Protein 1XTC (pdb70)

Solvent-accessible surface area: 28314 Å² total; per-residue (Å²): 72,97,78,45,11,36,3,1,1,29,40,47,17,96,61,2,90,121,15,25,1,0,5,2,115,68,13,76,88,7,72,39,70,72,52,78,24,75,2,8,2,34,40,1,4,106,27,129,70,126,37,61,10,23,8,44,36,1,0,0,7,3,10,95,57,34,179,37,0,44,100,47,0,71,100,35,4,74,79,91,46,75,2,34,0,0,5,0,1,1,0,41,0,0,1,26,3,29,82,1,0,39,84,42,14,36,74,64,137,86,50,21,7,0,0,0,1,0,0,3,31,8,0,0,51,0,34,28,80,0,51,163,22,97,42,38,133,103,37,68,163,14,51,5,22,14,48,42,25,4,40,96,36,82,46,11,92,23,53,80,0,39,12,13,0,11,3,58,31,122,45,168,0,2,128,60,141,42,13,55,132,84,29,7,63,26,0,10,57,80,85,187,96,109,52,3,80,96,71,7,40,67,39,1,41,125,47,4,33,98,12,1,8,113,7,31,27,11,28,9,0,4,30,0,0,0,4,0,7,14,6,5,46,68,48,20,170,74,4,64,57,4,72,76,5,4,65,97,47,147,103,25,68,56,62,100,19,95,31,74,2,90,15,0,9,5,7,10,2,13,109,50,7,5,1,4,1,34,4,157,116,50,25,50,2,0,2,19,32,27,34,122,118,12,98,118,48,19,92,108,10,6,16,16,0,9,4,1,1,0,1,0,10,18,4,22,6,58,1,44,25,0,2,0,37,60,89,62,78,3,46,2,3,2,0,0,2,3,6,124,49,9,58,59,1,69,81,2,3,76,97,50,140,73,30,75,44,60,87,30,92,36,34,2,67,18,0,10,1,1,6,0,13,156,32,16,2,0,3,2,24,1,122,106,59,27,46,6,12,2,28,49,46,48,117,150,30,79,108,38,19,51,45,8,3,26,18,0,0,1,0,1,0,1,1,4,0,4,38,4,39,2,36,35,1,3,0,44,45,66,58,108,3,44,1,4,2,0,1,5,1,23,82,82,11,73,67,8,72,88,0,8,72,79,34,159,82,24,67,56,54,76,27,89,40,44,5,65,17,0,12,10,8,3,1,21,103,42,14,6,1,6,1,28,3,134,100,40,24,44,1,4,1,25,26,32,57,113,91,24,82,114,60,14,61,68,1,4,17,0,0,14,2,0,1,0,0,0,18,11,0,10,5,73,0,34,48,1,0,0,45,54,83,74,107,9,45,1,4,2,0,0,2,1,23,81,61,34,67,56,7,66,74,1,2,85,68,62,191,54,22,68,54,59,81,33,79,43,46,2,77,16,0,12,2,6,8,0,16,139,41,13,1,0,6,0,22,5,82,145,57,19,47,3,7,1,16,38,60,41,103,103,13,95,112,38,10,67,71,17,2,22,14,1,12,7,3,0,4,3,1,7,25,8,85,15,98,0,47,54,0,0,0,26,54,98,66,88,3,42,0,1,0,0,0,3,2,14,84,71,17,72,57,9,62,73,0,4,77,80,49,174,55,26,72,58,59,84,27,70,32,80,6,81,15,2,7,6,8,5,2,18,156,56,13,4,1,4,1,25,3,134,104,52,19,51,4,3,0,21,44,45,49,122,125,14,99,114,60,8,85,141,11,2,42,26,0,10,9,0,2,2,2,0,27,9,15,24,7,68,3,39,44,1,1,0,35,73,102,58,102,2,40,0,2,1,0,1,2,0,24,91

Structure (mmCIF, N/CA/C/O backbone):
data_1XTC
#
_entry.id   1XTC
#
_cell.length_a   73.000
_cell.length_b   92.200
_cell.length_c   60.600
_cell.angle_alpha   90.00
_cell.angle_beta   106.40
_cell.angle_gamma   90.00
#
_symmetry.space_group_name_H-M   'P 1 21 1'
#
loop_
_entity.id
_entity.type
_entity.pdbx_description
1 polymer 'CHOLERA TOXIN'
2 polymer 'CHOLERA TOXIN'
3 polymer 'CHOLERA TOXIN'
4 water water
#
loop_
_atom_site.group_PDB
_atom_site.id
_atom_site.type_symbol
_atom_site.label_atom_id
_atom_site.label_alt_id
_atom_site.label_comp_id
_atom_site.label_asym_id
_atom_site.label_entity_id
_atom_site.label_seq_id
_atom_site.pdbx_PDB_ins_code
_atom_site.Cartn_x
_atom_site.Cartn_y
_atom_site.Cartn_z
_atom_site.occupancy
_atom_site.B_iso_or_equiv
_atom_site.auth_seq_id
_atom_site.auth_comp_id
_atom_site.auth_asym_id
_atom_site.auth_atom_id
_atom_site.pdbx_PDB_model_num
ATOM 1 N N . ASN A 1 1 ? 27.891 -2.555 -6.372 1.00 23.51 1 ASN A N 1
ATOM 2 C CA . ASN A 1 1 ? 27.281 -3.739 -6.992 1.00 23.40 1 ASN A CA 1
ATOM 3 C C . ASN A 1 1 ? 27.343 -4.944 -6.055 1.00 22.61 1 ASN A C 1
ATOM 4 O O . ASN A 1 1 ? 27.861 -4.863 -4.940 1.00 22.87 1 ASN A O 1
ATOM 9 N N . ASP A 1 2 ? 26.900 -6.051 -6.639 1.00 21.51 2 ASP A N 1
ATOM 10 C CA . ASP A 1 2 ? 26.786 -7.343 -5.999 1.00 19.99 2 ASP A CA 1
ATOM 11 C C . ASP A 1 2 ? 28.048 -8.174 -6.060 1.00 19.18 2 ASP A C 1
ATOM 12 O O . ASP A 1 2 ? 28.030 -9.395 -5.779 1.00 19.23 2 ASP A O 1
ATOM 17 N N . ASP A 1 3 ? 29.188 -7.535 -6.194 1.00 18.38 3 ASP A N 1
ATOM 18 C CA . ASP A 1 3 ? 30.527 -8.138 -6.166 1.00 17.67 3 ASP A CA 1
ATOM 19 C C . ASP A 1 3 ? 30.819 -8.776 -4.788 1.00 17.34 3 ASP A C 1
ATOM 20 O O . ASP A 1 3 ? 30.580 -8.167 -3.730 1.00 17.41 3 ASP A O 1
ATOM 25 N N . LYS A 1 4 ? 31.526 -9.877 -4.808 1.00 17.08 4 LYS A N 1
ATOM 26 C CA . LYS A 1 4 ? 31.989 -10.639 -3.653 1.00 17.00 4 LYS A CA 1
ATOM 27 C C . LYS A 1 4 ? 33.512 -10.776 -3.733 1.00 16.79 4 LYS A C 1
ATOM 28 O O . LYS A 1 4 ? 34.053 -10.866 -4.833 1.00 16.81 4 LYS A O 1
ATOM 34 N N . LEU A 1 5 ? 34.172 -10.841 -2.614 1.00 16.81 5 LEU A N 1
ATOM 35 C CA . LEU A 1 5 ? 35.625 -10.976 -2.455 1.00 16.85 5 LEU A CA 1
ATOM 36 C C . LEU A 1 5 ? 35.852 -12.254 -1.633 1.00 17.07 5 LEU A C 1
ATOM 37 O O . LEU A 1 5 ? 34.858 -12.788 -1.139 1.00 17.02 5 LEU A O 1
ATOM 42 N N . TYR A 1 6 ? 37.097 -12.654 -1.510 1.00 17.78 6 TYR A N 1
ATOM 43 C CA . TYR A 1 6 ? 37.457 -13.905 -0.817 1.00 18.49 6 TYR A CA 1
ATOM 44 C C . TYR A 1 6 ? 38.574 -13.814 0.183 1.00 19.00 6 TYR A C 1
ATOM 45 O O . TYR A 1 6 ? 39.470 -12.957 0.141 1.00 19.23 6 TYR A O 1
ATOM 54 N N . ARG A 1 7 ? 38.520 -14.674 1.212 1.00 19.38 7 ARG A N 1
ATOM 55 C CA . ARG A 1 7 ? 39.599 -14.712 2.205 1.00 19.66 7 ARG A CA 1
ATOM 56 C C . ARG A 1 7 ? 39.669 -16.045 2.919 1.00 20.23 7 ARG A C 1
ATOM 57 O O . ARG A 1 7 ? 38.698 -16.446 3.599 1.00 20.67 7 ARG A O 1
ATOM 65 N N . ALA A 1 8 ? 40.751 -16.777 2.675 1.00 20.40 8 ALA A N 1
ATOM 66 C CA . ALA A 1 8 ? 40.950 -18.081 3.325 1.00 20.51 8 ALA A CA 1
ATOM 67 C C . ALA A 1 8 ? 41.516 -17.863 4.715 1.00 20.59 8 ALA A C 1
ATOM 68 O O . ALA A 1 8 ? 42.672 -17.518 4.952 1.00 19.95 8 ALA A O 1
ATOM 70 N N . ASP A 1 9 ? 40.565 -18.019 5.636 1.00 21.59 9 ASP A N 1
ATOM 71 C CA . ASP A 1 9 ? 40.791 -17.853 7.084 1.00 21.97 9 ASP A CA 1
ATOM 72 C C . ASP A 1 9 ? 40.535 -19.219 7.737 1.00 22.28 9 ASP A C 1
ATOM 73 O O . ASP A 1 9 ? 39.845 -20.025 7.109 1.00 22.12 9 ASP A O 1
ATOM 78 N N . SER A 1 10 ? 41.227 -19.412 8.836 1.00 22.86 10 SER A N 1
ATOM 79 C CA . SER A 1 10 ? 41.162 -20.643 9.640 1.00 23.46 10 SER A CA 1
ATOM 80 C C . SER A 1 10 ? 40.137 -20.406 10.767 1.00 24.15 10 SER A C 1
ATOM 81 O O . SER A 1 10 ? 39.150 -21.138 10.842 1.00 24.05 10 SER A O 1
ATOM 84 N N . ARG A 1 11 ? 40.368 -19.324 11.491 1.00 24.99 11 ARG A N 1
ATOM 85 C CA . ARG A 1 11 ? 39.482 -18.888 12.570 1.00 26.07 11 ARG A CA 1
ATOM 86 C C . ARG A 1 11 ? 38.041 -19.316 12.171 1.00 26.62 11 ARG A C 1
ATOM 87 O O . ARG A 1 11 ? 37.649 -19.032 11.035 1.00 26.40 11 ARG A O 1
ATOM 95 N N . PRO A 1 12 ? 37.379 -19.916 13.153 1.00 27.12 12 PRO A N 1
ATOM 96 C CA . PRO A 1 12 ? 36.030 -20.449 13.024 1.00 27.54 12 PRO A CA 1
ATOM 97 C C . PRO A 1 12 ? 34.976 -19.374 12.825 1.00 28.01 12 PRO A C 1
ATOM 98 O O . PRO A 1 12 ? 35.069 -18.281 13.402 1.00 28.25 12 PRO A O 1
ATOM 102 N N . PRO A 1 13 ? 33.842 -19.609 12.146 1.00 28.40 13 PRO A N 1
ATOM 103 C CA . PRO A 1 13 ? 32.732 -18.698 11.882 1.00 28.87 13 PRO A CA 1
ATOM 104 C C . PRO A 1 13 ? 32.096 -18.143 13.145 1.00 29.65 13 PRO A C 1
ATOM 105 O O . PRO A 1 13 ? 31.981 -16.911 13.295 1.00 29.68 13 PRO A O 1
ATOM 109 N N . ASP A 1 14 ? 31.673 -18.712 14.327 1.00 30.40 14 ASP A N 1
ATOM 110 C CA . ASP A 1 14 ? 31.450 -18.836 15.760 1.00 30.88 14 ASP A CA 1
ATOM 111 C C . ASP A 1 14 ? 32.370 -18.017 16.631 1.00 31.07 14 ASP A C 1
ATOM 112 O O . ASP A 1 14 ? 32.142 -16.792 16.773 1.00 30.89 14 ASP A O 1
ATOM 117 N N . GLU A 1 15 ? 33.746 -18.186 16.413 1.00 31.44 15 GLU A N 1
ATOM 118 C CA . GLU A 1 15 ? 34.700 -17.149 16.872 1.00 31.76 15 GLU A CA 1
ATOM 119 C C . GLU A 1 15 ? 34.598 -15.954 15.916 1.00 31.69 15 GLU A C 1
ATOM 120 O O . GLU A 1 15 ? 34.547 -14.785 16.318 1.00 31.74 15 GLU A O 1
ATOM 126 N N . ILE A 1 16 ? 34.394 -15.625 14.560 1.00 31.57 16 ILE A N 1
ATOM 127 C CA . ILE A 1 16 ? 34.046 -14.429 13.778 1.00 31.45 16 ILE A CA 1
ATOM 128 C C . ILE A 1 16 ? 32.825 -13.746 14.368 1.00 31.16 16 ILE A C 1
ATOM 129 O O . ILE A 1 16 ? 32.728 -12.501 14.411 1.00 31.08 16 ILE A O 1
ATOM 134 N N . LYS A 1 17 ? 31.716 -14.209 14.546 1.00 30.69 17 LYS A N 1
ATOM 135 C CA . LYS A 1 17 ? 30.419 -13.650 15.080 1.00 29.98 17 LYS A CA 1
ATOM 136 C C . LYS A 1 17 ? 30.889 -12.933 16.370 1.00 29.61 17 LYS A C 1
ATOM 137 O O . LYS A 1 17 ? 30.987 -11.715 16.491 1.00 29.55 17 LYS A O 1
ATOM 143 N N . GLN A 1 18 ? 31.674 -13.609 17.167 1.00 29.20 18 GLN A N 1
ATOM 144 C CA . GLN A 1 18 ? 32.205 -13.249 18.467 1.00 28.81 18 GLN A CA 1
ATOM 145 C C . GLN A 1 18 ? 33.150 -12.053 18.408 1.00 28.36 18 GLN A C 1
ATOM 146 O O . GLN A 1 18 ? 32.766 -10.974 18.898 1.00 28.30 18 GLN A O 1
ATOM 152 N N . SER A 1 19 ? 33.849 -12.248 17.282 1.00 27.87 19 SER A N 1
ATOM 153 C CA . SER A 1 19 ? 34.822 -11.199 16.981 1.00 27.20 19 SER A CA 1
ATOM 154 C C . SER A 1 19 ? 34.213 -9.921 16.435 1.00 27.00 19 SER A C 1
ATOM 155 O O . SER A 1 19 ? 34.845 -8.841 16.502 1.00 26.79 19 SER A O 1
ATOM 158 N N . GLY A 1 20 ? 32.955 -10.017 15.600 1.00 26.77 20 GLY A N 1
ATOM 159 C CA . GLY A 1 20 ? 32.217 -8.983 14.862 1.00 26.41 20 GLY A CA 1
ATOM 160 C C . GLY A 1 20 ? 32.583 -9.055 13.384 1.00 26.32 20 GLY A C 1
ATOM 161 O O . GLY A 1 20 ? 32.145 -8.224 12.587 1.00 26.25 20 GLY A O 1
ATOM 162 N N . GLY A 1 21 ? 33.417 -10.042 13.084 1.00 26.23 21 GLY A N 1
ATOM 163 C CA . GLY A 1 21 ? 33.911 -10.280 11.724 1.00 25.99 21 GLY A CA 1
ATOM 164 C C . GLY A 1 21 ? 35.389 -10.677 11.717 1.00 25.58 21 GLY A C 1
ATOM 165 O O . GLY A 1 21 ? 35.933 -11.239 12.686 1.00 25.59 21 GLY A O 1
ATOM 166 N N . LEU A 1 22 ? 35.979 -10.444 10.553 1.00 24.86 22 LEU A N 1
ATOM 167 C CA . LEU A 1 22 ? 37.389 -10.778 10.302 1.00 24.38 22 LEU A CA 1
ATOM 168 C C . LEU A 1 22 ? 38.262 -9.577 10.651 1.00 24.45 22 LEU A C 1
ATOM 169 O O . LEU A 1 22 ? 38.182 -8.522 9.976 1.00 24.51 22 LEU A O 1
ATOM 174 N N . MET A 1 23 ? 39.135 -9.775 11.636 1.00 24.49 23 MET A N 1
ATOM 175 C CA . MET A 1 23 ? 40.013 -8.713 12.103 1.00 24.60 23 MET A CA 1
ATOM 176 C C . MET A 1 23 ? 41.484 -8.859 11.671 1.00 24.95 23 MET A C 1
ATOM 177 O O . MET A 1 23 ? 42.092 -9.939 11.655 1.00 24.74 23 MET A O 1
ATOM 182 N N . PRO A 1 24 ? 42.070 -7.667 11.558 1.00 25.48 24 PRO A N 1
ATOM 183 C CA . PRO A 1 24 ? 43.538 -7.540 11.436 1.00 26.06 24 PRO A CA 1
ATOM 184 C C . PRO A 1 24 ? 44.104 -8.130 12.762 1.00 26.99 24 PRO A C 1
ATOM 185 O O . PRO A 1 24 ? 43.335 -8.363 13.720 1.00 26.71 24 PRO A O 1
ATOM 189 N N . ARG A 1 25 ? 45.422 -8.163 12.791 1.00 28.02 25 ARG A N 1
ATOM 190 C CA . ARG A 1 25 ? 46.170 -8.751 13.918 1.00 28.86 25 ARG A CA 1
ATOM 191 C C . ARG A 1 25 ? 46.230 -7.785 15.085 1.00 29.64 25 ARG A C 1
ATOM 192 O O . ARG A 1 25 ? 46.633 -6.622 14.933 1.00 29.70 25 ARG A O 1
ATOM 200 N N . GLY A 1 26 ? 45.681 -8.240 16.216 1.00 30.33 26 GLY A N 1
ATOM 201 C CA . GLY A 1 26 ? 45.683 -7.458 17.453 1.00 30.90 26 GLY A CA 1
ATOM 202 C C . GLY A 1 26 ? 44.404 -6.695 17.718 1.00 31.26 26 GLY A C 1
ATOM 203 O O . GLY A 1 26 ? 44.382 -5.709 18.484 1.00 31.38 26 GLY A O 1
ATOM 204 N N . GLN A 1 27 ? 43.371 -7.082 17.035 1.00 31.63 27 GLN A N 1
ATOM 205 C CA . GLN A 1 27 ? 42.008 -6.481 17.200 1.00 32.08 27 GLN A CA 1
ATOM 206 C C . GLN A 1 27 ? 41.184 -7.721 17.582 1.00 32.37 27 GLN A C 1
ATOM 207 O O . GLN A 1 27 ? 41.635 -8.827 17.201 1.00 32.46 27 GLN A O 1
ATOM 213 N N . SER A 1 28 ? 40.238 -7.566 18.486 1.00 32.65 28 SER A N 1
ATOM 214 C CA . SER A 1 28 ? 39.467 -8.770 18.906 1.00 32.76 28 SER A CA 1
ATOM 215 C C . SER A 1 28 ? 37.994 -8.555 18.760 1.00 32.80 28 SER A C 1
ATOM 216 O O . SER A 1 28 ? 37.255 -9.406 18.200 1.00 32.90 28 SER A O 1
ATOM 219 N N . GLU A 1 29 ? 37.579 -7.346 19.049 1.00 32.89 29 GLU A N 1
ATOM 220 C CA . GLU A 1 29 ? 36.184 -6.909 18.849 1.00 33.21 29 GLU A CA 1
ATOM 221 C C . GLU A 1 29 ? 36.232 -5.771 17.825 1.00 32.93 29 GLU A C 1
ATOM 222 O O . GLU A 1 29 ? 37.109 -4.865 17.854 1.00 33.23 29 GLU A O 1
ATOM 228 N N . TYR A 1 30 ? 35.381 -5.825 16.823 1.00 32.18 30 TYR A N 1
ATOM 229 C CA . TYR A 1 30 ? 35.313 -4.872 15.744 1.00 31.54 30 TYR A CA 1
ATOM 230 C C . TYR A 1 30 ? 35.066 -3.436 16.099 1.00 31.33 30 TYR A C 1
ATOM 231 O O . TYR A 1 30 ? 35.386 -2.513 15.290 1.00 31.47 30 TYR A O 1
ATOM 240 N N . PHE A 1 31 ? 34.547 -3.127 17.273 1.00 30.97 31 PHE A N 1
ATOM 241 C CA . PHE A 1 31 ? 34.153 -1.761 17.629 1.00 30.35 31 PHE A CA 1
ATOM 242 C C . PHE A 1 31 ? 35.013 -1.042 18.623 1.00 30.61 31 PHE A C 1
ATOM 243 O O . PHE A 1 31 ? 34.537 -0.026 19.222 1.00 30.53 31 PHE A O 1
ATOM 251 N N . ASP A 1 32 ? 36.282 -1.368 18.744 1.00 31.10 32 ASP A N 1
ATOM 252 C CA . ASP A 1 32 ? 37.177 -0.628 19.671 1.00 31.76 32 ASP A CA 1
ATOM 253 C C . ASP A 1 32 ? 37.773 0.625 19.031 1.00 32.05 32 ASP A C 1
ATOM 254 O O . ASP A 1 32 ? 38.787 0.457 18.305 1.00 32.32 32 ASP A O 1
ATOM 259 N N . ARG A 1 33 ? 37.350 1.788 19.488 1.00 32.12 33 ARG A N 1
ATOM 260 C CA . ARG A 1 33 ? 37.919 3.040 18.910 1.00 32.10 33 ARG A CA 1
ATOM 261 C C . ARG A 1 33 ? 39.211 3.357 19.662 1.00 32.01 33 ARG A C 1
ATOM 262 O O . ARG A 1 33 ? 40.127 4.004 19.117 1.00 31.77 33 ARG A O 1
ATOM 270 N N . GLY A 1 34 ? 39.228 2.750 20.828 1.00 31.90 34 GLY A N 1
ATOM 271 C CA . GLY A 1 34 ? 40.272 2.778 21.844 1.00 31.96 34 GLY A CA 1
ATOM 272 C C . GLY A 1 34 ? 40.714 1.311 22.063 1.00 32.22 34 GLY A C 1
ATOM 273 O O . GLY A 1 34 ? 40.243 0.538 22.898 1.00 32.49 34 GLY A O 1
ATOM 274 N N . THR A 1 35 ? 41.461 0.896 21.093 1.00 32.07 35 THR A N 1
ATOM 275 C CA . THR A 1 35 ? 42.107 -0.394 20.879 1.00 31.70 35 THR A CA 1
ATOM 276 C C . THR A 1 35 ? 42.676 -0.153 19.448 1.00 31.06 35 THR A C 1
ATOM 277 O O . THR A 1 35 ? 41.850 -0.182 18.515 1.00 31.07 35 THR A O 1
ATOM 281 N N . GLN A 1 36 ? 43.775 0.607 19.508 1.00 30.21 36 GLN A N 1
ATOM 282 C CA . GLN A 1 36 ? 44.287 1.049 18.189 1.00 29.53 36 GLN A CA 1
ATOM 283 C C . GLN A 1 36 ? 45.479 0.249 17.721 1.00 28.55 36 GLN A C 1
ATOM 284 O O . GLN A 1 36 ? 46.284 -0.300 18.492 1.00 28.88 36 GLN A O 1
ATOM 290 N N . MET A 1 37 ? 45.362 -0.101 16.430 1.00 26.96 37 MET A N 1
ATOM 291 C CA . MET A 1 37 ? 46.491 -0.798 15.763 1.00 25.09 37 MET A CA 1
ATOM 292 C C . MET A 1 37 ? 47.118 0.300 14.854 1.00 23.83 37 MET A C 1
ATOM 293 O O . MET A 1 37 ? 46.608 1.418 14.822 1.00 23.25 37 MET A O 1
ATOM 298 N N . ASN A 1 38 ? 48.227 -0.150 14.283 1.00 22.96 38 ASN A N 1
ATOM 299 C CA . ASN A 1 38 ? 48.870 0.644 13.225 1.00 21.89 38 ASN A CA 1
ATOM 300 C C . ASN A 1 38 ? 47.962 0.456 11.980 1.00 20.47 38 ASN A C 1
ATOM 301 O O . ASN A 1 38 ? 47.490 -0.652 11.698 1.00 20.17 38 ASN A O 1
ATOM 306 N N . ILE A 1 39 ? 47.612 1.584 11.409 1.00 19.16 39 ILE A N 1
ATOM 307 C CA . ILE A 1 39 ? 46.818 1.607 10.166 1.00 18.09 39 ILE A CA 1
ATOM 308 C C . ILE A 1 39 ? 47.690 2.151 9.040 1.00 17.28 39 ILE A C 1
ATOM 309 O O . ILE A 1 39 ? 47.917 3.379 8.956 1.00 17.14 39 ILE A O 1
ATOM 314 N N . ASN A 1 40 ? 48.162 1.164 8.274 1.00 16.41 40 ASN A N 1
ATOM 315 C CA . ASN A 1 40 ? 49.105 1.420 7.165 1.00 15.60 40 ASN A CA 1
ATOM 316 C C . ASN A 1 40 ? 48.965 0.351 6.076 1.00 14.91 40 ASN A C 1
ATOM 317 O O . ASN A 1 40 ? 49.248 -0.808 6.339 1.00 14.96 40 ASN A O 1
ATOM 322 N N . LEU A 1 41 ? 48.743 0.825 4.884 1.00 14.88 41 LEU A N 1
ATOM 323 C CA . LEU A 1 41 ? 48.604 -0.018 3.654 1.00 15.14 41 LEU A CA 1
ATOM 324 C C . LEU A 1 41 ? 49.966 -0.466 3.105 1.00 15.11 41 LEU A C 1
ATOM 325 O O . LEU A 1 41 ? 50.215 -1.671 2.931 1.00 14.43 41 LEU A O 1
ATOM 330 N N . TYR A 1 42 ? 50.876 0.510 3.007 1.00 15.89 42 TYR A N 1
ATOM 331 C CA . TYR A 1 42 ? 52.255 0.311 2.605 1.00 16.76 42 TYR A CA 1
ATOM 332 C C . TYR A 1 42 ? 52.903 -0.821 3.370 1.00 16.94 42 TYR A C 1
ATOM 333 O O . TYR A 1 42 ? 53.264 -1.858 2.751 1.00 17.21 42 TYR A O 1
ATOM 342 N N . ASP A 1 43 ? 52.896 -0.715 4.678 1.00 17.09 43 ASP A N 1
ATOM 343 C CA . ASP A 1 43 ? 53.411 -1.772 5.577 1.00 17.20 43 ASP A CA 1
ATOM 344 C C . ASP A 1 43 ? 52.556 -3.017 5.424 1.00 17.42 43 ASP A C 1
ATOM 345 O O . ASP A 1 43 ? 53.024 -4.164 5.252 1.00 17.33 43 ASP A O 1
ATOM 350 N N . HIS A 1 44 ? 51.245 -2.794 5.498 1.00 17.59 44 HIS A N 1
ATOM 351 C CA . HIS A 1 44 ? 50.309 -3.929 5.273 1.00 17.73 44 HIS A CA 1
ATOM 352 C C . HIS A 1 44 ? 50.730 -4.759 4.069 1.00 18.03 44 HIS A C 1
ATOM 353 O O . HIS A 1 44 ? 50.984 -5.970 4.146 1.00 17.65 44 HIS A O 1
ATOM 360 N N . ALA A 1 45 ? 50.780 -4.123 2.910 1.00 19.00 45 ALA A N 1
ATOM 361 C CA . ALA A 1 45 ? 51.076 -4.658 1.595 1.00 19.69 45 ALA A CA 1
ATOM 362 C C . ALA A 1 45 ? 52.292 -5.566 1.506 1.00 20.41 45 ALA A C 1
ATOM 363 O O . ALA A 1 45 ? 52.336 -6.523 0.696 1.00 20.43 45 ALA A O 1
ATOM 365 N N . ARG A 1 46 ? 53.258 -5.329 2.365 1.00 21.37 46 ARG A N 1
ATOM 366 C CA . ARG A 1 46 ? 54.543 -5.975 2.393 1.00 22.42 46 ARG A CA 1
ATOM 367 C C . ARG A 1 46 ? 54.917 -6.752 3.619 1.00 23.52 46 ARG A C 1
ATOM 368 O O . ARG A 1 46 ? 56.115 -6.963 3.908 1.00 23.58 46 ARG A O 1
ATOM 376 N N . GLY A 1 47 ? 53.932 -7.230 4.362 1.00 24.73 47 GLY A N 1
ATOM 377 C CA . GLY A 1 47 ? 54.188 -8.138 5.517 1.00 26.13 47 GLY A CA 1
ATOM 378 C C . GLY A 1 47 ? 54.444 -9.500 4.851 1.00 27.36 47 GLY A C 1
ATOM 379 O O . GLY A 1 47 ? 53.893 -9.671 3.740 1.00 27.52 47 GLY A O 1
ATOM 380 N N . THR A 1 48 ? 55.193 -10.366 5.496 1.00 28.56 48 THR A N 1
ATOM 381 C CA . THR A 1 48 ? 55.651 -11.594 4.876 1.00 29.86 48 THR A CA 1
ATOM 382 C C . THR A 1 48 ? 54.783 -12.798 4.894 1.00 30.84 48 THR A C 1
ATOM 383 O O . THR A 1 48 ? 54.862 -13.561 3.871 1.00 31.56 48 THR A O 1
ATOM 387 N N . GLN A 1 49 ? 54.043 -13.134 5.926 1.00 31.43 49 GLN A N 1
ATOM 388 C CA . GLN A 1 49 ? 53.141 -14.287 5.912 1.00 31.88 49 GLN A CA 1
ATOM 389 C C . GLN A 1 49 ? 53.673 -15.521 6.611 1.00 32.28 49 GLN A C 1
ATOM 390 O O . GLN A 1 49 ? 53.971 -16.548 5.974 1.00 32.35 49 GLN A O 1
ATOM 396 N N . THR A 1 50 ? 53.450 -15.528 7.922 1.00 32.51 50 THR A N 1
ATOM 397 C CA . THR A 1 50 ? 53.857 -16.577 8.857 1.00 32.33 50 THR A CA 1
ATOM 398 C C . THR A 1 50 ? 52.886 -17.724 8.833 1.00 32.05 50 THR A C 1
ATOM 399 O O . THR A 1 50 ? 53.322 -18.844 8.496 1.00 32.50 50 THR A O 1
ATOM 403 N N . GLY A 1 51 ? 51.619 -17.494 9.093 1.00 31.56 51 GLY A N 1
ATOM 404 C CA . GLY A 1 51 ? 50.601 -18.573 8.976 1.00 31.00 51 GLY A CA 1
ATOM 405 C C . GLY A 1 51 ? 49.228 -17.948 8.754 1.00 30.63 51 GLY A C 1
ATOM 406 O O . GLY A 1 51 ? 48.201 -18.428 9.276 1.00 30.77 51 GLY A O 1
ATOM 407 N N . PHE A 1 52 ? 49.181 -16.950 7.886 1.00 30.02 52 PHE A N 1
ATOM 408 C CA . PHE A 1 52 ? 47.930 -16.194 7.674 1.00 29.46 52 PHE A CA 1
ATOM 409 C C . PHE A 1 52 ? 48.135 -15.303 6.404 1.00 28.58 52 PHE A C 1
ATOM 410 O O . PHE A 1 52 ? 49.012 -14.422 6.497 1.00 28.58 52 PHE A O 1
ATOM 418 N N . VAL A 1 53 ? 47.110 -15.339 5.575 1.00 27.27 53 VAL A N 1
ATOM 419 C CA . VAL A 1 53 ? 47.057 -14.352 4.448 1.00 25.96 53 VAL A CA 1
ATOM 420 C C . VAL A 1 53 ? 47.080 -12.974 5.147 1.00 25.26 53 VAL A C 1
ATOM 421 O O . VAL A 1 53 ? 46.597 -12.873 6.296 1.00 25.27 53 VAL A O 1
ATOM 425 N N . ARG A 1 54 ? 47.814 -12.053 4.586 1.00 24.22 54 ARG A N 1
ATOM 426 C CA . ARG A 1 54 ? 48.067 -10.725 5.095 1.00 23.46 54 ARG A CA 1
ATOM 427 C C . ARG A 1 54 ? 46.921 -10.055 5.823 1.00 22.86 54 ARG A C 1
ATOM 428 O O . ARG A 1 54 ? 45.890 -9.644 5.269 1.00 22.80 54 ARG A O 1
ATOM 436 N N . HIS A 1 55 ? 47.134 -9.785 7.110 1.00 22.29 55 HIS A N 1
ATOM 437 C CA . HIS A 1 55 ? 46.158 -9.206 8.038 1.00 21.89 55 HIS A CA 1
ATOM 438 C C . HIS A 1 55 ? 46.792 -8.338 9.113 1.00 21.37 55 HIS A C 1
ATOM 439 O O . HIS A 1 55 ? 46.280 -8.165 10.245 1.00 21.36 55 HIS A O 1
ATOM 446 N N . ASP A 1 56 ? 47.907 -7.723 8.749 1.00 20.69 56 ASP A N 1
ATOM 447 C CA . ASP A 1 56 ? 48.679 -6.846 9.634 1.00 19.95 56 ASP A CA 1
ATOM 448 C C . ASP A 1 56 ? 48.357 -5.391 9.312 1.00 19.29 56 ASP A C 1
ATOM 449 O O . ASP A 1 56 ? 47.647 -5.143 8.310 1.00 19.92 56 ASP A O 1
ATOM 454 N N . ASP A 1 57 ? 48.989 -4.489 10.016 1.00 17.95 57 ASP A N 1
ATOM 455 C CA . ASP A 1 57 ? 48.858 -3.061 9.956 1.00 16.68 57 ASP A CA 1
ATOM 456 C C . ASP A 1 57 ? 47.491 -2.504 9.564 1.00 15.70 57 ASP A C 1
ATOM 457 O O . ASP A 1 57 ? 47.484 -1.602 8.690 1.00 15.93 57 ASP A O 1
ATOM 462 N N . GLY A 1 58 ? 46.468 -2.798 10.317 1.00 14.46 58 GLY A N 1
ATOM 463 C CA . GLY A 1 58 ? 45.121 -2.354 10.276 1.00 12.73 58 GLY A CA 1
ATOM 464 C C . GLY A 1 58 ? 44.193 -2.671 9.146 1.00 11.43 58 GLY A C 1
ATOM 465 O O . GLY A 1 58 ? 43.178 -1.929 8.984 1.00 11.34 58 GLY A O 1
ATOM 466 N N . TYR A 1 59 ? 44.484 -3.674 8.345 1.00 9.97 59 TYR A N 1
ATOM 467 C CA . TYR A 1 59 ? 43.729 -4.115 7.193 1.00 8.98 59 TYR A CA 1
ATOM 468 C C . TYR A 1 59 ? 43.744 -5.655 7.157 1.00 9.97 59 TYR A C 1
ATOM 469 O O . TYR A 1 59 ? 44.756 -6.305 7.509 1.00 10.39 59 TYR A O 1
ATOM 478 N N . VAL A 1 60 ? 42.756 -6.129 6.430 1.00 10.81 60 VAL A N 1
ATOM 479 C CA . VAL A 1 60 ? 42.595 -7.615 6.217 1.00 11.31 60 VAL A CA 1
ATOM 480 C C . VAL A 1 60 ? 42.519 -7.747 4.704 1.00 12.11 60 VAL A C 1
ATOM 481 O O . VAL A 1 60 ? 41.973 -6.823 4.046 1.00 12.09 60 VAL A O 1
ATOM 485 N N . SER A 1 61 ? 43.271 -8.698 4.159 1.00 12.83 61 SER A N 1
ATOM 486 C CA . SER A 1 61 ? 43.364 -8.814 2.693 1.00 13.51 61 SER A CA 1
ATOM 487 C C . SER A 1 61 ? 42.330 -9.779 2.179 1.00 14.31 61 SER A C 1
ATOM 488 O O . SER A 1 61 ? 42.005 -10.802 2.820 1.00 14.71 61 SER A O 1
ATOM 491 N N . THR A 1 62 ? 41.776 -9.445 1.020 1.00 15.07 62 THR A N 1
ATOM 492 C CA . THR A 1 62 ? 40.845 -10.331 0.308 1.00 15.80 62 THR A CA 1
ATOM 493 C C . THR A 1 62 ? 41.502 -10.646 -1.061 1.00 16.42 62 THR A C 1
ATOM 494 O O . THR A 1 62 ? 42.524 -10.021 -1.376 1.00 16.76 62 THR A O 1
ATOM 498 N N . SER A 1 63 ? 40.944 -11.603 -1.727 1.00 17.00 63 SER A N 1
ATOM 499 C CA . SER A 1 63 ? 41.252 -12.020 -3.084 1.00 18.08 63 SER A CA 1
ATOM 500 C C . SER A 1 63 ? 39.900 -11.881 -3.838 1.00 18.70 63 SER A C 1
ATOM 501 O O . SER A 1 63 ? 38.900 -12.327 -3.269 1.00 19.02 63 SER A O 1
ATOM 504 N N . ILE A 1 64 ? 39.969 -11.375 -5.021 1.00 19.39 64 ILE A N 1
ATOM 505 C CA . ILE A 1 64 ? 38.843 -11.147 -5.909 1.00 20.06 64 ILE A CA 1
ATOM 506 C C . ILE A 1 64 ? 38.278 -12.310 -6.679 1.00 20.62 64 ILE A C 1
ATOM 507 O O . ILE A 1 64 ? 37.518 -12.015 -7.655 1.00 20.63 64 ILE A O 1
ATOM 512 N N . SER A 1 65 ? 38.471 -13.588 -6.292 1.00 21.06 65 SER A N 1
ATOM 513 C CA . SER A 1 65 ? 37.892 -14.670 -7.071 1.00 21.49 65 SER A CA 1
ATOM 514 C C . SER A 1 65 ? 37.869 -16.093 -6.606 1.00 22.02 65 SER A C 1
ATOM 515 O O . SER A 1 65 ? 37.496 -16.968 -7.484 1.00 21.93 65 SER A O 1
ATOM 518 N N . LEU A 1 66 ? 38.210 -16.495 -5.408 1.00 22.64 66 LEU A N 1
ATOM 519 C CA . LEU A 1 66 ? 38.069 -17.898 -4.939 1.00 23.28 66 LEU A CA 1
ATOM 520 C C . LEU A 1 66 ? 39.239 -18.783 -5.302 1.00 23.97 66 LEU A C 1
ATOM 521 O O . LEU A 1 66 ? 40.117 -19.067 -4.461 1.00 23.99 66 LEU A O 1
ATOM 526 N N . ARG A 1 67 ? 39.141 -19.411 -6.471 1.00 24.95 67 ARG A N 1
ATOM 527 C CA . ARG A 1 67 ? 40.250 -20.270 -6.945 1.00 26.00 67 ARG A CA 1
ATOM 528 C C . ARG A 1 67 ? 41.561 -19.654 -6.399 1.00 26.32 67 ARG A C 1
ATOM 529 O O . ARG A 1 67 ? 42.493 -20.361 -6.039 1.00 26.34 67 ARG A O 1
ATOM 537 N N . SER A 1 68 ? 41.613 -18.364 -6.695 1.00 26.61 68 SER A N 1
ATOM 538 C CA . SER A 1 68 ? 42.696 -17.485 -6.301 1.00 27.14 68 SER A CA 1
ATOM 539 C C . SER A 1 68 ? 42.899 -17.547 -4.782 1.00 27.92 68 SER A C 1
ATOM 540 O O . SER A 1 68 ? 43.987 -17.822 -4.268 1.00 28.04 68 SER A O 1
ATOM 543 N N . ALA A 1 69 ? 41.817 -17.146 -4.106 1.00 28.60 69 ALA A N 1
ATOM 544 C CA . ALA A 1 69 ? 41.817 -17.072 -2.646 1.00 29.17 69 ALA A CA 1
ATOM 545 C C . ALA A 1 69 ? 42.164 -18.425 -2.032 1.00 29.56 69 ALA A C 1
ATOM 546 O O . ALA A 1 69 ? 42.707 -18.434 -0.913 1.00 29.76 69 ALA A O 1
ATOM 548 N N . HIS A 1 70 ? 41.869 -19.481 -2.752 1.00 29.88 70 HIS A N 1
ATOM 549 C CA . HIS A 1 70 ? 42.070 -20.860 -2.257 1.00 30.31 70 HIS A CA 1
ATOM 550 C C . HIS A 1 70 ? 43.479 -21.344 -2.554 1.00 30.61 70 HIS A C 1
ATOM 551 O O . HIS A 1 70 ? 44.160 -21.886 -1.652 1.00 30.80 70 HIS A O 1
ATOM 558 N N . LEU A 1 71 ? 43.996 -20.923 -3.682 1.00 30.69 71 LEU A N 1
ATOM 559 C CA . LEU A 1 71 ? 45.367 -21.176 -4.146 1.00 30.77 71 LEU A CA 1
ATOM 560 C C . LEU A 1 71 ? 46.325 -20.569 -3.120 1.00 30.76 71 LEU A C 1
ATOM 561 O O . LEU A 1 71 ? 47.180 -21.264 -2.550 1.00 31.06 71 LEU A O 1
ATOM 566 N N . VAL A 1 72 ? 46.020 -19.366 -2.721 1.00 30.67 72 VAL A N 1
ATOM 567 C CA . VAL A 1 72 ? 46.765 -18.539 -1.789 1.00 30.69 72 VAL A CA 1
ATOM 568 C C . VAL A 1 72 ? 46.750 -18.987 -0.338 1.00 30.69 72 VAL A C 1
ATOM 569 O O . VAL A 1 72 ? 47.620 -18.575 0.473 1.00 30.56 72 VAL A O 1
ATOM 573 N N . GLY A 1 73 ? 45.820 -19.831 0.054 1.00 30.79 73 GLY A N 1
ATOM 574 C CA . GLY A 1 73 ? 45.680 -20.234 1.464 1.00 31.17 73 GLY A CA 1
ATOM 575 C C . GLY A 1 73 ? 46.095 -21.674 1.718 1.00 31.19 73 GLY A C 1
ATOM 576 O O . GLY A 1 73 ? 46.404 -22.071 2.862 1.00 31.06 73 GLY A O 1
ATOM 577 N N . GLN A 1 74 ? 45.996 -22.481 0.670 1.00 31.22 74 GLN A N 1
ATOM 578 C CA . GLN A 1 74 ? 46.385 -23.907 0.801 1.00 31.25 74 GLN A CA 1
ATOM 579 C C . GLN A 1 74 ? 47.829 -24.029 0.286 1.00 31.27 74 GLN A C 1
ATOM 580 O O . GLN A 1 74 ? 48.349 -25.093 -0.046 1.00 31.26 74 GLN A O 1
ATOM 586 N N . THR A 1 75 ? 48.430 -22.878 0.335 1.00 31.26 75 THR A N 1
ATOM 587 C CA . THR A 1 75 ? 49.798 -22.486 0.011 1.00 31.09 75 THR A CA 1
ATOM 588 C C . THR A 1 75 ? 50.434 -21.979 1.330 1.00 30.94 75 THR A C 1
ATOM 589 O O . THR A 1 75 ? 51.596 -22.234 1.642 1.00 30.65 75 THR A O 1
ATOM 593 N N . ILE A 1 76 ? 49.537 -21.322 2.060 1.00 30.86 76 ILE A N 1
ATOM 594 C CA . ILE A 1 76 ? 49.705 -20.819 3.415 1.00 30.62 76 ILE A CA 1
ATOM 595 C C . ILE A 1 76 ? 49.072 -21.837 4.376 1.00 30.57 76 ILE A C 1
ATOM 596 O O . ILE A 1 76 ? 49.524 -23.004 4.364 1.00 30.63 76 ILE A O 1
ATOM 601 N N . LEU A 1 77 ? 47.969 -21.445 4.982 1.00 30.48 77 LEU A N 1
ATOM 602 C CA . LEU A 1 77 ? 47.202 -22.212 5.931 1.00 30.34 77 LEU A CA 1
ATOM 603 C C . LEU A 1 77 ? 47.283 -23.716 5.637 1.00 30.52 77 LEU A C 1
ATOM 604 O O . LEU A 1 77 ? 46.400 -24.447 6.133 1.00 30.79 77 LEU A O 1
ATOM 609 N N . SER A 1 78 ? 48.186 -24.083 4.752 1.00 30.43 78 SER A N 1
ATOM 610 C CA . SER A 1 78 ? 48.410 -25.536 4.544 1.00 30.37 78 SER A CA 1
ATOM 611 C C . SER A 1 78 ? 49.043 -25.992 5.876 1.00 30.30 78 SER A C 1
ATOM 612 O O . SER A 1 78 ? 49.854 -25.244 6.463 1.00 30.41 78 SER A O 1
ATOM 615 N N . GLY A 1 79 ? 48.574 -27.130 6.311 1.00 30.03 79 GLY A N 1
ATOM 616 C CA . GLY A 1 79 ? 49.019 -27.702 7.610 1.00 29.80 79 GLY A CA 1
ATOM 617 C C . GLY A 1 79 ? 47.705 -28.000 8.362 1.00 29.64 79 GLY A C 1
ATOM 618 O O . GLY A 1 79 ? 47.666 -28.811 9.287 1.00 29.65 79 GLY A O 1
ATOM 619 N N . HIS A 1 80 ? 46.727 -27.213 7.938 1.00 29.46 80 HIS A N 1
ATOM 620 C CA . HIS A 1 80 ? 45.368 -27.389 8.512 1.00 29.57 80 HIS A CA 1
ATOM 621 C C . HIS A 1 80 ? 44.559 -28.064 7.396 1.00 29.55 80 HIS A C 1
ATOM 622 O O . HIS A 1 80 ? 44.766 -27.689 6.230 1.00 29.54 80 HIS A O 1
ATOM 629 N N . SER A 1 81 ? 43.824 -29.100 7.751 1.00 29.58 81 SER A N 1
ATOM 630 C CA . SER A 1 81 ? 42.925 -29.713 6.735 1.00 29.56 81 SER A CA 1
ATOM 631 C C . SER A 1 81 ? 41.691 -28.798 6.682 1.00 29.54 81 SER A C 1
ATOM 632 O O . SER A 1 81 ? 41.159 -28.456 5.628 1.00 29.57 81 SER A O 1
ATOM 635 N N . THR A 1 82 ? 41.401 -28.293 7.886 1.00 29.35 82 THR A N 1
ATOM 636 C CA . THR A 1 82 ? 40.239 -27.434 8.071 1.00 29.03 82 THR A CA 1
ATOM 637 C C . THR A 1 82 ? 40.676 -25.976 7.982 1.00 28.90 82 THR A C 1
ATOM 638 O O . THR A 1 82 ? 41.749 -25.582 8.451 1.00 28.92 82 THR A O 1
ATOM 642 N N . TYR A 1 83 ? 39.805 -25.271 7.314 1.00 28.68 83 TYR A N 1
ATOM 643 C CA . TYR A 1 83 ? 39.810 -23.823 7.132 1.00 28.17 83 TYR A CA 1
ATOM 644 C C . TYR A 1 83 ? 38.529 -23.487 6.378 1.00 27.94 83 TYR A C 1
ATOM 645 O O . TYR A 1 83 ? 37.763 -24.437 6.054 1.00 27.87 83 TYR A O 1
ATOM 654 N N . TYR A 1 84 ? 38.169 -22.231 6.355 1.00 27.75 84 TYR A N 1
ATOM 655 C CA . TYR A 1 84 ? 36.983 -21.739 5.635 1.00 27.51 84 TYR A CA 1
ATOM 656 C C . TYR A 1 84 ? 37.445 -20.671 4.616 1.00 26.91 84 TYR A C 1
ATOM 657 O O . TYR A 1 84 ? 38.523 -20.076 4.749 1.00 26.90 84 TYR A O 1
ATOM 666 N N . LEU A 1 85 ? 36.596 -20.502 3.625 1.00 26.12 85 LEU A N 1
ATOM 667 C CA . LEU A 1 85 ? 36.721 -19.421 2.640 1.00 25.34 85 LEU A CA 1
ATOM 668 C C . LEU A 1 85 ? 35.414 -18.609 2.727 1.00 24.25 85 LEU A C 1
ATOM 669 O O . LEU A 1 85 ? 34.326 -19.176 2.511 1.00 24.10 85 LEU A O 1
ATOM 674 N N . TYR A 1 86 ? 35.582 -17.388 3.188 1.00 23.07 86 TYR A N 1
ATOM 675 C CA . TYR A 1 86 ? 34.485 -16.451 3.379 1.00 22.24 86 TYR A CA 1
ATOM 676 C C . TYR A 1 86 ? 34.295 -15.611 2.101 1.00 21.21 86 TYR A C 1
ATOM 677 O O . TYR A 1 86 ? 35.247 -14.877 1.786 1.00 21.29 86 TYR A O 1
ATOM 686 N N . VAL A 1 87 ? 33.072 -15.642 1.640 1.00 19.75 87 VAL A N 1
ATOM 687 C CA . VAL A 1 87 ? 32.571 -14.806 0.515 1.00 18.09 87 VAL A CA 1
ATOM 688 C C . VAL A 1 87 ? 32.246 -13.418 1.061 1.00 17.02 87 VAL A C 1
ATOM 689 O O . VAL A 1 87 ? 31.442 -13.316 2.004 1.00 17.11 87 VAL A O 1
ATOM 693 N N . LEU A 1 88 ? 32.742 -12.348 0.449 1.00 15.67 88 LEU A N 1
ATOM 694 C CA . LEU A 1 88 ? 32.560 -11.034 1.035 1.00 14.25 88 LEU A CA 1
ATOM 695 C C . LEU A 1 88 ? 32.069 -9.930 0.109 1.00 13.26 88 LEU A C 1
ATOM 696 O O . LEU A 1 88 ? 32.959 -9.145 -0.291 1.00 13.41 88 LEU A O 1
ATOM 701 N N . ALA A 1 89 ? 30.812 -9.551 0.284 1.00 12.00 89 ALA A N 1
ATOM 702 C CA . ALA A 1 89 ? 30.223 -8.363 -0.333 1.00 10.71 89 ALA A CA 1
ATOM 703 C C . ALA A 1 89 ? 31.303 -7.270 -0.369 1.00 10.14 89 ALA A C 1
ATOM 704 O O . ALA A 1 89 ? 32.256 -7.294 0.437 1.00 10.35 89 ALA A O 1
ATOM 706 N N . THR A 1 90 ? 31.123 -6.342 -1.299 1.00 9.08 90 THR A N 1
ATOM 707 C CA . THR A 1 90 ? 32.026 -5.225 -1.496 1.00 7.82 90 THR A CA 1
ATOM 708 C C . THR A 1 90 ? 31.450 -3.934 -0.916 1.00 7.08 90 THR A C 1
ATOM 709 O O . THR A 1 90 ? 30.363 -3.406 -1.224 1.00 6.68 90 THR A O 1
ATOM 713 N N . ALA A 1 91 ? 32.352 -3.281 -0.178 1.00 6.19 91 ALA A N 1
ATOM 714 C CA . ALA A 1 91 ? 32.076 -2.014 0.441 1.00 5.75 91 ALA A CA 1
ATOM 715 C C . ALA A 1 91 ? 33.260 -1.059 0.365 1.00 5.23 91 ALA A C 1
ATOM 716 O O . ALA A 1 91 ? 34.423 -1.370 0.105 1.00 5.06 91 ALA A O 1
ATOM 718 N N . PRO A 1 92 ? 32.888 0.171 0.542 1.00 4.63 92 PRO A N 1
ATOM 719 C CA . PRO A 1 92 ? 33.801 1.297 0.482 1.00 5.24 92 PRO A CA 1
ATOM 720 C C . PRO A 1 92 ? 34.836 1.407 1.561 1.00 5.63 92 PRO A C 1
ATOM 721 O O . PRO A 1 92 ? 35.330 2.561 1.809 1.00 5.92 92 PRO A O 1
ATOM 725 N N . ASN A 1 93 ? 35.110 0.332 2.280 1.00 5.73 93 ASN A N 1
ATOM 726 C CA . ASN A 1 93 ? 36.224 0.345 3.248 1.00 6.05 93 ASN A CA 1
ATOM 727 C C . ASN A 1 93 ? 37.368 -0.554 2.729 1.00 6.12 93 ASN A C 1
ATOM 728 O O . ASN A 1 93 ? 38.258 -0.907 3.514 1.00 6.52 93 ASN A O 1
ATOM 733 N N . MET A 1 94 ? 37.236 -0.945 1.491 1.00 5.55 94 MET A N 1
ATOM 734 C CA . MET A 1 94 ? 38.030 -1.801 0.625 1.00 4.94 94 MET A CA 1
ATOM 735 C C . MET A 1 94 ? 38.874 -0.932 -0.367 1.00 4.46 94 MET A C 1
ATOM 736 O O . MET A 1 94 ? 38.321 -0.128 -1.099 1.00 2.99 94 MET A O 1
ATOM 741 N N . PHE A 1 95 ? 40.165 -1.083 -0.243 1.00 5.06 95 PHE A N 1
ATOM 742 C CA . PHE A 1 95 ? 41.190 -0.434 -1.066 1.00 5.65 95 PHE A CA 1
ATOM 743 C C . PHE A 1 95 ? 41.829 -1.458 -2.017 1.00 5.95 95 PHE A C 1
ATOM 744 O O . PHE A 1 95 ? 42.219 -2.589 -1.691 1.00 5.56 95 PHE A O 1
ATOM 752 N N . ASN A 1 96 ? 41.919 -0.998 -3.257 1.00 6.64 96 ASN A N 1
ATOM 753 C CA . ASN A 1 96 ? 42.659 -1.834 -4.305 1.00 6.89 96 ASN A CA 1
ATOM 754 C C . ASN A 1 96 ? 44.118 -1.370 -4.171 1.00 6.97 96 ASN A C 1
ATOM 755 O O . ASN A 1 96 ? 44.436 -0.166 -4.255 1.00 6.19 96 ASN A O 1
ATOM 760 N N . VAL A 1 97 ? 44.883 -2.287 -3.566 1.00 7.67 97 VAL A N 1
ATOM 761 C CA . VAL A 1 97 ? 46.248 -2.005 -3.093 1.00 8.24 97 VAL A CA 1
ATOM 762 C C . VAL A 1 97 ? 47.102 -1.414 -4.210 1.00 8.71 97 VAL A C 1
ATOM 763 O O . VAL A 1 97 ? 47.666 -0.286 -4.122 1.00 8.61 97 VAL A O 1
ATOM 767 N N . ASN A 1 98 ? 46.888 -2.050 -5.336 1.00 9.40 98 ASN A N 1
ATOM 768 C CA . ASN A 1 98 ? 47.513 -1.777 -6.628 1.00 10.08 98 ASN A CA 1
ATOM 769 C C . ASN A 1 98 ? 47.136 -0.385 -7.118 1.00 10.43 98 ASN A C 1
ATOM 770 O O . ASN A 1 98 ? 48.012 0.394 -7.532 1.00 10.37 98 ASN A O 1
ATOM 775 N N . ASP A 1 99 ? 45.839 -0.103 -7.065 1.00 10.97 99 ASP A N 1
ATOM 776 C CA . ASP A 1 99 ? 45.287 1.196 -7.484 1.00 11.34 99 ASP A CA 1
ATOM 777 C C . ASP A 1 99 ? 45.672 2.272 -6.454 1.00 11.76 99 ASP A C 1
ATOM 778 O O . ASP A 1 99 ? 45.470 3.471 -6.701 1.00 11.77 99 ASP A O 1
ATOM 783 N N . VAL A 1 100 ? 46.229 1.830 -5.338 1.00 12.26 100 VAL A N 1
ATOM 784 C CA . VAL A 1 100 ? 46.605 2.815 -4.316 1.00 12.91 100 VAL A CA 1
ATOM 785 C C . VAL A 1 100 ? 48.068 3.204 -4.342 1.00 13.47 100 VAL A C 1
ATOM 786 O O . VAL A 1 100 ? 48.395 4.418 -4.248 1.00 13.23 100 VAL A O 1
ATOM 790 N N . LEU A 1 101 ? 48.926 2.226 -4.390 1.00 14.50 101 LEU A N 1
ATOM 791 C CA . LEU A 1 101 ? 50.373 2.240 -4.393 1.00 15.60 101 LEU A CA 1
ATOM 792 C C . LEU A 1 101 ? 50.940 2.371 -5.814 1.00 16.90 101 LEU A C 1
ATOM 793 O O . LEU A 1 101 ? 51.999 3.008 -6.012 1.00 17.27 101 LEU A O 1
ATOM 798 N N . GLY A 1 102 ? 50.225 1.763 -6.745 1.00 17.85 102 GLY A N 1
ATOM 799 C CA . GLY A 1 102 ? 50.520 1.825 -8.177 1.00 18.88 102 GLY A CA 1
ATOM 800 C C . GLY A 1 102 ? 51.826 1.107 -8.472 1.00 19.84 102 GLY A C 1
ATOM 801 O O . GLY A 1 102 ? 51.869 -0.158 -8.439 1.00 20.80 102 GLY A O 1
ATOM 802 N N . ALA A 1 103 ? 52.834 1.905 -8.729 1.00 20.15 103 ALA A N 1
ATOM 803 C CA . ALA A 1 103 ? 54.200 1.426 -8.998 1.00 20.53 103 ALA A CA 1
ATOM 804 C C . ALA A 1 103 ? 54.700 0.622 -7.784 1.00 21.06 103 ALA A C 1
ATOM 805 O O . ALA A 1 103 ? 55.088 -0.530 -7.855 1.00 20.90 103 ALA A O 1
ATOM 807 N N . TYR A 1 104 ? 54.549 1.314 -6.663 1.00 21.79 104 TYR A N 1
ATOM 808 C CA . TYR A 1 104 ? 55.027 0.949 -5.359 1.00 22.47 104 TYR A CA 1
ATOM 809 C C . TYR A 1 104 ? 54.317 -0.162 -4.625 1.00 23.36 104 TYR A C 1
ATOM 810 O O . TYR A 1 104 ? 54.469 -0.265 -3.381 1.00 23.62 104 TYR A O 1
ATOM 819 N N . SER A 1 105 ? 53.627 -1.024 -5.366 1.00 23.55 105 SER A N 1
ATOM 820 C CA . SER A 1 105 ? 52.870 -2.141 -4.793 1.00 23.53 105 SER A CA 1
ATOM 821 C C . SER A 1 105 ? 53.807 -3.328 -4.632 1.00 24.09 105 SER A C 1
ATOM 822 O O . SER A 1 105 ? 54.404 -3.831 -5.588 1.00 23.98 105 SER A O 1
ATOM 825 N N . PRO A 1 106 ? 53.905 -3.788 -3.395 1.00 24.78 106 PRO A N 1
ATOM 826 C CA . PRO A 1 106 ? 54.809 -4.881 -3.038 1.00 25.19 106 PRO A CA 1
ATOM 827 C C . PRO A 1 106 ? 54.495 -6.204 -3.679 1.00 25.73 106 PRO A C 1
ATOM 828 O O . PRO A 1 106 ? 55.362 -7.116 -3.632 1.00 25.66 106 PRO A O 1
ATOM 832 N N . HIS A 1 107 ? 53.359 -6.357 -4.358 1.00 26.46 107 HIS A N 1
ATOM 833 C CA . HIS A 1 107 ? 53.022 -7.654 -4.957 1.00 27.39 107 HIS A CA 1
ATOM 834 C C . HIS A 1 107 ? 51.936 -7.681 -5.994 1.00 27.97 107 HIS A C 1
ATOM 835 O O . HIS A 1 107 ? 51.072 -8.607 -5.977 1.00 28.28 107 HIS A O 1
ATOM 842 N N . PRO A 1 108 ? 51.991 -6.860 -7.011 1.00 28.49 108 PRO A N 1
ATOM 843 C CA . PRO A 1 108 ? 50.929 -6.765 -8.023 1.00 28.88 108 PRO A CA 1
ATOM 844 C C . PRO A 1 108 ? 50.204 -8.055 -8.312 1.00 29.31 108 PRO A C 1
ATOM 845 O O . PRO A 1 108 ? 49.014 -8.221 -7.924 1.00 29.63 108 PRO A O 1
ATOM 849 N N . ASP A 1 109 ? 50.831 -8.959 -9.041 1.00 29.32 109 ASP A N 1
ATOM 850 C CA . ASP A 1 109 ? 50.307 -10.211 -9.529 1.00 29.26 109 ASP A CA 1
ATOM 851 C C . ASP A 1 109 ? 48.992 -10.569 -8.746 1.00 29.53 109 ASP A C 1
ATOM 852 O O . ASP A 1 109 ? 48.108 -11.233 -9.287 1.00 29.48 109 ASP A O 1
ATOM 857 N N . GLU A 1 110 ? 49.323 -10.623 -7.482 1.00 29.75 110 GLU A N 1
ATOM 858 C CA . GLU A 1 110 ? 48.636 -11.032 -6.297 1.00 29.67 110 GLU A CA 1
ATOM 859 C C . GLU A 1 110 ? 47.318 -10.338 -6.047 1.00 29.45 110 GLU A C 1
ATOM 860 O O . GLU A 1 110 ? 46.428 -10.893 -5.366 1.00 29.28 110 GLU A O 1
ATOM 866 N N . GLN A 1 111 ? 47.110 -9.232 -6.738 1.00 29.29 111 GLN A N 1
ATOM 867 C CA . GLN A 1 111 ? 45.948 -8.381 -6.674 1.00 29.16 111 GLN A CA 1
ATOM 868 C C . GLN A 1 111 ? 45.017 -8.596 -5.494 1.00 28.74 111 GLN A C 1
ATOM 869 O O . GLN A 1 111 ? 43.989 -9.278 -5.552 1.00 28.67 111 GLN A O 1
ATOM 875 N N . GLU A 1 112 ? 45.258 -7.781 -4.478 1.00 28.38 112 GLU A N 1
ATOM 876 C CA . GLU A 1 112 ? 44.513 -7.750 -3.223 1.00 27.80 112 GLU A CA 1
ATOM 877 C C . GLU A 1 112 ? 43.574 -6.523 -3.208 1.00 26.88 112 GLU A C 1
ATOM 878 O O . GLU A 1 112 ? 43.925 -5.469 -3.733 1.00 26.94 112 GLU A O 1
ATOM 884 N N . VAL A 1 113 ? 42.477 -6.709 -2.553 1.00 25.98 113 VAL A N 1
ATOM 885 C CA . VAL A 1 113 ? 41.534 -5.647 -2.115 1.00 24.98 113 VAL A CA 1
ATOM 886 C C . VAL A 1 113 ? 41.598 -5.795 -0.572 1.00 24.30 113 VAL A C 1
ATOM 887 O O . VAL A 1 113 ? 41.798 -6.950 -0.100 1.00 23.89 113 VAL A O 1
ATOM 891 N N . SER A 1 114 ? 41.671 -4.679 0.105 1.00 23.78 114 SER A N 1
ATOM 892 C CA . SER A 1 114 ? 41.893 -4.635 1.555 1.00 23.35 114 SER A CA 1
ATOM 893 C C . SER A 1 114 ? 40.921 -3.777 2.322 1.00 22.68 114 SER A C 1
ATOM 894 O O . SER A 1 114 ? 40.697 -2.598 2.029 1.00 22.47 114 SER A O 1
ATOM 897 N N . ALA A 1 115 ? 40.400 -4.391 3.385 1.00 22.15 115 ALA A N 1
ATOM 898 C CA . ALA A 1 115 ? 39.434 -3.718 4.274 1.00 21.42 115 ALA A CA 1
ATOM 899 C C . ALA A 1 115 ? 40.193 -3.033 5.411 1.00 20.89 115 ALA A C 1
ATOM 900 O O . ALA A 1 115 ? 40.957 -3.690 6.140 1.00 21.14 115 ALA A O 1
ATOM 902 N N . LEU A 1 116 ? 40.108 -1.732 5.421 1.00 20.04 116 LEU A N 1
ATOM 903 C CA . LEU A 1 116 ? 40.778 -0.941 6.506 1.00 19.65 116 LEU A CA 1
ATOM 904 C C . LEU A 1 116 ? 39.978 -1.225 7.778 1.00 19.48 116 LEU A C 1
ATOM 905 O O . LEU A 1 116 ? 38.706 -1.221 7.769 1.00 19.62 116 LEU A O 1
ATOM 910 N N . GLY A 1 117 ? 40.655 -1.695 8.834 1.00 18.82 117 GLY A N 1
ATOM 911 C CA . GLY A 1 117 ? 39.994 -2.059 10.083 1.00 18.05 117 GLY A CA 1
ATOM 912 C C . GLY A 1 117 ? 39.473 -3.476 10.152 1.00 17.66 117 GLY A C 1
ATOM 913 O O . GLY A 1 117 ? 39.237 -3.962 11.291 1.00 17.79 117 GLY A O 1
ATOM 914 N N . GLY A 1 118 ? 39.160 -4.141 9.063 1.00 17.09 118 GLY A N 1
ATOM 915 C CA . GLY A 1 118 ? 38.710 -5.557 9.068 1.00 16.74 118 GLY A CA 1
ATOM 916 C C . GLY A 1 118 ? 37.360 -5.663 8.358 1.00 16.42 118 GLY A C 1
ATOM 917 O O . GLY A 1 118 ? 36.932 -4.602 7.837 1.00 16.86 118 GLY A O 1
ATOM 918 N N . ILE A 1 119 ? 36.756 -6.833 8.323 1.00 15.64 119 ILE A N 1
ATOM 919 C CA . ILE A 1 119 ? 35.452 -7.021 7.696 1.00 15.43 119 ILE A CA 1
ATOM 920 C C . ILE A 1 119 ? 34.380 -7.434 8.724 1.00 15.49 119 ILE A C 1
ATOM 921 O O . ILE A 1 119 ? 34.168 -8.638 9.000 1.00 15.39 119 ILE A O 1
ATOM 926 N N . PRO A 1 120 ? 33.504 -6.495 9.058 1.00 15.50 120 PRO A N 1
ATOM 927 C CA . PRO A 1 120 ? 32.344 -6.736 9.907 1.00 15.39 120 PRO A CA 1
ATOM 928 C C . PRO A 1 120 ? 31.500 -7.913 9.399 1.00 15.57 120 PRO A C 1
ATOM 929 O O . PRO A 1 120 ? 30.893 -7.815 8.329 1.00 15.71 120 PRO A O 1
ATOM 933 N N . TYR A 1 121 ? 31.227 -8.846 10.277 1.00 15.80 121 TYR A N 1
ATOM 934 C CA . TYR A 1 121 ? 30.341 -9.981 10.103 1.00 16.12 121 TYR A CA 1
ATOM 935 C C . TYR A 1 121 ? 29.207 -9.765 9.094 1.00 16.25 121 TYR A C 1
ATOM 936 O O . TYR A 1 121 ? 28.643 -10.746 8.533 1.00 15.82 121 TYR A O 1
ATOM 945 N N . SER A 1 122 ? 28.670 -8.556 9.099 1.00 16.51 122 SER A N 1
ATOM 946 C CA . SER A 1 122 ? 27.554 -8.229 8.195 1.00 17.05 122 SER A CA 1
ATOM 947 C C . SER A 1 122 ? 28.034 -8.288 6.756 1.00 17.73 122 SER A C 1
ATOM 948 O O . SER A 1 122 ? 27.343 -8.810 5.862 1.00 17.83 122 SER A O 1
ATOM 951 N N . GLN A 1 123 ? 29.266 -7.832 6.536 1.00 18.50 123 GLN A N 1
ATOM 952 C CA . GLN A 1 123 ? 29.949 -7.913 5.239 1.00 18.92 123 GLN A CA 1
ATOM 953 C C . GLN A 1 123 ? 30.084 -9.358 4.767 1.00 19.22 123 GLN A C 1
ATOM 954 O O . GLN A 1 123 ? 29.696 -9.671 3.639 1.00 19.29 123 GLN A O 1
ATOM 960 N N . ILE A 1 124 ? 30.574 -10.227 5.632 1.00 19.39 124 ILE A N 1
ATOM 961 C CA . ILE A 1 124 ? 30.750 -11.640 5.323 1.00 19.62 124 ILE A CA 1
ATOM 962 C C . ILE A 1 124 ? 29.428 -12.262 4.891 1.00 20.06 124 ILE A C 1
ATOM 963 O O . ILE A 1 124 ? 28.587 -12.687 5.706 1.00 20.30 124 ILE A O 1
ATOM 968 N N . TYR A 1 125 ? 29.330 -12.536 3.613 1.00 20.42 125 TYR A N 1
ATOM 969 C CA . TYR A 1 125 ? 28.141 -13.097 2.982 1.00 20.75 125 TYR A CA 1
ATOM 970 C C . TYR A 1 125 ? 27.858 -14.542 3.315 1.00 21.44 125 TYR A C 1
ATOM 971 O O . TYR A 1 125 ? 26.679 -14.969 3.238 1.00 21.40 125 TYR A O 1
ATOM 980 N N . GLY A 1 126 ? 28.862 -15.296 3.699 1.00 22.27 126 GLY A N 1
ATOM 981 C CA . GLY A 1 126 ? 28.758 -16.747 3.949 1.00 23.44 126 GLY A CA 1
ATOM 982 C C . GLY A 1 126 ? 30.160 -17.341 3.782 1.00 24.81 126 GLY A C 1
ATOM 983 O O . GLY A 1 126 ? 31.139 -16.558 3.743 1.00 25.07 126 GLY A O 1
ATOM 984 N N . TRP A 1 127 ? 30.263 -18.654 3.627 1.00 25.92 127 TRP A N 1
ATOM 985 C CA . TRP A 1 127 ? 31.574 -19.279 3.463 1.00 27.15 127 TRP A CA 1
ATOM 986 C C . TRP A 1 127 ? 31.560 -20.726 2.976 1.00 28.03 127 TRP A C 1
ATOM 987 O O . TRP A 1 127 ? 30.714 -21.550 3.364 1.00 28.25 127 TRP A O 1
ATOM 998 N N . TYR A 1 128 ? 32.764 -21.062 2.488 1.00 28.78 128 TYR A N 1
ATOM 999 C CA . TYR A 1 128 ? 33.101 -22.460 2.168 1.00 29.50 128 TYR A CA 1
ATOM 1000 C C . TYR A 1 128 ? 33.875 -23.091 3.330 1.00 30.22 128 TYR A C 1
ATOM 1001 O O . TYR A 1 128 ? 34.414 -22.441 4.247 1.00 30.02 128 TYR A O 1
ATOM 1010 N N . ARG A 1 129 ? 33.846 -24.410 3.335 1.00 31.34 129 ARG A N 1
ATOM 1011 C CA . ARG A 1 129 ? 34.574 -25.223 4.323 1.00 32.54 129 ARG A CA 1
ATOM 1012 C C . ARG A 1 129 ? 35.709 -25.955 3.592 1.00 33.25 129 ARG A C 1
ATOM 1013 O O . ARG A 1 129 ? 35.490 -26.587 2.544 1.00 33.22 129 ARG A O 1
ATOM 1021 N N . VAL A 1 130 ? 36.907 -25.765 4.129 1.00 34.09 130 VAL A N 1
ATOM 1022 C CA . VAL A 1 130 ? 38.108 -26.379 3.553 1.00 34.90 130 VAL A CA 1
ATOM 1023 C C . VAL A 1 130 ? 38.637 -27.542 4.383 1.00 35.63 130 VAL A C 1
ATOM 1024 O O . VAL A 1 130 ? 39.179 -27.410 5.497 1.00 35.68 130 VAL A O 1
ATOM 1028 N N . HIS A 1 131 ? 38.399 -28.711 3.797 1.00 36.33 131 HIS A N 1
ATOM 1029 C CA . HIS A 1 131 ? 38.743 -30.017 4.320 1.00 36.86 131 HIS A CA 1
ATOM 1030 C C . HIS A 1 131 ? 39.739 -30.715 3.375 1.00 37.52 131 HIS A C 1
ATOM 1031 O O . HIS A 1 131 ? 39.645 -30.541 2.162 1.00 37.61 131 HIS A O 1
ATOM 1038 N N . PHE A 1 132 ? 40.623 -31.427 4.030 1.00 38.28 132 PHE A N 1
ATOM 1039 C CA . PHE A 1 132 ? 41.680 -32.230 3.385 1.00 38.92 132 PHE A CA 1
ATOM 1040 C C . PHE A 1 132 ? 42.107 -31.522 2.103 1.00 39.19 132 PHE A C 1
ATOM 1041 O O . PHE A 1 132 ? 41.994 -32.081 1.011 1.00 39.26 132 PHE A O 1
ATOM 1049 N N . GLY A 1 133 ? 42.515 -30.285 2.297 1.00 39.54 133 GLY A N 1
ATOM 1050 C CA . GLY A 1 133 ? 42.955 -29.360 1.263 1.00 40.03 133 GLY A CA 1
ATOM 1051 C C . GLY A 1 133 ? 41.821 -29.024 0.300 1.00 40.48 133 GLY A C 1
ATOM 1052 O O . GLY A 1 133 ? 41.380 -27.871 0.195 1.00 40.64 133 GLY A O 1
ATOM 1053 N N . VAL A 1 134 ? 41.365 -30.041 -0.387 1.00 40.89 134 VAL A N 1
ATOM 1054 C CA . VAL A 1 134 ? 40.302 -29.996 -1.395 1.00 41.20 134 VAL A CA 1
ATOM 1055 C C . VAL A 1 134 ? 39.076 -29.237 -0.891 1.00 41.47 134 VAL A C 1
ATOM 1056 O O . VAL A 1 134 ? 38.478 -29.609 0.139 1.00 41.55 134 VAL A O 1
ATOM 1060 N N . LEU A 1 135 ? 38.649 -28.268 -1.681 1.00 41.72 135 LEU A N 1
ATOM 1061 C CA . LEU A 1 135 ? 37.504 -27.420 -1.391 1.00 42.06 135 LEU A CA 1
ATOM 1062 C C . LEU A 1 135 ? 36.195 -28.217 -1.433 1.00 42.39 135 LEU A C 1
ATOM 1063 O O . LEU A 1 135 ? 36.011 -29.082 -2.287 1.00 42.48 135 LEU A O 1
ATOM 1068 N N . ASP A 1 136 ? 35.289 -27.770 -0.595 1.00 42.79 136 ASP A N 1
ATOM 1069 C CA . ASP A 1 136 ? 33.920 -28.328 -0.456 1.00 43.07 136 ASP A CA 1
ATOM 1070 C C . ASP A 1 136 ? 32.939 -27.240 -0.904 1.00 42.95 136 ASP A C 1
ATOM 1071 O O . ASP A 1 136 ? 32.754 -26.205 -0.247 1.00 42.98 136 ASP A O 1
ATOM 1076 N N . GLU A 1 137 ? 32.398 -27.424 -2.101 1.00 42.87 137 GLU A N 1
ATOM 1077 C CA . GLU A 1 137 ? 31.560 -26.464 -2.790 1.00 42.80 137 GLU A CA 1
ATOM 1078 C C . GLU A 1 137 ? 30.256 -26.057 -2.152 1.00 42.34 137 GLU A C 1
ATOM 1079 O O . GLU A 1 137 ? 29.514 -25.223 -2.753 1.00 42.37 137 GLU A O 1
ATOM 1085 N N . GLN A 1 138 ? 29.955 -26.553 -0.976 1.00 41.68 138 GLN A N 1
ATOM 1086 C CA . GLN A 1 138 ? 28.643 -26.263 -0.325 1.00 41.04 138 GLN A CA 1
ATOM 1087 C C . GLN A 1 138 ? 28.727 -24.958 0.436 1.00 40.57 138 GLN A C 1
ATOM 1088 O O . GLN A 1 138 ? 29.734 -24.695 1.115 1.00 40.58 138 GLN A O 1
ATOM 1094 N N . LEU A 1 139 ? 27.747 -24.089 0.220 1.00 40.06 139 LEU A N 1
ATOM 1095 C CA . LEU A 1 139 ? 27.748 -22.726 0.733 1.00 39.59 139 LEU A CA 1
ATOM 1096 C C . LEU A 1 139 ? 26.908 -22.541 1.983 1.00 39.33 139 LEU A C 1
ATOM 1097 O O . LEU A 1 139 ? 25.686 -22.736 2.021 1.00 39.30 139 LEU A O 1
ATOM 1102 N N . HIS A 1 140 ? 27.580 -21.937 2.953 1.00 39.04 140 HIS A N 1
ATOM 1103 C CA . HIS A 1 140 ? 26.979 -21.634 4.263 1.00 38.57 140 HIS A CA 1
ATOM 1104 C C . HIS A 1 140 ? 26.603 -20.158 4.304 1.00 37.74 140 HIS A C 1
ATOM 1105 O O . HIS A 1 140 ? 27.489 -19.340 4.567 1.00 37.76 140 HIS A O 1
ATOM 1112 N N . ARG A 1 141 ? 25.360 -19.898 3.948 1.00 36.82 141 ARG A N 1
ATOM 1113 C CA . ARG A 1 141 ? 24.763 -18.565 3.905 1.00 36.06 141 ARG A CA 1
ATOM 1114 C C . ARG A 1 141 ? 24.898 -17.874 5.249 1.00 35.39 141 ARG A C 1
ATOM 1115 O O . ARG A 1 141 ? 25.012 -18.528 6.314 1.00 35.54 141 ARG A O 1
ATOM 1123 N N . ASN A 1 142 ? 24.898 -16.539 5.249 1.00 34.40 142 ASN A N 1
ATOM 1124 C CA . ASN A 1 142 ? 25.137 -15.815 6.494 1.00 33.48 142 ASN A CA 1
ATOM 1125 C C . ASN A 1 142 ? 24.017 -14.891 6.920 1.00 32.93 142 ASN A C 1
ATOM 1126 O O . ASN A 1 142 ? 23.811 -13.778 6.382 1.00 33.07 142 ASN A O 1
ATOM 1131 N N . ARG A 1 143 ? 23.416 -15.317 8.038 1.00 31.98 143 ARG A N 1
ATOM 1132 C CA . ARG A 1 143 ? 22.446 -14.389 8.706 1.00 31.02 143 ARG A CA 1
ATOM 1133 C C . ARG A 1 143 ? 23.404 -13.303 9.254 1.00 30.12 143 ARG A C 1
ATOM 1134 O O . ARG A 1 143 ? 24.546 -13.663 9.604 1.00 29.96 143 ARG A O 1
ATOM 1142 N N . GLY A 1 144 ? 22.980 -12.073 9.120 1.00 29.20 144 GLY A N 1
ATOM 1143 C CA . GLY A 1 144 ? 23.876 -10.966 9.566 1.00 28.30 144 GLY A CA 1
ATOM 1144 C C . GLY A 1 144 ? 24.297 -10.238 8.296 1.00 27.64 144 GLY A C 1
ATOM 1145 O O . GLY A 1 144 ? 24.546 -9.031 8.321 1.00 27.66 144 GLY A O 1
ATOM 1146 N N . TYR A 1 145 ? 24.200 -10.995 7.200 1.00 27.02 145 TYR A N 1
ATOM 1147 C CA . TYR A 1 145 ? 24.505 -10.428 5.881 1.00 26.31 145 TYR A CA 1
ATOM 1148 C C . TYR A 1 145 ? 23.313 -9.687 5.282 1.00 25.95 145 TYR A C 1
ATOM 1149 O O . TYR A 1 145 ? 22.279 -10.270 4.901 1.00 26.49 145 TYR A O 1
ATOM 1158 N N . ARG A 1 146 ? 23.466 -8.376 5.189 1.00 25.01 146 ARG A N 1
ATOM 1159 C CA . ARG A 1 146 ? 22.441 -7.483 4.622 1.00 24.13 146 ARG A CA 1
ATOM 1160 C C . ARG A 1 146 ? 22.640 -7.324 3.126 1.00 23.48 146 ARG A C 1
ATOM 1161 O O . ARG A 1 146 ? 23.602 -6.729 2.584 1.00 23.21 146 ARG A O 1
ATOM 1169 N N . ASP A 1 147 ? 21.705 -7.899 2.365 1.00 22.85 147 ASP A N 1
ATOM 1170 C CA . ASP A 1 147 ? 21.733 -7.857 0.914 1.00 22.13 147 ASP A CA 1
ATOM 1171 C C . ASP A 1 147 ? 21.259 -6.571 0.302 1.00 21.73 147 ASP A C 1
ATOM 1172 O O . ASP A 1 147 ? 21.986 -6.133 -0.655 1.00 22.24 147 ASP A O 1
ATOM 1177 N N . ARG A 1 148 ? 20.108 -6.021 0.654 1.00 20.67 148 ARG A N 1
ATOM 1178 C CA . ARG A 1 148 ? 19.682 -4.744 0.059 1.00 19.89 148 ARG A CA 1
ATOM 1179 C C . ARG A 1 148 ? 20.837 -3.732 0.053 1.00 19.05 148 ARG A C 1
ATOM 1180 O O . ARG A 1 148 ? 21.067 -2.971 -0.890 1.00 19.08 148 ARG A O 1
ATOM 1188 N N . TYR A 1 149 ? 21.398 -3.578 1.222 1.00 18.46 149 TYR A N 1
ATOM 1189 C CA . TYR A 1 149 ? 22.449 -2.622 1.590 1.00 17.45 149 TYR A CA 1
ATOM 1190 C C . TYR A 1 149 ? 23.749 -2.858 0.828 1.00 16.97 149 TYR A C 1
ATOM 1191 O O . TYR A 1 149 ? 24.242 -1.967 0.120 1.00 16.34 149 TYR A O 1
ATOM 1200 N N . TYR A 1 150 ? 24.300 -4.065 0.956 1.00 16.81 150 TYR A N 1
ATOM 1201 C CA . TYR A 1 150 ? 25.538 -4.455 0.293 1.00 16.48 150 TYR A CA 1
ATOM 1202 C C . TYR A 1 150 ? 25.473 -4.561 -1.208 1.00 15.91 150 TYR A C 1
ATOM 1203 O O . TYR A 1 150 ? 26.380 -3.977 -1.882 1.00 16.25 150 TYR A O 1
ATOM 1212 N N . SER A 1 151 ? 24.433 -5.087 -1.838 1.00 14.99 151 SER A N 1
ATOM 1213 C CA . SER A 1 151 ? 24.367 -5.087 -3.318 1.00 13.88 151 SER A CA 1
ATOM 1214 C C . SER A 1 151 ? 24.244 -3.648 -3.808 1.00 13.51 151 SER A C 1
ATOM 1215 O O . SER A 1 151 ? 23.798 -3.477 -4.968 1.00 14.10 151 SER A O 1
ATOM 1218 N N . ASN A 1 152 ? 24.507 -2.656 -2.990 1.00 12.72 152 ASN A N 1
ATOM 1219 C CA . ASN A 1 152 ? 24.255 -1.255 -3.329 1.00 11.85 152 ASN A CA 1
ATOM 1220 C C . ASN A 1 152 ? 25.532 -0.412 -3.227 1.00 11.09 152 ASN A C 1
ATOM 1221 O O . ASN A 1 152 ? 25.453 0.850 -3.201 1.00 10.70 152 ASN A O 1
ATOM 1226 N N . LEU A 1 153 ? 26.543 -1.149 -2.853 1.00 10.25 153 LEU A N 1
ATOM 1227 C CA . LEU A 1 153 ? 27.808 -0.489 -2.445 1.00 9.44 153 LEU A CA 1
ATOM 1228 C C . LEU A 1 153 ? 28.913 -1.059 -3.298 1.00 9.37 153 LEU A C 1
ATOM 1229 O O . LEU A 1 153 ? 28.861 -2.294 -3.571 1.00 9.86 153 LEU A O 1
ATOM 1234 N N . ASP A 1 154 ? 29.932 -0.262 -3.473 1.00 9.24 154 ASP A N 1
ATOM 1235 C CA . ASP A 1 154 ? 31.187 -0.791 -4.072 1.00 9.56 154 ASP A CA 1
ATOM 1236 C C . ASP A 1 154 ? 32.357 -0.152 -3.358 1.00 9.07 154 ASP A C 1
ATOM 1237 O O . ASP A 1 154 ? 32.236 0.775 -2.566 1.00 9.68 154 ASP A O 1
ATOM 1242 N N . ILE A 1 155 ? 33.520 -0.654 -3.517 1.00 9.55 155 ILE A N 1
ATOM 1243 C CA . ILE A 1 155 ? 34.792 -0.404 -3.011 1.00 9.88 155 ILE A CA 1
ATOM 1244 C C . ILE A 1 155 ? 35.445 0.908 -2.872 1.00 9.60 155 ILE A C 1
ATOM 1245 O O . ILE A 1 155 ? 36.728 0.861 -2.737 1.00 9.90 155 ILE A O 1
ATOM 1250 N N . ALA A 1 156 ? 34.936 2.101 -2.852 1.00 9.36 156 ALA A N 1
ATOM 1251 C CA . ALA A 1 156 ? 35.887 3.224 -2.540 1.00 9.18 156 ALA A CA 1
ATOM 1252 C C . ALA A 1 156 ? 36.846 3.457 -3.726 1.00 9.29 156 ALA A C 1
ATOM 1253 O O . ALA A 1 156 ? 37.818 2.679 -3.845 1.00 9.15 156 ALA A O 1
ATOM 1255 N N . PRO A 1 157 ? 36.719 4.658 -4.262 1.00 9.25 157 PRO A N 1
ATOM 1256 C CA . PRO A 1 157 ? 37.574 5.175 -5.332 1.00 9.33 157 PRO A CA 1
ATOM 1257 C C . PRO A 1 157 ? 38.977 5.326 -4.714 1.00 9.66 157 PRO A C 1
ATOM 1258 O O . PRO A 1 157 ? 39.113 5.915 -3.634 1.00 9.50 157 PRO A O 1
ATOM 1262 N N . ALA A 1 158 ? 39.937 4.795 -5.456 1.00 9.90 158 ALA A N 1
ATOM 1263 C CA . ALA A 1 158 ? 41.333 4.697 -5.054 1.00 9.76 158 ALA A CA 1
ATOM 1264 C C . ALA A 1 158 ? 41.864 5.984 -4.446 1.00 9.85 158 ALA A C 1
ATOM 1265 O O . ALA A 1 158 ? 42.775 5.877 -3.624 1.00 9.68 158 ALA A O 1
ATOM 1267 N N . ALA A 1 159 ? 41.372 7.093 -4.941 1.00 10.16 159 ALA A N 1
ATOM 1268 C CA . ALA A 1 159 ? 41.793 8.426 -4.571 1.00 10.67 159 ALA A CA 1
ATOM 1269 C C . ALA A 1 159 ? 41.417 8.743 -3.135 1.00 11.06 159 ALA A C 1
ATOM 1270 O O . ALA A 1 159 ? 41.712 9.863 -2.641 1.00 11.32 159 ALA A O 1
ATOM 1272 N N . ASP A 1 160 ? 40.645 7.832 -2.587 1.00 11.35 160 ASP A N 1
ATOM 1273 C CA . ASP A 1 160 ? 40.214 7.959 -1.172 1.00 11.45 160 ASP A CA 1
ATOM 1274 C C . ASP A 1 160 ? 41.418 7.496 -0.335 1.00 11.88 160 ASP A C 1
ATOM 1275 O O . ASP A 1 160 ? 41.588 7.946 0.811 1.00 12.14 160 ASP A O 1
ATOM 1280 N N . GLY A 1 161 ? 42.133 6.585 -0.964 1.00 11.95 161 GLY A N 1
ATOM 1281 C CA . GLY A 1 161 ? 43.281 5.903 -0.449 1.00 12.38 161 GLY A CA 1
ATOM 1282 C C . GLY A 1 161 ? 44.625 6.564 -0.594 1.00 12.85 161 GLY A C 1
ATOM 1283 O O . GLY A 1 161 ? 45.597 6.002 -0.032 1.00 12.90 161 GLY A O 1
ATOM 1284 N N . TYR A 1 162 ? 44.756 7.652 -1.336 1.00 13.23 162 TYR A N 1
ATOM 1285 C CA . TYR A 1 162 ? 46.029 8.285 -1.620 1.00 13.67 162 TYR A CA 1
ATOM 1286 C C . TYR A 1 162 ? 46.632 8.905 -0.370 1.00 13.92 162 TYR A C 1
ATOM 1287 O O . TYR A 1 162 ? 47.870 8.914 -0.240 1.00 14.03 162 TYR A O 1
ATOM 1296 N N . GLY A 1 163 ? 45.805 9.331 0.546 1.00 14.27 163 GLY A N 1
ATOM 1297 C CA . GLY A 1 163 ? 46.194 9.990 1.802 1.00 14.60 163 GLY A CA 1
ATOM 1298 C C . GLY A 1 163 ? 46.662 9.038 2.898 1.00 14.78 163 GLY A C 1
ATOM 1299 O O . GLY A 1 163 ? 47.583 9.417 3.659 1.00 14.80 163 GLY A O 1
ATOM 1300 N N . LEU A 1 164 ? 46.233 7.799 2.822 1.00 14.79 164 LEU A N 1
ATOM 1301 C CA . LEU A 1 164 ? 46.407 6.645 3.630 1.00 14.51 164 LEU A CA 1
ATOM 1302 C C . LEU A 1 164 ? 47.580 5.715 3.248 1.00 14.57 164 LEU A C 1
ATOM 1303 O O . LEU A 1 164 ? 47.769 4.722 3.992 1.00 14.56 164 LEU A O 1
ATOM 1308 N N . ALA A 1 165 ? 48.083 5.836 2.059 1.00 14.56 165 ALA A N 1
ATOM 1309 C CA . ALA A 1 165 ? 49.092 5.044 1.379 1.00 14.36 165 ALA A CA 1
ATOM 1310 C C . ALA A 1 165 ? 50.219 4.545 2.249 1.00 14.41 165 ALA A C 1
ATOM 1311 O O . ALA A 1 165 ? 50.741 3.419 2.112 1.00 14.36 165 ALA A O 1
ATOM 1313 N N . GLY A 1 166 ? 50.762 5.450 3.023 1.00 15.05 166 GLY A N 1
ATOM 1314 C CA . GLY A 1 166 ? 51.750 5.336 4.031 1.00 15.66 166 GLY A CA 1
ATOM 1315 C C . GLY A 1 166 ? 53.196 5.184 3.685 1.00 16.14 166 GLY A C 1
ATOM 1316 O O . GLY A 1 166 ? 53.860 4.341 4.358 1.00 16.52 166 GLY A O 1
ATOM 1317 N N . PHE A 1 167 ? 53.694 5.888 2.699 1.00 16.27 167 PHE A N 1
ATOM 1318 C CA . PHE A 1 167 ? 55.111 5.837 2.286 1.00 16.53 167 PHE A CA 1
ATOM 1319 C C . PHE A 1 167 ? 55.913 6.597 3.367 1.00 17.36 167 PHE A C 1
ATOM 1320 O O . PHE A 1 167 ? 55.398 7.609 3.897 1.00 17.54 167 PHE A O 1
ATOM 1328 N N . PRO A 1 168 ? 57.121 6.114 3.583 1.00 17.83 168 PRO A N 1
ATOM 1329 C CA . PRO A 1 168 ? 58.029 6.795 4.531 1.00 18.25 168 PRO A CA 1
ATOM 1330 C C . PRO A 1 168 ? 58.048 8.254 4.151 1.00 19.23 168 PRO A C 1
ATOM 1331 O O . PRO A 1 168 ? 57.684 8.664 3.010 1.00 19.52 168 PRO A O 1
ATOM 1335 N N . PRO A 1 169 ? 58.325 9.072 5.156 1.00 20.00 169 PRO A N 1
ATOM 1336 C CA . PRO A 1 169 ? 58.265 10.526 5.019 1.00 20.24 169 PRO A CA 1
ATOM 1337 C C . PRO A 1 169 ? 59.048 11.122 3.884 1.00 20.75 169 PRO A C 1
ATOM 1338 O O . PRO A 1 169 ? 58.606 12.123 3.250 1.00 20.81 169 PRO A O 1
ATOM 1342 N N . GLU A 1 170 ? 60.187 10.567 3.521 1.00 21.39 170 GLU A N 1
ATOM 1343 C CA . GLU A 1 170 ? 61.036 11.096 2.431 1.00 21.88 170 GLU A CA 1
ATOM 1344 C C . GLU A 1 170 ? 61.076 10.184 1.212 1.00 21.98 170 GLU A C 1
ATOM 1345 O O . GLU A 1 170 ? 62.093 10.173 0.485 1.00 22.15 170 GLU A O 1
ATOM 1351 N N . HIS A 1 171 ? 60.007 9.497 0.943 1.00 22.11 171 HIS A N 1
ATOM 1352 C CA . HIS A 1 171 ? 59.818 8.552 -0.194 1.00 21.91 171 HIS A CA 1
ATOM 1353 C C . HIS A 1 171 ? 59.345 9.316 -1.416 1.00 22.21 171 HIS A C 1
ATOM 1354 O O . HIS A 1 171 ? 58.728 10.399 -1.274 1.00 22.09 171 HIS A O 1
ATOM 1361 N N . ARG A 1 172 ? 59.741 8.864 -2.613 1.00 22.76 172 ARG A N 1
ATOM 1362 C CA . ARG A 1 172 ? 59.556 9.608 -3.861 1.00 22.97 172 ARG A CA 1
ATOM 1363 C C . ARG A 1 172 ? 58.167 10.039 -4.251 1.00 23.06 172 ARG A C 1
ATOM 1364 O O . ARG A 1 172 ? 57.967 11.181 -4.727 1.00 22.82 172 ARG A O 1
ATOM 1372 N N . ALA A 1 173 ? 57.224 9.169 -4.066 1.00 23.53 173 ALA A N 1
ATOM 1373 C CA . ALA A 1 173 ? 55.805 9.214 -4.282 1.00 23.84 173 ALA A CA 1
ATOM 1374 C C . ALA A 1 173 ? 55.093 10.437 -3.728 1.00 24.01 173 ALA A C 1
ATOM 1375 O O . ALA A 1 173 ? 54.060 10.854 -4.279 1.00 23.85 173 ALA A O 1
ATOM 1377 N N . TRP A 1 174 ? 55.528 10.873 -2.560 1.00 24.55 174 TRP A N 1
ATOM 1378 C CA . TRP A 1 174 ? 54.924 11.981 -1.822 1.00 24.98 174 TRP A CA 1
ATOM 1379 C C . TRP A 1 174 ? 55.112 13.297 -2.575 1.00 25.64 174 TRP A C 1
ATOM 1380 O O . TRP A 1 174 ? 54.590 14.344 -2.143 1.00 25.77 174 TRP A O 1
ATOM 1391 N N . ARG A 1 175 ? 56.019 13.240 -3.535 1.00 26.42 175 ARG A N 1
ATOM 1392 C CA . ARG A 1 175 ? 56.321 14.424 -4.351 1.00 27.24 175 ARG A CA 1
ATOM 1393 C C . ARG A 1 175 ? 56.042 14.216 -5.828 1.00 27.48 175 ARG A C 1
ATOM 1394 O O . ARG A 1 175 ? 56.309 15.147 -6.617 1.00 27.75 175 ARG A O 1
ATOM 1402 N N . GLU A 1 176 ? 55.429 13.106 -6.170 1.00 27.63 176 GLU A N 1
ATOM 1403 C CA . GLU A 1 176 ? 54.957 12.722 -7.483 1.00 28.09 176 GLU A CA 1
ATOM 1404 C C . GLU A 1 176 ? 53.417 12.804 -7.519 1.00 28.78 176 GLU A C 1
ATOM 1405 O O . GLU A 1 176 ? 52.792 13.186 -6.529 1.00 28.86 176 GLU A O 1
ATOM 1411 N N . GLU A 1 177 ? 52.878 12.576 -8.704 1.00 29.56 177 GLU A N 1
ATOM 1412 C CA . GLU A 1 177 ? 51.399 12.568 -8.894 1.00 30.24 177 GLU A CA 1
ATOM 1413 C C . GLU A 1 177 ? 51.006 11.091 -8.776 1.00 30.34 177 GLU A C 1
ATOM 1414 O O . GLU A 1 177 ? 51.810 10.266 -9.252 1.00 30.69 177 GLU A O 1
ATOM 1420 N N . PRO A 1 178 ? 49.921 10.715 -8.139 1.00 30.30 178 PRO A N 1
ATOM 1421 C CA . PRO A 1 178 ? 48.901 11.546 -7.528 1.00 30.17 178 PRO A CA 1
ATOM 1422 C C . PRO A 1 178 ? 49.109 11.948 -6.092 1.00 30.23 178 PRO A C 1
ATOM 1423 O O . PRO A 1 178 ? 48.317 12.759 -5.516 1.00 30.31 178 PRO A O 1
ATOM 1427 N N . TRP A 1 179 ? 50.053 11.319 -5.424 1.00 30.12 179 TRP A N 1
ATOM 1428 C CA . TRP A 1 179 ? 50.234 11.485 -3.974 1.00 30.00 179 TRP A CA 1
ATOM 1429 C C . TRP A 1 179 ? 50.402 12.895 -3.495 1.00 30.08 179 TRP A C 1
ATOM 1430 O O . TRP A 1 179 ? 49.846 13.314 -2.465 1.00 29.78 179 TRP A O 1
ATOM 1441 N N . ILE A 1 180 ? 51.134 13.683 -4.234 1.00 30.53 180 ILE A N 1
ATOM 1442 C CA . ILE A 1 180 ? 51.521 15.059 -3.984 1.00 30.86 180 ILE A CA 1
ATOM 1443 C C . ILE A 1 180 ? 50.387 16.001 -3.670 1.00 31.27 180 ILE A C 1
ATOM 1444 O O . ILE A 1 180 ? 50.579 17.046 -3.014 1.00 31.24 180 ILE A O 1
ATOM 1449 N N . HIS A 1 181 ? 49.166 15.658 -4.034 1.00 31.86 181 HIS A N 1
ATOM 1450 C CA . HIS A 1 181 ? 47.998 16.531 -3.836 1.00 32.29 181 HIS A CA 1
ATOM 1451 C C . HIS A 1 181 ? 47.067 15.925 -2.785 1.00 32.52 181 HIS A C 1
ATOM 1452 O O . HIS A 1 181 ? 45.926 16.386 -2.641 1.00 32.33 181 HIS A O 1
ATOM 1459 N N . HIS A 1 182 ? 47.520 14.795 -2.277 1.00 32.97 182 HIS A N 1
ATOM 1460 C CA . HIS A 1 182 ? 46.785 14.034 -1.271 1.00 33.40 182 HIS A CA 1
ATOM 1461 C C . HIS A 1 182 ? 47.566 13.796 0.003 1.00 33.68 182 HIS A C 1
ATOM 1462 O O . HIS A 1 182 ? 46.912 13.544 1.054 1.00 34.03 182 HIS A O 1
ATOM 1469 N N . ALA A 1 183 ? 48.868 13.973 -0.029 1.00 33.68 183 ALA A N 1
ATOM 1470 C CA . ALA A 1 183 ? 49.825 13.692 1.005 1.00 33.77 183 ALA A CA 1
ATOM 1471 C C . ALA A 1 183 ? 49.599 14.371 2.339 1.00 34.21 183 ALA A C 1
ATOM 1472 O O . ALA A 1 183 ? 49.703 15.610 2.496 1.00 34.33 183 ALA A O 1
ATOM 1474 N N . PRO A 1 184 ? 49.412 13.515 3.341 1.00 34.44 184 PRO A N 1
ATOM 1475 C CA . PRO A 1 184 ? 49.218 14.011 4.731 1.00 34.82 184 PRO A CA 1
ATOM 1476 C C . PRO A 1 184 ? 50.305 15.053 5.012 1.00 35.14 184 PRO A C 1
ATOM 1477 O O . PRO A 1 184 ? 51.244 15.239 4.212 1.00 34.93 184 PRO A O 1
ATOM 1481 N N . PRO A 1 185 ? 50.155 15.703 6.152 1.00 35.50 185 PRO A N 1
ATOM 1482 C CA . PRO A 1 185 ? 51.107 16.762 6.554 1.00 35.87 185 PRO A CA 1
ATOM 1483 C C . PRO A 1 185 ? 52.427 16.102 6.949 1.00 36.39 185 PRO A C 1
ATOM 1484 O O . PRO A 1 185 ? 52.415 14.957 7.438 1.00 36.44 185 PRO A O 1
ATOM 1488 N N . GLY A 1 186 ? 53.491 16.816 6.673 1.00 36.87 186 GLY A N 1
ATOM 1489 C CA . GLY A 1 186 ? 54.852 16.418 7.031 1.00 37.69 186 GLY A CA 1
ATOM 1490 C C . GLY A 1 186 ? 55.273 15.220 6.190 1.00 38.45 186 GLY A C 1
ATOM 1491 O O . GLY A 1 186 ? 56.350 14.640 6.390 1.00 38.61 186 GLY A O 1
ATOM 1492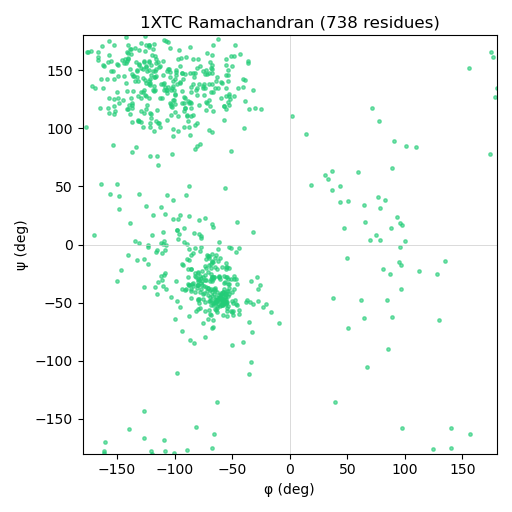 N N . CYS A 1 187 ? 54.373 14.862 5.294 1.00 39.19 187 CYS A N 1
ATOM 1493 C CA . CYS A 1 187 ? 54.588 13.727 4.375 1.00 39.92 187 CYS A CA 1
ATOM 1494 C C . CYS A 1 187 ? 55.286 14.205 3.108 1.00 40.79 187 CYS A C 1
ATOM 1495 O O . CYS A 1 187 ? 54.739 14.929 2.273 1.00 40.50 187 CYS A O 1
ATOM 1498 N N . GLY A 1 188 ? 56.528 13.749 3.002 1.00 42.13 188 GLY A N 1
ATOM 1499 C CA . GLY A 1 188 ? 57.424 14.144 1.887 1.00 43.69 188 GLY A CA 1
ATOM 1500 C C . GLY A 1 188 ? 57.377 15.686 1.843 1.00 45.03 188 GLY A C 1
ATOM 1501 O O . GLY A 1 188 ? 58.313 16.404 2.216 1.00 45.06 188 GLY A O 1
ATOM 1502 N N . ASN A 1 189 ? 56.213 16.127 1.373 1.00 46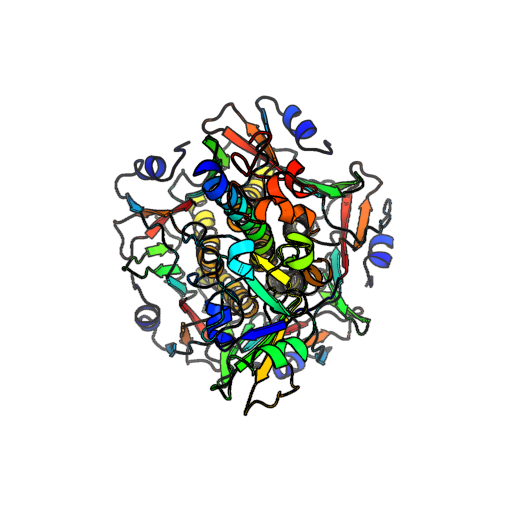.28 189 ASN A N 1
ATOM 1503 C CA . ASN A 1 189 ? 55.881 17.525 1.296 1.00 47.40 189 ASN A CA 1
ATOM 1504 C C . ASN A 1 189 ? 56.066 18.231 -0.031 1.00 48.26 189 ASN A C 1
ATOM 1505 O O . ASN A 1 189 ? 55.966 17.713 -1.139 1.00 48.42 189 ASN A O 1
ATOM 1510 N N . ALA A 1 190 ? 56.175 19.538 0.164 1.00 49.18 190 ALA A N 1
ATOM 1511 C CA . ALA A 1 190 ? 56.351 20.543 -0.882 1.00 50.05 190 ALA A CA 1
ATOM 1512 C C . ALA A 1 190 ? 57.855 20.737 -1.126 1.00 50.74 190 ALA A C 1
ATOM 1513 O O . ALA A 1 190 ? 58.349 20.798 -2.259 1.00 50.58 190 ALA A O 1
ATOM 1515 N N . PRO A 1 191 ? 58.559 20.690 -0.003 1.00 51.49 191 PRO A N 1
ATOM 1516 C CA . PRO A 1 191 ? 60.012 20.875 0.035 1.00 52.06 191 PRO A CA 1
ATOM 1517 C C . PRO A 1 191 ? 60.742 19.546 0.214 1.00 52.60 191 PRO A C 1
ATOM 1518 O O . PRO A 1 191 ? 60.148 18.475 0.424 1.00 52.73 191 PRO A O 1
ATOM 1522 N N . ARG A 1 192 ? 62.037 19.646 0.032 1.00 53.10 192 ARG A N 1
ATOM 1523 C CA . ARG A 1 192 ? 63.066 18.652 0.142 1.00 53.56 192 ARG A CA 1
ATOM 1524 C C . ARG A 1 192 ? 64.221 18.964 -0.823 1.00 53.87 192 ARG A C 1
ATOM 1525 O O . ARG A 1 192 ? 64.740 18.000 -1.424 1.00 53.96 192 ARG A O 1
ATOM 1533 N N . SER B 2 2 ? 58.335 13.734 9.131 1.00 34.76 196 SER C N 1
ATOM 1534 C CA . SER B 2 2 ? 59.023 13.033 10.226 1.00 34.88 196 SER C CA 1
ATOM 1535 C C . SER B 2 2 ? 57.992 12.336 11.119 1.00 35.00 196 SER C C 1
ATOM 1536 O O . SER B 2 2 ? 57.318 11.385 10.696 1.00 35.17 196 SER C O 1
ATOM 1539 N N . ASN B 2 3 ? 57.931 12.792 12.358 1.00 34.80 197 ASN C N 1
ATOM 1540 C CA . ASN B 2 3 ? 56.912 12.341 13.321 1.00 34.57 197 ASN C CA 1
ATOM 1541 C C . ASN B 2 3 ? 55.532 12.702 12.757 1.00 34.02 197 ASN C C 1
ATOM 1542 O O . ASN B 2 3 ? 54.594 11.891 12.760 1.00 34.12 197 ASN C O 1
ATOM 1547 N N . THR B 2 4 ? 55.467 13.939 12.265 1.00 33.29 198 THR C N 1
ATOM 1548 C CA . THR B 2 4 ? 54.218 14.514 11.763 1.00 32.70 198 THR C CA 1
ATOM 1549 C C . THR B 2 4 ? 53.601 13.608 10.698 1.00 32.14 198 THR C C 1
ATOM 1550 O O . THR B 2 4 ? 52.409 13.279 10.762 1.00 32.14 198 THR C O 1
ATOM 1554 N N . CYS B 2 5 ? 54.407 13.206 9.726 1.00 31.26 199 CYS C N 1
ATOM 1555 C CA . CYS B 2 5 ? 53.905 12.343 8.639 1.00 30.31 199 CYS C CA 1
ATOM 1556 C C . CYS B 2 5 ? 53.414 10.972 9.119 1.00 29.75 199 CYS C C 1
ATOM 1557 O O . CYS B 2 5 ? 52.279 10.567 8.832 1.00 29.64 199 CYS C O 1
ATOM 1560 N N . ASP B 2 6 ? 54.286 10.301 9.847 1.00 29.33 200 ASP C N 1
ATOM 1561 C CA . ASP B 2 6 ? 54.015 8.954 10.376 1.00 29.04 200 ASP C CA 1
ATOM 1562 C C . ASP B 2 6 ? 52.794 8.975 11.292 1.00 28.52 200 ASP C C 1
ATOM 1563 O O . ASP B 2 6 ? 51.961 8.050 11.254 1.00 28.68 200 ASP C O 1
ATOM 1568 N N . GLU B 2 7 ? 52.791 10.001 12.111 1.00 27.50 201 GLU C N 1
ATOM 1569 C CA . GLU B 2 7 ? 51.684 10.354 13.016 1.00 26.62 201 GLU C CA 1
ATOM 1570 C C . GLU B 2 7 ? 50.383 10.649 12.242 1.00 25.88 201 GLU C C 1
ATOM 1571 O O . GLU B 2 7 ? 49.328 10.059 12.505 1.00 26.24 201 GLU C O 1
ATOM 1577 N N . LYS B 2 8 ? 50.555 11.554 11.279 1.00 24.79 202 LYS C N 1
ATOM 1578 C CA . LYS B 2 8 ? 49.476 12.146 10.439 1.00 23.65 202 LYS C CA 1
ATOM 1579 C C . LYS B 2 8 ? 48.651 11.088 9.684 1.00 22.63 202 LYS C C 1
ATOM 1580 O O . LYS B 2 8 ? 47.442 11.260 9.483 1.00 22.68 202 LYS C O 1
ATOM 1586 N N . THR B 2 9 ? 49.317 10.063 9.210 1.00 21.35 203 THR C N 1
ATOM 1587 C CA . THR B 2 9 ? 48.672 8.919 8.513 1.00 20.39 203 THR C CA 1
ATOM 1588 C C . THR B 2 9 ? 47.590 8.258 9.404 1.00 19.81 203 THR C C 1
ATOM 1589 O O . THR B 2 9 ? 46.478 7.933 8.942 1.00 19.68 203 THR C O 1
ATOM 1593 N N . GLN B 2 10 ? 48.007 8.033 10.628 1.00 19.31 204 GLN C N 1
ATOM 1594 C CA . GLN B 2 10 ? 47.196 7.480 11.723 1.00 18.65 204 GLN C CA 1
ATOM 1595 C C . GLN B 2 10 ? 46.029 8.406 12.073 1.00 18.08 204 GLN C C 1
ATOM 1596 O O . GLN B 2 10 ? 44.869 7.982 12.184 1.00 17.91 204 GLN C O 1
ATOM 1602 N N . SER B 2 11 ? 46.331 9.680 12.216 1.00 17.77 205 SER C N 1
ATOM 1603 C CA . SER B 2 11 ? 45.291 10.622 12.576 1.00 17.51 205 SER C CA 1
ATOM 1604 C C . SER B 2 11 ? 44.180 10.329 11.580 1.00 17.05 205 SER C C 1
ATOM 1605 O O . SER B 2 11 ? 43.025 10.110 11.978 1.00 16.78 205 SER C O 1
ATOM 1608 N N . LEU B 2 12 ? 44.658 10.282 10.354 1.00 16.73 206 LEU C N 1
ATOM 1609 C CA . LEU B 2 12 ? 43.895 10.038 9.115 1.00 16.07 206 LEU C CA 1
ATOM 1610 C C . LEU B 2 12 ? 43.190 8.654 9.012 1.00 15.73 206 LEU C C 1
ATOM 1611 O O . LEU B 2 12 ? 41.994 8.580 8.681 1.00 16.02 206 LEU C O 1
ATOM 1616 N N . GLY B 2 13 ? 43.954 7.594 9.247 1.00 15.24 207 GLY C N 1
ATOM 1617 C CA . GLY B 2 13 ? 43.485 6.173 9.214 1.00 14.65 207 GLY C CA 1
ATOM 1618 C C . GLY B 2 13 ? 42.382 5.889 10.258 1.00 14.28 207 GLY C C 1
ATOM 1619 O O . GLY B 2 13 ? 41.394 5.190 9.980 1.00 14.19 207 GLY C O 1
ATOM 1620 N N . VAL B 2 14 ? 42.629 6.374 11.467 1.00 13.79 208 VAL C N 1
ATOM 1621 C CA . VAL B 2 14 ? 41.684 6.267 12.600 1.00 13.54 208 VAL C CA 1
ATOM 1622 C C . VAL B 2 14 ? 40.373 7.003 12.284 1.00 13.13 208 VAL C C 1
ATOM 1623 O O . VAL B 2 14 ? 39.268 6.470 12.485 1.00 13.00 208 VAL C O 1
ATOM 1627 N N . LYS B 2 15 ? 40.558 8.208 11.795 1.00 12.85 209 LYS C N 1
ATOM 1628 C CA . LYS B 2 15 ? 39.469 9.092 11.395 1.00 13.03 209 LYS C CA 1
ATOM 1629 C C . LYS B 2 15 ? 38.609 8.340 10.379 1.00 13.11 209 LYS C C 1
ATOM 1630 O O . LYS B 2 15 ? 37.385 8.225 10.528 1.00 13.53 209 LYS C O 1
ATOM 1636 N N . PHE B 2 16 ? 39.283 7.791 9.377 1.00 12.62 210 PHE C N 1
ATOM 1637 C CA . PHE B 2 16 ? 38.588 7.058 8.317 1.00 12.00 210 PHE C CA 1
ATOM 1638 C C . PHE B 2 16 ? 37.785 5.890 8.918 1.00 11.76 210 PHE C C 1
ATOM 1639 O O . PHE B 2 16 ? 36.587 5.750 8.662 1.00 11.82 210 PHE C O 1
ATOM 1647 N N . LEU B 2 17 ? 38.457 5.091 9.732 1.00 11.69 211 LEU C N 1
ATOM 1648 C CA . LEU B 2 17 ? 37.860 3.893 10.385 1.00 11.47 211 LEU C CA 1
ATOM 1649 C C . LEU B 2 17 ? 36.636 4.272 11.250 1.00 11.60 211 LEU C C 1
ATOM 1650 O O . LEU B 2 17 ? 35.639 3.543 11.309 1.00 11.55 211 LEU C O 1
ATOM 1655 N N . ASP B 2 18 ? 36.740 5.380 11.964 1.00 11.92 212 ASP C N 1
ATOM 1656 C CA . ASP B 2 18 ? 35.658 5.846 12.863 1.00 12.50 212 ASP C CA 1
ATOM 1657 C C . ASP B 2 18 ? 34.302 6.123 12.140 1.00 12.94 212 ASP C C 1
ATOM 1658 O O . ASP B 2 18 ? 33.252 5.589 12.546 1.00 13.06 212 ASP C O 1
ATOM 1663 N N . GLU B 2 19 ? 34.337 6.930 11.078 1.00 13.33 213 GLU C N 1
ATOM 1664 C CA . GLU B 2 19 ? 33.128 7.287 10.261 1.00 13.48 213 GLU C CA 1
ATOM 1665 C C . GLU B 2 19 ? 32.475 6.048 9.641 1.00 13.48 213 GLU C C 1
ATOM 1666 O O . GLU B 2 19 ? 31.249 5.951 9.550 1.00 13.77 213 GLU C O 1
ATOM 1672 N N . TYR B 2 20 ? 33.294 5.150 9.131 1.00 13.25 214 TYR C N 1
ATOM 1673 C CA . TYR B 2 20 ? 32.800 3.873 8.575 1.00 13.15 214 TYR C CA 1
ATOM 1674 C C . TYR B 2 20 ? 32.082 3.033 9.668 1.00 13.80 214 TYR C C 1
ATOM 1675 O O . TYR B 2 20 ? 31.021 2.427 9.439 1.00 13.75 214 TYR C O 1
ATOM 1684 N N . GLN B 2 21 ? 32.686 2.977 10.846 1.00 14.39 215 GLN C N 1
ATOM 1685 C CA . GLN B 2 21 ? 32.089 2.266 11.984 1.00 15.27 215 GLN C CA 1
ATOM 1686 C C . GLN B 2 21 ? 30.670 2.857 12.199 1.00 15.47 215 GLN C C 1
ATOM 1687 O O . GLN B 2 21 ? 29.701 2.112 12.409 1.00 15.37 215 GLN C O 1
ATOM 1693 N N . SER B 2 22 ? 30.563 4.206 12.136 1.00 15.69 216 SER C N 1
ATOM 1694 C CA . SER B 2 22 ? 29.246 4.923 12.241 1.00 15.99 216 SER C CA 1
ATOM 1695 C C . SER B 2 22 ? 28.267 4.468 11.113 1.00 16.12 216 SER C C 1
ATOM 1696 O O . SER B 2 22 ? 27.103 4.167 11.314 1.00 15.94 216 SER C O 1
ATOM 1699 N N . LYS B 2 23 ? 28.614 4.385 9.835 1.00 15.88 217 LYS C N 1
ATOM 1700 C CA . LYS B 2 23 ? 27.577 3.787 8.948 1.00 16.26 217 LYS C CA 1
ATOM 1701 C C . LYS B 2 23 ? 27.210 2.299 9.390 1.00 16.49 217 LYS C C 1
ATOM 1702 O O . LYS B 2 23 ? 26.047 1.910 9.453 1.00 16.66 217 LYS C O 1
ATOM 1708 N N . VAL B 2 24 ? 28.192 1.363 9.696 1.00 16.74 218 VAL C N 1
ATOM 1709 C CA . VAL B 2 24 ? 27.833 -0.101 10.047 1.00 16.99 218 VAL C CA 1
ATOM 1710 C C . VAL B 2 24 ? 26.885 -0.209 11.246 1.00 17.26 218 VAL C C 1
ATOM 1711 O O . VAL B 2 24 ? 25.824 -0.860 11.181 1.00 17.29 218 VAL C O 1
ATOM 1715 N N . LYS B 2 25 ? 27.298 0.458 12.300 1.00 16.94 219 LYS C N 1
ATOM 1716 C CA . LYS B 2 25 ? 26.541 0.488 13.542 1.00 16.55 219 LYS C CA 1
ATOM 1717 C C . LYS B 2 25 ? 25.156 1.031 13.260 1.00 16.23 219 LYS C C 1
ATOM 1718 O O . LYS B 2 25 ? 24.144 0.444 13.661 1.00 15.96 219 LYS C O 1
ATOM 1724 N N . ARG B 2 26 ? 25.145 2.136 12.543 1.00 16.13 220 ARG C N 1
ATOM 1725 C CA . ARG B 2 26 ? 23.896 2.819 12.239 1.00 16.23 220 ARG C CA 1
ATOM 1726 C C . ARG B 2 26 ? 22.906 1.890 11.531 1.00 16.49 220 ARG C C 1
ATOM 1727 O O . ARG B 2 26 ? 21.721 1.871 11.874 1.00 16.79 220 ARG C O 1
ATOM 1735 N N . GLN B 2 27 ? 23.389 1.206 10.512 1.00 16.36 221 GLN C N 1
ATOM 1736 C CA . GLN B 2 27 ? 22.603 0.204 9.740 1.00 16.18 221 GLN C CA 1
ATOM 1737 C C . GLN B 2 27 ? 22.279 -1.099 10.547 1.00 16.44 221 GLN C C 1
ATOM 1738 O O . GLN B 2 27 ? 21.150 -1.617 10.521 1.00 16.48 221 GLN C O 1
ATOM 1744 N N . ILE B 2 28 ? 23.273 -1.711 11.199 1.00 16.59 222 ILE C N 1
ATOM 1745 C CA . ILE B 2 28 ? 22.979 -2.876 12.066 1.00 16.24 222 ILE C CA 1
ATOM 1746 C C . ILE B 2 28 ? 22.101 -2.395 13.272 1.00 15.96 222 ILE C C 1
ATOM 1747 O O . ILE B 2 28 ? 21.046 -2.965 13.566 1.00 15.97 222 ILE C O 1
ATOM 1752 N N . PHE B 2 29 ? 22.546 -1.321 13.944 1.00 15.76 223 PHE C N 1
ATOM 1753 C CA . PHE B 2 29 ? 21.859 -0.747 15.152 1.00 15.68 223 PHE C CA 1
ATOM 1754 C C . PHE B 2 29 ? 20.436 -0.185 14.897 1.00 16.62 223 PHE C C 1
ATOM 1755 O O . PHE B 2 29 ? 19.496 -0.470 15.651 1.00 16.84 223 PHE C O 1
ATOM 1763 N N . SER B 2 30 ? 20.277 0.613 13.863 1.00 17.74 224 SER C N 1
ATOM 1764 C CA . SER B 2 30 ? 18.958 1.191 13.503 1.00 18.80 224 SER C CA 1
ATOM 1765 C C . SER B 2 30 ? 17.904 0.073 13.286 1.00 19.80 224 SER C C 1
ATOM 1766 O O . SER B 2 30 ? 16.755 0.185 13.747 1.00 19.93 224 SER C O 1
ATOM 1769 N N . GLY B 2 31 ? 18.349 -0.946 12.551 1.00 21.24 225 GLY C N 1
ATOM 1770 C CA . GLY B 2 31 ? 17.549 -2.137 12.131 1.00 22.85 225 GLY C CA 1
ATOM 1771 C C . GLY B 2 31 ? 16.974 -2.978 13.289 1.00 24.15 225 GLY C C 1
ATOM 1772 O O . GLY B 2 31 ? 15.780 -3.346 13.282 1.00 23.95 225 GLY C O 1
ATOM 1773 N N . TYR B 2 32 ? 17.837 -3.313 14.239 1.00 25.62 226 TYR C N 1
ATOM 1774 C CA . TYR B 2 32 ? 17.405 -4.069 15.416 1.00 26.81 226 TYR C CA 1
ATOM 1775 C C . TYR B 2 32 ? 16.299 -3.265 16.108 1.00 28.02 226 TYR C C 1
ATOM 1776 O O . TYR B 2 32 ? 15.205 -3.785 16.375 1.00 28.27 226 TYR C O 1
ATOM 1785 N N . GLN B 2 33 ? 16.607 -1.961 16.343 1.00 29.10 227 GLN C N 1
ATOM 1786 C CA . GLN B 2 33 ? 15.672 -1.074 17.083 1.00 30.23 227 GLN C CA 1
ATOM 1787 C C . GLN B 2 33 ? 14.467 -0.726 16.188 1.00 31.45 227 GLN C C 1
ATOM 1788 O O . GLN B 2 33 ? 13.424 -0.257 16.662 1.00 31.59 227 GLN C O 1
ATOM 1794 N N . SER B 2 34 ? 14.596 -1.034 14.911 1.00 32.86 228 SER C N 1
ATOM 1795 C CA . SER B 2 34 ? 13.504 -0.870 13.951 1.00 34.12 228 SER C CA 1
ATOM 1796 C C . SER B 2 34 ? 12.185 -1.180 14.618 1.00 34.96 228 SER C C 1
ATOM 1797 O O . SER B 2 34 ? 11.688 -0.510 15.509 1.00 35.08 228 SER C O 1
ATOM 1800 N N . ASP B 2 35 ? 11.506 -2.198 14.311 1.00 35.91 229 ASP C N 1
ATOM 1801 C CA . ASP B 2 35 ? 10.204 -2.102 14.863 1.00 37.04 229 ASP C CA 1
ATOM 1802 C C . ASP B 2 35 ? 10.132 -2.399 16.350 1.00 38.13 229 ASP C C 1
ATOM 1803 O O . ASP B 2 35 ? 9.036 -2.438 16.925 1.00 38.07 229 ASP C O 1
ATOM 1808 N N . ILE B 2 36 ? 11.265 -2.563 17.004 1.00 39.21 230 ILE C N 1
ATOM 1809 C CA . ILE B 2 36 ? 11.224 -2.648 18.468 1.00 40.29 230 ILE C CA 1
ATOM 1810 C C . ILE B 2 36 ? 10.790 -1.265 18.939 1.00 41.21 230 ILE C C 1
ATOM 1811 O O . ILE B 2 36 ? 9.820 -1.111 19.697 1.00 41.17 230 ILE C O 1
ATOM 1816 N N . ASP B 2 37 ? 11.530 -0.296 18.421 1.00 42.10 231 ASP C N 1
ATOM 1817 C CA . ASP B 2 37 ? 11.309 1.112 18.723 1.00 42.96 231 ASP C CA 1
ATOM 1818 C C . ASP B 2 37 ? 9.923 1.533 18.253 1.00 43.52 231 ASP C C 1
ATOM 1819 O O . ASP B 2 37 ? 9.497 2.671 18.464 1.00 43.59 231 ASP C O 1
ATOM 1824 N N . THR B 2 38 ? 9.208 0.623 17.601 1.00 44.18 232 THR C N 1
ATOM 1825 C CA . THR B 2 38 ? 7.836 0.956 17.196 1.00 45.21 232 THR C CA 1
ATOM 1826 C C . THR B 2 38 ? 6.892 0.523 18.318 1.00 45.87 232 THR C C 1
ATOM 1827 O O . THR B 2 38 ? 5.927 1.223 18.644 1.00 45.80 232 THR C O 1
ATOM 1831 N N . HIS B 2 39 ? 7.182 -0.625 18.925 1.00 46.81 233 HIS C N 1
ATOM 1832 C CA . HIS B 2 39 ? 6.385 -1.077 20.080 1.00 47.62 233 HIS C CA 1
ATOM 1833 C C . HIS B 2 39 ? 6.581 -0.052 21.173 1.00 48.19 233 HIS C C 1
ATOM 1834 O O . HIS B 2 39 ? 5.765 0.096 22.090 1.00 48.06 233 HIS C O 1
ATOM 1841 N N . ASN B 2 40 ? 7.662 0.649 21.004 1.00 48.88 234 ASN C N 1
ATOM 1842 C CA . ASN B 2 40 ? 8.050 1.653 21.943 1.00 49.49 234 ASN C CA 1
ATOM 1843 C C . ASN B 2 40 ? 7.057 2.836 21.858 1.00 49.94 234 ASN C C 1
ATOM 1844 O O . ASN B 2 40 ? 6.716 3.442 22.873 1.00 50.13 234 ASN C O 1
ATOM 1849 N N . ARG B 2 41 ? 6.477 3.127 20.682 1.00 50.26 235 ARG C N 1
ATOM 1850 C CA . ARG B 2 41 ? 5.679 4.385 20.559 1.00 50.54 235 ARG C CA 1
ATOM 1851 C C . ARG B 2 41 ? 4.171 4.381 20.963 1.00 50.80 235 ARG C C 1
ATOM 1852 O O . ARG B 2 41 ? 3.809 4.826 22.052 1.00 50.81 235 ARG C O 1
ATOM 1860 N N . ILE B 2 42 ? 3.194 3.956 20.144 1.00 51.13 236 ILE C N 1
ATOM 1861 C CA . ILE B 2 42 ? 1.779 4.167 20.614 1.00 51.43 236 ILE C CA 1
ATOM 1862 C C . ILE B 2 42 ? 1.354 3.214 21.728 1.00 51.69 236 ILE C C 1
ATOM 1863 O O . ILE B 2 42 ? 0.517 3.558 22.575 1.00 51.66 236 ILE C O 1
ATOM 1868 N N . LYS B 2 43 ? 1.884 2.012 21.758 1.00 52.03 237 LYS C N 1
ATOM 1869 C CA . LYS B 2 43 ? 1.552 1.149 22.889 1.00 52.18 237 LYS C CA 1
ATOM 1870 C C . LYS B 2 43 ? 2.060 1.881 24.122 1.00 52.48 237 LYS C C 1
ATOM 1871 O O . LYS B 2 43 ? 1.507 1.766 25.220 1.00 52.58 237 LYS C O 1
ATOM 1877 N N . ASP B 2 44 ? 3.094 2.673 23.877 1.00 52.74 238 ASP C N 1
ATOM 1878 C CA . ASP B 2 44 ? 3.756 3.397 24.949 1.00 53.11 238 ASP C CA 1
ATOM 1879 C C . ASP B 2 44 ? 3.107 4.748 25.284 1.00 53.31 238 ASP C C 1
ATOM 1880 O O . ASP B 2 44 ? 3.285 5.283 26.376 1.00 53.43 238 ASP C O 1
ATOM 1885 N N . GLU B 2 45 ? 2.333 5.359 24.409 1.00 53.44 239 GLU C N 1
ATOM 1886 C CA . GLU B 2 45 ? 1.716 6.645 24.818 1.00 53.71 239 GLU C CA 1
ATOM 1887 C C . GLU B 2 45 ? 0.218 6.680 24.523 1.00 53.67 239 GLU C C 1
ATOM 1888 O O . GLU B 2 45 ? -0.450 7.707 24.753 1.00 53.71 239 GLU C O 1
ATOM 1894 N N . LEU B 2 46 ? -0.414 5.492 24.876 1.00 53.67 240 LEU C N 1
ATOM 1895 C CA . LEU B 2 46 ? -1.840 5.253 25.014 1.00 53.66 240 LEU C CA 1
ATOM 1896 C C . LEU B 2 46 ? -2.219 3.792 24.776 1.00 53.68 240 LEU C C 1
ATOM 1897 O O . LEU B 2 46 ? -1.429 2.918 25.216 1.00 53.58 240 LEU C O 1
ATOM 1903 N N . THR C 3 1 ? -1.884 -27.059 23.823 1.00 25.48 1 THR D N 1
ATOM 1904 C CA . THR C 3 1 ? -1.627 -25.840 23.063 1.00 25.25 1 THR D CA 1
ATOM 1905 C C . THR C 3 1 ? -0.911 -26.230 21.748 1.00 25.18 1 THR D C 1
ATOM 1906 O O . THR C 3 1 ? 0.024 -27.035 21.800 1.00 25.16 1 THR D O 1
ATOM 1910 N N . PRO C 3 2 ? -1.271 -25.453 20.739 1.00 24.94 2 PRO D N 1
ATOM 1911 C CA . PRO C 3 2 ? -0.584 -25.593 19.433 1.00 24.60 2 PRO D CA 1
ATOM 1912 C C . PRO C 3 2 ? 0.905 -25.464 19.814 1.00 24.31 2 PRO D C 1
ATOM 1913 O O . PRO C 3 2 ? 1.198 -24.476 20.523 1.00 24.57 2 PRO D O 1
ATOM 1917 N N . GLN C 3 3 ? 1.685 -26.483 19.542 1.00 23.75 3 GLN D N 1
ATOM 1918 C CA . GLN C 3 3 ? 3.130 -26.442 19.959 1.00 23.21 3 GLN D CA 1
ATOM 1919 C C . GLN C 3 3 ? 3.947 -26.099 18.711 1.00 22.99 3 GLN D C 1
ATOM 1920 O O . GLN C 3 3 ? 5.183 -26.190 18.614 1.00 22.79 3 GLN D O 1
ATOM 1926 N N . ASN C 3 4 ? 3.218 -25.491 17.771 1.00 22.73 4 ASN D N 1
ATOM 1927 C CA . ASN C 3 4 ? 3.724 -25.087 16.459 1.00 22.19 4 ASN D CA 1
ATOM 1928 C C . ASN C 3 4 ? 2.597 -24.503 15.601 1.00 22.24 4 ASN D C 1
ATOM 1929 O O . ASN C 3 4 ? 1.410 -24.788 15.750 1.00 22.06 4 ASN D O 1
ATOM 1934 N N . ILE C 3 5 ? 3.040 -23.778 14.593 1.00 22.65 5 ILE D N 1
ATOM 1935 C CA . ILE C 3 5 ? 2.222 -23.052 13.634 1.00 22.87 5 ILE D CA 1
ATOM 1936 C C . ILE C 3 5 ? 1.250 -23.918 12.865 1.00 23.45 5 ILE D C 1
ATOM 1937 O O . ILE C 3 5 ? 0.058 -23.530 12.778 1.00 23.68 5 ILE D O 1
ATOM 1942 N N . THR C 3 6 ? 1.696 -25.054 12.388 1.00 23.82 6 THR D N 1
ATOM 1943 C CA . THR C 3 6 ? 0.958 -26.078 11.646 1.00 24.12 6 THR D CA 1
ATOM 1944 C C . THR C 3 6 ? -0.286 -26.525 12.412 1.00 24.50 6 THR D C 1
ATOM 1945 O O . THR C 3 6 ? -1.437 -26.389 11.935 1.00 24.57 6 THR D O 1
ATOM 1949 N N . ASP C 3 7 ? -0.083 -27.010 13.641 1.00 24.69 7 ASP D N 1
ATOM 1950 C CA . ASP C 3 7 ? -1.218 -27.292 14.554 1.00 24.77 7 ASP D CA 1
ATOM 1951 C C . ASP C 3 7 ? -2.082 -25.989 14.529 1.00 24.66 7 ASP D C 1
ATOM 1952 O O . ASP C 3 7 ? -2.883 -25.774 13.626 1.00 24.68 7 ASP D O 1
ATOM 1957 N N . LEU C 3 8 ? -1.635 -25.122 15.434 1.00 24.29 8 LEU D N 1
ATOM 1958 C CA . LEU C 3 8 ? -2.207 -23.830 15.674 1.00 23.97 8 LEU D CA 1
ATOM 1959 C C . LEU C 3 8 ? -3.242 -23.459 14.618 1.00 23.74 8 LEU D C 1
ATOM 1960 O O . LEU C 3 8 ? -4.406 -23.259 15.004 1.00 23.86 8 LEU D O 1
ATOM 1965 N N . CYS C 3 9 ? -2.770 -23.261 13.402 1.00 23.34 9 CYS D N 1
ATOM 1966 C CA . CYS C 3 9 ? -3.542 -22.830 12.258 1.00 22.91 9 CYS D CA 1
ATOM 1967 C C . CYS C 3 9 ? -4.830 -23.606 12.020 1.00 23.54 9 CYS D C 1
ATOM 1968 O O . CYS C 3 9 ? -5.912 -23.001 11.814 1.00 23.48 9 CYS D O 1
ATOM 1971 N N . ALA C 3 10 ? -4.737 -24.912 11.997 1.00 24.36 10 ALA D N 1
ATOM 1972 C CA . ALA C 3 10 ? -5.869 -25.811 11.727 1.00 25.42 10 ALA D CA 1
ATOM 1973 C C . ALA C 3 10 ? -6.869 -25.842 12.890 1.00 26.06 10 ALA D C 1
ATOM 1974 O O . ALA C 3 10 ? -7.935 -26.486 12.796 1.00 25.75 10 ALA D O 1
ATOM 1976 N N . GLU C 3 11 ? -6.433 -25.225 13.983 1.00 26.86 11 GLU D N 1
ATOM 1977 C CA . GLU C 3 11 ? -7.257 -25.066 15.194 1.00 27.63 11 GLU D CA 1
ATOM 1978 C C . GLU C 3 11 ? -8.519 -24.304 14.714 1.00 28.29 11 GLU D C 1
ATOM 1979 O O . GLU C 3 11 ? -9.614 -24.442 15.236 1.00 28.61 11 GLU D O 1
ATOM 1985 N N . TYR C 3 12 ? -8.193 -23.362 13.855 1.00 28.90 12 TYR D N 1
ATOM 1986 C CA . TYR C 3 12 ? -9.175 -22.531 13.168 1.00 29.56 12 TYR D CA 1
ATOM 1987 C C . TYR C 3 12 ? -9.590 -23.226 11.862 1.00 30.05 12 TYR D C 1
ATOM 1988 O O . TYR C 3 12 ? -9.171 -24.342 11.513 1.00 30.07 12 TYR D O 1
ATOM 1997 N N . HIS C 3 13 ? -10.430 -22.508 11.154 1.00 30.51 13 HIS D N 1
ATOM 1998 C CA . HIS C 3 13 ? -11.016 -22.863 9.863 1.00 30.83 13 HIS D CA 1
ATOM 1999 C C . HIS C 3 13 ? -11.257 -21.577 9.111 1.00 30.45 13 HIS D C 1
ATOM 2000 O O . HIS C 3 13 ? -11.167 -20.514 9.775 1.00 30.55 13 HIS D O 1
ATOM 2007 N N . ASN C 3 14 ? -11.300 -21.630 7.798 1.00 30.13 14 ASN D N 1
ATOM 2008 C CA . ASN C 3 14 ? -11.359 -20.359 7.004 1.00 29.85 14 ASN D CA 1
ATOM 2009 C C . ASN C 3 14 ? -9.862 -19.968 6.790 1.00 29.46 14 ASN D C 1
ATOM 2010 O O . ASN C 3 14 ? -9.584 -18.774 6.628 1.00 29.63 14 ASN D O 1
ATOM 2015 N N . THR C 3 15 ? -9.005 -20.924 7.063 1.00 29.08 15 THR D N 1
ATOM 2016 C CA . THR C 3 15 ? -7.562 -20.741 6.985 1.00 28.77 15 THR D CA 1
ATOM 2017 C C . THR C 3 15 ? -6.931 -21.804 6.076 1.00 28.48 15 THR D C 1
ATOM 2018 O O . THR C 3 15 ? -7.599 -22.683 5.540 1.00 28.49 15 THR D O 1
ATOM 2022 N N . GLN C 3 16 ? -5.631 -21.664 5.974 1.00 28.16 16 GLN D N 1
ATOM 2023 C CA . GLN C 3 16 ? -4.712 -22.447 5.145 1.00 27.64 16 GLN D CA 1
ATOM 2024 C C . GLN C 3 16 ? -3.303 -21.848 5.416 1.00 27.56 16 GLN D C 1
ATOM 2025 O O . GLN C 3 16 ? -3.161 -20.609 5.471 1.00 27.53 16 GLN D O 1
ATOM 2031 N N . ILE C 3 17 ? -2.401 -22.768 5.614 1.00 27.46 17 ILE D N 1
ATOM 2032 C CA . ILE C 3 17 ? -0.988 -22.515 5.890 1.00 27.45 17 ILE D CA 1
ATOM 2033 C C . ILE C 3 17 ? -0.147 -22.717 4.617 1.00 27.54 17 ILE D C 1
ATOM 2034 O O . ILE C 3 17 ? -0.086 -23.813 4.048 1.00 27.58 17 ILE D O 1
ATOM 2039 N N . TYR C 3 18 ? 0.577 -21.691 4.274 1.00 27.49 18 TYR D N 1
ATOM 2040 C CA . TYR C 3 18 ? 1.508 -21.484 3.193 1.00 27.39 18 TYR D CA 1
ATOM 2041 C C . TYR C 3 18 ? 2.974 -21.545 3.687 1.00 27.08 18 TYR D C 1
ATOM 2042 O O . TYR C 3 18 ? 3.373 -20.489 4.249 1.00 27.00 18 TYR D O 1
ATOM 2051 N N . THR C 3 19 ? 3.782 -22.424 3.149 1.00 26.86 19 THR D N 1
ATOM 2052 C CA . THR C 3 19 ? 5.255 -22.399 3.489 1.00 26.41 19 THR D CA 1
ATOM 2053 C C . THR C 3 19 ? 5.921 -21.433 2.494 1.00 25.69 19 THR D C 1
ATOM 2054 O O . THR C 3 19 ? 6.089 -21.865 1.354 1.00 25.67 19 THR D O 1
ATOM 2058 N N . LEU C 3 20 ? 6.208 -20.232 2.916 1.00 25.08 20 LEU D N 1
ATOM 2059 C CA . LEU C 3 20 ? 6.726 -19.147 2.048 1.00 24.30 20 LEU D CA 1
ATOM 2060 C C . LEU C 3 20 ? 8.242 -19.322 1.810 1.00 23.70 20 LEU D C 1
ATOM 2061 O O . LEU C 3 20 ? 8.805 -18.807 0.831 1.00 23.68 20 LEU D O 1
ATOM 2066 N N . ASN C 3 21 ? 8.865 -19.812 2.864 1.00 22.80 21 ASN D N 1
ATOM 2067 C CA . ASN C 3 21 ? 10.281 -20.019 3.027 1.00 21.62 21 ASN D CA 1
ATOM 2068 C C . ASN C 3 21 ? 11.132 -18.949 2.377 1.00 21.16 21 ASN D C 1
ATOM 2069 O O . ASN C 3 21 ? 12.213 -19.264 1.834 1.00 21.17 21 ASN D O 1
ATOM 2074 N N . ASP C 3 22 ? 10.746 -17.699 2.616 1.00 20.72 22 ASP D N 1
ATOM 2075 C CA . ASP C 3 22 ? 11.514 -16.596 1.995 1.00 20.12 22 ASP D CA 1
ATOM 2076 C C . ASP C 3 22 ? 11.377 -15.277 2.739 1.00 19.88 22 ASP D C 1
ATOM 2077 O O . ASP C 3 22 ? 10.332 -14.985 3.335 1.00 19.92 22 ASP D O 1
ATOM 2082 N N . LYS C 3 23 ? 12.306 -14.390 2.422 1.00 19.74 23 LYS D N 1
ATOM 2083 C CA . LYS C 3 23 ? 12.367 -13.019 2.887 1.00 19.36 23 LYS D CA 1
ATOM 2084 C C . LYS C 3 23 ? 11.411 -12.150 2.075 1.00 19.08 23 LYS D C 1
ATOM 2085 O O . LYS C 3 23 ? 10.840 -12.521 1.064 1.00 18.87 23 LYS D O 1
ATOM 2091 N N . ILE C 3 24 ? 11.084 -11.017 2.670 1.00 19.13 24 ILE D N 1
ATOM 2092 C CA . ILE C 3 24 ? 10.042 -10.130 2.194 1.00 19.03 24 ILE D CA 1
ATOM 2093 C C . ILE C 3 24 ? 10.598 -9.044 1.282 1.00 18.97 24 ILE D C 1
ATOM 2094 O O . ILE C 3 24 ? 11.378 -8.193 1.723 1.00 18.78 24 ILE D O 1
ATOM 2099 N N . PHE C 3 25 ? 10.017 -9.095 0.098 1.00 18.88 25 PHE D N 1
ATOM 2100 C CA . PHE C 3 25 ? 10.255 -8.289 -1.071 1.00 18.40 25 PHE D CA 1
ATOM 2101 C C . PHE C 3 25 ? 9.825 -6.847 -0.897 1.00 17.84 25 PHE D C 1
ATOM 2102 O O . PHE C 3 25 ? 10.619 -5.924 -1.176 1.00 17.83 25 PHE D O 1
ATOM 2110 N N . SER C 3 26 ? 8.622 -6.681 -0.397 1.00 17.47 26 SER D N 1
ATOM 2111 C CA . SER C 3 26 ? 8.007 -5.345 -0.205 1.00 17.07 26 SER D CA 1
ATOM 2112 C C . SER C 3 26 ? 7.225 -5.247 1.105 1.00 16.75 26 SER D C 1
ATOM 2113 O O . SER C 3 26 ? 7.117 -6.218 1.880 1.00 16.77 26 SER D O 1
ATOM 2116 N N . TYR C 3 27 ? 6.799 -4.030 1.412 1.00 16.14 27 TYR D N 1
ATOM 2117 C CA . TYR C 3 27 ? 6.005 -3.652 2.579 1.00 15.22 27 TYR D CA 1
ATOM 2118 C C . TYR C 3 27 ? 5.255 -2.352 2.281 1.00 14.24 27 TYR D C 1
ATOM 2119 O O . TYR C 3 27 ? 5.871 -1.350 1.903 1.00 13.80 27 TYR D O 1
ATOM 2128 N N . THR C 3 28 ? 3.943 -2.425 2.476 1.00 13.51 28 THR D N 1
ATOM 2129 C CA . THR C 3 28 ? 3.098 -1.192 2.340 1.00 12.52 28 THR D CA 1
ATOM 2130 C C . THR C 3 28 ? 2.411 -1.026 3.731 1.00 11.85 28 THR D C 1
ATOM 2131 O O . THR C 3 28 ? 1.809 -1.979 4.256 1.00 11.54 28 THR D O 1
ATOM 2135 N N . GLU C 3 29 ? 2.378 0.210 4.128 1.00 11.38 29 GLU D N 1
ATOM 2136 C CA . GLU C 3 29 ? 1.718 0.663 5.357 1.00 11.29 29 GLU D CA 1
ATOM 2137 C C . GLU C 3 29 ? 0.741 1.789 5.068 1.00 11.61 29 GLU D C 1
ATOM 2138 O O . GLU C 3 29 ? 1.169 2.932 4.764 1.00 11.51 29 GLU D O 1
ATOM 2144 N N . SER C 3 30 ? -0.554 1.493 5.256 1.00 11.90 30 SER D N 1
ATOM 2145 C CA . SER C 3 30 ? -1.548 2.549 5.019 1.00 12.21 30 SER D CA 1
ATOM 2146 C C . SER C 3 30 ? -1.858 3.382 6.241 1.00 12.69 30 SER D C 1
ATOM 2147 O O . SER C 3 30 ? -1.671 2.962 7.408 1.00 13.37 30 SER D O 1
ATOM 2150 N N . LEU C 3 31 ? -2.419 4.534 5.990 1.00 12.86 31 LEU D N 1
ATOM 2151 C CA . LEU C 3 31 ? -2.764 5.533 7.038 1.00 13.39 31 LEU D CA 1
ATOM 2152 C C . LEU C 3 31 ? -4.118 6.118 6.623 1.00 14.02 31 LEU D C 1
ATOM 2153 O O . LEU C 3 31 ? -4.801 6.868 7.317 1.00 13.79 31 LEU D O 1
ATOM 2158 N N . ALA C 3 32 ? -4.461 5.719 5.383 1.00 14.71 32 ALA D N 1
ATOM 2159 C CA . ALA C 3 32 ? -5.751 6.157 4.785 1.00 14.98 32 ALA D CA 1
ATOM 2160 C C . ALA C 3 32 ? -6.851 5.753 5.753 1.00 15.23 32 ALA D C 1
ATOM 2161 O O . ALA C 3 32 ? -6.816 4.633 6.326 1.00 15.48 32 ALA D O 1
ATOM 2163 N N . GLY C 3 33 ? -7.762 6.672 5.984 1.00 15.38 33 GLY D N 1
ATOM 2164 C CA . GLY C 3 33 ? -8.859 6.417 6.946 1.00 15.51 33 GLY D CA 1
ATOM 2165 C C . GLY C 3 33 ? -9.865 5.434 6.359 1.00 15.79 33 GLY D C 1
ATOM 2166 O O . GLY C 3 33 ? -10.565 5.754 5.382 1.00 15.74 33 GLY D O 1
ATOM 2167 N N . LYS C 3 34 ? -9.937 4.306 7.016 1.00 16.13 34 LYS D N 1
ATOM 2168 C CA . LYS C 3 34 ? -10.777 3.152 6.842 1.00 16.32 34 LYS D CA 1
ATOM 2169 C C . LYS C 3 34 ? -10.077 2.077 6.023 1.00 16.30 34 LYS D C 1
ATOM 2170 O O . LYS C 3 34 ? -10.703 1.162 5.496 1.00 16.31 34 LYS D O 1
ATOM 2176 N N . ARG C 3 35 ? -8.782 2.272 6.007 1.00 16.25 35 ARG D N 1
ATOM 2177 C CA . ARG C 3 35 ? -7.708 1.549 5.310 1.00 15.65 35 ARG D CA 1
ATOM 2178 C C . ARG C 3 35 ? -6.426 1.764 6.149 1.00 15.57 35 ARG D C 1
ATOM 2179 O O . ARG C 3 35 ? -5.823 2.853 6.176 1.00 15.57 35 ARG D O 1
ATOM 2187 N N . GLU C 3 36 ? -6.269 0.915 7.138 1.00 15.63 36 GLU D N 1
ATOM 2188 C CA . GLU C 3 36 ? -5.210 0.886 8.141 1.00 15.75 36 GLU D CA 1
ATOM 2189 C C . GLU C 3 36 ? -4.748 -0.556 8.335 1.00 16.17 36 GLU D C 1
ATOM 2190 O O . GLU C 3 36 ? -5.158 -1.322 9.202 1.00 16.18 36 GLU D O 1
ATOM 2196 N N . MET C 3 37 ? -3.924 -0.965 7.401 1.00 17.03 37 MET D N 1
ATOM 2197 C CA . MET C 3 37 ? -3.337 -2.237 7.124 1.00 17.76 37 MET D CA 1
ATOM 2198 C C . MET C 3 37 ? -1.838 -2.178 6.816 1.00 18.08 37 MET D C 1
ATOM 2199 O O . MET C 3 37 ? -1.227 -1.169 6.487 1.00 17.73 37 MET D O 1
ATOM 2204 N N . ALA C 3 38 ? -1.316 -3.387 6.799 1.00 18.91 38 ALA D N 1
ATOM 2205 C CA . ALA C 3 38 ? 0.023 -3.772 6.390 1.00 19.43 38 ALA D CA 1
ATOM 2206 C C . ALA C 3 38 ? -0.172 -4.861 5.306 1.00 19.75 38 ALA D C 1
ATOM 2207 O O . ALA C 3 38 ? -1.172 -5.580 5.276 1.00 19.82 38 ALA D O 1
ATOM 2209 N N . ILE C 3 39 ? 0.711 -4.747 4.336 1.00 19.93 39 ILE D N 1
ATOM 2210 C CA . ILE C 3 39 ? 0.657 -5.527 3.097 1.00 19.67 39 ILE D CA 1
ATOM 2211 C C . ILE C 3 39 ? 2.116 -5.905 2.741 1.00 19.61 39 ILE D C 1
ATOM 2212 O O . ILE C 3 39 ? 3.000 -5.065 2.547 1.00 19.41 39 ILE D O 1
ATOM 2217 N N . ILE C 3 40 ? 2.242 -7.202 2.784 1.00 19.53 40 ILE D N 1
ATOM 2218 C CA . ILE C 3 40 ? 3.429 -8.009 2.494 1.00 18.99 40 ILE D CA 1
ATOM 2219 C C . ILE C 3 40 ? 3.123 -8.743 1.184 1.00 18.94 40 ILE D C 1
ATOM 2220 O O . ILE C 3 40 ? 1.948 -8.886 0.822 1.00 18.72 40 ILE D O 1
ATOM 2225 N N . THR C 3 41 ? 4.142 -8.760 0.378 1.00 19.05 41 THR D N 1
ATOM 2226 C CA . THR C 3 41 ? 4.304 -9.190 -1.013 1.00 18.68 41 THR D CA 1
ATOM 2227 C C . THR C 3 41 ? 5.572 -10.056 -1.063 1.00 18.74 41 THR D C 1
ATOM 2228 O O . THR C 3 41 ? 6.496 -9.789 -0.273 1.00 18.59 41 THR D O 1
ATOM 2232 N N . PHE C 3 42 ? 5.521 -11.074 -1.890 1.00 19.17 42 PHE D N 1
ATOM 2233 C CA . PHE C 3 42 ? 6.656 -11.983 -2.100 1.00 19.47 42 PHE D CA 1
ATOM 2234 C C . PHE C 3 42 ? 7.134 -12.002 -3.558 1.00 19.62 42 PHE D C 1
ATOM 2235 O O . PHE C 3 42 ? 6.485 -11.486 -4.476 1.00 19.12 42 PHE D O 1
ATOM 2243 N N . LYS C 3 43 ? 8.351 -12.524 -3.646 1.00 20.13 43 LYS D N 1
ATOM 2244 C CA . LYS C 3 43 ? 9.102 -12.604 -4.930 1.00 20.65 43 LYS D CA 1
ATOM 2245 C C . LYS C 3 43 ? 8.217 -13.358 -5.938 1.00 20.72 43 LYS D C 1
ATOM 2246 O O . LYS C 3 43 ? 8.050 -12.910 -7.075 1.00 20.73 43 LYS D O 1
ATOM 2252 N N . ASN C 3 44 ? 7.695 -14.456 -5.419 1.00 20.70 44 ASN D N 1
ATOM 2253 C CA . ASN C 3 44 ? 6.761 -15.307 -6.170 1.00 20.67 44 ASN D CA 1
ATOM 2254 C C . ASN C 3 44 ? 5.526 -14.471 -6.532 1.00 20.71 44 ASN D C 1
ATOM 2255 O O . ASN C 3 44 ? 4.739 -14.879 -7.389 1.00 20.63 44 ASN D O 1
ATOM 2260 N N . GLY C 3 45 ? 5.444 -13.302 -5.916 1.00 20.78 45 GLY D N 1
ATOM 2261 C CA . GLY C 3 45 ? 4.345 -12.362 -6.069 1.00 21.01 45 GLY D CA 1
ATOM 2262 C C . GLY C 3 45 ? 3.153 -12.705 -5.178 1.00 21.49 45 GLY D C 1
ATOM 2263 O O . GLY C 3 45 ? 1.977 -12.504 -5.587 1.00 21.95 45 GLY D O 1
ATOM 2264 N N . ALA C 3 46 ? 3.410 -13.164 -3.953 1.00 21.09 46 ALA D N 1
ATOM 2265 C CA . ALA C 3 46 ? 2.325 -13.516 -3.026 1.00 20.65 46 ALA D CA 1
ATOM 2266 C C . ALA C 3 46 ? 2.009 -12.397 -2.046 1.00 20.18 46 ALA D C 1
ATOM 2267 O O . ALA C 3 46 ? 2.776 -12.082 -1.120 1.00 20.26 46 ALA D O 1
ATOM 2269 N N . ILE C 3 47 ? 0.846 -11.810 -2.225 1.00 19.56 47 ILE D N 1
ATOM 2270 C CA . ILE C 3 47 ? 0.244 -10.721 -1.477 1.00 18.89 47 ILE D CA 1
ATOM 2271 C C . ILE C 3 47 ? -0.445 -11.226 -0.206 1.00 18.82 47 ILE D C 1
ATOM 2272 O O . ILE C 3 47 ? -1.058 -12.294 -0.205 1.00 18.47 47 ILE D O 1
ATOM 2277 N N . PHE C 3 48 ? -0.401 -10.369 0.808 1.00 18.94 48 PHE D N 1
ATOM 2278 C CA . PHE C 3 48 ? -0.922 -10.591 2.151 1.00 18.62 48 PHE D CA 1
ATOM 2279 C C . PHE C 3 48 ? -1.240 -9.240 2.819 1.00 18.36 48 PHE D C 1
ATOM 2280 O O . PHE C 3 48 ? -0.465 -8.296 2.737 1.00 18.62 48 PHE D O 1
ATOM 2288 N N . GLN C 3 49 ? -2.117 -9.390 3.787 1.00 18.14 49 GLN D N 1
ATOM 2289 C CA . GLN C 3 49 ? -2.651 -8.335 4.598 1.00 17.82 49 GLN D CA 1
ATOM 2290 C C . GLN C 3 49 ? -2.740 -8.783 6.069 1.00 17.98 49 GLN D C 1
ATOM 2291 O O . GLN C 3 49 ? -2.859 -9.967 6.396 1.00 17.77 49 GLN D O 1
ATOM 2297 N N . VAL C 3 50 ? -2.626 -7.750 6.844 1.00 18.24 50 VAL D N 1
ATOM 2298 C CA . VAL C 3 50 ? -2.857 -7.571 8.271 1.00 18.54 50 VAL D CA 1
ATOM 2299 C C . VAL C 3 50 ? -4.083 -6.608 8.260 1.00 19.12 50 VAL D C 1
ATOM 2300 O O . VAL C 3 50 ? -3.985 -5.521 7.674 1.00 18.94 50 VAL D O 1
ATOM 2304 N N . GLU C 3 51 ? -5.196 -7.214 8.557 1.00 20.01 51 GLU D N 1
ATOM 2305 C CA . GLU C 3 51 ? -6.528 -6.612 8.544 1.00 21.07 51 GLU D CA 1
ATOM 2306 C C . GLU C 3 51 ? -6.569 -5.251 9.205 1.00 21.90 51 GLU D C 1
ATOM 2307 O O . GLU C 3 51 ? -5.933 -4.993 10.245 1.00 21.78 51 GLU D O 1
ATOM 2313 N N . VAL C 3 52 ? -7.235 -4.322 8.521 1.00 22.95 52 VAL D N 1
ATOM 2314 C CA . VAL C 3 52 ? -7.507 -3.010 9.205 1.00 23.96 52 VAL D CA 1
ATOM 2315 C C . VAL C 3 52 ? -8.148 -3.457 10.538 1.00 25.00 52 VAL D C 1
ATOM 2316 O O . VAL C 3 52 ? -8.909 -4.448 10.476 1.00 24.85 52 VAL D O 1
ATOM 2320 N N . PRO C 3 53 ? -7.572 -3.001 11.636 1.00 26.17 53 PRO D N 1
ATOM 2321 C CA . PRO C 3 53 ? -8.068 -3.413 12.982 1.00 27.13 53 PRO D CA 1
ATOM 2322 C C . PRO C 3 53 ? -9.585 -3.150 12.943 1.00 28.05 53 PRO D C 1
ATOM 2323 O O . PRO C 3 53 ? -10.025 -2.045 13.230 1.00 27.87 53 PRO D O 1
ATOM 2327 N N . SER C 3 54 ? -10.240 -4.123 12.334 1.00 29.26 54 SER D N 1
ATOM 2328 C CA . SER C 3 54 ? -11.659 -4.045 12.008 1.00 30.30 54 SER D CA 1
ATOM 2329 C C . SER C 3 54 ? -12.522 -4.688 13.072 1.00 30.79 54 SER D C 1
ATOM 2330 O O . SER C 3 54 ? -12.074 -5.474 13.928 1.00 30.90 54 SER D O 1
ATOM 2333 N N . SER C 3 55 ? -13.740 -4.190 13.114 1.00 31.24 55 SER D N 1
ATOM 2334 C CA . SER C 3 55 ? -14.779 -4.495 14.063 1.00 31.75 55 SER D CA 1
ATOM 2335 C C . SER C 3 55 ? -15.013 -5.964 14.364 1.00 32.06 55 SER D C 1
ATOM 2336 O O . SER C 3 55 ? -15.879 -6.254 15.244 1.00 32.46 55 SER D O 1
ATOM 2339 N N . GLN C 3 56 ? -14.362 -6.863 13.662 1.00 32.00 56 GLN D N 1
ATOM 2340 C CA . GLN C 3 56 ? -14.548 -8.318 13.821 1.00 32.00 56 GLN D CA 1
ATOM 2341 C C . GLN C 3 56 ? -13.504 -8.902 14.770 1.00 31.59 56 GLN D C 1
ATOM 2342 O O . GLN C 3 56 ? -13.224 -10.114 14.709 1.00 31.69 56 GLN D O 1
ATOM 2348 N N . HIS C 3 57 ? -13.000 -8.061 15.664 1.00 31.08 57 HIS D N 1
ATOM 2349 C CA . HIS C 3 57 ? -11.895 -8.475 16.503 1.00 30.39 57 HIS D CA 1
ATOM 2350 C C . HIS C 3 57 ? -12.017 -8.216 17.992 1.00 29.94 57 HIS D C 1
ATOM 2351 O O . HIS C 3 57 ? -12.032 -7.086 18.488 1.00 30.07 57 HIS D O 1
ATOM 2358 N N . ILE C 3 58 ? -11.796 -9.320 18.683 1.00 29.33 58 ILE D N 1
ATOM 2359 C CA . ILE C 3 58 ? -11.632 -9.504 20.114 1.00 28.57 58 ILE D CA 1
ATOM 2360 C C . ILE C 3 58 ? -10.498 -8.591 20.606 1.00 28.23 58 ILE D C 1
ATOM 2361 O O . ILE C 3 58 ? -9.389 -8.587 20.040 1.00 28.19 58 ILE D O 1
ATOM 2366 N N . ASP C 3 59 ? -10.897 -7.685 21.460 1.00 27.79 59 ASP D N 1
ATOM 2367 C CA . ASP C 3 59 ? -10.068 -6.747 22.209 1.00 27.23 59 ASP D CA 1
ATOM 2368 C C . ASP C 3 59 ? -8.620 -7.245 22.295 1.00 26.80 59 ASP D C 1
ATOM 2369 O O . ASP C 3 59 ? -7.668 -6.502 22.012 1.00 26.71 59 ASP D O 1
ATOM 2374 N N . SER C 3 60 ? -8.437 -8.479 22.722 1.00 26.47 60 SER D N 1
ATOM 2375 C CA . SER C 3 60 ? -7.121 -9.116 22.849 1.00 26.35 60 SER D CA 1
ATOM 2376 C C . S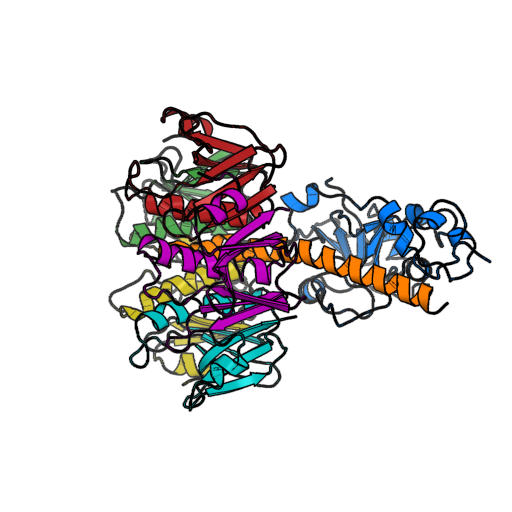ER C 3 60 ? -6.317 -9.036 21.524 1.00 26.23 60 SER D C 1
ATOM 2377 O O . SER C 3 60 ? -5.072 -9.044 21.529 1.00 25.84 60 SER D O 1
ATOM 2380 N N . GLN C 3 61 ? -7.088 -9.238 20.472 1.00 26.17 61 GLN D N 1
ATOM 2381 C CA . GLN C 3 61 ? -6.771 -9.321 19.078 1.00 25.70 61 GLN D CA 1
ATOM 2382 C C . GLN C 3 61 ? -6.204 -7.997 18.553 1.00 25.38 61 GLN D C 1
ATOM 2383 O O . GLN C 3 61 ? -5.380 -8.061 17.633 1.00 25.43 61 GLN D O 1
ATOM 2389 N N . LYS C 3 62 ? -6.834 -6.955 19.028 1.00 24.98 62 LYS D N 1
ATOM 2390 C CA . LYS C 3 62 ? -6.547 -5.554 18.734 1.00 24.82 62 LYS D CA 1
ATOM 2391 C C . LYS C 3 62 ? -5.068 -5.235 18.988 1.00 24.49 62 LYS D C 1
ATOM 2392 O O . LYS C 3 62 ? -4.505 -4.255 18.469 1.00 24.63 62 LYS D O 1
ATOM 2398 N N . LYS C 3 63 ? -4.580 -5.868 20.055 1.00 23.99 63 LYS D N 1
ATOM 2399 C CA . LYS C 3 63 ? -3.194 -5.648 20.486 1.00 23.25 63 LYS D CA 1
ATOM 2400 C C . LYS C 3 63 ? -2.226 -6.461 19.640 1.00 22.37 63 LYS D C 1
ATOM 2401 O O . LYS C 3 63 ? -1.111 -6.004 19.367 1.00 22.00 63 LYS D O 1
ATOM 2407 N N . ALA C 3 64 ? -2.760 -7.521 19.094 1.00 21.93 64 ALA D N 1
ATOM 2408 C CA . ALA C 3 64 ? -2.121 -8.560 18.285 1.00 21.36 64 ALA D CA 1
ATOM 2409 C C . ALA C 3 64 ? -1.913 -8.070 16.843 1.00 20.95 64 ALA D C 1
ATOM 2410 O O . ALA C 3 64 ? -0.777 -8.148 16.351 1.00 20.90 64 ALA D O 1
ATOM 2412 N N . ILE C 3 65 ? -2.968 -7.490 16.305 1.00 20.34 65 ILE D N 1
ATOM 2413 C CA . ILE C 3 65 ? -3.012 -6.858 15.007 1.00 19.73 65 ILE D CA 1
ATOM 2414 C C . ILE C 3 65 ? -1.899 -5.816 14.896 1.00 19.21 65 ILE D C 1
ATOM 2415 O O . ILE C 3 65 ? -1.489 -5.518 13.747 1.00 19.90 65 ILE D O 1
ATOM 2420 N N . GLU C 3 66 ? -1.508 -5.211 15.992 1.00 17.98 66 GLU D N 1
ATOM 2421 C CA . GLU C 3 66 ? -0.498 -4.144 15.947 1.00 17.01 66 GLU D CA 1
ATOM 2422 C C . GLU C 3 66 ? 0.930 -4.629 15.991 1.00 16.35 66 GLU D C 1
ATOM 2423 O O . GLU C 3 66 ? 1.812 -4.141 15.256 1.00 15.98 66 GLU D O 1
ATOM 2429 N N . ARG C 3 67 ? 1.195 -5.549 16.891 1.00 15.85 67 ARG D N 1
ATOM 2430 C CA . ARG C 3 67 ? 2.491 -6.212 17.068 1.00 15.22 67 ARG D CA 1
ATOM 2431 C C . ARG C 3 67 ? 2.879 -6.827 15.713 1.00 14.62 67 ARG D C 1
ATOM 2432 O O . ARG C 3 67 ? 4.050 -6.685 15.337 1.00 14.58 67 ARG D O 1
ATOM 2440 N N . MET C 3 68 ? 1.946 -7.554 15.130 1.00 13.83 68 MET D N 1
ATOM 2441 C CA . MET C 3 68 ? 2.149 -8.213 13.831 1.00 13.16 68 MET D CA 1
ATOM 2442 C C . MET C 3 68 ? 2.717 -7.193 12.828 1.00 12.93 68 MET D C 1
ATOM 2443 O O . MET C 3 68 ? 3.843 -7.366 12.313 1.00 12.65 68 MET D O 1
ATOM 2448 N N . LYS C 3 69 ? 1.927 -6.146 12.615 1.00 12.33 69 LYS D N 1
ATOM 2449 C CA . LYS C 3 69 ? 2.321 -5.079 11.705 1.00 12.16 69 LYS D CA 1
ATOM 2450 C C . LYS C 3 69 ? 3.728 -4.593 12.045 1.00 11.87 69 LYS D C 1
ATOM 2451 O O . LYS C 3 69 ? 4.338 -3.771 11.320 1.00 12.71 69 LYS D O 1
ATOM 2457 N N . ASP C 3 70 ? 4.310 -5.135 13.071 1.00 11.07 70 ASP D N 1
ATOM 2458 C CA . ASP C 3 70 ? 5.589 -4.720 13.648 1.00 10.23 70 ASP D CA 1
ATOM 2459 C C . ASP C 3 70 ? 6.707 -5.741 13.454 1.00 9.41 70 ASP D C 1
ATOM 2460 O O . ASP C 3 70 ? 7.882 -5.443 13.678 1.00 8.86 70 ASP D O 1
ATOM 2465 N N . THR C 3 71 ? 6.225 -6.953 13.344 1.00 8.97 71 THR D N 1
ATOM 2466 C CA . THR C 3 71 ? 7.098 -8.127 13.107 1.00 8.85 71 THR D CA 1
ATOM 2467 C C . THR C 3 71 ? 7.465 -8.069 11.618 1.00 8.77 71 THR D C 1
ATOM 2468 O O . THR C 3 71 ? 8.658 -8.118 11.256 1.00 8.83 71 THR D O 1
ATOM 2472 N N . LEU C 3 72 ? 6.499 -7.561 10.862 1.00 8.53 72 LEU D N 1
ATOM 2473 C CA . LEU C 3 72 ? 6.572 -7.416 9.423 1.00 8.20 72 LEU D CA 1
ATOM 2474 C C . LEU C 3 72 ? 7.673 -6.407 9.045 1.00 8.18 72 LEU D C 1
ATOM 2475 O O . LEU C 3 72 ? 8.513 -6.729 8.200 1.00 7.70 72 LEU D O 1
ATOM 2480 N N . ARG C 3 73 ? 7.497 -5.236 9.628 1.00 8.27 73 ARG D N 1
ATOM 2481 C CA . ARG C 3 73 ? 8.348 -4.106 9.390 1.00 8.49 73 ARG D CA 1
ATOM 2482 C C . ARG C 3 73 ? 9.764 -4.220 9.889 1.00 8.85 73 ARG D C 1
ATOM 2483 O O . ARG C 3 73 ? 10.613 -3.394 9.452 1.00 9.21 73 ARG D O 1
ATOM 2491 N N . ILE C 3 74 ? 10.093 -5.148 10.749 1.00 9.04 74 ILE D N 1
ATOM 2492 C CA . ILE C 3 74 ? 11.472 -5.327 11.232 1.00 9.00 74 ILE D CA 1
ATOM 2493 C C . ILE C 3 74 ? 12.014 -6.616 10.606 1.00 9.12 74 ILE D C 1
ATOM 2494 O O . ILE C 3 74 ? 13.248 -6.795 10.561 1.00 9.40 74 ILE D O 1
ATOM 2499 N N . ALA C 3 75 ? 11.118 -7.512 10.247 1.00 9.29 75 ALA D N 1
ATOM 2500 C CA . ALA C 3 75 ? 11.574 -8.731 9.497 1.00 9.48 75 ALA D CA 1
ATOM 2501 C C . ALA C 3 75 ? 11.957 -8.221 8.090 1.00 9.44 75 ALA D C 1
ATOM 2502 O O . ALA C 3 75 ? 12.783 -8.760 7.362 1.00 9.33 75 ALA D O 1
ATOM 2504 N N . TYR C 3 76 ? 11.142 -7.254 7.660 1.00 9.70 76 TYR D N 1
ATOM 2505 C CA . TYR C 3 76 ? 11.424 -6.711 6.316 1.00 10.07 76 TYR D CA 1
ATOM 2506 C C . TYR C 3 76 ? 12.759 -6.008 6.437 1.00 10.29 76 TYR D C 1
ATOM 2507 O O . TYR C 3 76 ? 13.815 -6.627 6.195 1.00 11.00 76 TYR D O 1
ATOM 2516 N N . LEU C 3 77 ? 12.756 -4.900 7.115 1.00 10.22 77 LEU D N 1
ATOM 2517 C CA . LEU C 3 77 ? 13.949 -4.063 7.324 1.00 10.12 77 LEU D CA 1
ATOM 2518 C C . LEU C 3 77 ? 15.171 -4.887 7.691 1.00 10.32 77 LEU D C 1
ATOM 2519 O O . LEU C 3 77 ? 16.294 -4.325 7.708 1.00 10.50 77 LEU D O 1
ATOM 2524 N N . THR C 3 78 ? 15.086 -6.166 7.849 1.00 10.42 78 THR D N 1
ATOM 2525 C CA . THR C 3 78 ? 16.204 -6.983 8.377 1.00 11.18 78 THR D CA 1
ATOM 2526 C C . THR C 3 78 ? 16.407 -8.231 7.549 1.00 12.14 78 THR D C 1
ATOM 2527 O O . THR C 3 78 ? 17.180 -9.185 7.823 1.00 11.90 78 THR D O 1
ATOM 2531 N N . GLU C 3 79 ? 15.598 -8.312 6.490 1.00 13.06 79 GLU D N 1
ATOM 2532 C CA . GLU C 3 79 ? 15.641 -9.428 5.533 1.00 13.78 79 GLU D CA 1
ATOM 2533 C C . GLU C 3 79 ? 15.756 -10.755 6.278 1.00 14.76 79 GLU D C 1
ATOM 2534 O O . GLU C 3 79 ? 16.456 -11.695 5.893 1.00 14.74 79 GLU D O 1
ATOM 2540 N N . ALA C 3 80 ? 14.847 -10.896 7.243 1.00 15.49 80 ALA D N 1
ATOM 2541 C CA . ALA C 3 80 ? 14.722 -11.989 8.137 1.00 16.26 80 ALA D CA 1
ATOM 2542 C C . ALA C 3 80 ? 14.343 -13.331 7.569 1.00 16.80 80 ALA D C 1
ATOM 2543 O O . ALA C 3 80 ? 14.761 -14.348 8.203 1.00 16.95 80 ALA D O 1
ATOM 2545 N N . LYS C 3 81 ? 13.408 -13.413 6.646 1.00 17.28 81 LYS D N 1
ATOM 2546 C CA . LYS C 3 81 ? 12.929 -14.677 6.100 1.00 17.83 81 LYS D CA 1
ATOM 2547 C C . LYS C 3 81 ? 11.949 -15.462 6.989 1.00 17.60 81 LYS D C 1
ATOM 2548 O O . LYS C 3 81 ? 12.376 -16.346 7.752 1.00 17.21 81 LYS D O 1
ATOM 2554 N N . VAL C 3 82 ? 10.717 -15.416 6.560 1.00 17.66 82 VAL D N 1
ATOM 2555 C CA . VAL C 3 82 ? 9.562 -16.161 7.067 1.00 17.88 82 VAL D CA 1
ATOM 2556 C C . VAL C 3 82 ? 9.696 -17.632 6.636 1.00 18.60 82 VAL D C 1
ATOM 2557 O O . VAL C 3 82 ? 10.306 -17.934 5.597 1.00 18.82 82 VAL D O 1
ATOM 2561 N N . GLU C 3 83 ? 9.150 -18.531 7.434 1.00 18.88 83 GLU D N 1
ATOM 2562 C CA . GLU C 3 83 ? 9.084 -19.947 7.102 1.00 19.22 83 GLU D CA 1
ATOM 2563 C C . GLU C 3 83 ? 7.726 -20.200 6.431 1.00 19.34 83 GLU D C 1
ATOM 2564 O O . GLU C 3 83 ? 7.638 -20.443 5.205 1.00 19.44 83 GLU D O 1
ATOM 2570 N N . LYS C 3 84 ? 6.704 -20.204 7.276 1.00 19.20 84 LYS D N 1
ATOM 2571 C CA . LYS C 3 84 ? 5.323 -20.271 6.857 1.00 19.12 84 LYS D CA 1
ATOM 2572 C C . LYS C 3 84 ? 4.561 -19.037 7.406 1.00 19.17 84 LYS D C 1
ATOM 2573 O O . LYS C 3 84 ? 4.958 -18.395 8.377 1.00 19.46 84 LYS D O 1
ATOM 2579 N N . LEU C 3 85 ? 3.374 -18.935 6.879 1.00 19.05 85 LEU D N 1
ATOM 2580 C CA . LEU C 3 85 ? 2.370 -17.938 7.230 1.00 19.12 85 LEU D CA 1
ATOM 2581 C C . LEU C 3 85 ? 1.014 -18.668 7.224 1.00 19.49 85 LEU D C 1
ATOM 2582 O O . LEU C 3 85 ? 0.762 -19.430 6.281 1.00 19.81 85 LEU D O 1
ATOM 2587 N N . CYS C 3 86 ? 0.390 -18.729 8.396 1.00 19.70 86 CYS D N 1
ATOM 2588 C CA . CYS C 3 86 ? -1.004 -19.275 8.509 1.00 19.35 86 CYS D CA 1
ATOM 2589 C C . CYS C 3 86 ? -1.863 -18.068 8.070 1.00 18.93 86 CYS D C 1
ATOM 2590 O O . CYS C 3 86 ? -1.485 -16.967 8.528 1.00 18.51 86 CYS D O 1
ATOM 2593 N N . THR C 3 87 ? -2.843 -18.266 7.241 1.00 19.09 87 THR D N 1
ATOM 2594 C CA . THR C 3 87 ? -3.602 -17.121 6.682 1.00 19.85 87 THR D CA 1
ATOM 2595 C C . THR C 3 87 ? -5.075 -17.447 6.513 1.00 20.19 87 THR D C 1
ATOM 2596 O O . THR C 3 87 ? -5.427 -18.607 6.252 1.00 20.23 87 THR D O 1
ATOM 2600 N N . TRP C 3 88 ? -5.919 -16.421 6.496 1.00 20.87 88 TRP D N 1
ATOM 2601 C CA . TRP C 3 88 ? -7.350 -16.611 6.187 1.00 21.57 88 TRP D CA 1
ATOM 2602 C C . TRP C 3 88 ? -7.561 -16.541 4.683 1.00 22.01 88 TRP D C 1
ATOM 2603 O O . TRP C 3 88 ? -7.237 -15.528 4.026 1.00 22.15 88 TRP D O 1
ATOM 2614 N N . ASN C 3 89 ? -8.105 -17.608 4.109 1.00 22.47 89 ASN D N 1
ATOM 2615 C CA . ASN C 3 89 ? -8.386 -17.623 2.678 1.00 23.07 89 ASN D CA 1
ATOM 2616 C C . ASN C 3 89 ? -9.686 -16.942 2.298 1.00 23.30 89 ASN D C 1
ATOM 2617 O O . ASN C 3 89 ? -9.947 -16.729 1.090 1.00 23.60 89 ASN D O 1
ATOM 2622 N N . ASN C 3 90 ? -10.435 -16.476 3.256 1.00 23.59 90 ASN D N 1
ATOM 2623 C CA . ASN C 3 90 ? -11.775 -15.910 3.042 1.00 23.77 90 ASN D CA 1
ATOM 2624 C C . ASN C 3 90 ? -11.703 -14.452 2.646 1.00 23.70 90 ASN D C 1
ATOM 2625 O O . ASN C 3 90 ? -12.711 -13.867 2.204 1.00 23.87 90 ASN D O 1
ATOM 2630 N N . LYS C 3 91 ? -10.495 -13.927 2.722 1.00 23.33 91 LYS D N 1
ATOM 2631 C CA . LYS C 3 91 ? -10.211 -12.538 2.381 1.00 22.75 91 LYS D CA 1
ATOM 2632 C C . LYS C 3 91 ? -9.185 -12.512 1.242 1.00 22.52 91 LYS D C 1
ATOM 2633 O O . LYS C 3 91 ? -8.324 -13.390 1.123 1.00 22.63 91 LYS D O 1
ATOM 2639 N N . THR C 3 92 ? -9.288 -11.401 0.542 1.00 22.02 92 THR D N 1
ATOM 2640 C CA . THR C 3 92 ? -8.408 -10.986 -0.530 1.00 21.40 92 THR D CA 1
ATOM 2641 C C . THR C 3 92 ? -7.987 -9.534 -0.201 1.00 20.94 92 THR D C 1
ATOM 2642 O O . THR C 3 92 ? -8.870 -8.658 -0.170 1.00 20.82 92 THR D O 1
ATOM 2646 N N . PRO C 3 93 ? -6.722 -9.298 0.064 1.00 20.52 93 PRO D N 1
ATOM 2647 C CA . PRO C 3 93 ? -5.639 -10.267 0.125 1.00 20.45 93 PRO D CA 1
ATOM 2648 C C . PRO C 3 93 ? -5.728 -11.123 1.388 1.00 20.73 93 PRO D C 1
ATOM 2649 O O . PRO C 3 93 ? -5.955 -10.583 2.502 1.00 21.08 93 PRO D O 1
ATOM 2653 N N . HIS C 3 94 ? -5.549 -12.424 1.250 1.00 20.74 94 HIS D N 1
ATOM 2654 C CA . HIS C 3 94 ? -5.544 -13.397 2.333 1.00 21.04 94 HIS D CA 1
ATOM 2655 C C . HIS C 3 94 ? -4.812 -12.857 3.581 1.00 21.71 94 HIS D C 1
ATOM 2656 O O . HIS C 3 94 ? -3.593 -13.148 3.681 1.00 22.33 94 HIS D O 1
ATOM 2663 N N . ALA C 3 95 ? -5.576 -12.401 4.546 1.00 21.56 95 ALA D N 1
ATOM 2664 C CA . ALA C 3 95 ? -5.063 -11.916 5.829 1.00 21.55 95 ALA D CA 1
ATOM 2665 C C . ALA C 3 95 ? -4.161 -12.944 6.517 1.00 21.65 95 ALA D C 1
ATOM 2666 O O . ALA C 3 95 ? -4.403 -14.170 6.501 1.00 21.77 95 ALA D O 1
ATOM 2668 N N . ILE C 3 96 ? -3.221 -12.389 7.279 1.00 21.43 96 ILE D N 1
ATOM 2669 C CA . ILE C 3 96 ? -2.219 -13.134 8.059 1.00 20.97 96 ILE D CA 1
ATOM 2670 C C . ILE C 3 96 ? -2.749 -13.470 9.451 1.00 20.83 96 ILE D C 1
ATOM 2671 O O . ILE C 3 96 ? -2.843 -12.520 10.272 1.00 20.87 96 ILE D O 1
ATOM 2676 N N . ALA C 3 97 ? -2.747 -14.734 9.782 1.00 20.68 97 ALA D N 1
ATOM 2677 C CA . ALA C 3 97 ? -3.190 -15.185 11.113 1.00 20.79 97 ALA D CA 1
ATOM 2678 C C . ALA C 3 97 ? -2.029 -15.434 12.069 1.00 20.57 97 ALA D C 1
ATOM 2679 O O . ALA C 3 97 ? -2.194 -15.285 13.303 1.00 20.18 97 ALA D O 1
ATOM 2681 N N . ALA C 3 98 ? -0.890 -15.857 11.533 1.00 20.31 98 ALA D N 1
ATOM 2682 C CA . ALA C 3 98 ? 0.321 -16.122 12.339 1.00 20.10 98 ALA D CA 1
ATOM 2683 C C . ALA C 3 98 ? 1.527 -16.265 11.396 1.00 20.03 98 ALA D C 1
ATOM 2684 O O . ALA C 3 98 ? 1.286 -16.632 10.226 1.00 20.21 98 ALA D O 1
ATOM 2686 N N . ILE C 3 99 ? 2.716 -16.207 11.950 1.00 19.63 99 ILE D N 1
ATOM 2687 C CA . ILE C 3 99 ? 4.001 -16.314 11.282 1.00 19.44 99 ILE D CA 1
ATOM 2688 C C . ILE C 3 99 ? 5.020 -17.181 11.997 1.00 19.38 99 ILE D C 1
ATOM 2689 O O . ILE C 3 99 ? 5.193 -17.062 13.214 1.00 19.54 99 ILE D O 1
ATOM 2694 N N . SER C 3 100 ? 5.878 -17.862 11.271 1.00 19.68 100 SER D N 1
ATOM 2695 C CA . SER C 3 100 ? 7.023 -18.578 11.878 1.00 20.06 100 SER D CA 1
ATOM 2696 C C . SER C 3 100 ? 8.293 -18.092 11.152 1.00 20.56 100 SER D C 1
ATOM 2697 O O . SER C 3 100 ? 8.163 -17.636 10.000 1.00 20.91 100 SER D O 1
ATOM 2700 N N . MET C 3 101 ? 9.427 -18.240 11.783 1.00 20.61 101 MET D N 1
ATOM 2701 C CA . MET C 3 101 ? 10.743 -17.872 11.233 1.00 20.54 101 MET D CA 1
ATOM 2702 C C . MET C 3 101 ? 11.755 -18.841 11.859 1.00 20.87 101 MET D C 1
ATOM 2703 O O . MET C 3 101 ? 11.753 -19.044 13.083 1.00 20.66 101 MET D O 1
ATOM 2708 N N . ALA C 3 102 ? 12.566 -19.416 11.030 1.00 21.63 102 ALA D N 1
ATOM 2709 C CA . ALA C 3 102 ? 13.613 -20.410 11.292 1.00 22.14 102 ALA D CA 1
ATOM 2710 C C . ALA C 3 102 ? 14.618 -20.374 10.107 1.00 22.93 102 ALA D C 1
ATOM 2711 O O . ALA C 3 102 ? 14.205 -20.258 8.935 1.00 22.75 102 ALA D O 1
ATOM 2713 N N . ASN C 3 103 ? 15.871 -20.548 10.481 1.00 23.66 103 ASN D N 1
ATOM 2714 C CA . ASN C 3 103 ? 16.988 -20.637 9.513 1.00 24.12 103 ASN D CA 1
ATOM 2715 C C . ASN C 3 103 ? 17.178 -19.381 8.693 1.00 24.11 103 ASN D C 1
ATOM 2716 O O . ASN C 3 103 ? 16.266 -19.028 7.913 1.00 24.07 103 ASN D O 1
ATOM 2722 N N . THR D 3 1 ? -10.418 -5.930 -1.003 1.00 21.49 1 THR E N 1
ATOM 2723 C CA . THR D 3 1 ? -9.387 -5.070 -0.371 1.00 21.46 1 THR E CA 1
ATOM 2724 C C . THR D 3 1 ? -8.326 -4.674 -1.402 1.00 21.31 1 THR E C 1
ATOM 2725 O O . THR D 3 1 ? -8.043 -5.442 -2.341 1.00 21.51 1 THR E O 1
ATOM 2729 N N . PRO D 3 2 ? -7.849 -3.439 -1.301 1.00 20.94 2 PRO E N 1
ATOM 2730 C CA . PRO D 3 2 ? -6.829 -2.896 -2.222 1.00 20.62 2 PRO E CA 1
ATOM 2731 C C . PRO D 3 2 ? -5.635 -3.841 -2.184 1.00 20.46 2 PRO E C 1
ATOM 2732 O O . PRO D 3 2 ? -5.326 -4.354 -1.100 1.00 20.39 2 PRO E O 1
ATOM 2736 N N . GLN D 3 3 ? -4.940 -4.017 -3.313 1.00 20.25 3 GLN E N 1
ATOM 2737 C CA . GLN D 3 3 ? -3.864 -5.030 -3.317 1.00 19.80 3 GLN E CA 1
ATOM 2738 C C . GLN D 3 3 ? -2.462 -4.514 -3.378 1.00 19.07 3 GLN E C 1
ATOM 2739 O O . GLN D 3 3 ? -1.502 -5.323 -3.209 1.00 18.69 3 GLN E O 1
ATOM 2745 N N . ASN D 3 4 ? -2.264 -3.212 -3.411 1.00 18.57 4 ASN E N 1
ATOM 2746 C CA . ASN D 3 4 ? -0.878 -2.642 -3.464 1.00 18.48 4 ASN E CA 1
ATOM 2747 C C . ASN D 3 4 ? -1.058 -1.133 -3.292 1.00 18.42 4 ASN E C 1
ATOM 2748 O O . ASN D 3 4 ? -2.240 -0.742 -3.466 1.00 18.62 4 ASN E O 1
ATOM 2753 N N . ILE D 3 5 ? 0.031 -0.414 -3.035 1.00 18.18 5 ILE E N 1
ATOM 2754 C CA . ILE D 3 5 ? -0.102 1.007 -2.759 1.00 18.12 5 ILE E CA 1
ATOM 2755 C C . ILE D 3 5 ? -0.855 1.769 -3.853 1.00 18.16 5 ILE E C 1
ATOM 2756 O O . ILE D 3 5 ? -1.223 2.946 -3.619 1.00 17.97 5 ILE E O 1
ATOM 2761 N N . THR D 3 6 ? -0.922 1.154 -5.034 1.00 18.12 6 THR E N 1
ATOM 2762 C CA . THR D 3 6 ? -1.526 1.855 -6.165 1.00 18.32 6 THR E CA 1
ATOM 2763 C C . THR D 3 6 ? -3.042 1.867 -6.114 1.00 18.18 6 THR E C 1
ATOM 2764 O O . THR D 3 6 ? -3.674 2.943 -6.203 1.00 17.59 6 THR E O 1
ATOM 2768 N N . ASP D 3 7 ? -3.634 0.673 -6.011 1.00 18.66 7 ASP E N 1
ATOM 2769 C CA . ASP D 3 7 ? -5.113 0.570 -6.019 1.00 19.06 7 ASP E CA 1
ATOM 2770 C C . ASP D 3 7 ? -5.657 1.096 -4.661 1.00 19.27 7 ASP E C 1
ATOM 2771 O O . ASP D 3 7 ? -6.879 1.223 -4.501 1.00 19.17 7 ASP E O 1
ATOM 2776 N N . LEU D 3 8 ? -4.753 1.108 -3.708 1.00 19.41 8 LEU E N 1
ATOM 2777 C CA . LEU D 3 8 ? -5.076 1.553 -2.342 1.00 19.69 8 LEU E CA 1
ATOM 2778 C C . LEU D 3 8 ? -5.393 3.042 -2.414 1.00 19.85 8 LEU E C 1
ATOM 2779 O O . LEU D 3 8 ? -6.546 3.497 -2.402 1.00 19.76 8 LEU E O 1
ATOM 2784 N N . CYS D 3 9 ? -4.354 3.772 -2.765 1.00 20.29 9 CYS E N 1
ATOM 2785 C CA . CYS D 3 9 ? -4.380 5.238 -2.884 1.00 20.44 9 CYS E CA 1
ATOM 2786 C C . CYS D 3 9 ? -5.541 5.706 -3.720 1.00 20.94 9 CYS E C 1
ATOM 2787 O O . CYS D 3 9 ? -6.238 6.704 -3.416 1.00 21.26 9 CYS E O 1
ATOM 2790 N N . ALA D 3 10 ? -5.846 5.023 -4.796 1.00 21.38 10 ALA E N 1
ATOM 2791 C CA . ALA D 3 10 ? -6.905 5.330 -5.739 1.00 21.76 10 ALA E CA 1
ATOM 2792 C C . ALA D 3 10 ? -8.299 5.463 -5.173 1.00 22.07 10 ALA E C 1
ATOM 2793 O O . ALA D 3 10 ? -9.164 6.111 -5.839 1.00 22.29 10 ALA E O 1
ATOM 2795 N N . GLU D 3 11 ? -8.592 4.912 -4.007 1.00 22.03 11 GLU E N 1
ATOM 2796 C CA . GLU D 3 11 ? -9.950 5.026 -3.418 1.00 22.05 11 GLU E CA 1
ATOM 2797 C C . GLU D 3 11 ? -10.232 6.420 -2.883 1.00 22.10 11 GLU E C 1
ATOM 2798 O O . GLU D 3 11 ? -11.383 6.893 -2.820 1.00 21.89 11 GLU E O 1
ATOM 2804 N N . TYR D 3 12 ? -9.153 7.094 -2.522 1.00 22.28 12 TYR E N 1
ATOM 2805 C CA . TYR D 3 12 ? -9.111 8.426 -1.975 1.00 22.39 12 TYR E CA 1
ATOM 2806 C C . TYR D 3 12 ? -8.881 9.456 -3.071 1.00 22.52 12 TYR E C 1
ATOM 2807 O O . TYR D 3 12 ? -8.316 9.142 -4.115 1.00 22.86 12 TYR E O 1
ATOM 2816 N N . HIS D 3 13 ? -9.240 10.678 -2.722 1.00 22.44 13 HIS E N 1
ATOM 2817 C CA . HIS D 3 13 ? -9.194 11.810 -3.636 1.00 22.20 13 HIS E CA 1
ATOM 2818 C C . HIS D 3 13 ? -8.168 12.846 -3.200 1.00 21.85 13 HIS E C 1
ATOM 2819 O O . HIS D 3 13 ? -7.891 12.973 -2.004 1.00 21.94 13 HIS E O 1
ATOM 2826 N N . ASN D 3 14 ? -7.709 13.639 -4.160 1.00 21.27 14 ASN E N 1
ATOM 2827 C CA . ASN D 3 14 ? -6.665 14.638 -4.006 1.00 20.65 14 ASN E CA 1
ATOM 2828 C C . ASN D 3 14 ? -5.344 13.928 -3.653 1.00 20.48 14 ASN E C 1
ATOM 2829 O O . ASN D 3 14 ? -4.600 14.352 -2.751 1.00 20.70 14 ASN E O 1
ATOM 2834 N N . THR D 3 15 ? -5.233 12.764 -4.237 1.00 19.94 15 THR E N 1
ATOM 2835 C CA . THR D 3 15 ? -4.090 11.883 -4.099 1.00 19.75 15 THR E CA 1
ATOM 2836 C C . THR D 3 15 ? -3.451 11.711 -5.491 1.00 19.91 15 THR E C 1
ATOM 2837 O O . THR D 3 15 ? -3.979 12.147 -6.523 1.00 19.86 15 THR E O 1
ATOM 2841 N N . GLN D 3 16 ? -2.321 11.065 -5.469 1.00 19.81 16 GLN E N 1
ATOM 2842 C CA . GLN D 3 16 ? -1.436 10.740 -6.554 1.00 19.67 16 GLN E CA 1
ATOM 2843 C C . GLN D 3 16 ? -0.234 10.001 -5.934 1.00 19.34 16 GLN E C 1
ATOM 2844 O O . GLN D 3 16 ? 0.192 10.434 -4.838 1.00 19.95 16 GLN E O 1
ATOM 2850 N N . ILE D 3 17 ? 0.044 8.841 -6.468 1.00 18.46 17 ILE E N 1
ATOM 2851 C CA . ILE D 3 17 ? 1.285 8.142 -6.109 1.00 17.88 17 ILE E CA 1
ATOM 2852 C C . ILE D 3 17 ? 2.423 9.038 -6.686 1.00 17.41 17 ILE E C 1
ATOM 2853 O O . ILE D 3 17 ? 2.197 10.057 -7.340 1.00 17.30 17 ILE E O 1
ATOM 2858 N N . TYR D 3 18 ? 3.605 8.662 -6.306 1.00 16.96 18 TYR E N 1
ATOM 2859 C CA . TYR D 3 18 ? 4.858 9.339 -6.641 1.00 16.71 18 TYR E CA 1
ATOM 2860 C C . TYR D 3 18 ? 5.863 8.169 -6.699 1.00 16.50 18 TYR E C 1
ATOM 2861 O O . TYR D 3 18 ? 5.759 7.381 -5.727 1.00 16.92 18 TYR E O 1
ATOM 2870 N N . THR D 3 19 ? 6.527 7.970 -7.814 1.00 15.91 19 THR E N 1
ATOM 2871 C CA . THR D 3 19 ? 7.574 6.893 -7.710 1.00 15.30 19 THR E CA 1
ATOM 2872 C C . THR D 3 19 ? 8.783 7.629 -7.125 1.00 15.23 19 THR E C 1
ATOM 2873 O O . THR D 3 19 ? 8.724 8.886 -7.141 1.00 15.18 19 THR E O 1
ATOM 2877 N N . LEU D 3 20 ? 9.650 6.824 -6.558 1.00 14.91 20 LEU E N 1
ATOM 2878 C CA . LEU D 3 20 ? 10.866 7.390 -5.918 1.00 14.49 20 LEU E CA 1
ATOM 2879 C C . LEU D 3 20 ? 12.025 6.408 -5.976 1.00 14.36 20 LEU E C 1
ATOM 2880 O O . LEU D 3 20 ? 13.217 6.750 -6.132 1.00 14.07 20 LEU E O 1
ATOM 2885 N N . ASN D 3 21 ? 11.663 5.137 -5.927 1.00 14.37 21 ASN E N 1
ATOM 2886 C CA . ASN D 3 21 ? 12.704 4.079 -5.869 1.00 14.74 21 ASN E CA 1
ATOM 2887 C C . ASN D 3 21 ? 14.017 4.721 -5.409 1.00 15.02 21 ASN E C 1
ATOM 2888 O O . ASN D 3 21 ? 15.101 4.355 -5.886 1.00 15.15 21 ASN E O 1
ATOM 2893 N N . ASP D 3 22 ? 13.922 5.448 -4.298 1.00 15.15 22 ASP E N 1
ATOM 2894 C CA . ASP D 3 22 ? 15.024 6.149 -3.635 1.00 14.98 22 ASP E CA 1
ATOM 2895 C C . ASP D 3 22 ? 15.158 5.781 -2.149 1.00 15.37 22 ASP E C 1
ATOM 2896 O O . ASP D 3 22 ? 15.204 4.592 -1.791 1.00 15.38 22 ASP E O 1
ATOM 2901 N N . LYS D 3 23 ? 15.503 6.769 -1.348 1.00 15.66 23 LYS E N 1
ATOM 2902 C CA . LYS D 3 23 ? 15.736 6.704 0.102 1.00 15.94 23 LYS E CA 1
ATOM 2903 C C . LYS D 3 23 ? 15.524 8.121 0.652 1.00 16.47 23 LYS E C 1
ATOM 2904 O O . LYS D 3 23 ? 15.328 9.042 -0.200 1.00 16.79 23 LYS E O 1
ATOM 2910 N N . ILE D 3 24 ? 15.580 8.297 1.957 1.00 16.46 24 ILE E N 1
ATOM 2911 C CA . ILE D 3 24 ? 15.323 9.623 2.552 1.00 16.65 24 ILE E CA 1
ATOM 2912 C C . ILE D 3 24 ? 16.592 10.434 2.700 1.00 16.97 24 ILE E C 1
ATOM 2913 O O . ILE D 3 24 ? 17.707 9.971 3.008 1.00 16.83 24 ILE E O 1
ATOM 2918 N N . PHE D 3 25 ? 16.416 11.748 2.552 1.00 17.58 25 PHE E N 1
ATOM 2919 C CA . PHE D 3 25 ? 17.557 12.671 2.658 1.00 18.40 25 PHE E CA 1
ATOM 2920 C C . PHE D 3 25 ? 17.527 13.363 4.008 1.00 19.18 25 PHE E C 1
ATOM 2921 O O . PHE D 3 25 ? 18.551 13.527 4.713 1.00 19.54 25 PHE E O 1
ATOM 2929 N N . SER D 3 26 ? 16.319 13.809 4.339 1.00 19.66 26 SER E N 1
ATOM 2930 C CA . SER D 3 26 ? 16.141 14.427 5.676 1.00 20.12 26 SER E CA 1
ATOM 2931 C C . SER D 3 26 ? 14.995 13.738 6.417 1.00 20.59 26 SER E C 1
ATOM 2932 O O . SER D 3 26 ? 14.201 12.983 5.822 1.00 20.59 26 SER E O 1
ATOM 2935 N N . TYR D 3 27 ? 15.084 13.876 7.722 1.00 20.96 27 TYR E N 1
ATOM 2936 C CA . TYR D 3 27 ? 14.154 13.509 8.759 1.00 20.80 27 TYR E CA 1
ATOM 2937 C C . TYR D 3 27 ? 14.118 14.674 9.777 1.00 20.39 27 TYR E C 1
ATOM 2938 O O . TYR D 3 27 ? 15.140 15.239 10.170 1.00 20.06 27 TYR E O 1
ATOM 2947 N N . THR D 3 28 ? 12.888 15.092 9.978 1.00 20.26 28 THR E N 1
ATOM 2948 C CA . THR D 3 28 ? 12.523 16.209 10.852 1.00 19.85 28 THR E CA 1
ATOM 2949 C C . THR D 3 28 ? 11.265 15.926 11.645 1.00 19.53 28 THR E C 1
ATOM 2950 O O . THR D 3 28 ? 10.220 15.441 11.169 1.00 19.46 28 THR E O 1
ATOM 2954 N N . GLU D 3 29 ? 11.523 15.968 12.947 1.00 19.07 29 GLU E N 1
ATOM 2955 C CA . GLU D 3 29 ? 10.580 15.627 14.018 1.00 18.53 29 GLU E CA 1
ATOM 2956 C C . GLU D 3 29 ? 10.469 16.822 14.968 1.00 18.29 29 GLU E C 1
ATOM 2957 O O . GLU D 3 29 ? 11.495 17.387 15.378 1.00 18.05 29 GLU E O 1
ATOM 2963 N N . SER D 3 30 ? 9.243 17.308 15.066 1.00 18.38 30 SER E N 1
ATOM 2964 C CA . SER D 3 30 ? 8.901 18.397 15.970 1.00 18.51 30 SER E CA 1
ATOM 2965 C C . SER D 3 30 ? 8.026 17.856 17.121 1.00 18.33 30 SER E C 1
ATOM 2966 O O . SER D 3 30 ? 7.400 16.806 16.979 1.00 18.02 30 SER E O 1
ATOM 2969 N N . LEU D 3 31 ? 8.057 18.637 18.189 1.00 18.58 31 LEU E N 1
ATOM 2970 C CA . LEU D 3 31 ? 7.255 18.284 19.393 1.00 18.88 31 LEU E CA 1
ATOM 2971 C C . LEU D 3 31 ? 6.520 19.537 19.848 1.00 19.43 31 LEU E C 1
ATOM 2972 O O . LEU D 3 31 ? 5.559 19.472 20.644 1.00 19.85 31 LEU E O 1
ATOM 2977 N N . ALA D 3 32 ? 6.953 20.666 19.298 1.00 19.65 32 ALA E N 1
ATOM 2978 C CA . ALA D 3 32 ? 6.406 21.981 19.692 1.00 19.77 32 ALA E CA 1
ATOM 2979 C C . ALA D 3 32 ? 4.911 22.058 19.438 1.00 19.99 32 ALA E C 1
ATOM 2980 O O . ALA D 3 32 ? 4.457 21.780 18.321 1.00 20.06 32 ALA E O 1
ATOM 2982 N N . GLY D 3 33 ? 4.156 22.414 20.464 1.00 20.38 33 GLY E N 1
ATOM 2983 C CA . GLY D 3 33 ? 2.709 22.556 20.443 1.00 20.88 33 GLY E CA 1
ATOM 2984 C C . GLY D 3 33 ? 2.212 23.173 19.129 1.00 21.58 33 GLY E C 1
ATOM 2985 O O . GLY D 3 33 ? 2.481 24.345 18.775 1.00 21.23 33 GLY E O 1
ATOM 2986 N N . LYS D 3 34 ? 1.316 22.397 18.519 1.00 22.17 34 LYS E N 1
ATOM 2987 C CA . LYS D 3 34 ? 0.732 22.783 17.209 1.00 22.63 34 LYS E CA 1
ATOM 2988 C C . LYS D 3 34 ? 1.565 22.099 16.130 1.00 23.20 34 LYS E C 1
ATOM 2989 O O . LYS D 3 34 ? 1.065 21.813 15.016 1.00 23.78 34 LYS E O 1
ATOM 2995 N N . ARG D 3 35 ? 2.745 21.604 16.514 1.00 23.55 35 ARG E N 1
ATOM 2996 C CA . ARG D 3 35 ? 3.703 21.002 15.577 1.00 23.60 35 ARG E CA 1
ATOM 2997 C C . ARG D 3 35 ? 4.193 19.605 15.824 1.00 23.25 35 ARG E C 1
ATOM 2998 O O . ARG D 3 35 ? 5.360 19.305 15.412 1.00 23.04 35 ARG E O 1
ATOM 3006 N N . GLU D 3 36 ? 3.418 18.684 16.390 1.00 23.08 36 GLU E N 1
ATOM 3007 C CA . GLU D 3 36 ? 3.923 17.311 16.532 1.00 22.91 36 GLU E CA 1
ATOM 3008 C C . GLU D 3 36 ? 3.811 16.627 15.164 1.00 22.65 36 GLU E C 1
ATOM 3009 O O . GLU D 3 36 ? 2.909 15.852 14.853 1.00 22.47 36 GLU E O 1
ATOM 3015 N N . MET D 3 37 ? 4.884 16.869 14.445 1.00 22.59 37 MET E N 1
ATOM 3016 C CA . MET D 3 37 ? 5.088 16.484 13.062 1.00 22.39 37 MET E CA 1
ATOM 3017 C C . MET D 3 37 ? 6.415 15.742 12.812 1.00 22.14 37 MET E C 1
ATOM 3018 O O . MET D 3 37 ? 7.396 15.889 13.526 1.00 21.77 37 MET E O 1
ATOM 3023 N N . ALA D 3 38 ? 6.452 15.310 11.566 1.00 22.36 38 ALA E N 1
ATOM 3024 C CA . ALA D 3 38 ? 7.591 14.722 10.877 1.00 22.69 38 ALA E CA 1
ATOM 3025 C C . ALA D 3 38 ? 7.549 15.160 9.399 1.00 23.03 38 ALA E C 1
ATOM 3026 O O . ALA D 3 38 ? 6.484 15.122 8.738 1.00 23.03 38 ALA E O 1
ATOM 3028 N N . ILE D 3 39 ? 8.640 15.770 8.954 1.00 23.21 39 ILE E N 1
ATOM 3029 C CA . ILE D 3 39 ? 8.769 16.200 7.554 1.00 23.30 39 ILE E CA 1
ATOM 3030 C C . ILE D 3 39 ? 9.854 15.360 6.870 1.00 23.30 39 ILE E C 1
ATOM 3031 O O . ILE D 3 39 ? 11.015 15.417 7.288 1.00 23.28 39 ILE E O 1
ATOM 3036 N N . ILE D 3 40 ? 9.463 14.760 5.765 1.00 23.58 40 ILE E N 1
ATOM 3037 C CA . ILE D 3 40 ? 10.361 13.911 4.946 1.00 23.68 40 ILE E CA 1
ATOM 3038 C C . ILE D 3 40 ? 10.889 14.626 3.732 1.00 23.90 40 ILE E C 1
ATOM 3039 O O . ILE D 3 40 ? 10.244 15.534 3.145 1.00 24.06 40 ILE E O 1
ATOM 3044 N N . THR D 3 41 ? 12.201 14.508 3.508 1.00 23.95 41 THR E N 1
ATOM 3045 C CA . THR D 3 41 ? 12.875 15.158 2.388 1.00 24.17 41 THR E CA 1
ATOM 3046 C C . THR D 3 41 ? 13.652 14.142 1.535 1.00 23.96 41 THR E C 1
ATOM 3047 O O . THR D 3 41 ? 14.481 13.362 2.030 1.00 23.30 41 THR E O 1
ATOM 3051 N N . PHE D 3 42 ? 13.336 14.241 0.237 1.00 24.12 42 PHE E N 1
ATOM 3052 C CA . PHE D 3 42 ? 14.003 13.386 -0.777 1.00 24.22 42 PHE E CA 1
ATOM 3053 C C . PHE D 3 42 ? 15.125 14.184 -1.439 1.00 24.18 42 PHE E C 1
ATOM 3054 O O . PHE D 3 42 ? 15.064 15.425 -1.515 1.00 23.81 42 PHE E O 1
ATOM 3062 N N . LYS D 3 43 ? 16.175 13.436 -1.779 1.00 24.45 43 LYS E N 1
ATOM 3063 C CA . LYS D 3 43 ? 17.399 14.012 -2.337 1.00 24.78 43 LYS E CA 1
ATOM 3064 C C . LYS D 3 43 ? 17.182 14.942 -3.502 1.00 25.05 43 LYS E C 1
ATOM 3065 O O . LYS D 3 43 ? 17.970 15.906 -3.680 1.00 25.09 43 LYS E O 1
ATOM 3071 N N . ASN D 3 44 ? 16.133 14.740 -4.282 1.00 25.19 44 ASN E N 1
ATOM 3072 C CA . ASN D 3 44 ? 15.721 15.635 -5.375 1.00 25.24 44 ASN E CA 1
ATOM 3073 C C . ASN D 3 44 ? 14.797 16.739 -4.824 1.00 25.22 44 ASN E C 1
ATOM 3074 O O . ASN D 3 44 ? 13.706 16.935 -5.383 1.00 25.27 44 ASN E O 1
ATOM 3079 N N . GLY D 3 45 ? 15.210 17.394 -3.784 1.00 25.30 45 GLY E N 1
ATOM 3080 C CA . GLY D 3 45 ? 14.521 18.465 -3.103 1.00 25.68 45 GLY E CA 1
ATOM 3081 C C . GLY D 3 45 ? 13.063 18.317 -2.753 1.00 25.76 45 GLY E C 1
ATOM 3082 O O . GLY D 3 45 ? 12.433 19.366 -2.437 1.00 25.53 45 GLY E O 1
ATOM 3083 N N . ALA D 3 46 ? 12.479 17.147 -2.804 1.00 26.11 46 ALA E N 1
ATOM 3084 C CA . ALA D 3 46 ? 11.077 16.868 -2.499 1.00 26.65 46 ALA E CA 1
ATOM 3085 C C . ALA D 3 46 ? 10.824 16.882 -0.993 1.00 27.35 46 ALA E C 1
ATOM 3086 O O . ALA D 3 46 ? 11.552 16.240 -0.207 1.00 27.66 46 ALA E O 1
ATOM 3088 N N . ILE D 3 47 ? 9.749 17.549 -0.632 1.00 27.92 47 ILE E N 1
ATOM 3089 C CA . ILE D 3 47 ? 9.310 17.689 0.768 1.00 28.46 47 ILE E CA 1
ATOM 3090 C C . ILE D 3 47 ? 7.887 17.127 0.895 1.00 28.74 47 ILE E C 1
ATOM 3091 O O . ILE D 3 47 ? 7.044 17.340 0.005 1.00 28.60 47 ILE E O 1
ATOM 3096 N N . PHE D 3 48 ? 7.678 16.452 2.007 1.00 28.98 48 PHE E N 1
ATOM 3097 C CA . PHE D 3 48 ? 6.432 15.814 2.430 1.00 28.92 48 PHE E CA 1
ATOM 3098 C C . PHE D 3 48 ? 6.239 15.953 3.946 1.00 28.83 48 PHE E C 1
ATOM 3099 O O . PHE D 3 48 ? 7.213 16.200 4.672 1.00 28.90 48 PHE E O 1
ATOM 3107 N N . GLN D 3 49 ? 4.996 15.804 4.386 1.00 28.60 49 GLN E N 1
ATOM 3108 C CA . GLN D 3 49 ? 4.661 15.812 5.803 1.00 28.52 49 GLN E CA 1
ATOM 3109 C C . GLN D 3 49 ? 3.895 14.537 6.212 1.00 28.49 49 GLN E C 1
ATOM 3110 O O . GLN D 3 49 ? 3.716 13.578 5.451 1.00 28.37 49 GLN E O 1
ATOM 3116 N N . VAL D 3 50 ? 3.750 14.477 7.515 1.00 28.46 50 VAL E N 1
ATOM 3117 C CA . VAL D 3 50 ? 2.925 13.607 8.334 1.00 28.32 50 VAL E CA 1
ATOM 3118 C C . VAL D 3 50 ? 2.186 14.651 9.237 1.00 28.44 50 VAL E C 1
ATOM 3119 O O . VAL D 3 50 ? 2.912 15.379 9.940 1.00 28.53 50 VAL E O 1
ATOM 3123 N N . GLU D 3 51 ? 0.931 14.877 8.952 1.00 28.72 51 GLU E N 1
ATOM 3124 C CA . GLU D 3 51 ? 0.189 15.905 9.678 1.00 29.35 51 GLU E CA 1
ATOM 3125 C C . GLU D 3 51 ? -0.146 15.564 11.127 1.00 29.52 51 GLU E C 1
ATOM 3126 O O . GLU D 3 51 ? -0.082 14.440 11.630 1.00 29.59 51 GLU E O 1
ATOM 3132 N N . VAL D 3 52 ? -0.516 16.632 11.787 1.00 29.90 52 VAL E N 1
ATOM 3133 C CA . VAL D 3 52 ? -1.060 16.695 13.178 1.00 30.26 52 VAL E CA 1
ATOM 3134 C C . VAL D 3 52 ? -2.522 16.266 12.965 1.00 30.74 52 VAL E C 1
ATOM 3135 O O . VAL D 3 52 ? -3.070 16.582 11.887 1.00 30.77 52 VAL E O 1
ATOM 3139 N N . PRO D 3 53 ? -3.051 15.445 13.853 1.00 31.23 53 PRO E N 1
ATOM 3140 C CA . PRO D 3 53 ? -4.313 14.770 13.708 1.00 31.59 53 PRO E CA 1
ATOM 3141 C C . PRO D 3 53 ? -5.663 15.431 13.663 1.00 31.81 53 PRO E C 1
ATOM 3142 O O . PRO D 3 53 ? -5.960 16.542 13.212 1.00 31.82 53 PRO E O 1
ATOM 3146 N N . SER D 3 54 ? -6.652 14.588 13.876 1.00 32.23 54 SER E N 1
ATOM 3147 C CA . SER D 3 54 ? -8.035 14.545 14.004 1.00 32.61 54 SER E CA 1
ATOM 3148 C C . SER D 3 54 ? -9.006 15.371 13.212 1.00 32.78 54 SER E C 1
ATOM 3149 O O . SER D 3 54 ? -10.103 14.837 12.840 1.00 32.69 54 SER E O 1
ATOM 3152 N N . SER D 3 55 ? -8.737 16.652 13.081 1.00 32.93 55 SER E N 1
ATOM 3153 C CA . SER D 3 55 ? -9.622 17.593 12.383 1.00 33.21 55 SER E CA 1
ATOM 3154 C C . SER D 3 55 ? -10.318 16.938 11.195 1.00 33.53 55 SER E C 1
ATOM 3155 O O . SER D 3 55 ? -11.560 17.038 11.042 1.00 33.83 55 SER E O 1
ATOM 3158 N N . GLN D 3 56 ? -9.548 16.256 10.354 1.00 33.42 56 GLN E N 1
ATOM 3159 C CA . GLN D 3 56 ? -10.123 15.591 9.174 1.00 33.38 56 GLN E CA 1
ATOM 3160 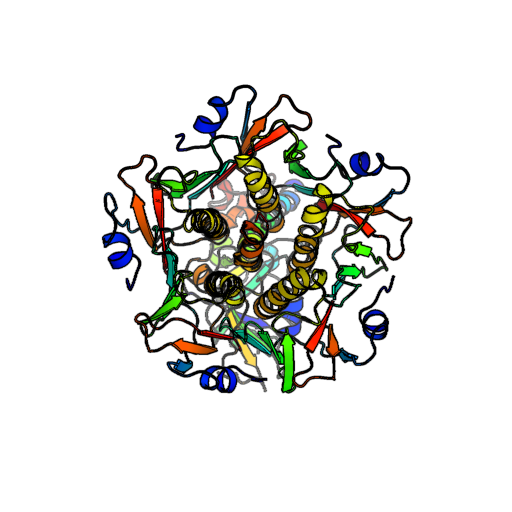C C . GLN D 3 56 ? -9.955 14.077 9.313 1.00 33.09 56 GLN E C 1
ATOM 3161 O O . GLN D 3 56 ? -10.390 13.286 8.446 1.00 33.06 56 GLN E O 1
ATOM 3167 N N . HIS D 3 57 ? -9.258 13.725 10.385 1.00 32.79 57 HIS E N 1
ATOM 3168 C CA . HIS D 3 57 ? -8.971 12.330 10.702 1.00 32.60 57 HIS E CA 1
ATOM 3169 C C . HIS D 3 57 ? -10.090 11.662 11.508 1.00 32.14 57 HIS E C 1
ATOM 3170 O O . HIS D 3 57 ? -10.995 12.310 12.035 1.00 32.08 57 HIS E O 1
ATOM 3177 N N . ILE D 3 58 ? -9.904 10.361 11.589 1.00 31.67 58 ILE E N 1
ATOM 3178 C CA . ILE D 3 58 ? -10.681 9.424 12.412 1.00 31.23 58 ILE E CA 1
ATOM 3179 C C . ILE D 3 58 ? -9.697 8.908 13.491 1.00 30.72 58 ILE E C 1
ATOM 3180 O O . ILE D 3 58 ? -8.475 8.886 13.251 1.00 30.73 58 ILE E O 1
ATOM 3185 N N . ASP D 3 59 ? -10.258 8.515 14.600 1.00 30.12 59 ASP E N 1
ATOM 3186 C CA . ASP D 3 59 ? -9.486 8.028 15.763 1.00 29.43 59 ASP E CA 1
ATOM 3187 C C . ASP D 3 59 ? -8.725 6.785 15.341 1.00 28.77 59 ASP E C 1
ATOM 3188 O O . ASP D 3 59 ? -7.675 6.438 15.918 1.00 28.98 59 ASP E O 1
ATOM 3193 N N . SER D 3 60 ? -9.305 6.092 14.361 1.00 27.79 60 SER E N 1
ATOM 3194 C CA . SER D 3 60 ? -8.616 4.878 13.827 1.00 26.75 60 SER E CA 1
ATOM 3195 C C . SER D 3 60 ? -7.370 5.401 13.098 1.00 25.71 60 SER E C 1
ATOM 3196 O O . SER D 3 60 ? -6.359 4.718 12.899 1.00 25.66 60 SER E O 1
ATOM 3199 N N . GLN D 3 61 ? -7.445 6.701 12.835 1.00 24.60 61 GLN E N 1
ATOM 3200 C CA . GLN D 3 61 ? -6.304 7.347 12.162 1.00 23.76 61 GLN E CA 1
ATOM 3201 C C . GLN D 3 61 ? -5.160 7.532 13.137 1.00 22.93 61 GLN E C 1
ATOM 3202 O O . GLN D 3 61 ? -4.166 6.765 13.038 1.00 22.93 61 GLN E O 1
ATOM 3208 N N . LYS D 3 62 ? -5.346 8.378 14.118 1.00 21.98 62 LYS E N 1
ATOM 3209 C CA . LYS D 3 62 ? -4.465 8.750 15.196 1.00 20.89 62 LYS E CA 1
ATOM 3210 C C . LYS D 3 62 ? -3.411 7.763 15.634 1.00 19.71 62 LYS E C 1
ATOM 3211 O O . LYS D 3 62 ? -2.291 8.223 16.014 1.00 19.82 62 LYS E O 1
ATOM 3217 N N . LYS D 3 63 ? -3.696 6.468 15.595 1.00 18.11 63 LYS E N 1
ATOM 3218 C CA . LYS D 3 63 ? -2.659 5.466 15.811 1.00 16.83 63 LYS E CA 1
ATOM 3219 C C . LYS D 3 63 ? -1.869 5.218 14.522 1.00 16.12 63 LYS E C 1
ATOM 3220 O O . LYS D 3 63 ? -0.656 4.949 14.620 1.00 16.18 63 LYS E O 1
ATOM 3226 N N . ALA D 3 64 ? -2.473 5.427 13.367 1.00 15.10 64 ALA E N 1
ATOM 3227 C CA . ALA D 3 64 ? -1.766 5.234 12.093 1.00 14.35 64 ALA E CA 1
ATOM 3228 C C . ALA D 3 64 ? -0.608 6.218 11.953 1.00 13.58 64 ALA E C 1
ATOM 3229 O O . ALA D 3 64 ? 0.521 5.825 11.610 1.00 13.60 64 ALA E O 1
ATOM 3231 N N . ILE D 3 65 ? -0.932 7.472 12.063 1.00 12.65 65 ILE E N 1
ATOM 3232 C CA . ILE D 3 65 ? -0.036 8.616 12.015 1.00 11.78 65 ILE E CA 1
ATOM 3233 C C . ILE D 3 65 ? 1.182 8.385 12.940 1.00 11.49 65 ILE E C 1
ATOM 3234 O O . ILE D 3 65 ? 2.103 9.213 12.996 1.00 11.43 65 ILE E O 1
ATOM 3239 N N . GLU D 3 66 ? 0.900 7.568 13.941 1.00 11.33 66 GLU E N 1
ATOM 3240 C CA . GLU D 3 66 ? 1.835 7.316 15.042 1.00 10.85 66 GLU E CA 1
ATOM 3241 C C . GLU D 3 66 ? 2.760 6.179 14.700 1.00 10.96 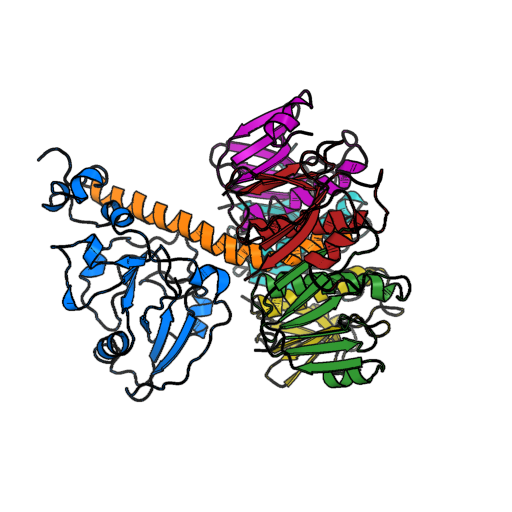66 GLU E C 1
ATOM 3242 O O . GLU D 3 66 ? 3.869 6.156 15.239 1.00 11.12 66 GLU E O 1
ATOM 3248 N N . ARG D 3 67 ? 2.322 5.369 13.753 1.00 11.08 67 ARG E N 1
ATOM 3249 C CA . ARG D 3 67 ? 3.065 4.304 13.138 1.00 11.50 67 ARG E CA 1
ATOM 3250 C C . ARG D 3 67 ? 3.930 4.840 11.966 1.00 11.90 67 ARG E C 1
ATOM 3251 O O . ARG D 3 67 ? 5.014 4.270 11.775 1.00 12.00 67 ARG E O 1
ATOM 3259 N N . MET D 3 68 ? 3.384 5.839 11.298 1.00 12.01 68 MET E N 1
ATOM 3260 C CA . MET D 3 68 ? 4.010 6.518 10.156 1.00 12.09 68 MET E CA 1
ATOM 3261 C C . MET D 3 68 ? 5.221 7.245 10.735 1.00 12.26 68 MET E C 1
ATOM 3262 O O . MET D 3 68 ? 6.299 6.617 10.678 1.00 12.81 68 MET E O 1
ATOM 3267 N N . LYS D 3 69 ? 5.023 8.294 11.483 1.00 12.11 69 LYS E N 1
ATOM 3268 C CA . LYS D 3 69 ? 6.128 8.956 12.212 1.00 12.01 69 LYS E CA 1
ATOM 3269 C C . LYS D 3 69 ? 7.161 7.915 12.666 1.00 12.17 69 LYS E C 1
ATOM 3270 O O . LYS D 3 69 ? 8.394 8.186 12.707 1.00 12.23 69 LYS E O 1
ATOM 3276 N N . ASP D 3 70 ? 6.701 6.700 12.957 1.00 11.91 70 ASP E N 1
ATOM 3277 C CA . ASP D 3 70 ? 7.565 5.604 13.386 1.00 11.91 70 ASP E CA 1
ATOM 3278 C C . ASP D 3 70 ? 8.467 5.037 12.282 1.00 11.94 70 ASP E C 1
ATOM 3279 O O . ASP D 3 70 ? 9.714 4.915 12.453 1.00 12.02 70 ASP E O 1
ATOM 3284 N N . THR D 3 71 ? 7.815 4.475 11.276 1.00 11.47 71 THR E N 1
ATOM 3285 C CA . THR D 3 71 ? 8.301 3.880 10.090 1.00 10.96 71 THR E CA 1
ATOM 3286 C C . THR D 3 71 ? 9.419 4.652 9.374 1.00 11.19 71 THR E C 1
ATOM 3287 O O . THR D 3 71 ? 10.442 4.060 8.998 1.00 11.43 71 THR E O 1
ATOM 3291 N N . LEU D 3 72 ? 9.098 5.896 9.071 1.00 11.24 72 LEU E N 1
ATOM 3292 C CA . LEU D 3 72 ? 9.994 6.815 8.367 1.00 11.04 72 LEU E CA 1
ATOM 3293 C C . LEU D 3 72 ? 11.317 6.929 9.101 1.00 11.93 72 LEU E C 1
ATOM 3294 O O . LEU D 3 72 ? 12.369 6.755 8.449 1.00 12.56 72 LEU E O 1
ATOM 3299 N N . ARG D 3 73 ? 11.244 7.208 10.401 1.00 12.07 73 ARG E N 1
ATOM 3300 C CA . ARG D 3 73 ? 12.455 7.395 11.212 1.00 12.02 73 ARG E CA 1
ATOM 3301 C C . ARG D 3 73 ? 13.455 6.287 10.928 1.00 11.62 73 ARG E C 1
ATOM 3302 O O . ARG D 3 73 ? 14.622 6.619 10.693 1.00 11.17 73 ARG E O 1
ATOM 3310 N N . ILE D 3 74 ? 12.981 5.049 11.008 1.00 11.89 74 ILE E N 1
ATOM 3311 C CA . ILE D 3 74 ? 13.784 3.883 10.773 1.00 12.16 74 ILE E CA 1
ATOM 3312 C C . ILE D 3 74 ? 13.636 3.393 9.339 1.00 12.44 74 ILE E C 1
ATOM 3313 O O . ILE D 3 74 ? 14.105 2.312 8.971 1.00 11.99 74 ILE E O 1
ATOM 3318 N N . ALA D 3 75 ? 12.964 4.268 8.601 1.00 13.15 75 ALA E N 1
ATOM 3319 C CA . ALA D 3 75 ? 12.912 4.135 7.124 1.00 13.71 75 ALA E CA 1
ATOM 3320 C C . ALA D 3 75 ? 14.212 4.867 6.685 1.00 14.34 75 ALA E C 1
ATOM 3321 O O . ALA D 3 75 ? 15.040 4.269 6.006 1.00 14.64 75 ALA E O 1
ATOM 3323 N N . TYR D 3 76 ? 14.456 5.956 7.379 1.00 14.85 76 TYR E N 1
ATOM 3324 C CA . TYR D 3 76 ? 15.624 6.818 7.227 1.00 15.35 76 TYR E CA 1
ATOM 3325 C C . TYR D 3 76 ? 16.852 6.164 7.811 1.00 15.70 76 TYR E C 1
ATOM 3326 O O . TYR D 3 76 ? 17.580 5.491 7.060 1.00 15.95 76 TYR E O 1
ATOM 3335 N N . LEU D 3 77 ? 17.073 6.175 9.111 1.00 15.92 77 LEU E N 1
ATOM 3336 C CA . LEU D 3 77 ? 18.253 5.538 9.721 1.00 15.78 77 LEU E CA 1
ATOM 3337 C C . LEU D 3 77 ? 18.765 4.364 8.880 1.00 15.83 77 LEU E C 1
ATOM 3338 O O . LEU D 3 77 ? 19.978 4.243 8.557 1.00 15.74 77 LEU E O 1
ATOM 3343 N N . THR D 3 78 ? 17.862 3.489 8.491 1.00 16.06 78 THR E N 1
ATOM 3344 C CA . THR D 3 78 ? 18.162 2.212 7.849 1.00 16.51 78 THR E CA 1
ATOM 3345 C C . THR D 3 78 ? 18.718 2.353 6.430 1.00 16.86 78 THR E C 1
ATOM 3346 O O . THR D 3 78 ? 19.598 1.599 6.001 1.00 16.60 78 THR E O 1
ATOM 3350 N N . GLU D 3 79 ? 18.037 3.231 5.727 1.00 17.04 79 GLU E N 1
ATOM 3351 C CA . GLU D 3 79 ? 18.211 3.603 4.368 1.00 17.24 79 GLU E CA 1
ATOM 3352 C C . GLU D 3 79 ? 17.355 2.712 3.480 1.00 18.04 79 GLU E C 1
ATOM 3353 O O . GLU D 3 79 ? 17.714 1.628 3.063 1.00 18.46 79 GLU E O 1
ATOM 3359 N N . ALA D 3 80 ? 16.181 3.156 3.282 1.00 18.74 80 ALA E N 1
ATOM 3360 C CA . ALA D 3 80 ? 14.947 2.999 2.684 1.00 19.24 80 ALA E CA 1
ATOM 3361 C C . ALA D 3 80 ? 14.760 2.354 1.320 1.00 19.47 80 ALA E C 1
ATOM 3362 O O . ALA D 3 80 ? 14.503 1.187 1.035 1.00 19.36 80 ALA E O 1
ATOM 3364 N N . LYS D 3 81 ? 14.590 3.351 0.455 1.00 20.13 81 LYS E N 1
ATOM 3365 C CA . LYS D 3 81 ? 14.242 3.130 -0.968 1.00 20.50 81 LYS E CA 1
ATOM 3366 C C . LYS D 3 81 ? 12.707 3.100 -0.903 1.00 20.11 81 LYS E C 1
ATOM 3367 O O . LYS D 3 81 ? 12.078 2.070 -0.648 1.00 19.63 81 LYS E O 1
ATOM 3373 N N . VAL D 3 82 ? 12.257 4.341 -0.536 1.00 19.85 82 VAL E N 1
ATOM 3374 C CA . VAL D 3 82 ? 10.794 4.466 -0.526 1.00 19.95 82 VAL E CA 1
ATOM 3375 C C . VAL D 3 82 ? 10.434 4.406 -2.040 1.00 20.13 82 VAL E C 1
ATOM 3376 O O . VAL D 3 82 ? 10.813 5.297 -2.784 1.00 20.14 82 VAL E O 1
ATOM 3380 N N . GLU D 3 83 ? 10.041 3.194 -2.413 1.00 20.18 83 GLU E N 1
ATOM 3381 C CA . GLU D 3 83 ? 9.558 2.915 -3.739 1.00 20.21 83 GLU E CA 1
ATOM 3382 C C . GLU D 3 83 ? 8.650 4.032 -4.257 1.00 19.79 83 GLU E C 1
ATOM 3383 O O . GLU D 3 83 ? 9.091 4.805 -5.134 1.00 20.12 83 GLU E O 1
ATOM 3389 N N . LYS D 3 84 ? 7.399 3.977 -3.891 1.00 19.36 84 LYS E N 1
ATOM 3390 C CA . LYS D 3 84 ? 6.365 4.978 -4.250 1.00 19.05 84 LYS E CA 1
ATOM 3391 C C . LYS D 3 84 ? 5.798 5.571 -2.943 1.00 18.80 84 LYS E C 1
ATOM 3392 O O . LYS D 3 84 ? 6.233 5.147 -1.849 1.00 18.61 84 LYS E O 1
ATOM 3398 N N . LEU D 3 85 ? 4.825 6.447 -3.056 1.00 18.50 85 LEU E N 1
ATOM 3399 C CA . LEU D 3 85 ? 4.277 7.176 -1.909 1.00 18.67 85 LEU E CA 1
ATOM 3400 C C . LEU D 3 85 ? 2.950 7.829 -2.241 1.00 19.47 85 LEU E C 1
ATOM 3401 O O . LEU D 3 85 ? 2.936 8.868 -2.952 1.00 19.82 85 LEU E O 1
ATOM 3406 N N . CYS D 3 86 ? 1.879 7.416 -1.551 1.00 20.03 86 CYS E N 1
ATOM 3407 C CA . CYS D 3 86 ? 0.555 8.052 -1.792 1.00 20.44 86 CYS E CA 1
ATOM 3408 C C . CYS D 3 86 ? 0.517 9.364 -1.018 1.00 20.73 86 CYS E C 1
ATOM 3409 O O . CYS D 3 86 ? 1.048 9.362 0.117 1.00 20.86 86 CYS E O 1
ATOM 3412 N N . THR D 3 87 ? -0.261 10.321 -1.511 1.00 21.04 87 THR E N 1
ATOM 3413 C CA . THR D 3 87 ? -0.140 11.667 -0.864 1.00 21.46 87 THR E CA 1
ATOM 3414 C C . THR D 3 87 ? -1.255 12.602 -1.173 1.00 21.99 87 THR E C 1
ATOM 3415 O O . THR D 3 87 ? -1.898 12.702 -2.228 1.00 22.27 87 THR E O 1
ATOM 3419 N N . TRP D 3 88 ? -1.624 13.366 -0.140 1.00 22.70 88 TRP E N 1
ATOM 3420 C CA . TRP D 3 88 ? -2.664 14.382 -0.326 1.00 23.23 88 TRP E CA 1
ATOM 3421 C C . TRP D 3 88 ? -1.948 15.648 -0.823 1.00 23.21 88 TRP E C 1
ATOM 3422 O O . TRP D 3 88 ? -1.298 16.370 -0.070 1.00 23.20 88 TRP E O 1
ATOM 3433 N N . ASN D 3 89 ? -1.956 15.703 -2.137 1.00 23.06 89 ASN E N 1
ATOM 3434 C CA . ASN D 3 89 ? -1.426 16.809 -2.952 1.00 22.70 89 ASN E CA 1
ATOM 3435 C C . ASN D 3 89 ? -2.315 18.035 -2.710 1.00 22.37 89 ASN E C 1
ATOM 3436 O O . ASN D 3 89 ? -2.016 19.157 -3.121 1.00 22.31 89 ASN E O 1
ATOM 3441 N N . ASN D 3 90 ? -3.460 17.745 -2.107 1.00 22.14 90 ASN E N 1
ATOM 3442 C CA . ASN D 3 90 ? -4.459 18.799 -1.818 1.00 21.91 90 ASN E CA 1
ATOM 3443 C C . ASN D 3 90 ? -3.957 19.544 -0.567 1.00 21.80 90 ASN E C 1
ATOM 3444 O O . ASN D 3 90 ? -4.670 20.392 -0.026 1.00 21.63 90 ASN E O 1
ATOM 3449 N N . LYS D 3 91 ? -2.726 19.174 -0.235 1.00 21.85 91 LYS E N 1
ATOM 3450 C CA . LYS D 3 91 ? -2.010 19.666 0.962 1.00 21.86 91 LYS E CA 1
ATOM 3451 C C . LYS D 3 91 ? -0.736 20.390 0.542 1.00 21.56 91 LYS E C 1
ATOM 3452 O O . LYS D 3 91 ? -0.469 20.455 -0.688 1.00 21.99 91 LYS E O 1
ATOM 3458 N N . THR D 3 92 ? 0.022 20.889 1.500 1.00 20.82 92 THR E N 1
ATOM 3459 C CA . THR D 3 92 ? 1.266 21.628 1.190 1.00 20.44 92 THR E CA 1
ATOM 3460 C C . THR D 3 92 ? 1.990 22.025 2.475 1.00 20.16 92 THR E C 1
ATOM 3461 O O . THR D 3 92 ? 1.681 23.079 3.082 1.00 19.92 92 THR E O 1
ATOM 3465 N N . PRO D 3 93 ? 3.036 21.294 2.844 1.00 19.87 93 PRO E N 1
ATOM 3466 C CA . PRO D 3 93 ? 3.583 20.160 2.114 1.00 19.65 93 PRO E CA 1
ATOM 3467 C C . PRO D 3 93 ? 2.534 19.106 1.860 1.00 19.74 93 PRO E C 1
ATOM 3468 O O . PRO D 3 93 ? 1.448 19.098 2.444 1.00 19.87 93 PRO E O 1
ATOM 3472 N N . HIS D 3 94 ? 2.808 18.257 0.871 1.00 19.63 94 HIS E N 1
ATOM 3473 C CA . HIS D 3 94 ? 1.895 17.153 0.549 1.00 19.62 94 HIS E CA 1
ATOM 3474 C C . HIS D 3 94 ? 1.974 16.074 1.633 1.00 19.49 94 HIS E C 1
ATOM 3475 O O . HIS D 3 94 ? 3.051 15.472 1.854 1.00 19.78 94 HIS E O 1
ATOM 3482 N N . ALA D 3 95 ? 0.835 15.784 2.221 1.00 18.69 95 ALA E N 1
ATOM 3483 C CA . ALA D 3 95 ? 0.541 14.817 3.271 1.00 17.59 95 ALA E CA 1
ATOM 3484 C C . ALA D 3 95 ? 0.701 13.360 2.871 1.00 17.09 95 ALA E C 1
ATOM 3485 O O . ALA D 3 95 ? -0.174 12.799 2.172 1.00 17.00 95 ALA E O 1
ATOM 3487 N N . ILE D 3 96 ? 1.656 12.675 3.474 1.00 16.57 96 ILE E N 1
ATOM 3488 C CA . ILE D 3 96 ? 1.897 11.229 3.229 1.00 16.35 96 ILE E CA 1
ATOM 3489 C C . ILE D 3 96 ? 0.701 10.427 3.701 1.00 16.47 96 ILE E C 1
ATOM 3490 O O . ILE D 3 96 ? 0.246 10.596 4.852 1.00 16.97 96 ILE E O 1
ATOM 3495 N N . ALA D 3 97 ? 0.213 9.475 2.940 1.00 16.34 97 ALA E N 1
ATOM 3496 C CA . ALA D 3 97 ? -1.009 8.728 3.289 1.00 16.05 97 ALA E CA 1
ATOM 3497 C C . ALA D 3 97 ? -0.815 7.232 3.170 1.00 16.03 97 ALA E C 1
ATOM 3498 O O . ALA D 3 97 ? -1.689 6.410 3.499 1.00 16.19 97 ALA E O 1
ATOM 3500 N N . ALA D 3 98 ? 0.379 6.864 2.822 1.00 16.22 98 ALA E N 1
ATOM 3501 C CA . ALA D 3 98 ? 0.793 5.457 2.579 1.00 16.24 98 ALA E CA 1
ATOM 3502 C C . ALA D 3 98 ? 2.250 5.577 2.076 1.00 16.34 98 ALA E C 1
ATOM 3503 O O . ALA D 3 98 ? 2.635 6.721 1.729 1.00 16.46 98 ALA E O 1
ATOM 3505 N N . ILE D 3 99 ? 2.925 4.472 2.073 1.00 16.32 99 ILE E N 1
ATOM 3506 C CA . ILE D 3 99 ? 4.385 4.387 1.758 1.00 16.29 99 ILE E CA 1
ATOM 3507 C C . ILE D 3 99 ? 4.643 2.984 1.212 1.00 16.39 99 ILE E C 1
ATOM 3508 O O . ILE D 3 99 ? 3.836 2.096 1.551 1.00 16.04 99 ILE E O 1
ATOM 3513 N N . SER D 3 100 ? 5.603 2.796 0.336 1.00 16.85 100 SER E N 1
ATOM 3514 C CA . SER D 3 100 ? 5.902 1.449 -0.232 1.00 17.54 100 SER E CA 1
ATOM 3515 C C . SER D 3 100 ? 7.404 1.204 -0.285 1.00 17.90 100 SER E C 1
ATOM 3516 O O . SER D 3 100 ? 8.126 2.073 -0.817 1.00 18.23 100 SER E O 1
ATOM 3519 N N . MET D 3 101 ? 7.892 0.210 0.421 1.00 18.09 101 MET E N 1
ATOM 3520 C CA . MET D 3 101 ? 9.342 -0.013 0.503 1.00 18.76 101 MET E CA 1
ATOM 3521 C C . MET D 3 101 ? 9.600 -1.157 -0.465 1.00 19.58 101 MET E C 1
ATOM 3522 O O . MET D 3 101 ? 8.731 -2.050 -0.479 1.00 20.05 101 MET E O 1
ATOM 3527 N N . ALA D 3 102 ? 10.491 -0.918 -1.402 1.00 20.06 102 ALA E N 1
ATOM 3528 C CA . ALA D 3 102 ? 10.804 -1.866 -2.474 1.00 20.59 102 ALA E CA 1
ATOM 3529 C C . ALA D 3 102 ? 12.294 -2.173 -2.530 1.00 20.95 102 ALA E C 1
ATOM 3530 O O . ALA D 3 102 ? 13.173 -1.290 -2.598 1.00 20.82 102 ALA E O 1
ATOM 3532 N N . ASN D 3 103 ? 12.532 -3.479 -2.533 1.00 21.59 103 ASN E N 1
ATOM 3533 C CA . ASN D 3 103 ? 13.914 -4.000 -2.515 1.00 22.44 103 ASN E CA 1
ATOM 3534 C C . ASN D 3 103 ? 14.873 -3.204 -3.389 1.00 23.07 103 ASN E C 1
ATOM 3535 O O . ASN D 3 103 ? 15.106 -3.638 -4.561 1.00 23.21 103 ASN E O 1
ATOM 3541 N N . THR E 3 1 ? 2.581 25.650 6.919 1.00 31.49 1 THR F N 1
ATOM 3542 C CA . THR E 3 1 ? 3.523 24.782 7.642 1.00 31.56 1 THR F CA 1
ATOM 3543 C C . THR E 3 1 ? 4.920 24.978 7.034 1.00 31.64 1 THR F C 1
ATOM 3544 O O . THR E 3 1 ? 5.057 24.989 5.793 1.00 31.80 1 THR F O 1
ATOM 3548 N N . PRO E 3 2 ? 5.910 24.925 7.899 1.00 31.60 2 PRO F N 1
ATOM 3549 C CA . PRO E 3 2 ? 7.319 24.979 7.421 1.00 31.60 2 PRO F CA 1
ATOM 3550 C C . PRO E 3 2 ? 7.559 23.680 6.649 1.00 31.57 2 PRO F C 1
ATOM 3551 O O . PRO E 3 2 ? 6.725 22.745 6.724 1.00 31.55 2 PRO F O 1
ATOM 3555 N N . GLN E 3 3 ? 8.605 23.680 5.854 1.00 31.58 3 GLN F N 1
ATOM 3556 C CA . GLN E 3 3 ? 8.964 22.480 5.056 1.00 31.54 3 GLN F CA 1
ATOM 3557 C C . GLN E 3 3 ? 10.340 22.016 5.571 1.00 31.51 3 GLN F C 1
ATOM 3558 O O . GLN E 3 3 ? 10.829 20.953 5.209 1.00 31.41 3 GLN F O 1
ATOM 3564 N N . ASN E 3 4 ? 10.835 22.883 6.437 1.00 31.58 4 ASN F N 1
ATOM 3565 C CA . ASN E 3 4 ? 12.084 22.748 7.168 1.00 31.55 4 ASN F CA 1
ATOM 3566 C C . ASN E 3 4 ? 11.862 23.210 8.625 1.00 31.14 4 ASN F C 1
ATOM 3567 O O . ASN E 3 4 ? 10.917 23.945 8.913 1.00 31.08 4 ASN F O 1
ATOM 3572 N N . ILE E 3 5 ? 12.821 22.821 9.431 1.00 30.73 5 ILE F N 1
ATOM 3573 C CA . ILE E 3 5 ? 12.938 23.096 10.848 1.00 30.17 5 ILE F CA 1
ATOM 3574 C C . ILE E 3 5 ? 13.190 24.565 11.148 1.00 30.40 5 ILE F C 1
ATOM 3575 O O . ILE E 3 5 ? 12.889 25.006 12.283 1.00 30.82 5 ILE F O 1
ATOM 3580 N N . THR E 3 6 ? 13.818 25.264 10.205 1.00 30.36 6 THR F N 1
ATOM 3581 C CA . THR E 3 6 ? 14.157 26.677 10.397 1.00 30.09 6 THR F CA 1
ATOM 3582 C C . THR E 3 6 ? 12.904 27.546 10.311 1.00 29.89 6 THR F C 1
ATOM 3583 O O . THR E 3 6 ? 12.752 28.527 11.049 1.00 30.13 6 THR F O 1
ATOM 3587 N N . ASP E 3 7 ? 12.035 27.122 9.422 1.00 29.71 7 ASP F N 1
ATOM 3588 C CA . ASP E 3 7 ? 10.780 27.878 9.219 1.00 29.72 7 ASP F CA 1
ATOM 3589 C C . ASP E 3 7 ? 9.880 27.627 10.418 1.00 29.54 7 ASP F C 1
ATOM 3590 O O . ASP E 3 7 ? 9.200 28.563 10.889 1.00 29.68 7 ASP F O 1
ATOM 3595 N N . LEU E 3 8 ? 10.005 26.454 11.008 1.00 29.22 8 LEU F N 1
ATOM 3596 C CA . LEU E 3 8 ? 9.237 26.024 12.197 1.00 28.70 8 LEU F CA 1
ATOM 3597 C C . LEU E 3 8 ? 9.636 26.766 13.464 1.00 28.39 8 LEU F C 1
ATOM 3598 O O . LEU E 3 8 ? 8.818 27.333 14.237 1.00 28.41 8 LEU F O 1
ATOM 3603 N N . CYS E 3 9 ? 10.936 26.802 13.665 1.00 27.86 9 CYS F N 1
ATOM 3604 C CA . CYS E 3 9 ? 11.593 27.390 14.829 1.00 27.26 9 CYS F CA 1
ATOM 3605 C C . CYS E 3 9 ? 11.394 28.866 15.040 1.00 27.80 9 CYS F C 1
ATOM 3606 O O . CYS E 3 9 ? 11.821 29.377 16.128 1.00 28.04 9 CYS F O 1
ATOM 3609 N N . ALA E 3 10 ? 10.903 29.653 14.091 1.00 28.25 10 ALA F N 1
ATOM 3610 C CA . ALA E 3 10 ? 10.781 31.121 14.345 1.00 28.71 10 ALA F CA 1
ATOM 3611 C C . ALA E 3 10 ? 9.321 31.525 14.506 1.00 28.92 10 ALA F C 1
ATOM 3612 O O . ALA E 3 10 ? 8.950 32.689 14.746 1.00 28.84 10 ALA F O 1
ATOM 3614 N N . GLU E 3 11 ? 8.502 30.536 14.290 1.00 29.28 11 GLU F N 1
ATOM 3615 C CA . GLU E 3 11 ? 7.031 30.561 14.456 1.00 29.63 11 GLU F CA 1
ATOM 3616 C C . GLU E 3 11 ? 6.778 30.554 15.965 1.00 29.99 11 GLU F C 1
ATOM 3617 O O . GLU E 3 11 ? 5.724 30.891 16.509 1.00 30.16 11 GLU F O 1
ATOM 3623 N N . TYR E 3 12 ? 7.834 30.141 16.649 1.00 30.25 12 TYR F N 1
ATOM 3624 C CA . TYR E 3 12 ? 7.897 30.157 18.111 1.00 30.44 12 TYR F CA 1
ATOM 3625 C C . TYR E 3 12 ? 8.869 31.283 18.482 1.00 30.34 12 TYR F C 1
ATOM 3626 O O . TYR E 3 12 ? 9.832 31.556 17.739 1.00 30.02 12 TYR F O 1
ATOM 3635 N N . HIS E 3 13 ? 8.428 32.046 19.487 1.00 30.18 13 HIS F N 1
ATOM 3636 C CA . HIS E 3 13 ? 9.349 33.096 20.002 1.00 29.93 13 HIS F CA 1
ATOM 3637 C C . HIS E 3 13 ? 9.999 32.479 21.228 1.00 29.52 13 HIS F C 1
ATOM 3638 O O . HIS E 3 13 ? 9.466 31.460 21.724 1.00 29.30 13 HIS F O 1
ATOM 3645 N N . ASN E 3 14 ? 11.292 32.713 21.341 1.00 29.38 14 ASN F N 1
ATOM 3646 C CA . ASN E 3 14 ? 12.111 32.150 22.419 1.00 29.13 14 ASN F CA 1
ATOM 3647 C C . ASN E 3 14 ? 12.772 30.833 22.048 1.00 28.44 14 ASN F C 1
ATOM 3648 O O . ASN E 3 14 ? 13.133 30.045 22.951 1.00 28.21 14 ASN F O 1
ATOM 3653 N N . THR E 3 15 ? 12.941 30.632 20.749 1.00 27.45 15 THR F N 1
ATOM 3654 C CA . THR E 3 15 ? 13.613 29.481 20.155 1.00 26.73 15 THR F CA 1
ATOM 3655 C C . THR E 3 15 ? 14.984 29.934 19.585 1.00 26.39 15 THR F C 1
ATOM 3656 O O . THR E 3 15 ? 15.334 31.142 19.668 1.00 26.60 15 THR F O 1
ATOM 3660 N N . GLN E 3 16 ? 15.687 29.000 18.970 1.00 25.24 16 GLN F N 1
ATOM 3661 C CA . GLN E 3 16 ? 17.083 29.237 18.538 1.00 24.37 16 GLN F CA 1
ATOM 3662 C C . GLN E 3 16 ? 17.541 28.064 17.682 1.00 23.89 16 GLN F C 1
ATOM 3663 O O . GLN E 3 16 ? 17.112 26.915 17.982 1.00 23.95 16 GLN F O 1
ATOM 3669 N N . ILE E 3 17 ? 18.228 28.316 16.558 1.00 23.03 17 ILE F N 1
ATOM 3670 C CA . ILE E 3 17 ? 18.749 27.219 15.749 1.00 22.24 17 ILE F CA 1
ATOM 3671 C C . ILE E 3 17 ? 20.246 26.977 15.965 1.00 21.85 17 ILE F C 1
ATOM 3672 O O . ILE E 3 17 ? 21.064 27.903 15.941 1.00 21.80 17 ILE F O 1
ATOM 3677 N N . TYR E 3 18 ? 20.534 25.703 16.071 1.00 21.53 18 TYR F N 1
ATOM 3678 C CA . TYR E 3 18 ? 21.778 25.033 16.293 1.00 21.15 18 TYR F CA 1
ATOM 3679 C C . TYR E 3 18 ? 22.180 24.043 15.217 1.00 20.60 18 TYR F C 1
ATOM 3680 O O . TYR E 3 18 ? 21.773 22.860 15.330 1.00 20.49 18 TYR F O 1
ATOM 3689 N N . THR E 3 19 ? 23.134 24.449 14.396 1.00 20.06 19 THR F N 1
ATOM 3690 C CA . THR E 3 19 ? 23.708 23.449 13.418 1.00 19.27 19 THR F CA 1
ATOM 3691 C C . THR E 3 19 ? 24.821 22.709 14.183 1.00 18.59 19 THR F C 1
ATOM 3692 O O . THR E 3 19 ? 25.743 23.436 14.630 1.00 18.75 19 THR F O 1
ATOM 3696 N N . LEU E 3 20 ? 24.695 21.431 14.383 1.00 17.75 20 LEU F N 1
ATOM 3697 C CA . LEU E 3 20 ? 25.738 20.694 15.152 1.00 17.12 20 LEU F CA 1
ATOM 3698 C C . LEU E 3 20 ? 26.449 19.789 14.162 1.00 17.21 20 LEU F C 1
ATOM 3699 O O . LEU E 3 20 ? 27.618 19.415 14.317 1.00 17.64 20 LEU F O 1
ATOM 3704 N N . ASN E 3 21 ? 25.614 19.407 13.190 1.00 16.68 21 ASN F N 1
ATOM 3705 C CA . ASN E 3 21 ? 26.110 18.573 12.098 1.00 16.11 21 ASN F CA 1
ATOM 3706 C C . ASN E 3 21 ? 27.003 17.473 12.626 1.00 15.72 21 ASN F C 1
ATOM 3707 O O . ASN E 3 21 ? 27.986 17.105 11.967 1.00 15.65 21 ASN F O 1
ATOM 3712 N N . ASP E 3 22 ? 26.660 16.934 13.794 1.00 15.49 22 ASP F N 1
ATOM 3713 C CA . ASP E 3 22 ? 27.449 15.810 14.330 1.00 15.25 22 ASP F CA 1
ATOM 3714 C C . ASP E 3 22 ? 26.638 14.907 15.232 1.00 14.54 22 ASP F C 1
ATOM 3715 O O . ASP E 3 22 ? 25.479 15.185 15.563 1.00 14.84 22 ASP F O 1
ATOM 3720 N N . LYS E 3 23 ? 27.261 13.809 15.593 1.00 13.54 23 LYS F N 1
ATOM 3721 C CA . LYS E 3 23 ? 26.669 12.773 16.435 1.00 12.99 23 LYS F CA 1
ATOM 3722 C C . LYS E 3 23 ? 26.784 13.085 17.920 1.00 13.08 23 LYS F C 1
ATOM 3723 O O . LYS E 3 23 ? 27.644 13.864 18.424 1.00 13.43 23 LYS F O 1
ATOM 3729 N N . ILE E 3 24 ? 25.740 12.614 18.659 1.00 12.41 24 ILE F N 1
ATOM 3730 C CA . ILE E 3 24 ? 25.699 12.816 20.091 1.00 11.60 24 ILE F CA 1
ATOM 3731 C C . ILE E 3 24 ? 26.879 12.049 20.717 1.00 10.91 24 ILE F C 1
ATOM 3732 O O . ILE E 3 24 ? 27.198 10.920 20.341 1.00 10.72 24 ILE F O 1
ATOM 3737 N N . PHE E 3 25 ? 27.446 12.716 21.703 1.00 10.31 25 PHE F N 1
ATOM 3738 C CA . PHE E 3 25 ? 28.658 12.241 22.361 1.00 9.66 25 PHE F CA 1
ATOM 3739 C C . PHE E 3 25 ? 28.383 11.319 23.529 1.00 8.74 25 PHE F C 1
ATOM 3740 O O . PHE E 3 25 ? 29.158 10.384 23.818 1.00 8.34 25 PHE F O 1
ATOM 3748 N N . SER E 3 26 ? 27.272 11.623 24.195 1.00 7.98 26 SER F N 1
ATOM 3749 C CA . SER E 3 26 ? 26.772 10.877 25.373 1.00 6.49 26 SER F CA 1
ATOM 3750 C C . SER E 3 26 ? 25.293 11.205 25.588 1.00 5.63 26 SER F C 1
ATOM 3751 O O . SER E 3 26 ? 24.790 12.239 25.119 1.00 5.66 26 SER F O 1
ATOM 3754 N N . TYR E 3 27 ? 24.592 10.291 26.213 1.00 4.69 27 TYR F N 1
ATOM 3755 C CA . TYR E 3 27 ? 23.170 10.309 26.491 1.00 3.96 27 TYR F CA 1
ATOM 3756 C C . TYR E 3 27 ? 22.947 9.716 27.922 1.00 3.64 27 TYR F C 1
ATOM 3757 O O . TYR E 3 27 ? 23.475 8.683 28.289 1.00 3.57 27 TYR F O 1
ATOM 3766 N N . THR E 3 28 ? 22.143 10.493 28.623 1.00 3.64 28 THR F N 1
ATOM 3767 C CA . THR E 3 28 ? 21.680 10.287 29.977 1.00 3.45 28 THR F CA 1
ATOM 3768 C C . THR E 3 28 ? 20.130 10.234 29.941 1.00 3.40 28 THR F C 1
ATOM 3769 O O . THR E 3 28 ? 19.508 11.082 29.278 1.00 3.23 28 THR F O 1
ATOM 3773 N N . GLU E 3 29 ? 19.632 9.295 30.688 1.00 3.56 29 GLU F N 1
ATOM 3774 C CA . GLU E 3 29 ? 18.168 9.237 30.908 1.00 3.05 29 GLU F CA 1
ATOM 3775 C C . GLU E 3 29 ? 17.942 8.954 32.409 1.00 2.82 29 GLU F C 1
ATOM 3776 O O . GLU E 3 29 ? 18.628 8.128 33.010 1.00 2.69 29 GLU F O 1
ATOM 3782 N N . SER E 3 30 ? 17.057 9.774 32.907 1.00 2.85 30 SER F N 1
ATOM 3783 C CA . SER E 3 30 ? 16.626 9.853 34.289 1.00 3.06 30 SER F CA 1
ATOM 3784 C C . SER E 3 30 ? 15.206 9.368 34.498 1.00 2.92 30 SER F C 1
ATOM 3785 O O . SER E 3 30 ? 14.255 9.612 33.753 1.00 2.92 30 SER F O 1
ATOM 3788 N N . LEU E 3 31 ? 15.046 8.768 35.687 1.00 2.78 31 LEU F N 1
ATOM 3789 C CA . LEU E 3 31 ? 13.748 8.263 36.156 1.00 2.73 31 LEU F CA 1
ATOM 3790 C C . LEU E 3 31 ? 13.521 8.569 37.642 1.00 3.13 31 LEU F C 1
ATOM 3791 O O . LEU E 3 31 ? 12.761 7.843 38.291 1.00 2.61 31 LEU F O 1
ATOM 3796 N N . ALA E 3 32 ? 14.279 9.517 38.152 1.00 3.60 32 ALA F N 1
ATOM 3797 C CA . ALA E 3 32 ? 14.359 9.970 39.515 1.00 4.03 32 ALA F CA 1
ATOM 3798 C C . ALA E 3 32 ? 13.495 11.205 39.719 1.00 5.37 32 ALA F C 1
ATOM 3799 O O . ALA E 3 32 ? 13.853 12.342 39.312 1.00 6.23 32 ALA F O 1
ATOM 3801 N N . GLY E 3 33 ? 12.304 10.970 40.236 1.00 6.28 33 GLY F N 1
ATOM 3802 C CA . GLY E 3 33 ? 11.242 11.851 40.592 1.00 7.46 33 GLY F CA 1
ATOM 3803 C C . GLY E 3 33 ? 11.433 13.319 40.326 1.00 8.73 33 GLY F C 1
ATOM 3804 O O . GLY E 3 33 ? 12.181 14.087 40.977 1.00 8.81 33 GLY F O 1
ATOM 3805 N N . LYS E 3 34 ? 10.636 13.766 39.353 1.00 9.93 34 LYS F N 1
ATOM 3806 C CA . LYS E 3 34 ? 10.679 15.165 38.905 1.00 10.90 34 LYS F CA 1
ATOM 3807 C C . LYS E 3 34 ? 11.829 15.379 37.935 1.00 11.10 34 LYS F C 1
ATOM 3808 O O . LYS E 3 34 ? 11.829 16.352 37.149 1.00 11.34 34 LYS F O 1
ATOM 3814 N N . ARG E 3 35 ? 12.807 14.486 37.980 1.00 11.16 35 ARG F N 1
ATOM 3815 C CA . ARG E 3 35 ? 13.990 14.579 37.105 1.00 11.16 35 ARG F CA 1
ATOM 3816 C C . ARG 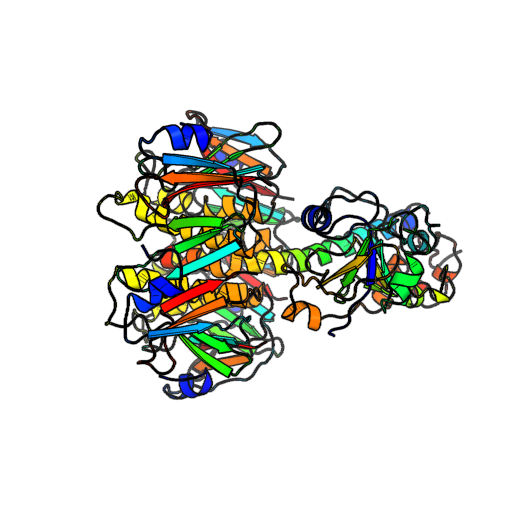E 3 35 ? 13.901 13.504 36.012 1.00 11.08 35 ARG F C 1
ATOM 3817 O O . ARG E 3 35 ? 14.847 12.754 35.755 1.00 10.61 35 ARG F O 1
ATOM 3825 N N . GLU E 3 36 ? 12.704 13.399 35.499 1.00 11.42 36 GLU F N 1
ATOM 3826 C CA . GLU E 3 36 ? 12.422 12.369 34.440 1.00 12.13 36 GLU F CA 1
ATOM 3827 C C . GLU E 3 36 ? 12.427 13.169 33.143 1.00 11.96 36 GLU F C 1
ATOM 3828 O O . GLU E 3 36 ? 11.561 14.015 32.906 1.00 11.84 36 GLU F O 1
ATOM 3834 N N . MET E 3 37 ? 13.581 13.048 32.503 1.00 11.82 37 MET F N 1
ATOM 3835 C CA . MET E 3 37 ? 13.958 13.872 31.333 1.00 11.77 37 MET F CA 1
ATOM 3836 C C . MET E 3 37 ? 15.100 13.123 30.624 1.00 11.98 37 MET F C 1
ATOM 3837 O O . MET E 3 37 ? 15.500 12.069 31.169 1.00 12.36 37 MET F O 1
ATOM 3842 N N . ALA E 3 38 ? 15.585 13.714 29.551 1.00 11.54 38 ALA F N 1
ATOM 3843 C CA . ALA E 3 38 ? 16.755 13.129 28.855 1.00 11.61 38 ALA F CA 1
ATOM 3844 C C . ALA E 3 38 ? 17.781 14.243 28.680 1.00 11.69 38 ALA F C 1
ATOM 3845 O O . ALA E 3 38 ? 17.419 15.434 28.629 1.00 11.36 38 ALA F O 1
ATOM 3847 N N . ILE E 3 39 ? 19.039 13.811 28.634 1.00 11.94 39 ILE F N 1
ATOM 3848 C CA . ILE E 3 39 ? 20.132 14.778 28.562 1.00 12.35 39 ILE F CA 1
ATOM 3849 C C . ILE E 3 39 ? 21.192 14.366 27.571 1.00 12.52 39 ILE F C 1
ATOM 3850 O O . ILE E 3 39 ? 21.948 13.397 27.696 1.00 12.76 39 ILE F O 1
ATOM 3855 N N . ILE E 3 40 ? 21.342 15.298 26.654 1.00 12.93 40 ILE F N 1
ATOM 3856 C CA . ILE E 3 40 ? 22.193 15.181 25.466 1.00 12.78 40 ILE F CA 1
ATOM 3857 C C . ILE E 3 40 ? 23.308 16.185 25.445 1.00 12.74 40 ILE F C 1
ATOM 3858 O O . ILE E 3 40 ? 23.301 17.251 26.059 1.00 12.63 40 ILE F O 1
ATOM 3863 N N . THR E 3 41 ? 24.424 15.692 24.918 1.00 13.10 41 THR F N 1
ATOM 3864 C CA . THR E 3 41 ? 25.718 16.363 24.935 1.00 13.26 41 THR F CA 1
ATOM 3865 C C . THR E 3 41 ? 26.395 16.242 23.587 1.00 13.47 41 THR F C 1
ATOM 3866 O O . THR E 3 41 ? 26.239 15.163 22.967 1.00 13.76 41 THR F O 1
ATOM 3870 N N . PHE E 3 42 ? 27.111 17.296 23.244 1.00 13.51 42 PHE F N 1
ATOM 3871 C CA . PHE E 3 42 ? 27.922 17.343 22.017 1.00 13.72 42 PHE F CA 1
ATOM 3872 C C . PHE E 3 42 ? 29.404 17.470 22.35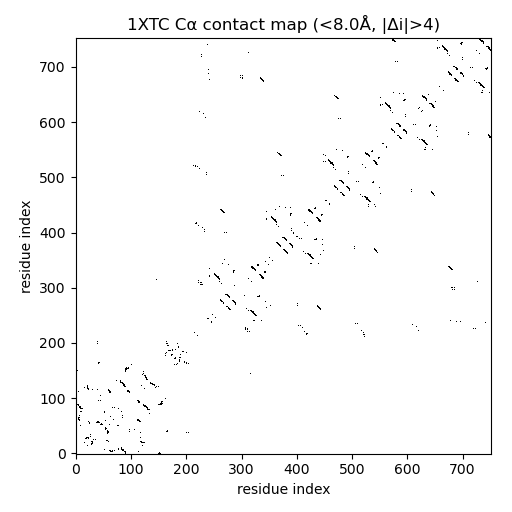0 1.00 13.82 42 PHE F C 1
ATOM 3873 O O . PHE E 3 42 ? 29.786 18.033 23.378 1.00 13.81 42 PHE F O 1
ATOM 3881 N N . LYS E 3 43 ? 30.228 17.036 21.428 1.00 14.13 43 LYS F N 1
ATOM 3882 C CA . LYS E 3 43 ? 31.698 16.976 21.555 1.00 14.61 43 LYS F CA 1
ATOM 3883 C C . LYS E 3 43 ? 32.243 18.335 21.958 1.00 15.04 43 LYS F C 1
ATOM 3884 O O . LYS E 3 43 ? 33.031 18.468 22.913 1.00 14.85 43 LYS F O 1
ATOM 3890 N N . ASN E 3 44 ? 31.694 19.330 21.285 1.00 15.49 44 ASN F N 1
ATOM 3891 C CA . ASN E 3 44 ? 31.967 20.731 21.387 1.00 16.08 44 ASN F CA 1
ATOM 3892 C C . ASN E 3 44 ? 31.505 21.407 22.667 1.00 16.34 44 ASN F C 1
ATOM 3893 O O . ASN E 3 44 ? 31.731 22.662 22.783 1.00 16.75 44 ASN F O 1
ATOM 3898 N N . GLY E 3 45 ? 30.738 20.711 23.475 1.00 16.00 45 GLY F N 1
ATOM 3899 C CA . GLY E 3 45 ? 30.198 21.284 24.704 1.00 15.68 45 GLY F CA 1
ATOM 3900 C C . GLY E 3 45 ? 28.702 21.086 24.838 1.00 15.63 45 GLY F C 1
ATOM 3901 O O . GLY E 3 45 ? 28.226 20.386 25.756 1.00 15.45 45 GLY F O 1
ATOM 3902 N N . ALA E 3 46 ? 27.943 21.704 23.943 1.00 15.48 46 ALA F N 1
ATOM 3903 C CA . ALA E 3 46 ? 26.491 21.742 24.022 1.00 15.30 46 ALA F CA 1
ATOM 3904 C C . ALA E 3 46 ? 25.768 20.578 24.671 1.00 15.14 46 ALA F C 1
ATOM 3905 O O . ALA E 3 46 ? 25.714 19.446 24.157 1.00 15.06 46 ALA F O 1
ATOM 3907 N N . ILE E 3 47 ? 25.075 20.883 25.778 1.00 15.21 47 ILE F N 1
ATOM 3908 C CA . ILE E 3 47 ? 24.131 20.013 26.482 1.00 15.11 47 ILE F CA 1
ATOM 3909 C C . ILE E 3 47 ? 22.707 20.539 26.155 1.00 14.77 47 ILE F C 1
ATOM 3910 O O . ILE E 3 47 ? 22.498 21.753 26.252 1.00 14.54 47 ILE F O 1
ATOM 3915 N N . PHE E 3 48 ? 21.825 19.651 25.859 1.00 14.89 48 PHE F N 1
ATOM 3916 C CA . PHE E 3 48 ? 20.430 19.939 25.479 1.00 15.56 48 PHE F CA 1
ATOM 3917 C C . PHE E 3 48 ? 19.513 19.012 26.282 1.00 16.10 48 PHE F C 1
ATOM 3918 O O . PHE E 3 48 ? 19.878 17.822 26.533 1.00 15.92 48 PHE F O 1
ATOM 3926 N N . GLN E 3 49 ? 18.312 19.504 26.564 1.00 16.51 49 GLN F N 1
ATOM 3927 C CA . GLN E 3 49 ? 17.363 18.707 27.360 1.00 17.33 49 GLN F CA 1
ATOM 3928 C C . GLN E 3 49 ? 16.004 18.467 26.747 1.00 17.92 49 GLN F C 1
ATOM 3929 O O . GLN E 3 49 ? 15.351 19.417 26.231 1.00 18.54 49 GLN F O 1
ATOM 3935 N N . VAL E 3 50 ? 15.473 17.261 26.880 1.00 18.06 50 VAL F N 1
ATOM 3936 C CA . VAL E 3 50 ? 14.006 17.081 26.628 1.00 18.65 50 VAL F CA 1
ATOM 3937 C C . VAL E 3 50 ? 13.376 17.301 28.034 1.00 19.25 50 VAL F C 1
ATOM 3938 O O . VAL E 3 50 ? 13.819 16.650 28.996 1.00 19.31 50 VAL F O 1
ATOM 3942 N N . GLU E 3 51 ? 12.558 18.313 28.186 1.00 19.87 51 GLU F N 1
ATOM 3943 C CA . GLU E 3 51 ? 12.008 18.783 29.448 1.00 20.53 51 GLU F CA 1
ATOM 3944 C C . GLU E 3 51 ? 11.000 17.843 30.092 1.00 21.39 51 GLU F C 1
ATOM 3945 O O . GLU E 3 51 ? 10.231 17.211 29.365 1.00 21.71 51 GLU F O 1
ATOM 3951 N N . VAL E 3 52 ? 10.853 18.004 31.409 1.00 22.10 52 VAL F N 1
ATOM 3952 C CA . VAL E 3 52 ? 9.879 17.230 32.210 1.00 22.53 52 VAL F CA 1
ATOM 3953 C C . VAL E 3 52 ? 8.493 17.774 31.842 1.00 22.79 52 VAL F C 1
ATOM 3954 O O . VAL E 3 52 ? 8.273 18.989 31.896 1.00 22.75 52 VAL F O 1
ATOM 3958 N N . PRO E 3 53 ? 7.668 16.856 31.361 1.00 23.15 53 PRO F N 1
ATOM 3959 C CA . PRO E 3 53 ? 6.404 17.155 30.722 1.00 23.83 53 PRO F CA 1
ATOM 3960 C C . PRO E 3 53 ? 5.483 17.972 31.568 1.00 24.80 53 PRO F C 1
ATOM 3961 O O . PRO E 3 53 ? 4.252 17.768 31.582 1.00 25.25 53 PRO F O 1
ATOM 3965 N N . SER E 3 54 ? 6.066 19.034 32.103 1.00 25.62 54 SER F N 1
ATOM 3966 C CA . SER E 3 54 ? 5.332 19.887 33.049 1.00 26.33 54 SER F CA 1
ATOM 3967 C C . SER E 3 54 ? 4.137 20.567 32.468 1.00 26.63 54 SER F C 1
ATOM 3968 O O . SER E 3 54 ? 3.270 19.929 31.810 1.00 26.59 54 SER F O 1
ATOM 3971 N N . SER E 3 55 ? 3.987 21.843 32.782 1.00 26.92 55 SER F N 1
ATOM 3972 C CA . SER E 3 55 ? 2.830 22.674 32.442 1.00 26.92 55 SER F CA 1
ATOM 3973 C C . SER E 3 55 ? 3.140 23.679 31.348 1.00 26.63 55 SER F C 1
ATOM 3974 O O . SER E 3 55 ? 2.312 24.552 31.016 1.00 26.72 55 SER F O 1
ATOM 3977 N N . GLN E 3 56 ? 4.376 23.660 30.881 1.00 26.16 56 GLN F N 1
ATOM 3978 C CA . GLN E 3 56 ? 4.743 24.565 29.758 1.00 25.67 56 GLN F CA 1
ATOM 3979 C C . GLN E 3 56 ? 4.173 23.917 28.487 1.00 25.38 56 GLN F C 1
ATOM 3980 O O . GLN E 3 56 ? 4.243 24.512 27.418 1.00 25.63 56 GLN F O 1
ATOM 3986 N N . HIS E 3 57 ? 3.567 22.764 28.668 1.00 24.91 57 HIS F N 1
ATOM 3987 C CA . HIS E 3 57 ? 3.096 21.896 27.601 1.00 24.53 57 HIS F CA 1
ATOM 3988 C C . HIS E 3 57 ? 1.594 21.900 27.379 1.00 24.88 57 HIS F C 1
ATOM 3989 O O . HIS E 3 57 ? 0.799 22.035 28.318 1.00 25.31 57 HIS F O 1
ATOM 3996 N N . ILE E 3 58 ? 1.244 21.635 26.128 1.00 24.83 58 ILE F N 1
ATOM 3997 C CA . ILE E 3 58 ? -0.198 21.442 25.793 1.00 24.86 58 ILE F CA 1
ATOM 3998 C C . ILE E 3 58 ? -0.351 19.930 25.828 1.00 24.98 58 ILE F C 1
ATOM 3999 O O . ILE E 3 58 ? 0.700 19.241 25.937 1.00 25.13 58 ILE F O 1
ATOM 4004 N N . ASP E 3 59 ? -1.547 19.393 25.825 1.00 24.88 59 ASP F N 1
ATOM 4005 C CA . ASP E 3 59 ? -1.634 17.927 25.922 1.00 25.14 59 ASP F CA 1
ATOM 4006 C C . ASP E 3 59 ? -1.072 17.235 24.709 1.00 24.93 59 ASP F C 1
ATOM 4007 O O . ASP E 3 59 ? -0.476 16.126 24.869 1.00 25.21 59 ASP F O 1
ATOM 4012 N N . SER E 3 60 ? -1.134 17.846 23.541 1.00 24.54 60 SER F N 1
ATOM 4013 C CA . SER E 3 60 ? -0.669 17.355 22.250 1.00 23.92 60 SER F CA 1
ATOM 4014 C C . SER E 3 60 ? 0.815 16.956 22.228 1.00 23.23 60 SER F C 1
ATOM 4015 O O . SER E 3 60 ? 1.222 16.120 21.397 1.00 23.03 60 SER F O 1
ATOM 4018 N N . GLN E 3 61 ? 1.601 17.648 23.017 1.00 22.69 61 GLN F N 1
ATOM 4019 C CA . GLN E 3 61 ? 3.024 17.529 23.184 1.00 22.07 61 GLN F CA 1
ATOM 4020 C C . GLN E 3 61 ? 3.469 16.305 23.996 1.00 21.53 61 GLN F C 1
ATOM 4021 O O . GLN E 3 61 ? 4.629 15.899 23.804 1.00 21.21 61 GLN F O 1
ATOM 4027 N N . LYS E 3 62 ? 2.772 16.027 25.084 1.00 21.44 62 LYS F N 1
ATOM 4028 C CA . LYS E 3 62 ? 3.172 14.982 26.022 1.00 21.50 62 LYS F CA 1
ATOM 4029 C C . LYS E 3 62 ? 3.745 13.757 25.268 1.00 21.25 62 LYS F C 1
ATOM 4030 O O . LYS E 3 62 ? 4.745 13.168 25.714 1.00 21.20 62 LYS F O 1
ATOM 4036 N N . LYS E 3 63 ? 3.013 13.315 24.276 1.00 21.11 63 LYS F N 1
ATOM 4037 C CA . LYS E 3 63 ? 3.371 12.075 23.561 1.00 21.47 63 LYS F CA 1
ATOM 4038 C C . LYS E 3 63 ? 4.331 12.244 22.416 1.00 21.12 63 LYS F C 1
ATOM 4039 O O . LYS E 3 63 ? 4.922 11.260 21.883 1.00 21.25 63 LYS F O 1
ATOM 4045 N N . ALA E 3 64 ? 4.677 13.489 22.125 1.00 20.39 64 ALA F N 1
ATOM 4046 C CA . ALA E 3 64 ? 5.665 13.872 21.135 1.00 19.70 64 ALA F CA 1
ATOM 4047 C C . ALA E 3 64 ? 7.037 14.041 21.790 1.00 19.40 64 ALA F C 1
ATOM 4048 O O . ALA E 3 64 ? 8.032 13.982 21.033 1.00 19.47 64 ALA F O 1
ATOM 4050 N N . ILE E 3 65 ? 7.051 14.162 23.120 1.00 18.68 65 ILE F N 1
ATOM 4051 C CA . ILE E 3 65 ? 8.233 14.221 23.950 1.00 17.96 65 ILE F CA 1
ATOM 4052 C C . ILE E 3 65 ? 8.800 12.797 24.230 1.00 17.50 65 ILE F C 1
ATOM 4053 O O . ILE E 3 65 ? 9.955 12.719 24.687 1.00 17.56 65 ILE F O 1
ATOM 4058 N N . GLU E 3 66 ? 7.910 11.824 24.204 1.00 16.65 66 GLU F N 1
ATOM 4059 C CA . GLU E 3 66 ? 8.280 10.427 24.413 1.00 15.80 66 GLU F CA 1
ATOM 4060 C C . GLU E 3 66 ? 8.869 9.850 23.132 1.00 15.15 66 GLU F C 1
ATOM 4061 O O . GLU E 3 66 ? 9.727 8.962 23.122 1.00 14.84 66 GLU F O 1
ATOM 4067 N N . ARG E 3 67 ? 8.385 10.414 22.036 1.00 14.62 67 ARG F N 1
ATOM 4068 C CA . ARG E 3 67 ? 8.896 10.005 20.697 1.00 13.85 67 ARG F CA 1
ATOM 4069 C C . ARG E 3 67 ? 10.276 10.648 20.502 1.00 13.49 67 ARG F C 1
ATOM 4070 O O . ARG E 3 67 ? 11.221 9.976 20.038 1.00 13.35 67 ARG F O 1
ATOM 4078 N N . MET E 3 68 ? 10.428 11.839 21.039 1.00 13.22 68 MET F N 1
ATOM 4079 C CA . MET E 3 68 ? 11.645 12.626 21.036 1.00 13.06 68 MET F CA 1
ATOM 4080 C C . MET E 3 68 ? 12.757 12.047 21.894 1.00 13.05 68 MET F C 1
ATOM 4081 O O . MET E 3 68 ? 13.921 12.315 21.523 1.00 13.52 68 MET F O 1
ATOM 4086 N N . LYS E 3 69 ? 12.487 11.469 23.051 1.00 12.65 69 LYS F N 1
ATOM 4087 C CA . LYS E 3 69 ? 13.571 10.897 23.892 1.00 12.16 69 LYS F CA 1
ATOM 4088 C C . LYS E 3 69 ? 14.013 9.566 23.285 1.00 11.87 69 LYS F C 1
ATOM 4089 O O . LYS E 3 69 ? 15.123 9.033 23.507 1.00 11.78 69 LYS F O 1
ATOM 4095 N N . ASP E 3 70 ? 13.132 8.976 22.513 1.00 11.68 70 ASP F N 1
ATOM 4096 C CA . ASP E 3 70 ? 13.253 7.741 21.752 1.00 11.61 70 ASP F CA 1
ATOM 4097 C C . ASP E 3 70 ? 14.198 7.880 20.526 1.00 10.88 70 ASP F C 1
ATOM 4098 O O . ASP E 3 70 ? 14.706 6.862 20.037 1.00 10.87 70 ASP F O 1
ATOM 4103 N N . THR E 3 71 ? 14.033 8.960 19.842 1.00 10.34 71 THR F N 1
ATOM 4104 C CA . THR E 3 71 ? 14.771 9.499 18.681 1.00 9.81 71 THR F CA 1
ATOM 4105 C C . THR E 3 71 ? 16.198 9.801 19.073 1.00 10.07 71 THR F C 1
ATOM 4106 O O . THR E 3 71 ? 17.130 9.138 18.568 1.00 10.36 71 THR F O 1
ATOM 4110 N N . LEU E 3 72 ? 16.368 10.605 20.124 1.00 10.47 72 LEU F N 1
ATOM 4111 C CA . LEU E 3 72 ? 17.734 10.666 20.750 1.00 10.63 72 LEU F CA 1
ATOM 4112 C C . LEU E 3 72 ? 17.802 9.248 21.355 1.00 11.01 72 LEU F C 1
ATOM 4113 O O . LEU E 3 72 ? 16.732 8.587 21.444 1.00 10.93 72 LEU F O 1
ATOM 4118 N N . ARG E 3 73 ? 18.985 8.705 21.485 1.00 11.80 73 ARG F N 1
ATOM 4119 C CA . ARG E 3 73 ? 19.086 7.284 21.892 1.00 12.41 73 ARG F CA 1
ATOM 4120 C C . ARG E 3 73 ? 19.051 6.455 20.625 1.00 12.65 73 ARG F C 1
ATOM 4121 O O . ARG E 3 73 ? 20.066 5.742 20.431 1.00 13.60 73 ARG F O 1
ATOM 4129 N N . ILE E 3 74 ? 17.975 6.486 19.844 1.00 12.26 74 ILE F N 1
ATOM 4130 C CA . ILE E 3 74 ? 18.023 5.621 18.604 1.00 11.76 74 ILE F CA 1
ATOM 4131 C C . ILE E 3 74 ? 19.194 6.156 17.761 1.00 11.35 74 ILE F C 1
ATOM 4132 O O . ILE E 3 74 ? 20.182 5.477 17.519 1.00 11.16 74 ILE F O 1
ATOM 4137 N N . ALA E 3 75 ? 19.199 7.481 17.651 1.00 11.01 75 ALA F N 1
ATOM 4138 C CA . ALA E 3 75 ? 20.218 8.296 17.049 1.00 10.63 75 ALA F CA 1
ATOM 4139 C C . ALA E 3 75 ? 21.489 8.305 17.904 1.00 10.47 75 ALA F C 1
ATOM 4140 O O . ALA E 3 75 ? 22.536 8.847 17.493 1.00 10.52 75 ALA F O 1
ATOM 4142 N N . TYR E 3 76 ? 21.385 7.797 19.132 1.00 10.06 76 TYR F N 1
ATOM 4143 C CA . TYR E 3 76 ? 22.551 7.820 20.019 1.00 9.52 76 TYR F CA 1
ATOM 4144 C C . TYR E 3 76 ? 23.292 6.499 19.888 1.00 9.79 76 TYR F C 1
ATOM 4145 O O . TYR E 3 76 ? 24.528 6.527 19.711 1.00 9.99 76 TYR F O 1
ATOM 4154 N N . LEU E 3 77 ? 22.547 5.435 19.768 1.00 10.01 77 LEU F N 1
ATOM 4155 C CA . LEU E 3 77 ? 23.107 4.089 19.586 1.00 10.73 77 LEU F CA 1
ATOM 4156 C C . LEU E 3 77 ? 23.640 3.913 18.158 1.00 11.35 77 LEU F C 1
ATOM 4157 O O . LEU E 3 77 ? 24.690 3.318 17.884 1.00 11.42 77 LEU F O 1
ATOM 4162 N N . THR E 3 78 ? 22.859 4.426 17.256 1.00 11.93 78 THR F N 1
ATOM 4163 C CA . THR E 3 78 ? 22.971 4.512 15.825 1.00 12.30 78 THR F CA 1
ATOM 4164 C C . THR E 3 78 ? 24.086 5.405 15.338 1.00 13.10 78 THR F C 1
ATOM 4165 O O . THR E 3 78 ? 24.618 5.222 14.253 1.00 13.01 78 THR F O 1
ATOM 4169 N N . GLU E 3 79 ? 24.398 6.452 16.088 1.00 14.08 79 GLU F N 1
ATOM 4170 C CA . GLU E 3 79 ? 25.503 7.356 15.767 1.00 14.62 79 GLU F CA 1
ATOM 4171 C C . GLU E 3 79 ? 25.227 8.358 14.708 1.00 14.88 79 GLU F C 1
ATOM 4172 O O . GLU E 3 79 ? 26.070 9.238 14.388 1.00 15.07 79 GLU F O 1
ATOM 4178 N N . ALA E 3 80 ? 23.975 8.365 14.234 1.00 15.02 80 ALA F N 1
ATOM 4179 C CA . ALA E 3 80 ? 23.596 9.376 13.221 1.00 14.72 80 ALA F CA 1
ATOM 4180 C C . ALA E 3 80 ? 24.214 10.708 13.704 1.00 14.82 80 ALA F C 1
ATOM 4181 O O . ALA E 3 80 ? 24.355 10.929 14.922 1.00 15.22 80 ALA F O 1
ATOM 4183 N N . LYS E 3 81 ? 24.234 11.590 12.750 1.00 14.69 81 LYS F N 1
ATOM 4184 C CA . LYS E 3 81 ? 24.660 12.959 12.783 1.00 14.41 81 LYS F CA 1
ATOM 4185 C C . LYS E 3 81 ? 23.384 13.821 12.907 1.00 14.54 81 LYS F C 1
ATOM 4186 O O . LYS E 3 81 ? 22.451 13.654 12.113 1.00 14.68 81 LYS F O 1
ATOM 4192 N N . VAL E 3 82 ? 23.367 14.572 13.966 1.00 14.60 82 VAL F N 1
ATOM 4193 C CA . VAL E 3 82 ? 22.302 15.623 14.136 1.00 14.66 82 VAL F CA 1
ATOM 4194 C C . VAL E 3 82 ? 22.919 16.815 13.384 1.00 15.06 82 VAL F C 1
ATOM 4195 O O . VAL E 3 82 ? 24.159 17.013 13.447 1.00 15.06 82 VAL F O 1
ATOM 4199 N N . GLU E 3 83 ? 22.115 17.485 12.587 1.00 15.36 83 GLU F N 1
ATOM 4200 C CA . GLU E 3 83 ? 22.675 18.579 11.772 1.00 15.76 83 GLU F CA 1
ATOM 4201 C C . GLU E 3 83 ? 22.215 19.902 12.351 1.00 15.46 83 GLU F C 1
ATOM 4202 O O . GLU E 3 83 ? 23.029 20.808 12.485 1.00 14.96 83 GLU F O 1
ATOM 4208 N N . LYS E 3 84 ? 20.961 19.834 12.778 1.00 15.90 84 LYS F N 1
ATOM 4209 C CA . LYS E 3 84 ? 20.291 20.982 13.395 1.00 16.27 84 LYS F CA 1
ATOM 4210 C C . LYS E 3 84 ? 19.492 20.678 14.641 1.00 16.35 84 LYS F C 1
ATOM 4211 O O . LYS E 3 84 ? 18.740 19.718 14.770 1.00 16.09 84 LYS F O 1
ATOM 4217 N N . LEU E 3 85 ? 19.530 21.674 15.534 1.00 16.97 85 LEU F N 1
ATOM 4218 C CA . LEU E 3 85 ? 18.785 21.680 16.777 1.00 17.44 85 LEU F CA 1
ATOM 4219 C C . LEU E 3 85 ? 17.916 22.929 16.908 1.00 18.02 85 LEU F C 1
ATOM 4220 O O . LEU E 3 85 ? 18.417 24.058 16.942 1.00 18.00 85 LEU F O 1
ATOM 4225 N N . CYS E 3 86 ? 16.620 22.666 16.941 1.00 18.95 86 CYS F N 1
ATOM 4226 C CA . CYS E 3 86 ? 15.687 23.748 17.341 1.00 20.17 86 CYS F CA 1
ATOM 4227 C C . CYS E 3 86 ? 15.506 23.530 18.874 1.00 19.87 86 CYS F C 1
ATOM 4228 O O . CYS E 3 86 ? 15.480 22.403 19.381 1.00 19.57 86 CYS F O 1
ATOM 4231 N N . THR E 3 87 ? 15.644 24.628 19.571 1.00 19.66 87 THR F N 1
ATOM 4232 C CA . THR E 3 87 ? 15.774 24.667 21.033 1.00 19.52 87 THR F CA 1
ATOM 4233 C C . THR E 3 87 ? 15.170 25.961 21.585 1.00 19.60 87 THR F C 1
ATOM 4234 O O . THR E 3 87 ? 15.051 26.937 20.825 1.00 19.78 87 THR F O 1
ATOM 4238 N N . TRP E 3 88 ? 14.585 25.862 22.747 1.00 19.52 88 TRP F N 1
ATOM 4239 C CA . TRP E 3 88 ? 14.148 27.012 23.573 1.00 19.62 88 TRP F CA 1
ATOM 4240 C C . TRP E 3 88 ? 15.378 27.422 24.395 1.00 19.58 88 TRP F C 1
ATOM 4241 O O . TRP E 3 88 ? 16.046 26.568 25.038 1.00 19.99 88 TRP F O 1
ATOM 4252 N N . ASN E 3 89 ? 15.801 28.645 24.262 1.00 19.53 89 ASN F N 1
ATOM 4253 C CA . ASN E 3 89 ? 17.069 29.073 24.905 1.00 19.53 89 ASN F CA 1
ATOM 4254 C C . ASN E 3 89 ? 16.799 29.771 26.233 1.00 19.60 89 ASN F C 1
ATOM 4255 O O . ASN E 3 89 ? 17.729 30.439 26.742 1.00 19.67 89 ASN F O 1
ATOM 4260 N N . ASN E 3 90 ? 15.539 29.783 26.611 1.00 19.69 90 ASN F N 1
ATOM 4261 C CA . ASN E 3 90 ? 15.123 30.526 27.829 1.00 20.27 90 ASN F CA 1
ATOM 4262 C C . ASN E 3 90 ? 15.142 29.615 29.060 1.00 20.41 90 ASN F C 1
ATOM 4263 O O . ASN E 3 90 ? 14.925 30.060 30.198 1.00 20.01 90 ASN F O 1
ATOM 4268 N N . LYS E 3 91 ? 15.556 28.379 28.800 1.00 20.84 91 LYS F N 1
ATOM 4269 C CA . LYS E 3 91 ? 15.800 27.337 29.787 1.00 21.30 91 LYS F CA 1
ATOM 4270 C C . LYS E 3 91 ? 17.297 27.063 29.909 1.00 21.30 91 LYS F C 1
ATOM 4271 O O . LYS E 3 91 ? 18.119 27.761 29.293 1.00 21.18 91 LYS F O 1
ATOM 4277 N N . THR E 3 92 ? 17.629 26.183 30.844 1.00 21.62 92 THR F N 1
ATOM 4278 C CA . THR E 3 92 ? 19.037 25.814 31.121 1.00 21.88 92 THR F CA 1
ATOM 4279 C C . THR E 3 92 ? 19.064 24.390 31.676 1.00 22.11 92 THR F C 1
ATOM 4280 O O . THR E 3 92 ? 18.614 24.196 32.822 1.00 21.97 92 THR F O 1
ATOM 4284 N N . PRO E 3 93 ? 19.620 23.448 30.931 1.00 22.34 93 PRO F N 1
ATOM 4285 C CA . PRO E 3 93 ? 20.278 23.605 29.633 1.00 22.43 93 PRO F CA 1
ATOM 4286 C C . PRO E 3 93 ? 19.317 23.997 28.537 1.00 22.42 93 PRO F C 1
ATOM 4287 O O . PRO E 3 93 ? 18.163 24.368 28.859 1.00 22.76 93 PRO F O 1
ATOM 4291 N N . HIS E 3 94 ? 19.743 24.077 27.286 1.00 22.03 94 HIS F N 1
ATOM 4292 C CA . HIS E 3 94 ? 18.777 24.476 26.214 1.00 21.84 94 HIS F CA 1
ATOM 4293 C C . HIS E 3 94 ? 17.747 23.364 26.070 1.00 21.61 94 HIS F C 1
ATOM 4294 O O . HIS E 3 94 ? 18.079 22.211 26.410 1.00 21.79 94 HIS F O 1
ATOM 4301 N N . ALA E 3 95 ? 16.550 23.677 25.592 1.00 21.19 95 ALA F N 1
ATOM 4302 C CA . ALA E 3 95 ? 15.451 22.685 25.507 1.00 20.63 95 ALA F CA 1
ATOM 4303 C C . ALA E 3 95 ? 15.028 22.378 24.085 1.00 20.29 95 ALA F C 1
ATOM 4304 O O . ALA E 3 95 ? 14.390 23.204 23.417 1.00 20.32 95 ALA F O 1
ATOM 4306 N N . ILE E 3 96 ? 15.220 21.152 23.654 1.00 20.18 96 ILE F N 1
ATOM 4307 C CA . ILE E 3 96 ? 14.886 20.637 22.324 1.00 19.79 96 ILE F CA 1
ATOM 4308 C C . ILE E 3 96 ? 13.429 20.844 21.948 1.00 19.54 96 ILE F C 1
ATOM 4309 O O . ILE E 3 96 ? 12.490 20.443 22.647 1.00 19.51 96 ILE F O 1
ATOM 4314 N N . ALA E 3 97 ? 13.242 21.435 20.778 1.00 19.24 97 ALA F N 1
ATOM 4315 C CA . ALA E 3 97 ? 11.952 21.738 20.168 1.00 18.92 97 ALA F CA 1
ATOM 4316 C C . ALA E 3 97 ? 11.776 20.912 18.895 1.00 18.90 97 ALA F C 1
ATOM 4317 O O . ALA E 3 97 ? 10.675 20.409 18.593 1.00 18.78 97 ALA F O 1
ATOM 4319 N N . ALA E 3 98 ? 12.905 20.662 18.248 1.00 19.09 98 ALA F N 1
ATOM 4320 C CA . ALA E 3 98 ? 12.951 19.848 17.014 1.00 19.19 98 ALA F CA 1
ATOM 4321 C C . ALA E 3 98 ? 14.366 19.432 16.655 1.00 19.17 98 ALA F C 1
ATOM 4322 O O . ALA E 3 98 ? 15.356 20.071 17.053 1.00 19.43 98 ALA F O 1
ATOM 4324 N N . ILE E 3 99 ? 14.459 18.378 15.869 1.00 19.06 99 ILE F N 1
ATOM 4325 C CA . ILE E 3 99 ? 15.735 17.827 15.427 1.00 19.42 99 ILE F CA 1
ATOM 4326 C C . ILE E 3 99 ? 15.715 17.524 13.928 1.00 20.06 99 ILE F C 1
ATOM 4327 O O . ILE E 3 99 ? 14.764 16.996 13.322 1.00 20.27 99 ILE F O 1
ATOM 4332 N N . SER E 3 100 ? 16.854 17.815 13.324 1.00 20.48 100 SER F N 1
ATOM 4333 C CA . SER E 3 100 ? 17.041 17.588 11.871 1.00 20.92 100 SER F CA 1
ATOM 4334 C C . SER E 3 100 ? 18.151 16.549 11.735 1.00 21.47 100 SER F C 1
ATOM 4335 O O . SER E 3 100 ? 19.162 16.622 12.459 1.00 21.49 100 SER F O 1
ATOM 4338 N N . MET E 3 101 ? 17.875 15.571 10.896 1.00 22.13 101 MET F N 1
ATOM 4339 C CA . MET E 3 101 ? 18.848 14.508 10.603 1.00 22.82 101 MET F CA 1
ATOM 4340 C C . MET E 3 101 ? 18.912 14.280 9.087 1.00 23.49 101 MET F C 1
ATOM 4341 O O . MET E 3 101 ? 18.246 13.295 8.654 1.00 23.81 101 MET F O 1
ATOM 4346 N N . ALA E 3 102 ? 19.679 15.038 8.337 1.00 24.09 102 ALA F N 1
ATOM 4347 C CA . ALA E 3 102 ? 19.826 14.687 6.877 1.00 24.68 102 ALA F CA 1
ATOM 4348 C C . ALA E 3 102 ? 21.128 13.925 6.654 1.00 25.07 102 ALA F C 1
ATOM 4349 O O . ALA E 3 102 ? 22.154 14.178 7.324 1.00 25.22 102 ALA F O 1
ATOM 4351 N N . ASN E 3 103 ? 21.111 13.035 5.679 1.00 25.52 103 ASN F N 1
ATOM 4352 C CA . ASN E 3 103 ? 22.235 12.131 5.378 1.00 25.95 103 ASN F CA 1
ATOM 4353 C C . ASN E 3 103 ? 23.364 12.824 4.617 1.00 26.09 103 ASN F C 1
ATOM 4354 O O . ASN E 3 103 ? 24.354 12.083 4.342 1.00 26.09 103 ASN F O 1
ATOM 4360 N N . THR F 3 1 ? 17.837 22.118 33.499 1.00 20.36 1 THR G N 1
ATOM 4361 C CA . THR F 3 1 ? 17.803 21.373 34.795 1.00 20.38 1 THR G CA 1
ATOM 4362 C C . THR F 3 1 ? 18.829 20.264 34.798 1.00 20.41 1 THR G C 1
ATOM 4363 O O . THR F 3 1 ? 19.661 20.165 33.849 1.00 20.72 1 THR G O 1
ATOM 4367 N N . PRO F 3 2 ? 19.784 20.172 36.055 1.00 20.02 2 PRO G N 1
ATOM 4368 C CA . PRO F 3 2 ? 20.816 19.157 36.424 1.00 19.97 2 PRO G CA 1
ATOM 4369 C C . PRO F 3 2 ? 21.968 19.018 35.486 1.00 19.89 2 PRO G C 1
ATOM 4370 O O . PRO F 3 2 ? 23.190 19.110 35.872 1.00 20.18 2 PRO G O 1
ATOM 4374 N N . GLN F 3 3 ? 21.827 18.917 34.205 1.00 19.50 3 GLN G N 1
ATOM 4375 C CA . GLN F 3 3 ? 22.829 18.862 33.162 1.00 19.52 3 GLN G CA 1
ATOM 4376 C C . GLN F 3 3 ? 23.962 17.877 33.301 1.00 18.61 3 GLN G C 1
ATOM 4377 O O . GLN F 3 3 ? 25.005 18.078 32.630 1.00 18.65 3 GLN G O 1
ATOM 4383 N N . ASN F 3 4 ? 23.705 16.697 33.826 1.00 17.54 4 ASN G N 1
ATOM 4384 C CA . ASN F 3 4 ? 24.653 15.580 33.953 1.00 16.27 4 ASN G CA 1
ATOM 4385 C C . ASN F 3 4 ? 24.234 14.649 35.090 1.00 15.65 4 ASN G C 1
ATOM 4386 O O . ASN F 3 4 ? 23.419 15.021 35.948 1.00 15.80 4 ASN G O 1
ATOM 4391 N N . ILE F 3 5 ? 24.588 13.385 34.987 1.00 14.95 5 ILE G N 1
ATOM 4392 C CA . ILE F 3 5 ? 24.227 12.333 35.924 1.00 14.17 5 ILE G CA 1
ATOM 4393 C C . ILE F 3 5 ? 24.750 12.555 37.338 1.00 14.12 5 ILE G C 1
ATOM 4394 O O . ILE F 3 5 ? 24.146 12.186 38.364 1.00 13.93 5 ILE G O 1
ATOM 4399 N N . THR F 3 6 ? 25.844 13.270 37.443 1.00 13.99 6 THR G N 1
ATOM 4400 C CA . THR F 3 6 ? 26.491 13.582 38.730 1.00 13.50 6 THR G CA 1
ATOM 4401 C C . THR F 3 6 ? 25.613 14.529 39.520 1.00 13.41 6 THR G C 1
ATOM 4402 O O . THR F 3 6 ? 25.116 14.126 40.600 1.00 13.25 6 THR G O 1
ATOM 4406 N N . ASP F 3 7 ? 25.361 15.686 38.961 1.00 13.18 7 ASP G N 1
ATOM 4407 C CA . ASP F 3 7 ? 24.608 16.797 39.515 1.00 12.94 7 ASP G CA 1
ATOM 4408 C C . ASP F 3 7 ? 23.174 16.368 39.843 1.00 13.18 7 ASP G C 1
ATOM 4409 O O . ASP F 3 7 ? 22.588 16.830 40.830 1.00 13.20 7 ASP G O 1
ATOM 4414 N N . LEU F 3 8 ? 22.677 15.607 38.910 1.00 13.56 8 LEU G N 1
ATOM 4415 C CA . LEU F 3 8 ? 21.335 15.018 38.900 1.00 13.94 8 LEU G CA 1
ATOM 4416 C C . LEU F 3 8 ? 21.043 14.221 40.183 1.00 13.81 8 LEU G C 1
ATOM 4417 O O . LEU F 3 8 ? 19.909 14.171 40.670 1.00 13.78 8 LEU G O 1
ATOM 4422 N N . CYS F 3 9 ? 21.966 13.327 40.430 1.00 13.78 9 CYS G N 1
ATOM 4423 C CA . CYS F 3 9 ? 21.978 12.325 41.491 1.00 13.80 9 CYS G CA 1
ATOM 4424 C C . CYS F 3 9 ? 22.271 12.986 42.856 1.00 14.26 9 CYS G C 1
ATOM 4425 O O . CYS F 3 9 ? 21.717 12.514 43.856 1.00 14.46 9 CYS G O 1
ATOM 4428 N N . ALA F 3 10 ? 23.301 13.791 42.889 1.00 14.72 10 ALA G N 1
ATOM 4429 C CA . ALA F 3 10 ? 23.768 14.574 44.012 1.00 15.24 10 ALA G CA 1
ATOM 4430 C C . ALA F 3 10 ? 22.612 15.419 44.581 1.00 15.86 10 ALA G C 1
ATOM 4431 O O . ALA F 3 10 ? 22.816 16.204 45.517 1.00 16.02 10 ALA G O 1
ATOM 4433 N N . GLU F 3 11 ? 21.489 15.302 43.926 1.00 16.42 11 GLU G N 1
ATOM 4434 C CA . GLU F 3 11 ? 20.293 16.089 44.311 1.00 16.84 11 GLU G CA 1
ATOM 4435 C C . GLU F 3 11 ? 19.369 15.229 45.170 1.00 16.77 11 GLU G C 1
ATOM 4436 O O . GLU F 3 11 ? 18.174 15.579 45.320 1.00 16.93 11 GLU G O 1
ATOM 4442 N N . TYR F 3 12 ? 19.868 14.097 45.627 1.00 16.55 12 TYR G N 1
ATOM 4443 C CA . TYR F 3 12 ? 19.048 13.187 46.476 1.00 16.76 12 TYR G CA 1
ATOM 4444 C C . TYR F 3 12 ? 19.843 12.726 47.692 1.00 16.51 12 TYR G C 1
ATOM 4445 O O . TYR F 3 12 ? 21.084 12.933 47.699 1.00 16.81 12 TYR G O 1
ATOM 4454 N N . HIS F 3 13 ? 19.163 12.314 48.753 1.00 16.13 13 HIS G N 1
ATOM 4455 C CA . HIS F 3 13 ? 19.879 11.870 49.989 1.00 15.62 13 HIS G CA 1
ATOM 4456 C C . HIS F 3 13 ? 20.389 10.445 49.854 1.00 14.82 13 HIS G C 1
ATOM 4457 O O . HIS F 3 13 ? 21.568 10.101 50.125 1.00 15.01 13 HIS G O 1
ATOM 4464 N N . ASN F 3 14 ? 19.529 9.567 49.374 1.00 13.66 14 ASN G N 1
ATOM 4465 C CA . ASN F 3 14 ? 19.891 8.147 49.305 1.00 12.82 14 ASN G CA 1
ATOM 4466 C C . ASN F 3 14 ? 20.305 7.619 47.959 1.00 12.71 14 ASN G C 1
ATOM 4467 O O . ASN F 3 14 ? 19.943 6.432 47.645 1.00 12.95 14 ASN G O 1
ATOM 4472 N N . THR F 3 15 ? 21.040 8.370 47.149 1.00 12.23 15 THR G N 1
ATOM 4473 C CA . THR F 3 15 ? 21.539 7.825 45.886 1.00 12.19 15 THR G CA 1
ATOM 4474 C C . THR F 3 15 ? 23.063 7.976 45.810 1.00 12.67 15 THR G C 1
ATOM 4475 O O . THR F 3 15 ? 23.550 8.964 46.340 1.00 12.95 15 THR G O 1
ATOM 4479 N N . GLN F 3 16 ? 23.651 7.072 45.049 1.00 12.89 16 GLN G N 1
ATOM 4480 C CA . GLN F 3 16 ? 25.071 7.057 44.733 1.00 13.14 16 GLN G CA 1
ATOM 4481 C C . GLN F 3 16 ? 25.241 6.885 43.208 1.00 13.31 16 GLN G C 1
ATOM 4482 O O . GLN F 3 16 ? 24.366 6.331 42.530 1.00 13.25 16 GLN G O 1
ATOM 4488 N N . ILE F 3 17 ? 26.398 7.366 42.771 1.00 13.55 17 ILE G N 1
ATOM 4489 C CA . ILE F 3 17 ? 26.815 7.256 41.361 1.00 13.75 17 ILE G CA 1
ATOM 4490 C C . ILE F 3 17 ? 27.863 6.142 41.204 1.00 13.82 17 ILE G C 1
ATOM 4491 O O . ILE F 3 17 ? 28.886 6.173 41.909 1.00 13.85 17 ILE G O 1
ATOM 4496 N N . TYR F 3 18 ? 27.520 5.166 40.375 1.00 13.86 18 TYR G N 1
ATOM 4497 C CA . TYR F 3 18 ? 28.451 4.122 39.977 1.00 14.03 18 TYR G CA 1
ATOM 4498 C C . TYR F 3 18 ? 29.009 4.484 38.564 1.00 13.51 18 TYR G C 1
ATOM 4499 O O . TYR F 3 18 ? 28.236 4.557 37.611 1.00 13.55 18 TYR G O 1
ATOM 4508 N N . THR F 3 19 ? 30.307 4.440 38.521 1.00 12.74 19 THR G N 1
ATOM 4509 C CA . THR F 3 19 ? 31.164 4.602 37.372 1.00 11.88 19 THR G CA 1
ATOM 4510 C C . THR F 3 19 ? 31.590 3.201 36.900 1.00 11.23 19 THR G C 1
ATOM 4511 O O . THR F 3 19 ? 32.336 2.516 37.615 1.00 11.32 19 THR G O 1
ATOM 4515 N N . LEU F 3 20 ? 31.132 2.843 35.706 1.00 10.28 20 LEU G N 1
ATOM 4516 C CA . LEU F 3 20 ? 31.416 1.561 35.067 1.00 9.16 20 LEU G CA 1
ATOM 4517 C C . LEU F 3 20 ? 32.228 1.585 33.788 1.00 8.19 20 LEU G C 1
ATOM 4518 O O . LEU F 3 20 ? 33.078 0.686 33.645 1.00 7.52 20 LEU G O 1
ATOM 4523 N N . ASN F 3 21 ? 32.018 2.466 32.849 1.00 8.22 21 ASN G N 1
ATOM 4524 C CA . ASN F 3 21 ? 32.781 2.441 31.546 1.00 7.85 21 ASN G CA 1
ATOM 4525 C C . ASN F 3 21 ? 33.007 0.964 31.158 1.00 8.23 21 ASN G C 1
ATOM 4526 O O . ASN F 3 21 ? 34.139 0.457 31.053 1.00 8.09 21 ASN G O 1
ATOM 4531 N N . ASP F 3 22 ? 31.871 0.338 30.936 1.00 8.74 22 ASP G N 1
ATOM 4532 C CA . ASP F 3 22 ? 31.852 -1.124 30.652 1.00 9.36 22 ASP G CA 1
ATOM 4533 C C . ASP F 3 22 ? 30.469 -1.396 30.034 1.00 9.37 22 ASP G C 1
ATOM 4534 O O . ASP F 3 22 ? 29.552 -0.565 30.214 1.00 9.43 22 ASP G O 1
ATOM 4539 N N . LYS F 3 23 ? 30.368 -2.611 29.553 1.00 9.51 23 LYS G N 1
ATOM 4540 C CA . LYS F 3 23 ? 29.156 -3.070 28.877 1.00 9.74 23 LYS G CA 1
ATOM 4541 C C . LYS F 3 23 ? 28.515 -4.205 29.673 1.00 9.43 23 LYS G C 1
ATOM 4542 O O . LYS F 3 23 ? 29.186 -4.995 30.316 1.00 9.37 23 LYS G O 1
ATOM 4548 N N . ILE F 3 24 ? 27.213 -4.189 29.615 1.00 9.56 24 ILE G N 1
ATOM 4549 C CA . ILE F 3 24 ? 26.273 -5.080 30.332 1.00 9.58 24 ILE G CA 1
ATOM 4550 C C . ILE F 3 24 ? 26.646 -6.507 30.041 1.00 10.05 24 ILE G C 1
ATOM 4551 O O . ILE F 3 24 ? 26.561 -6.962 28.870 1.00 10.48 24 ILE G O 1
ATOM 4556 N N . PHE F 3 25 ? 26.924 -7.274 31.102 1.00 10.24 25 PHE G N 1
ATOM 4557 C CA . PHE F 3 25 ? 27.376 -8.668 30.952 1.00 10.02 25 PHE G CA 1
ATOM 4558 C C . PHE F 3 25 ? 26.250 -9.651 30.781 1.00 9.73 25 PHE G C 1
ATOM 4559 O O . PHE F 3 25 ? 26.405 -10.696 30.095 1.00 9.53 25 PHE G O 1
ATOM 4567 N N . SER F 3 26 ? 25.131 -9.424 31.448 1.00 9.43 26 SER G N 1
ATOM 4568 C CA . SER F 3 26 ? 23.954 -10.340 31.329 1.00 9.31 26 SER G CA 1
ATOM 4569 C C . SER F 3 26 ? 22.702 -9.475 31.514 1.00 9.27 26 SER G C 1
ATOM 4570 O O . SER F 3 26 ? 22.833 -8.347 32.048 1.00 9.20 26 SER G O 1
ATOM 4573 N N . TYR F 3 27 ? 21.628 -9.966 30.943 1.00 9.15 27 TYR G N 1
ATOM 4574 C CA . TYR F 3 27 ? 20.356 -9.218 30.942 1.00 9.51 27 TYR G CA 1
ATOM 4575 C C . TYR F 3 27 ? 19.261 -10.151 31.403 1.00 9.46 27 TYR G C 1
ATOM 4576 O O . TYR F 3 27 ? 19.087 -11.251 30.818 1.00 9.42 27 TYR G O 1
ATOM 4585 N N . THR F 3 28 ? 18.818 -9.932 32.646 1.00 9.54 28 THR G N 1
ATOM 4586 C CA . THR F 3 28 ? 17.759 -10.840 33.136 1.00 9.39 28 THR G CA 1
ATOM 4587 C C . THR F 3 28 ? 16.439 -10.086 33.092 1.00 9.42 28 THR G C 1
ATOM 4588 O O . THR F 3 28 ? 16.398 -8.873 33.352 1.00 9.36 28 THR G O 1
ATOM 4592 N N . GLU F 3 29 ? 15.415 -10.853 32.774 1.00 9.56 29 GLU G N 1
ATOM 4593 C CA . GLU F 3 29 ? 14.076 -10.205 32.676 1.00 9.77 29 GLU G CA 1
ATOM 4594 C C . GLU F 3 29 ? 12.983 -11.115 33.206 1.00 9.71 29 GLU G C 1
ATOM 4595 O O . GLU F 3 29 ? 13.033 -12.356 33.048 1.00 9.42 29 GLU G O 1
ATOM 4601 N N . SER F 3 30 ? 12.044 -10.485 33.954 1.00 9.47 30 SER G N 1
ATOM 4602 C CA . SER F 3 30 ? 10.947 -11.338 34.487 1.00 9.21 30 SER G CA 1
ATOM 4603 C C . SER F 3 30 ? 9.586 -10.789 34.138 1.00 8.87 30 SER G C 1
ATOM 4604 O O . SER F 3 30 ? 9.362 -9.589 34.161 1.00 9.36 30 SER G O 1
ATOM 4607 N N . LEU F 3 31 ? 8.650 -11.651 33.863 1.00 9.14 31 LEU G N 1
ATOM 4608 C CA . LEU F 3 31 ? 7.241 -11.274 33.639 1.00 9.51 31 LEU G CA 1
ATOM 4609 C C . LEU F 3 31 ? 6.416 -11.814 34.847 1.00 9.66 31 LEU G C 1
ATOM 4610 O O . LEU F 3 31 ? 5.246 -11.467 34.987 1.00 8.90 31 LEU G O 1
ATOM 4615 N N . ALA F 3 32 ? 7.084 -12.588 35.676 1.00 10.42 32 ALA G N 1
ATOM 4616 C CA . ALA F 3 32 ? 6.530 -13.290 36.827 1.00 11.47 32 ALA G CA 1
ATOM 4617 C C . ALA F 3 32 ? 5.775 -12.386 37.776 1.00 12.42 32 ALA G C 1
ATOM 4618 O O . ALA F 3 32 ? 6.167 -11.218 37.962 1.00 12.89 32 ALA G O 1
ATOM 4620 N N . GLY F 3 33 ? 4.719 -12.931 38.376 1.00 12.94 33 GLY G N 1
ATOM 4621 C CA . GLY F 3 33 ? 3.838 -12.112 39.270 1.00 13.28 33 GLY G CA 1
ATOM 4622 C C . GLY F 3 33 ? 4.684 -11.637 40.439 1.00 13.52 33 GLY G C 1
ATOM 4623 O O . GLY F 3 33 ? 5.513 -12.439 40.912 1.00 13.77 33 GLY G O 1
ATOM 4624 N N . LYS F 3 34 ? 4.571 -10.382 40.786 1.00 13.70 34 LYS G N 1
ATOM 4625 C CA . LYS F 3 34 ? 5.342 -9.757 41.867 1.00 13.96 34 LYS G CA 1
ATOM 4626 C C . LYS F 3 34 ? 6.713 -9.278 41.430 1.00 13.74 34 LYS G C 1
ATOM 4627 O O . LYS F 3 34 ? 7.077 -8.130 41.730 1.00 13.77 34 LYS G O 1
ATOM 4633 N N . ARG F 3 35 ? 7.464 -10.106 40.725 1.00 13.74 35 ARG G N 1
ATOM 4634 C CA . ARG F 3 35 ? 8.813 -9.776 40.223 1.00 13.48 35 ARG G CA 1
ATOM 4635 C C . ARG F 3 35 ? 8.789 -9.440 38.726 1.00 13.19 35 ARG G C 1
ATOM 4636 O O . ARG F 3 35 ? 9.117 -10.353 37.921 1.00 13.27 35 ARG G O 1
ATOM 4644 N N . GLU F 3 36 ? 8.371 -8.270 38.343 1.00 13.03 36 GLU G N 1
ATOM 4645 C CA . GLU F 3 36 ? 8.391 -7.932 36.880 1.00 13.07 36 GLU G CA 1
ATOM 4646 C C . GLU F 3 36 ? 9.392 -6.799 36.706 1.00 12.51 36 GLU G C 1
ATOM 4647 O O . GLU F 3 36 ? 9.115 -5.597 36.701 1.00 12.39 36 GLU G O 1
ATOM 4653 N N . MET F 3 37 ? 10.648 -7.233 36.762 1.00 11.88 37 MET G N 1
ATOM 4654 C CA . MET F 3 37 ? 11.835 -6.365 36.755 1.00 11.17 37 MET G CA 1
ATOM 4655 C C . MET F 3 37 ? 12.811 -6.795 35.647 1.00 10.60 37 MET G C 1
ATOM 4656 O O . MET F 3 37 ? 12.633 -7.814 34.951 1.00 10.88 37 MET G O 1
ATOM 4661 N N . ALA F 3 38 ? 13.990 -6.258 35.755 1.00 9.85 38 ALA G N 1
ATOM 4662 C CA . ALA F 3 38 ? 15.113 -6.500 34.893 1.00 9.57 38 ALA G CA 1
ATOM 4663 C C . ALA F 3 38 ? 16.407 -6.369 35.672 1.00 9.49 38 ALA G C 1
ATOM 4664 O O . ALA F 3 38 ? 16.617 -5.363 36.371 1.00 9.56 38 ALA G O 1
ATOM 4666 N N . ILE F 3 39 ? 17.211 -7.412 35.601 1.00 9.55 39 ILE G N 1
ATOM 4667 C CA . ILE F 3 39 ? 18.527 -7.396 36.254 1.00 9.65 39 ILE G CA 1
ATOM 4668 C C . ILE F 3 39 ? 19.671 -7.330 35.234 1.00 9.97 39 ILE G C 1
ATOM 4669 O O . ILE F 3 39 ? 19.791 -8.119 34.296 1.00 9.72 39 ILE G O 1
ATOM 4674 N N . ILE F 3 40 ? 20.587 -6.430 35.523 1.00 10.47 40 ILE G N 1
ATOM 4675 C CA . ILE F 3 40 ? 21.804 -6.188 34.778 1.00 10.93 40 ILE G CA 1
ATOM 4676 C C . ILE F 3 40 ? 23.054 -6.431 35.638 1.00 11.60 40 ILE G C 1
ATOM 4677 O O . ILE F 3 40 ? 23.256 -5.751 36.655 1.00 11.72 40 ILE G O 1
ATOM 4682 N N . THR F 3 41 ? 23.978 -7.167 35.046 1.00 12.04 41 THR G N 1
ATOM 4683 C CA . THR F 3 41 ? 25.237 -7.572 35.742 1.00 12.22 41 THR G CA 1
ATOM 4684 C C . THR F 3 41 ? 26.430 -6.842 35.167 1.00 12.35 41 THR G C 1
ATOM 4685 O O . THR F 3 41 ? 26.272 -5.787 34.503 1.00 12.15 41 THR G O 1
ATOM 4689 N N . PHE F 3 42 ? 27.605 -7.284 35.531 1.00 12.36 42 PHE G N 1
ATOM 4690 C CA . PHE F 3 42 ? 28.918 -6.723 35.150 1.00 12.21 42 PHE G CA 1
ATOM 4691 C C . PHE F 3 42 ? 29.952 -7.819 35.423 1.00 12.60 42 PHE G C 1
ATOM 4692 O O . PHE F 3 42 ? 29.626 -8.766 36.181 1.00 12.38 42 PHE G O 1
ATOM 4700 N N . LYS F 3 43 ? 31.067 -7.804 34.712 1.00 13.31 43 LYS G N 1
ATOM 4701 C CA . LYS F 3 43 ? 32.057 -8.923 34.774 1.00 13.86 43 LYS G CA 1
ATOM 4702 C C . LYS F 3 43 ? 32.905 -8.832 36.049 1.00 14.09 43 LYS G C 1
ATOM 4703 O O . LYS F 3 43 ? 33.473 -9.827 36.551 1.00 14.27 43 LYS G O 1
ATOM 4709 N N . ASN F 3 44 ? 33.020 -7.601 36.498 1.00 13.87 44 ASN G N 1
ATOM 4710 C CA . ASN F 3 44 ? 33.715 -7.270 37.745 1.00 13.99 44 ASN G CA 1
ATOM 4711 C C . ASN F 3 44 ? 32.580 -6.737 38.659 1.00 13.67 44 ASN G C 1
ATOM 4712 O O . ASN F 3 44 ? 32.282 -5.540 38.706 1.00 13.59 44 ASN G O 1
ATOM 4717 N N . GLY F 3 45 ? 31.746 -7.720 38.985 1.00 13.29 45 GLY G N 1
ATOM 4718 C CA . GLY F 3 45 ? 30.619 -7.863 39.770 1.00 12.36 45 GLY G CA 1
ATOM 4719 C C . GLY F 3 45 ? 29.369 -7.079 39.835 1.00 11.62 45 GLY G C 1
ATOM 4720 O O . GLY F 3 45 ? 28.361 -7.527 40.483 1.00 11.64 45 GLY G O 1
ATOM 4721 N N . ALA F 3 46 ? 29.271 -5.911 39.226 1.00 10.90 46 ALA G N 1
ATOM 4722 C CA . ALA F 3 46 ? 28.095 -5.037 39.375 1.00 10.36 46 ALA G CA 1
ATOM 4723 C C . ALA F 3 46 ? 26.774 -5.726 39.088 1.00 9.68 46 ALA G C 1
ATOM 4724 O O . ALA F 3 46 ? 26.602 -6.306 37.989 1.00 9.76 46 ALA G O 1
ATOM 4726 N N . ILE F 3 47 ? 25.840 -5.583 40.017 1.00 8.68 47 ILE G N 1
ATOM 4727 C CA . ILE F 3 47 ? 24.464 -6.087 39.917 1.00 7.82 47 ILE G CA 1
ATOM 4728 C C . ILE F 3 47 ? 23.480 -4.974 40.224 1.00 7.70 47 ILE G C 1
ATOM 4729 O O . ILE F 3 47 ? 23.663 -4.268 41.255 1.00 8.26 47 ILE G O 1
ATOM 4734 N N . PHE F 3 48 ? 22.541 -4.724 39.345 1.00 7.22 48 PHE G N 1
ATOM 4735 C CA . PHE F 3 48 ? 21.598 -3.596 39.530 1.00 6.73 48 PHE G CA 1
ATOM 4736 C C . PHE F 3 48 ? 20.216 -4.061 39.135 1.00 6.61 48 PHE G C 1
ATOM 4737 O O . PHE F 3 48 ? 20.137 -5.174 38.589 1.00 6.80 48 PHE G O 1
ATOM 4745 N N . GLN F 3 49 ? 19.177 -3.299 39.432 1.00 6.26 49 GLN G N 1
ATOM 4746 C CA . GLN F 3 49 ? 17.799 -3.705 39.130 1.00 6.19 49 GLN G CA 1
ATOM 4747 C C . GLN F 3 49 ? 17.027 -2.451 38.666 1.00 6.09 49 GLN G C 1
ATOM 4748 O O . GLN F 3 49 ? 17.537 -1.380 38.876 1.00 4.89 49 GLN G O 1
ATOM 4754 N N . VAL F 3 50 ? 15.980 -2.755 37.950 1.00 7.79 50 VAL G N 1
ATOM 4755 C CA . VAL F 3 50 ? 14.989 -1.780 37.457 1.00 9.67 50 VAL G CA 1
ATOM 4756 C C . VAL F 3 50 ? 13.699 -2.275 38.169 1.00 10.95 50 VAL G C 1
ATOM 4757 O O . VAL F 3 50 ? 13.339 -3.448 38.001 1.00 11.25 50 VAL G O 1
ATOM 4761 N N . GLU F 3 51 ? 13.440 -1.598 39.269 1.00 12.55 51 GLU G N 1
ATOM 4762 C CA . GLU F 3 51 ? 12.372 -1.916 40.215 1.00 13.68 51 GLU G CA 1
ATOM 4763 C C . GLU F 3 51 ? 11.019 -2.090 39.567 1.00 14.86 51 GLU G C 1
ATOM 4764 O O . GLU F 3 51 ? 10.707 -1.573 38.477 1.00 15.15 51 GLU G O 1
ATOM 4770 N N . VAL F 3 52 ? 10.164 -2.720 40.334 1.00 16.30 52 VAL G N 1
ATOM 4771 C CA . VAL F 3 52 ? 8.723 -2.877 39.995 1.00 17.57 52 VAL G CA 1
ATOM 4772 C C . VAL F 3 52 ? 7.960 -1.608 40.415 1.00 18.40 52 VAL G C 1
ATOM 4773 O O . VAL F 3 52 ? 8.352 -0.825 41.316 1.00 18.52 52 VAL G O 1
ATOM 4777 N N . PRO F 3 53 ? 6.979 -1.293 39.586 1.00 19.05 53 PRO G N 1
ATOM 4778 C CA . PRO F 3 53 ? 6.133 -0.099 39.754 1.00 19.66 53 PRO G CA 1
ATOM 4779 C C . PRO F 3 53 ? 5.272 -0.298 40.999 1.00 20.39 53 PRO G C 1
ATOM 4780 O O . PRO F 3 53 ? 4.700 -1.363 41.228 1.00 20.19 53 PRO G O 1
ATOM 4784 N N . SER F 3 54 ? 5.287 0.744 41.812 1.00 21.50 54 SER G N 1
ATOM 4785 C CA . SER F 3 54 ? 4.770 0.777 43.173 1.00 22.49 54 SER G CA 1
ATOM 4786 C C . SER F 3 54 ? 4.476 2.173 43.730 1.00 23.00 54 SER G C 1
ATOM 4787 O O . SER F 3 54 ? 4.447 3.199 43.023 1.00 23.23 54 SER G O 1
ATOM 4790 N N . SER F 3 55 ? 4.219 2.118 45.042 1.00 22.96 55 SER G N 1
ATOM 4791 C CA . SER F 3 55 ? 4.175 3.344 45.890 1.00 22.95 55 SER G CA 1
ATOM 4792 C C . SER F 3 55 ? 5.717 3.610 45.982 1.00 23.19 55 SER G C 1
ATOM 4793 O O . SER F 3 55 ? 6.444 2.610 45.746 1.00 23.09 55 SER G O 1
ATOM 4796 N N . GLN F 3 56 ? 6.064 4.861 46.100 1.00 23.23 56 GLN G N 1
ATOM 4797 C CA . GLN F 3 56 ? 7.482 5.282 45.927 1.00 23.22 56 GLN G CA 1
ATOM 4798 C C . GLN F 3 56 ? 7.551 5.754 44.449 1.00 22.80 56 GLN G C 1
ATOM 4799 O O . GLN F 3 56 ? 8.413 6.544 44.056 1.00 23.00 56 GLN G O 1
ATOM 4805 N N . HIS F 3 57 ? 6.527 5.312 43.708 1.00 22.05 57 HIS G N 1
ATOM 4806 C CA . HIS F 3 57 ? 6.418 5.714 42.314 1.00 21.68 57 HIS G CA 1
ATOM 4807 C C . HIS F 3 57 ? 5.106 6.420 42.015 1.00 21.70 57 HIS G C 1
ATOM 4808 O O . HIS F 3 57 ? 4.028 5.838 42.195 1.00 21.71 57 HIS G O 1
ATOM 4815 N N . ILE F 3 58 ? 5.251 7.610 41.434 1.00 21.74 58 ILE G N 1
ATOM 4816 C CA . ILE F 3 58 ? 4.099 8.341 40.907 1.00 21.86 58 ILE G CA 1
ATOM 4817 C C . ILE F 3 58 ? 3.773 7.771 39.510 1.00 21.94 58 ILE G C 1
ATOM 4818 O O . ILE F 3 58 ? 4.279 6.703 39.163 1.00 22.23 58 ILE G O 1
ATOM 4823 N N . ASP F 3 59 ? 3.124 8.597 38.766 1.00 22.02 59 ASP G N 1
ATOM 4824 C CA . ASP F 3 59 ? 2.641 8.459 37.402 1.00 22.17 59 ASP G CA 1
ATOM 4825 C C . ASP F 3 59 ? 3.742 8.747 36.379 1.00 22.03 59 ASP G C 1
ATOM 4826 O O . ASP F 3 59 ? 3.843 8.092 35.322 1.00 22.15 59 ASP G O 1
ATOM 4831 N N . SER F 3 60 ? 4.520 9.766 36.676 1.00 21.69 60 SER G N 1
ATOM 4832 C CA . SER F 3 60 ? 5.650 10.246 35.901 1.00 21.50 60 SER G CA 1
ATOM 4833 C C . SER F 3 60 ? 6.759 9.195 35.846 1.00 21.43 60 SER G C 1
ATOM 4834 O O . SER F 3 60 ? 7.270 8.885 34.760 1.00 21.50 60 SER G O 1
ATOM 4837 N N . GLN F 3 61 ? 7.065 8.610 36.978 1.00 21.31 61 GLN G N 1
ATOM 4838 C CA . GLN F 3 61 ? 8.034 7.548 37.210 1.00 21.01 61 GLN G CA 1
ATOM 4839 C C . GLN F 3 61 ? 7.624 6.214 36.581 1.00 20.45 61 GLN G C 1
ATOM 4840 O O . GLN F 3 61 ? 8.481 5.298 36.458 1.00 20.37 61 GLN G O 1
ATOM 4846 N N . LYS F 3 62 ? 6.340 6.043 36.281 1.00 19.63 62 LYS G N 1
ATOM 4847 C CA . LYS F 3 62 ? 5.888 4.737 35.786 1.00 19.06 62 LYS G CA 1
ATOM 4848 C C . LYS F 3 62 ? 6.211 4.446 34.363 1.00 18.60 62 LYS G C 1
ATOM 4849 O O . LYS F 3 62 ? 6.659 3.331 33.992 1.00 18.54 62 LYS G O 1
ATOM 4855 N N . LYS F 3 63 ? 6.115 5.450 33.509 1.00 18.08 63 LYS G N 1
ATOM 4856 C CA . LYS F 3 63 ? 6.503 5.382 32.097 1.00 17.36 63 LYS G CA 1
ATOM 4857 C C . LYS F 3 63 ? 8.033 5.207 32.048 1.00 16.85 63 LYS G C 1
ATOM 4858 O O . LYS F 3 63 ? 8.582 4.259 31.456 1.00 17.22 63 LYS G O 1
ATOM 4864 N N . ALA F 3 64 ? 8.687 6.085 32.792 1.00 15.69 64 ALA G N 1
ATOM 4865 C CA . ALA F 3 64 ? 10.133 6.117 32.936 1.00 14.31 64 ALA G CA 1
ATOM 4866 C C . ALA F 3 64 ? 10.785 4.785 33.250 1.00 13.04 64 ALA G C 1
ATOM 4867 O O . ALA F 3 64 ? 11.976 4.594 32.896 1.00 12.85 64 ALA G O 1
ATOM 4869 N N . ILE F 3 65 ? 10.136 3.879 33.919 1.00 12.01 65 ILE G N 1
ATOM 4870 C CA . ILE F 3 65 ? 10.766 2.589 34.291 1.00 11.71 65 ILE G CA 1
ATOM 4871 C C . ILE F 3 65 ? 10.636 1.605 33.104 1.00 11.79 65 ILE G C 1
ATOM 4872 O O . ILE F 3 65 ? 11.250 0.535 32.985 1.00 12.11 65 ILE G O 1
ATOM 4877 N N . GLU F 3 66 ? 9.508 1.810 32.446 1.00 11.56 66 GLU G N 1
ATOM 4878 C CA . GLU F 3 66 ? 9.091 1.051 31.298 1.00 11.44 66 GLU G CA 1
ATOM 4879 C C . GLU F 3 66 ? 10.058 1.397 30.167 1.00 11.31 66 GLU G C 1
ATOM 4880 O O . GLU F 3 66 ? 10.834 0.481 29.779 1.00 11.51 66 GLU G O 1
ATOM 4886 N N . ARG F 3 67 ? 10.334 2.674 30.037 1.00 10.97 67 ARG G N 1
ATOM 4887 C CA . ARG F 3 67 ? 11.279 3.172 28.999 1.00 11.02 67 ARG G CA 1
ATOM 4888 C C . ARG F 3 67 ? 12.706 3.216 29.526 1.00 10.94 67 ARG G C 1
ATOM 4889 O O . ARG F 3 67 ? 13.368 4.286 29.467 1.00 11.17 67 ARG G O 1
ATOM 4897 N N . MET F 3 68 ? 13.103 2.178 30.245 1.00 10.53 68 MET G N 1
ATOM 4898 C CA . MET F 3 68 ? 14.429 2.123 30.891 1.00 10.02 68 MET G CA 1
ATOM 4899 C C . MET F 3 68 ? 14.843 0.660 30.851 1.00 9.63 68 MET G C 1
ATOM 4900 O O . MET F 3 68 ? 16.031 0.415 30.998 1.00 9.57 68 MET G O 1
ATOM 4905 N N . LYS F 3 69 ? 13.816 -0.168 30.715 1.00 9.79 69 LYS G N 1
ATOM 4906 C CA . LYS F 3 69 ? 13.980 -1.611 30.450 1.00 9.71 69 LYS G CA 1
ATOM 4907 C C . LYS F 3 69 ? 14.073 -1.804 28.918 1.00 9.25 69 LYS G C 1
ATOM 4908 O O . LYS F 3 69 ? 14.459 -2.880 28.395 1.00 9.62 69 LYS G O 1
ATOM 4914 N N . ASP F 3 70 ? 13.719 -0.760 28.205 1.00 8.54 70 ASP G N 1
ATOM 4915 C CA . ASP F 3 70 ? 13.771 -0.686 26.721 1.00 8.07 70 ASP G CA 1
ATOM 4916 C C . ASP F 3 70 ? 15.238 -0.442 26.297 1.00 8.53 70 ASP G C 1
ATOM 4917 O O . ASP F 3 70 ? 15.641 -0.899 25.234 1.00 8.15 70 ASP G O 1
ATOM 4922 N N . THR F 3 71 ? 15.843 0.411 27.070 1.00 9.98 71 THR G N 1
ATOM 4923 C CA . THR F 3 71 ? 17.162 0.953 27.078 1.00 13.22 71 THR G CA 1
ATOM 4924 C C . THR F 3 71 ? 18.242 0.078 27.659 1.00 10.82 71 THR G C 1
ATOM 4925 O O . THR F 3 71 ? 19.316 -0.056 26.962 1.00 10.68 71 THR G O 1
ATOM 4929 N N . LEU F 3 72 ? 17.910 -0.738 28.622 1.00 9.10 72 LEU G N 1
ATOM 4930 C CA . LEU F 3 72 ? 18.895 -1.800 29.021 1.00 8.54 72 LEU G CA 1
ATOM 4931 C C . LEU F 3 72 ? 18.961 -2.904 27.996 1.00 8.56 72 LEU G C 1
ATOM 4932 O O . LEU F 3 72 ? 20.037 -3.332 27.496 1.00 8.76 72 LEU G O 1
ATOM 4937 N N . ARG F 3 73 ? 17.866 -3.554 27.674 1.00 8.22 73 ARG G N 1
ATOM 4938 C CA . ARG F 3 73 ? 17.772 -4.570 26.592 1.00 7.96 73 ARG G CA 1
ATOM 4939 C C . ARG F 3 73 ? 18.672 -4.179 25.421 1.00 7.67 73 ARG G C 1
ATOM 4940 O O . ARG F 3 73 ? 19.692 -4.840 25.204 1.00 7.35 73 ARG G O 1
ATOM 4948 N N . ILE F 3 74 ? 18.397 -3.088 24.695 1.00 7.47 74 ILE G N 1
ATOM 4949 C CA . ILE F 3 74 ? 19.200 -2.646 23.583 1.00 7.41 74 ILE G CA 1
ATOM 4950 C C . ILE F 3 74 ? 20.599 -2.190 23.934 1.00 7.40 74 ILE G C 1
ATOM 4951 O O . ILE F 3 74 ? 21.446 -2.180 22.988 1.00 7.64 74 ILE G O 1
ATOM 4956 N N . ALA F 3 75 ? 20.821 -1.703 25.137 1.00 6.94 75 ALA G N 1
ATOM 4957 C CA . ALA F 3 75 ? 22.189 -1.290 25.518 1.00 6.66 75 ALA G CA 1
ATOM 4958 C C . ALA F 3 75 ? 23.009 -2.594 25.518 1.00 6.33 75 ALA G C 1
ATOM 4959 O O . ALA F 3 75 ? 24.194 -2.584 25.244 1.00 6.26 75 ALA G O 1
ATOM 4961 N N . TYR F 3 76 ? 22.250 -3.642 25.782 1.00 6.27 76 TYR G N 1
ATOM 4962 C CA . TYR F 3 76 ? 22.811 -4.984 25.914 1.00 6.20 76 TYR G CA 1
ATOM 4963 C C . TYR F 3 76 ? 23.095 -5.646 24.568 1.00 6.84 76 TYR G C 1
ATOM 4964 O O . TYR F 3 76 ? 24.187 -6.256 24.426 1.00 7.26 76 TYR G O 1
ATOM 4973 N N . LEU F 3 77 ? 22.093 -5.732 23.725 1.00 7.35 77 LEU G N 1
ATOM 4974 C CA . LEU F 3 77 ? 22.265 -6.337 22.393 1.00 8.22 77 LEU G CA 1
ATOM 4975 C C . LEU F 3 77 ? 23.235 -5.458 21.593 1.00 8.44 77 LEU G C 1
ATOM 4976 O O . LEU F 3 77 ? 24.243 -5.960 21.099 1.00 8.45 77 LEU G O 1
ATOM 4981 N N . THR F 3 78 ? 22.930 -4.170 21.614 1.00 8.75 78 THR G N 1
ATOM 4982 C CA . THR F 3 78 ? 23.742 -3.167 20.909 1.00 9.18 78 THR G CA 1
ATOM 4983 C C . THR F 3 78 ? 25.194 -3.256 21.352 1.00 9.80 78 THR G C 1
ATOM 4984 O O . THR F 3 78 ? 26.153 -2.825 20.662 1.00 9.88 78 THR G O 1
ATOM 4988 N N . GLU F 3 79 ? 25.405 -3.867 22.511 1.00 10.18 79 GLU G N 1
ATOM 4989 C CA . GLU F 3 79 ? 26.702 -4.068 23.139 1.00 9.95 79 GLU G CA 1
ATOM 4990 C C . GLU F 3 79 ? 27.292 -2.826 23.782 1.00 9.24 79 GLU G C 1
ATOM 4991 O O . GLU F 3 79 ? 28.434 -2.900 24.276 1.00 8.82 79 GLU G O 1
ATOM 4997 N N . ALA F 3 80 ? 26.545 -1.759 23.869 1.00 9.13 80 ALA G N 1
ATOM 4998 C CA . ALA F 3 80 ? 26.853 -0.442 24.368 1.00 9.35 80 ALA G CA 1
ATOM 4999 C C . ALA F 3 80 ? 27.773 -0.338 25.556 1.00 9.61 80 ALA G C 1
ATOM 5000 O O . ALA F 3 80 ? 27.685 -1.138 26.524 1.00 10.04 80 ALA G O 1
ATOM 5002 N N . LYS F 3 81 ? 28.360 0.843 25.672 1.00 9.81 81 LYS G N 1
ATOM 5003 C CA . LYS F 3 81 ? 29.255 1.111 26.809 1.00 10.26 81 LYS G CA 1
ATOM 5004 C C . LYS F 3 81 ? 28.521 1.969 27.819 1.00 10.30 81 LYS G C 1
ATOM 5005 O O . LYS F 3 81 ? 28.119 3.131 27.629 1.00 10.16 81 LYS G O 1
ATOM 5011 N N . VAL F 3 82 ? 28.400 1.379 29.007 1.00 10.80 82 VAL G N 1
ATOM 5012 C CA . VAL F 3 82 ? 27.771 2.089 30.119 1.00 10.72 82 VAL G CA 1
ATOM 5013 C C . VAL F 3 82 ? 28.836 2.826 30.925 1.00 10.86 82 VAL G C 1
ATOM 5014 O O . VAL F 3 82 ? 29.917 2.272 31.146 1.00 11.15 82 VAL G O 1
ATOM 5018 N N . GLU F 3 83 ? 28.552 4.106 31.072 1.00 10.82 83 GLU G N 1
ATOM 5019 C CA . GLU F 3 83 ? 29.457 5.030 31.712 1.00 11.05 83 GLU G CA 1
ATOM 5020 C C . GLU F 3 83 ? 29.293 4.953 33.242 1.00 11.05 83 GLU G C 1
ATOM 5021 O O . GLU F 3 83 ? 30.005 4.153 33.872 1.00 10.99 83 GLU G O 1
ATOM 5027 N N . LYS F 3 84 ? 28.341 5.689 33.724 1.00 10.99 84 LYS G N 1
ATOM 5028 C CA . LYS F 3 84 ? 27.907 5.990 35.069 1.00 10.90 84 LYS G CA 1
ATOM 5029 C C . LYS F 3 84 ? 26.395 5.724 35.256 1.00 11.21 84 LYS G C 1
ATOM 5030 O O . LYS F 3 84 ? 25.565 6.263 34.474 1.00 11.76 84 LYS G O 1
ATOM 5036 N N . LEU F 3 85 ? 26.067 5.013 36.319 1.00 10.89 85 LEU G N 1
ATOM 5037 C CA . LEU F 3 85 ? 24.693 4.746 36.775 1.00 10.41 85 LEU G CA 1
ATOM 5038 C C . LEU F 3 85 ? 24.472 5.499 38.106 1.00 10.41 85 LEU G C 1
ATOM 5039 O O . LEU F 3 85 ? 25.364 5.475 38.985 1.00 10.40 85 LEU G O 1
ATOM 5044 N N . CYS F 3 86 ? 23.332 6.117 38.280 1.00 10.52 86 CYS G N 1
ATOM 5045 C CA . CYS F 3 86 ? 22.980 6.765 39.596 1.00 10.58 86 CYS G CA 1
ATOM 5046 C C . CYS F 3 86 ? 21.989 5.789 40.256 1.00 10.60 86 CYS G C 1
ATOM 5047 O O . CYS F 3 86 ? 20.919 5.552 39.649 1.00 10.60 86 CYS G O 1
ATOM 5050 N N . THR F 3 87 ? 22.425 5.151 41.344 1.00 10.48 87 THR G N 1
ATOM 5051 C CA . THR F 3 87 ? 21.603 4.133 42.003 1.00 10.50 87 THR G CA 1
ATOM 5052 C C . THR F 3 87 ? 21.037 4.542 43.352 1.00 9.92 87 THR G C 1
ATOM 5053 O O . THR F 3 87 ? 21.704 5.159 44.193 1.00 9.93 87 THR G O 1
ATOM 5057 N N . TRP F 3 88 ? 19.785 4.167 43.540 1.00 9.47 88 TRP G N 1
ATOM 5058 C CA . TRP F 3 88 ? 19.108 4.329 44.874 1.00 9.06 88 TRP G CA 1
ATOM 5059 C C . TRP F 3 88 ? 19.624 3.094 45.691 1.00 8.85 88 TRP G C 1
ATOM 5060 O O . TRP F 3 88 ? 18.996 2.039 45.509 1.00 8.36 88 TRP G O 1
ATOM 5071 N N . ASN F 3 89 ? 20.539 3.291 46.601 1.00 9.05 89 ASN G N 1
ATOM 5072 C CA . ASN F 3 89 ? 21.173 2.199 47.326 1.00 9.61 89 ASN G CA 1
ATOM 5073 C C . ASN F 3 89 ? 20.551 1.785 48.637 1.00 9.96 89 ASN G C 1
ATOM 5074 O O . ASN F 3 89 ? 21.250 1.141 49.481 1.00 10.18 89 ASN G O 1
ATOM 5079 N N . ASN F 3 90 ? 19.333 2.225 48.900 1.00 9.99 90 ASN G N 1
ATOM 5080 C CA . ASN F 3 90 ? 18.671 1.756 50.152 1.00 9.61 90 ASN G CA 1
ATOM 5081 C C . ASN F 3 90 ? 18.062 0.406 49.813 1.00 9.12 90 ASN G C 1
ATOM 5082 O O . ASN F 3 90 ? 17.554 -0.298 50.698 1.00 9.30 90 ASN G O 1
ATOM 5087 N N . LYS F 3 91 ? 18.441 -0.095 48.613 1.00 8.33 91 LYS G N 1
ATOM 5088 C CA . LYS F 3 91 ? 17.892 -1.370 48.099 1.00 6.94 91 LYS G CA 1
ATOM 5089 C C . LYS F 3 91 ? 18.950 -2.412 47.804 1.00 6.09 91 LYS G C 1
ATOM 5090 O O . LYS F 3 91 ? 20.136 -2.246 48.168 1.00 5.99 91 LYS G O 1
ATOM 5096 N N . THR F 3 92 ? 18.470 -3.620 47.503 1.00 5.42 92 THR G N 1
ATOM 5097 C CA . THR F 3 92 ? 19.278 -4.758 47.188 1.00 5.22 92 THR G CA 1
ATOM 5098 C C . THR F 3 92 ? 18.440 -5.663 46.248 1.00 5.32 92 THR G C 1
ATOM 5099 O O . THR F 3 92 ? 17.358 -6.069 46.695 1.00 5.41 92 THR G O 1
ATOM 5103 N N . PRO F 3 93 ? 18.870 -5.819 45.026 1.00 5.48 93 PRO G N 1
ATOM 5104 C CA . PRO F 3 93 ? 20.049 -5.209 44.377 1.00 5.27 93 PRO G CA 1
ATOM 5105 C C . PRO F 3 93 ? 19.733 -3.710 44.190 1.00 4.83 93 PRO G C 1
ATOM 5106 O O . PRO F 3 93 ? 18.526 -3.382 44.169 1.00 4.65 93 PRO G O 1
ATOM 5110 N N . HIS F 3 94 ? 20.755 -2.887 44.261 1.00 4.55 94 HIS G N 1
ATOM 5111 C CA . HIS F 3 94 ? 20.622 -1.435 44.034 1.00 3.99 94 HIS G CA 1
ATOM 5112 C C . HIS F 3 94 ? 19.658 -1.228 42.855 1.00 3.47 94 HIS G C 1
ATOM 5113 O O . HIS F 3 94 ? 19.950 -1.783 41.801 1.00 2.87 94 HIS G O 1
ATOM 5120 N N . ALA F 3 95 ? 18.813 -0.202 42.927 1.00 3.12 95 ALA G N 1
ATOM 5121 C CA . ALA F 3 95 ? 17.919 0.041 41.788 1.00 3.15 95 ALA G CA 1
ATOM 5122 C C . ALA F 3 95 ? 18.466 1.153 40.924 1.00 2.99 95 ALA G C 1
ATOM 5123 O O . ALA F 3 95 ? 18.863 2.222 41.463 1.00 3.66 95 ALA G O 1
ATOM 5125 N N . ILE F 3 96 ? 18.311 1.027 39.609 1.00 2.34 96 ILE G N 1
ATOM 5126 C CA . ILE F 3 96 ? 18.753 2.154 38.751 1.00 2.19 96 ILE G CA 1
ATOM 5127 C C . ILE F 3 96 ? 17.786 3.347 38.791 1.00 2.59 96 ILE G C 1
ATOM 5128 O O . ILE F 3 96 ? 16.598 3.180 38.430 1.00 2.69 96 ILE G O 1
ATOM 5133 N N . ALA F 3 97 ? 18.345 4.539 38.888 1.00 2.98 97 ALA G N 1
ATOM 5134 C CA . ALA F 3 97 ? 17.673 5.832 38.861 1.00 2.89 97 ALA G CA 1
ATOM 5135 C C . ALA F 3 97 ? 17.949 6.651 37.590 1.00 3.02 97 ALA G C 1
ATOM 5136 O O . ALA F 3 97 ? 17.105 7.426 37.098 1.00 3.26 97 ALA G O 1
ATOM 5138 N N . ALA F 3 98 ? 19.170 6.520 37.115 1.00 3.06 98 ALA G N 1
ATOM 5139 C CA . ALA F 3 98 ? 19.782 7.259 36.029 1.00 3.09 98 ALA G CA 1
ATOM 5140 C C . ALA F 3 98 ? 20.868 6.431 35.344 1.00 3.68 98 ALA G C 1
ATOM 5141 O O . ALA F 3 98 ? 21.674 5.774 36.018 1.00 3.68 98 ALA G O 1
ATOM 5143 N N . ILE F 3 99 ? 20.914 6.603 34.024 1.00 4.39 99 ILE G N 1
ATOM 5144 C CA . ILE F 3 99 ? 21.944 5.996 33.168 1.00 5.52 99 ILE G CA 1
ATOM 5145 C C . ILE F 3 99 ? 22.507 7.078 32.252 1.00 6.64 99 ILE G C 1
ATOM 5146 O O . ILE F 3 99 ? 21.811 8.035 31.835 1.00 6.94 99 ILE G O 1
ATOM 5151 N N . SER F 3 100 ? 23.825 6.940 32.107 1.00 7.46 100 SER G N 1
ATOM 5152 C CA . SER F 3 100 ? 24.554 7.830 31.194 1.00 8.16 100 SER G CA 1
ATOM 5153 C C . SER F 3 100 ? 25.540 6.927 30.429 1.00 8.58 100 SER G C 1
ATOM 5154 O O . SER F 3 100 ? 26.293 6.134 31.003 1.00 8.68 100 SER G O 1
ATOM 5157 N N . MET F 3 101 ? 25.269 7.008 29.143 1.00 8.86 101 MET G N 1
ATOM 5158 C CA . MET F 3 101 ? 26.032 6.336 28.093 1.00 9.02 101 MET G CA 1
ATOM 5159 C C . MET F 3 101 ? 26.849 7.464 27.398 1.00 9.25 101 MET G C 1
ATOM 5160 O O . MET F 3 101 ? 26.338 8.576 27.280 1.00 9.15 101 MET G O 1
ATOM 5165 N N . ALA F 3 102 ? 28.115 7.177 27.267 1.00 9.92 102 ALA G N 1
ATOM 5166 C CA . ALA F 3 102 ? 29.104 8.031 26.641 1.00 10.91 102 ALA G CA 1
ATOM 5167 C C . ALA F 3 102 ? 30.110 7.178 25.837 1.00 11.62 102 ALA G C 1
ATOM 5168 O O . ALA F 3 102 ? 30.213 5.945 25.947 1.00 11.57 102 ALA G O 1
ATOM 5170 N N . ASN F 3 103 ? 30.991 7.943 25.238 1.00 12.16 103 ASN G N 1
ATOM 5171 C CA . ASN F 3 103 ? 32.063 7.397 24.372 1.00 12.80 103 ASN G CA 1
ATOM 5172 C C . ASN F 3 103 ? 32.046 8.318 23.130 1.00 13.00 103 ASN G C 1
ATOM 5173 O O . ASN F 3 103 ? 31.095 8.120 22.338 1.00 12.99 103 ASN G O 1
ATOM 5179 N N . THR G 3 1 ? 15.900 -8.320 47.346 1.00 12.69 1 THR H N 1
ATOM 5180 C CA . THR G 3 1 ? 15.453 -8.969 46.099 1.00 12.46 1 THR H CA 1
ATOM 5181 C C . THR G 3 1 ? 16.506 -9.965 45.611 1.00 12.42 1 THR H C 1
ATOM 5182 O O . THR G 3 1 ? 17.647 -9.921 46.113 1.00 12.29 1 THR H O 1
ATOM 5186 N N . PRO G 3 2 ? 16.048 -10.834 44.714 1.00 12.29 2 PRO H N 1
ATOM 5187 C CA . PRO G 3 2 ? 16.861 -11.877 44.094 1.00 12.33 2 PRO H CA 1
ATOM 5188 C C . PRO G 3 2 ? 17.689 -11.324 42.924 1.00 12.24 2 PRO H C 1
ATOM 5189 O O . PRO G 3 2 ? 17.094 -10.731 42.016 1.00 12.64 2 PRO H O 1
ATOM 5193 N N . GLN G 3 3 ? 18.956 -11.660 42.905 1.00 11.92 3 GLN H N 1
ATOM 5194 C CA . GLN G 3 3 ? 19.954 -11.225 41.972 1.00 11.79 3 GLN H CA 1
ATOM 5195 C C . GLN G 3 3 ? 20.264 -12.204 40.812 1.00 11.89 3 GLN H C 1
ATOM 5196 O O . GLN G 3 3 ? 21.296 -11.913 40.151 1.00 11.32 3 GLN H O 1
ATOM 5202 N N . ASN G 3 4 ? 19.476 -13.210 40.586 1.00 12.52 4 ASN H N 1
ATOM 5203 C CA . ASN G 3 4 ? 19.465 -14.325 39.694 1.00 13.48 4 ASN H CA 1
ATOM 5204 C C . ASN G 3 4 ? 18.005 -14.633 39.150 1.00 13.96 4 ASN H C 1
ATOM 5205 O O . ASN G 3 4 ? 17.179 -14.916 40.068 1.00 14.10 4 ASN H O 1
ATOM 5210 N N . ILE G 3 5 ? 18.113 -15.440 38.102 1.00 14.21 5 ILE H N 1
ATOM 5211 C CA . ILE G 3 5 ? 16.951 -16.106 37.435 1.00 14.18 5 ILE H CA 1
ATOM 5212 C C . ILE G 3 5 ? 16.755 -17.428 38.186 1.00 14.61 5 ILE H C 1
ATOM 5213 O O . ILE G 3 5 ? 15.652 -17.961 38.422 1.00 14.65 5 ILE H O 1
ATOM 5218 N N . THR G 3 6 ? 17.902 -17.886 38.719 1.00 14.97 6 THR H N 1
ATOM 5219 C CA . THR G 3 6 ? 17.921 -19.154 39.459 1.00 15.27 6 THR H CA 1
ATOM 5220 C C . THR G 3 6 ? 17.162 -18.952 40.765 1.00 15.63 6 THR H C 1
ATOM 5221 O O . THR G 3 6 ? 16.170 -19.667 40.977 1.00 16.08 6 THR H O 1
ATOM 5225 N N . ASP G 3 7 ? 17.645 -18.018 41.560 1.00 15.75 7 ASP H N 1
ATOM 5226 C CA . ASP G 3 7 ? 17.007 -17.733 42.875 1.00 15.94 7 ASP H CA 1
ATOM 5227 C C . ASP G 3 7 ? 15.619 -17.121 42.596 1.00 16.39 7 ASP H C 1
ATOM 5228 O O . ASP G 3 7 ? 14.709 -17.204 43.439 1.00 16.23 7 ASP H O 1
ATOM 5233 N N . LEU G 3 8 ? 15.551 -16.466 41.417 1.00 16.69 8 LEU H N 1
ATOM 5234 C CA . LEU G 3 8 ? 14.303 -15.864 41.020 1.00 17.03 8 LEU H CA 1
ATOM 5235 C C . LEU G 3 8 ? 13.280 -16.913 40.617 1.00 17.30 8 LEU H C 1
ATOM 5236 O O . LEU G 3 8 ? 12.094 -16.850 41.029 1.00 17.29 8 LEU H O 1
ATOM 5241 N N . CYS G 3 9 ? 13.804 -17.926 39.911 1.00 17.46 9 CYS H N 1
ATOM 5242 C CA . CYS G 3 9 ? 12.874 -19.023 39.524 1.00 17.57 9 CYS H CA 1
ATOM 5243 C C . CYS G 3 9 ? 12.402 -19.725 40.795 1.00 18.07 9 CYS H C 1
ATOM 5244 O O . CYS G 3 9 ? 11.188 -19.989 40.960 1.00 18.21 9 CYS H O 1
ATOM 5247 N N . ALA G 3 10 ? 13.303 -19.852 41.748 1.00 18.43 10 ALA H N 1
ATOM 5248 C CA . ALA G 3 10 ? 13.110 -20.511 43.026 1.00 18.80 10 ALA H CA 1
ATOM 5249 C C . ALA G 3 10 ? 11.936 -20.004 43.843 1.00 19.41 10 ALA H C 1
ATOM 5250 O O . ALA G 3 10 ? 11.402 -20.771 44.666 1.00 19.68 10 ALA H O 1
ATOM 5252 N N . GLU G 3 11 ? 11.546 -18.758 43.683 1.00 19.85 11 GLU H N 1
ATOM 5253 C CA . GLU G 3 11 ? 10.476 -18.112 44.422 1.00 20.30 11 GLU H CA 1
ATOM 5254 C C . GLU G 3 11 ? 9.096 -18.709 44.156 1.00 20.04 11 GLU H C 1
ATOM 5255 O O . GLU G 3 11 ? 8.154 -18.250 44.862 1.00 20.36 11 GLU H O 1
ATOM 5261 N N . TYR G 3 12 ? 8.985 -19.545 43.164 1.00 19.53 12 TYR H N 1
ATOM 5262 C CA . TYR G 3 12 ? 7.727 -20.103 42.636 1.00 19.17 12 TYR H CA 1
ATOM 5263 C C . TYR G 3 12 ? 7.653 -21.587 42.798 1.00 19.82 12 TYR H C 1
ATOM 5264 O O . TYR G 3 12 ? 8.726 -22.233 42.982 1.00 20.10 12 TYR H O 1
ATOM 5273 N N . HIS G 3 13 ? 6.450 -22.182 42.700 1.00 20.34 13 HIS H N 1
ATOM 5274 C CA . HIS G 3 13 ? 6.355 -23.585 43.085 1.00 20.96 13 HIS H CA 1
ATOM 5275 C C . HIS G 3 13 ? 6.145 -24.612 42.036 1.00 20.82 13 HIS H C 1
ATOM 5276 O O . HIS G 3 13 ? 6.242 -25.848 42.355 1.00 20.95 13 HIS H O 1
ATOM 5283 N N . ASN G 3 14 ? 6.113 -24.193 40.794 1.00 20.46 14 ASN H N 1
ATOM 5284 C CA . ASN G 3 14 ? 5.870 -25.154 39.676 1.00 20.25 14 ASN H CA 1
ATOM 5285 C C . ASN G 3 14 ? 6.603 -24.607 38.446 1.00 19.73 14 ASN H C 1
ATOM 5286 O O . ASN G 3 14 ? 5.921 -24.334 37.458 1.00 19.75 14 ASN H O 1
ATOM 5291 N N . THR G 3 15 ? 7.864 -24.332 38.666 1.00 19.05 15 THR H N 1
ATOM 5292 C CA . THR G 3 15 ? 8.800 -23.739 37.712 1.00 18.29 15 THR H CA 1
ATOM 5293 C C . THR G 3 15 ? 10.095 -24.571 37.694 1.00 18.31 15 THR H C 1
ATOM 5294 O O . THR G 3 15 ? 10.471 -25.055 38.764 1.00 18.39 15 THR H O 1
ATOM 5298 N N . GLN G 3 16 ? 10.802 -24.518 36.576 1.00 18.23 16 GLN H N 1
ATOM 5299 C CA . GLN G 3 16 ? 12.141 -25.137 36.511 1.00 18.04 16 GLN H CA 1
ATOM 5300 C C . GLN G 3 16 ? 13.061 -24.267 35.664 1.00 17.94 16 GLN H C 1
ATOM 5301 O O . GLN G 3 16 ? 12.586 -23.357 34.953 1.00 17.68 16 GLN H O 1
ATOM 5307 N N . ILE G 3 17 ? 14.360 -24.407 35.896 1.00 18.07 17 ILE H N 1
ATOM 5308 C CA . ILE G 3 17 ? 15.397 -23.652 35.188 1.00 18.34 17 ILE H CA 1
ATOM 5309 C C . ILE G 3 17 ? 15.922 -24.415 33.973 1.00 18.33 17 ILE H C 1
ATOM 5310 O O . ILE G 3 17 ? 16.116 -25.630 34.061 1.00 18.39 17 ILE H O 1
ATOM 5315 N N . TYR G 3 18 ? 16.298 -23.668 32.957 1.00 18.76 18 TYR H N 1
ATOM 5316 C CA . TYR G 3 18 ? 16.750 -24.225 31.682 1.00 19.32 18 TYR H CA 1
ATOM 5317 C C . TYR G 3 18 ? 18.042 -23.622 31.171 1.00 19.47 18 TYR H C 1
ATOM 5318 O O . TYR G 3 18 ? 17.988 -22.538 30.577 1.00 19.83 18 TYR H O 1
ATOM 5327 N N . THR G 3 19 ? 19.128 -24.376 31.269 1.00 19.56 19 THR H N 1
ATOM 5328 C CA . THR G 3 19 ? 20.403 -23.948 30.722 1.00 19.48 19 THR H CA 1
ATOM 5329 C C . THR G 3 19 ? 20.510 -24.492 29.287 1.00 19.65 19 THR H C 1
ATOM 5330 O O . THR G 3 19 ? 20.595 -25.717 29.082 1.00 20.09 19 THR H O 1
ATOM 5334 N N . LEU G 3 20 ? 20.249 -23.572 28.387 1.00 19.56 20 LEU H N 1
ATOM 5335 C CA . LEU G 3 20 ? 20.287 -23.805 26.949 1.00 19.54 20 LEU H CA 1
ATOM 5336 C C . LEU G 3 20 ? 21.630 -23.261 26.437 1.00 19.72 20 LEU H C 1
ATOM 5337 O O . LEU G 3 20 ? 22.530 -24.033 26.034 1.00 20.07 20 LEU H O 1
ATOM 5342 N N . ASN G 3 21 ? 21.798 -21.951 26.562 1.00 19.54 21 ASN H N 1
ATOM 5343 C CA . ASN G 3 21 ? 23.098 -21.419 26.029 1.00 19.57 21 ASN H CA 1
ATOM 5344 C C . ASN G 3 21 ? 23.158 -21.779 24.540 1.00 19.56 21 ASN H C 1
ATOM 5345 O O . ASN G 3 21 ? 24.010 -22.508 24.037 1.00 19.74 21 ASN H O 1
ATOM 5350 N N . ASP G 3 22 ? 22.200 -21.223 23.831 1.00 19.34 22 ASP H N 1
ATOM 5351 C CA . ASP G 3 22 ? 22.007 -21.384 22.391 1.00 19.04 22 ASP H CA 1
ATOM 5352 C C . ASP G 3 22 ? 21.108 -20.207 21.986 1.00 18.84 22 ASP H C 1
ATOM 5353 O O . ASP G 3 22 ? 20.907 -19.325 22.833 1.00 18.69 22 ASP H O 1
ATOM 5358 N N . LYS G 3 23 ? 20.754 -20.163 20.734 1.00 18.93 23 LYS H N 1
ATOM 5359 C CA . LYS G 3 23 ? 19.974 -19.044 20.151 1.00 19.06 23 LYS H CA 1
ATOM 5360 C C . LYS G 3 23 ? 18.706 -19.654 19.599 1.00 18.90 23 LYS H C 1
ATOM 5361 O O . LYS G 3 23 ? 18.736 -20.851 19.260 1.00 18.98 23 LYS H O 1
ATOM 5367 N N . ILE G 3 24 ? 17.625 -18.904 19.679 1.00 19.01 24 ILE H N 1
ATOM 5368 C CA . ILE G 3 24 ? 16.300 -19.429 19.294 1.00 18.98 24 ILE H CA 1
ATOM 5369 C C . ILE G 3 24 ? 16.262 -19.940 17.853 1.00 18.93 24 ILE H C 1
ATOM 5370 O O . ILE G 3 24 ? 16.499 -19.175 16.892 1.00 18.99 24 ILE H O 1
ATOM 5375 N N . PHE G 3 25 ? 15.973 -21.222 17.726 1.00 18.62 25 PHE H N 1
ATOM 5376 C CA . PHE G 3 25 ? 15.932 -21.853 16.378 1.00 18.43 25 PHE H CA 1
ATOM 5377 C C . PHE G 3 25 ? 14.806 -21.261 15.559 1.00 18.15 25 PHE H C 1
ATOM 5378 O O . PHE G 3 25 ? 15.031 -20.751 14.458 1.00 18.44 25 PHE H O 1
ATOM 5386 N N . SER G 3 26 ? 13.626 -21.128 16.108 1.00 18.03 26 SER H N 1
ATOM 5387 C CA . SER G 3 26 ? 12.420 -20.600 15.489 1.00 17.65 26 SER H CA 1
ATOM 5388 C C . SER G 3 26 ? 11.685 -19.684 16.477 1.00 17.39 26 SER H C 1
ATOM 5389 O O . SER G 3 26 ? 12.139 -19.498 17.611 1.00 17.30 26 SER H O 1
ATOM 5392 N N . TYR G 3 27 ? 10.728 -18.976 15.935 1.00 17.14 27 TYR H N 1
ATOM 5393 C CA . TYR G 3 27 ? 9.883 -17.984 16.542 1.00 16.87 27 TYR H CA 1
ATOM 5394 C C . TYR G 3 27 ? 8.581 -17.817 15.723 1.00 16.64 27 TYR H C 1
ATOM 5395 O O . TYR G 3 27 ? 8.626 -17.217 14.650 1.00 16.63 27 TYR H O 1
ATOM 5404 N N . THR G 3 28 ? 7.497 -18.128 16.373 1.00 16.41 28 THR H N 1
ATOM 5405 C CA . THR G 3 28 ? 6.124 -18.034 15.860 1.00 16.02 28 THR H CA 1
ATOM 5406 C C . THR G 3 28 ? 5.302 -17.117 16.775 1.00 15.82 28 THR H C 1
ATOM 5407 O O . THR G 3 28 ? 5.502 -17.060 18.000 1.00 15.96 28 THR H O 1
ATOM 5411 N N . GLU G 3 29 ? 4.323 -16.465 16.188 1.00 15.22 29 GLU H N 1
ATOM 5412 C CA . GLU G 3 29 ? 3.429 -15.534 16.863 1.00 14.43 29 GLU H CA 1
ATOM 5413 C C . GLU G 3 29 ? 2.083 -15.506 16.112 1.00 14.65 29 GLU H C 1
ATOM 5414 O O . GLU G 3 29 ? 2.005 -14.947 14.992 1.00 14.77 29 GLU H O 1
ATOM 5420 N N . SER G 3 30 ? 1.055 -15.888 16.853 1.00 14.50 30 SER H N 1
ATOM 5421 C CA . SER G 3 30 ? -0.324 -15.856 16.408 1.00 14.09 30 SER H CA 1
ATOM 5422 C C . SER G 3 30 ? -0.971 -14.589 16.968 1.00 14.26 30 SER H C 1
ATOM 5423 O O . SER G 3 30 ? -0.452 -13.994 17.926 1.00 14.59 30 SER H O 1
ATOM 5426 N N . LEU G 3 31 ? -1.935 -14.138 16.180 1.00 14.03 31 LEU H N 1
ATOM 5427 C CA . LEU G 3 31 ? -2.639 -12.883 16.536 1.00 13.46 31 LEU H CA 1
ATOM 5428 C C . LEU G 3 31 ? -4.133 -13.221 16.630 1.00 13.35 31 LEU H C 1
ATOM 5429 O O . LEU G 3 31 ? -4.970 -12.346 16.889 1.00 12.85 31 LEU H O 1
ATOM 5434 N N . ALA G 3 32 ? -4.383 -14.468 16.333 1.00 13.58 32 ALA H N 1
ATOM 5435 C CA . ALA G 3 32 ? -5.648 -15.141 16.273 1.00 14.53 32 ALA H CA 1
ATOM 5436 C C . ALA G 3 32 ? -6.365 -15.320 17.628 1.00 15.10 32 ALA H C 1
ATOM 5437 O O . ALA G 3 32 ? -6.204 -16.323 18.321 1.00 14.90 32 ALA H O 1
ATOM 5439 N N . GLY G 3 33 ? -7.266 -14.404 17.882 1.00 15.83 33 GLY H N 1
ATOM 5440 C CA . GLY G 3 33 ? -8.196 -14.287 18.977 1.00 16.79 33 GLY H CA 1
ATOM 5441 C C . GLY G 3 33 ? -8.515 -15.655 19.591 1.00 17.50 33 GLY H C 1
ATOM 5442 O O . GLY G 3 33 ? -9.074 -16.553 18.956 1.00 17.27 33 GLY H O 1
ATOM 5443 N N . LYS G 3 34 ? -8.109 -15.713 20.851 1.00 18.22 34 LYS H N 1
ATOM 5444 C CA . LYS G 3 34 ? -8.191 -16.912 21.685 1.00 18.80 34 LYS H CA 1
ATOM 5445 C C . LYS G 3 34 ? -6.854 -17.639 21.634 1.00 18.89 34 LYS H C 1
ATOM 5446 O O . LYS G 3 34 ? -6.590 -18.518 22.486 1.00 19.02 34 LYS H O 1
ATOM 5452 N N . ARG G 3 35 ? -5.907 -17.107 20.849 1.00 18.70 35 ARG H N 1
ATOM 5453 C CA . ARG G 3 35 ? -4.550 -17.662 20.823 1.00 18.83 35 ARG H CA 1
ATOM 5454 C C . ARG G 3 35 ? -3.476 -16.617 20.563 1.00 18.81 35 ARG H C 1
ATOM 5455 O O . ARG G 3 35 ? -2.470 -16.999 19.894 1.00 18.94 35 ARG H O 1
ATOM 5463 N N . GLU G 3 36 ? -3.569 -15.453 21.155 1.00 18.52 36 GLU H N 1
ATOM 5464 C CA . GLU G 3 36 ? -2.567 -14.388 20.980 1.00 18.54 36 GLU H CA 1
ATOM 5465 C C . GLU G 3 36 ? -1.367 -14.579 21.892 1.00 18.01 36 GLU H C 1
ATOM 5466 O O . GLU G 3 36 ? -1.055 -13.765 22.792 1.00 18.54 36 GLU H O 1
ATOM 5472 N N . MET G 3 37 ? -0.469 -15.415 21.443 1.00 17.09 37 MET H N 1
ATOM 5473 C CA . MET G 3 37 ? 0.740 -15.815 22.162 1.00 16.35 37 MET H CA 1
ATOM 5474 C C . MET G 3 37 ? 1.931 -15.889 21.181 1.00 16.18 37 MET H C 1
ATOM 5475 O O . MET G 3 37 ? 1.887 -15.495 20.024 1.00 16.38 37 MET H O 1
ATOM 5480 N N . ALA G 3 38 ? 2.910 -16.656 21.632 1.00 15.61 38 ALA H N 1
ATOM 5481 C CA . ALA G 3 38 ? 4.134 -16.921 20.932 1.00 15.13 38 ALA H CA 1
ATOM 5482 C C . ALA G 3 38 ? 4.812 -18.169 21.518 1.00 14.92 38 ALA H C 1
ATOM 5483 O O . ALA G 3 38 ? 4.813 -18.388 22.732 1.00 15.03 38 ALA H O 1
ATOM 5485 N N . ILE G 3 39 ? 5.233 -18.983 20.592 1.00 14.43 39 ILE H N 1
ATOM 5486 C CA . ILE G 3 39 ? 6.030 -20.199 20.921 1.00 14.41 39 ILE H CA 1
ATOM 5487 C C . ILE G 3 39 ? 7.381 -19.960 20.233 1.00 14.16 39 ILE H C 1
ATOM 5488 O O . ILE G 3 39 ? 7.456 -18.915 19.516 1.00 14.24 39 ILE H O 1
ATOM 5493 N N . ILE G 3 40 ? 8.435 -20.472 20.773 1.00 13.82 40 ILE H N 1
ATOM 5494 C CA . ILE G 3 40 ? 9.801 -20.358 20.316 1.00 14.16 40 ILE H CA 1
ATOM 5495 C C . ILE G 3 40 ? 10.423 -21.741 20.653 1.00 14.40 40 ILE H C 1
ATOM 5496 O O . ILE G 3 40 ? 9.971 -22.346 21.623 1.00 14.18 40 ILE H O 1
ATOM 5501 N N . THR G 3 41 ? 11.311 -22.151 19.780 1.00 14.74 41 THR H N 1
ATOM 5502 C CA . THR G 3 41 ? 11.939 -23.461 19.970 1.00 15.11 41 THR H CA 1
ATOM 5503 C C . THR G 3 41 ? 13.446 -23.320 19.842 1.00 15.48 41 THR H C 1
ATOM 5504 O O . THR G 3 41 ? 13.990 -22.368 19.291 1.00 15.22 41 THR H O 1
ATOM 5508 N N . PHE G 3 42 ? 14.064 -24.419 20.272 1.00 16.25 42 PHE H N 1
ATOM 5509 C CA . PHE G 3 42 ? 15.519 -24.597 20.194 1.00 16.61 42 PHE H CA 1
ATOM 5510 C C . PHE G 3 42 ? 15.825 -25.802 19.324 1.00 16.91 42 PHE H C 1
ATOM 5511 O O . PHE G 3 42 ? 14.959 -26.660 19.064 1.00 16.80 42 PHE H O 1
ATOM 5519 N N . LYS G 3 43 ? 16.989 -25.706 18.669 1.00 17.31 43 LYS H N 1
ATOM 5520 C CA . LYS G 3 43 ? 17.452 -26.795 17.813 1.00 17.82 43 LYS H CA 1
ATOM 5521 C C . LYS G 3 43 ? 17.563 -28.088 18.592 1.00 18.21 43 LYS H C 1
ATOM 5522 O O . LYS G 3 43 ? 17.302 -29.175 18.023 1.00 18.40 43 LYS H O 1
ATOM 5528 N N . ASN G 3 44 ? 17.907 -27.971 19.878 1.00 18.55 44 ASN H N 1
ATOM 5529 C CA . ASN G 3 44 ? 18.030 -29.206 20.694 1.00 18.63 44 ASN H CA 1
ATOM 5530 C C . ASN G 3 44 ? 16.719 -29.992 20.558 1.00 18.23 44 ASN H C 1
ATOM 5531 O O . ASN G 3 44 ? 16.728 -31.218 20.555 1.00 17.71 44 ASN H O 1
ATOM 5536 N N . GLY G 3 45 ? 15.629 -29.235 20.431 1.00 18.27 45 GLY H N 1
ATOM 5537 C CA . GLY G 3 45 ? 14.299 -29.844 20.314 1.00 18.32 45 GLY H CA 1
ATOM 5538 C C . GLY G 3 45 ? 13.273 -29.152 21.196 1.00 18.31 45 GLY H C 1
ATOM 5539 O O . GLY G 3 45 ? 12.050 -29.280 20.945 1.00 18.55 45 GLY H O 1
ATOM 5540 N N . ALA G 3 46 ? 13.756 -28.342 22.119 1.00 17.92 46 ALA H N 1
ATOM 5541 C CA . ALA G 3 46 ? 12.991 -27.601 23.094 1.00 17.47 46 ALA H CA 1
ATOM 5542 C C . ALA G 3 46 ? 11.973 -26.611 22.566 1.00 17.27 46 ALA H C 1
ATOM 5543 O O . ALA G 3 46 ? 12.205 -25.807 21.659 1.00 16.99 46 ALA H O 1
ATOM 5545 N N . ILE G 3 47 ? 10.812 -26.584 23.257 1.00 17.09 47 ILE H N 1
ATOM 5546 C CA . ILE G 3 47 ? 9.708 -25.681 23.000 1.00 16.74 47 ILE H CA 1
ATOM 5547 C C . ILE G 3 47 ? 9.280 -24.934 24.282 1.00 16.60 47 ILE H C 1
ATOM 5548 O O . ILE G 3 47 ? 9.049 -25.603 25.308 1.00 17.07 47 ILE H O 1
ATOM 5553 N N . PHE G 3 48 ? 8.771 -23.749 24.055 1.00 16.19 48 PHE H N 1
ATOM 5554 C CA . PHE G 3 48 ? 8.226 -22.863 25.078 1.00 15.89 48 PHE H CA 1
ATOM 5555 C C . PHE G 3 48 ? 7.247 -21.859 24.455 1.00 15.94 48 PHE H C 1
ATOM 5556 O O . PHE G 3 48 ? 7.434 -21.395 23.336 1.00 15.86 48 PHE H O 1
ATOM 5564 N N . GLN G 3 49 ? 6.387 -21.373 25.343 1.00 15.98 49 GLN H N 1
ATOM 5565 C CA . GLN G 3 49 ? 5.351 -20.418 24.982 1.00 15.76 49 GLN H CA 1
ATOM 5566 C C . GLN G 3 49 ? 5.431 -19.183 25.871 1.00 16.52 49 GLN H C 1
ATOM 5567 O O . GLN G 3 49 ? 6.240 -19.020 26.799 1.00 16.33 49 GLN H O 1
ATOM 5573 N N . VAL G 3 50 ? 4.690 -18.214 25.372 1.00 17.48 50 VAL H N 1
ATOM 5574 C CA . VAL G 3 50 ? 4.416 -16.929 26.030 1.00 18.15 50 VAL H CA 1
ATOM 5575 C C . VAL G 3 50 ? 2.872 -16.874 25.965 1.00 19.05 50 VAL H C 1
ATOM 5576 O O . VAL G 3 50 ? 2.287 -17.029 24.888 1.00 18.85 50 VAL H O 1
ATOM 5580 N N . GLU G 3 51 ? 2.324 -17.208 27.121 1.00 20.35 51 GLU H N 1
ATOM 5581 C CA . GLU G 3 51 ? 0.913 -17.405 27.354 1.00 21.16 51 GLU H CA 1
ATOM 5582 C C . GLU G 3 51 ? 0.085 -16.196 26.912 1.00 21.46 51 GLU H C 1
ATOM 5583 O O . GLU G 3 51 ? 0.484 -15.066 27.131 1.00 21.40 51 GLU H O 1
ATOM 5589 N N . VAL G 3 52 ? -1.033 -16.580 26.346 1.00 22.16 52 VAL H N 1
ATOM 5590 C CA . VAL G 3 52 ? -2.145 -15.660 25.990 1.00 22.69 52 VAL H CA 1
ATOM 5591 C C . VAL G 3 52 ? -2.705 -15.227 27.363 1.00 23.16 52 VAL H C 1
ATOM 5592 O O . VAL G 3 52 ? -2.855 -16.079 28.274 1.00 23.07 52 VAL H O 1
ATOM 5596 N N . PRO G 3 53 ? -2.621 -13.923 27.568 1.00 23.58 53 PRO H N 1
ATOM 5597 C CA . PRO G 3 53 ? -2.983 -13.335 28.868 1.00 24.09 53 PRO H CA 1
ATOM 5598 C C . PRO G 3 53 ? -4.323 -13.878 29.323 1.00 24.59 53 PRO H C 1
ATOM 5599 O O . PRO G 3 53 ? -5.333 -13.839 28.598 1.00 24.50 53 PRO H O 1
ATOM 5603 N N . SER G 3 54 ? -4.719 -13.822 30.463 1.00 25.34 54 SER H N 1
ATOM 5604 C CA . SER G 3 54 ? -5.296 -13.520 31.782 1.00 25.87 54 SER H CA 1
ATOM 5605 C C . SER G 3 54 ? -5.938 -14.759 32.413 1.00 26.36 54 SER H C 1
ATOM 5606 O O . SER G 3 54 ? -5.551 -15.915 32.171 1.00 26.45 54 SER H O 1
ATOM 5609 N N . SER G 3 55 ? -6.582 -14.364 33.641 1.00 26.75 55 SER H N 1
ATOM 5610 C CA . SER G 3 55 ? -7.333 -14.257 34.904 1.00 27.11 55 SER H CA 1
ATOM 5611 C C . SER G 3 55 ? -6.338 -14.420 36.063 1.00 27.25 55 SER H C 1
ATOM 5612 O O . SER G 3 55 ? -6.601 -13.981 37.195 1.00 27.07 55 SER H O 1
ATOM 5615 N N . GLN G 3 56 ? -5.325 -15.337 35.910 1.00 27.37 56 GLN H N 1
ATOM 5616 C CA . GLN G 3 56 ? -4.192 -15.821 36.725 1.00 27.47 56 GLN H CA 1
ATOM 5617 C C . GLN G 3 56 ? -3.019 -14.833 36.568 1.00 27.26 56 GLN H C 1
ATOM 5618 O O . GLN G 3 56 ? -2.234 -14.648 37.514 1.00 27.40 56 GLN H O 1
ATOM 5624 N N . HIS G 3 57 ? -3.027 -14.085 35.385 1.00 26.75 57 HIS H N 1
ATOM 5625 C CA . HIS G 3 57 ? -2.107 -12.977 35.220 1.00 26.41 57 HIS H CA 1
ATOM 5626 C C . HIS G 3 57 ? -2.460 -11.661 35.851 1.00 26.58 57 HIS H C 1
ATOM 5627 O O . HIS G 3 57 ? -2.785 -10.684 35.106 1.00 26.51 57 HIS H O 1
ATOM 5634 N N . ILE G 3 58 ? -2.120 -11.490 37.142 1.00 26.63 58 ILE H N 1
ATOM 5635 C CA . ILE G 3 58 ? -2.431 -10.202 37.749 1.00 26.71 58 ILE H CA 1
ATOM 5636 C C . ILE G 3 58 ? -2.133 -9.059 36.755 1.00 26.75 58 ILE H C 1
ATOM 5637 O O . ILE G 3 58 ? -1.063 -8.951 36.134 1.00 26.64 58 ILE H O 1
ATOM 5642 N N . ASP G 3 59 ? -3.119 -8.186 36.752 1.00 26.57 59 ASP H N 1
ATOM 5643 C CA . ASP G 3 59 ? -3.182 -6.962 35.977 1.00 26.40 59 ASP H CA 1
ATOM 5644 C C . ASP G 3 59 ? -1.821 -6.361 35.655 1.00 25.54 59 ASP H C 1
ATOM 5645 O O . ASP G 3 59 ? -1.670 -5.659 34.632 1.00 25.21 59 ASP H O 1
ATOM 5650 N N . SER G 3 60 ? -0.878 -6.643 36.529 1.00 24.87 60 SER H N 1
ATOM 5651 C CA . SER G 3 60 ? 0.468 -6.072 36.476 1.00 24.43 60 SER H CA 1
ATOM 5652 C C . SER G 3 60 ? 1.359 -6.674 35.390 1.00 23.93 60 SER H C 1
ATOM 5653 O O . SER G 3 60 ? 2.069 -5.912 34.689 1.00 23.65 60 SER H O 1
ATOM 5656 N N . GLN G 3 61 ? 1.354 -7.998 35.338 1.00 23.15 61 GLN H N 1
ATOM 5657 C CA . GLN G 3 61 ? 2.162 -8.774 34.417 1.00 22.53 61 GLN H CA 1
ATOM 5658 C C . GLN G 3 61 ? 1.617 -8.798 32.980 1.00 22.11 61 GLN H C 1
ATOM 5659 O O . GLN G 3 61 ? 2.110 -9.636 32.175 1.00 21.87 61 GLN H O 1
ATOM 5665 N N . LYS G 3 62 ? 0.562 -8.040 32.716 1.00 21.56 62 LYS H N 1
ATOM 5666 C CA . LYS G 3 62 ? 0.075 -7.969 31.317 1.00 21.18 62 LYS H CA 1
ATOM 5667 C C . LYS G 3 62 ? 1.151 -7.212 30.530 1.00 20.45 62 LYS H C 1
ATOM 5668 O O . LYS G 3 62 ? 1.673 -7.704 29.516 1.00 20.69 62 LYS H O 1
ATOM 5674 N N . LYS G 3 63 ? 1.508 -6.058 31.063 1.00 19.44 63 LYS H N 1
ATOM 5675 C CA . LYS G 3 63 ? 2.551 -5.218 30.496 1.00 18.67 63 LYS H CA 1
ATOM 5676 C C . LYS G 3 63 ? 3.864 -5.990 30.356 1.00 17.81 63 LYS H C 1
ATOM 5677 O O . LYS G 3 63 ? 4.739 -5.631 29.550 1.00 17.51 63 LYS H O 1
ATOM 5683 N N . ALA G 3 64 ? 4.006 -6.958 31.240 1.00 16.97 64 ALA H N 1
ATOM 5684 C CA . ALA G 3 64 ? 5.206 -7.789 31.299 1.00 16.17 64 ALA H CA 1
ATOM 5685 C C . ALA G 3 64 ? 5.129 -8.873 30.233 1.00 15.57 64 ALA H C 1
ATOM 5686 O O . ALA G 3 64 ? 6.180 -9.308 29.717 1.00 15.75 64 ALA H O 1
ATOM 5688 N N . ILE G 3 65 ? 3.922 -9.384 30.043 1.00 14.65 65 ILE H N 1
ATOM 5689 C CA . ILE G 3 65 ? 3.757 -10.436 29.036 1.00 13.97 65 ILE H CA 1
ATOM 5690 C C . ILE G 3 65 ? 4.304 -9.905 27.711 1.00 13.84 65 ILE H C 1
ATOM 5691 O O . ILE G 3 65 ? 5.272 -10.437 27.165 1.00 13.68 65 ILE H O 1
ATOM 5696 N N . GLU G 3 66 ? 3.780 -8.768 27.331 1.00 13.79 66 GLU H N 1
ATOM 5697 C CA . GLU G 3 66 ? 4.055 -8.011 26.146 1.00 13.72 66 GLU H CA 1
ATOM 5698 C C . GLU G 3 66 ? 5.512 -7.644 25.968 1.00 13.60 66 GLU H C 1
ATOM 5699 O O . GLU G 3 66 ? 6.091 -7.795 24.870 1.00 13.08 66 GLU H O 1
ATOM 5705 N N . ARG G 3 67 ? 6.164 -7.217 27.057 1.00 13.37 67 ARG H N 1
ATOM 5706 C CA . ARG G 3 67 ? 7.591 -6.882 27.021 1.00 13.27 67 ARG H CA 1
ATOM 5707 C C . ARG G 3 67 ? 8.393 -8.030 26.382 1.00 13.25 67 ARG H C 1
ATOM 5708 O O . ARG G 3 67 ? 9.239 -7.823 25.507 1.00 13.32 67 ARG H O 1
ATOM 5716 N N . MET G 3 68 ? 8.220 -9.164 27.006 1.00 13.19 68 MET H N 1
ATOM 5717 C CA . MET G 3 68 ? 8.872 -10.428 26.727 1.00 13.33 68 MET H CA 1
ATOM 5718 C C . MET G 3 68 ? 8.520 -11.013 25.380 1.00 13.08 68 MET H C 1
ATOM 5719 O O . MET G 3 68 ? 9.151 -12.035 25.028 1.00 13.63 68 MET H O 1
ATOM 5724 N N . LYS G 3 69 ? 7.452 -10.630 24.740 1.00 12.72 69 LYS H N 1
ATOM 5725 C CA . LYS G 3 69 ? 7.143 -11.121 23.380 1.00 12.88 69 LYS H CA 1
ATOM 5726 C C . LYS G 3 69 ? 8.044 -10.376 22.353 1.00 12.56 69 LYS H C 1
ATOM 5727 O O . LYS G 3 69 ? 8.513 -10.961 21.372 1.00 12.39 69 LYS H O 1
ATOM 5733 N N . ASP G 3 70 ? 8.414 -9.143 22.712 1.00 12.06 70 ASP H N 1
ATOM 5734 C CA . ASP G 3 70 ? 9.327 -8.235 22.072 1.00 11.28 70 ASP H CA 1
ATOM 5735 C C . ASP G 3 70 ? 10.811 -8.675 22.320 1.00 11.21 70 ASP H C 1
ATOM 5736 O O . ASP G 3 70 ? 11.743 -8.087 21.718 1.00 11.23 70 ASP H O 1
ATOM 5741 N N . THR G 3 71 ? 10.934 -9.338 23.453 1.00 10.73 71 THR H N 1
ATOM 5742 C CA . THR G 3 71 ? 12.263 -9.820 23.869 1.00 10.16 71 THR H CA 1
ATOM 5743 C C . THR G 3 71 ? 12.571 -11.107 23.130 1.00 10.27 71 THR H C 1
ATOM 5744 O O . THR G 3 71 ? 13.712 -11.331 22.659 1.00 10.11 71 THR H O 1
ATOM 5748 N N . LEU G 3 72 ? 11.510 -11.875 22.913 1.00 10.27 72 LEU H N 1
ATOM 5749 C CA . LEU G 3 72 ? 11.624 -13.145 22.193 1.00 10.43 72 LEU H CA 1
ATOM 5750 C C . LEU G 3 72 ? 11.932 -12.933 20.727 1.00 10.44 72 LEU H C 1
ATOM 5751 O O . LEU G 3 72 ? 12.883 -13.523 20.174 1.00 10.54 72 LEU H O 1
ATOM 5756 N N . ARG G 3 73 ? 11.326 -11.926 20.112 1.00 10.37 73 ARG H N 1
ATOM 5757 C CA . ARG G 3 73 ? 11.518 -11.611 18.700 1.00 10.32 73 ARG H CA 1
ATOM 5758 C C . ARG G 3 73 ? 12.901 -11.051 18.405 1.00 10.73 73 ARG H C 1
ATOM 5759 O O . ARG G 3 73 ? 13.617 -11.638 17.530 1.00 11.27 73 ARG H O 1
ATOM 5767 N N . ILE G 3 74 ? 13.268 -9.985 19.078 1.00 10.53 74 ILE H N 1
ATOM 5768 C CA . ILE G 3 74 ? 14.555 -9.322 18.935 1.00 10.77 74 ILE H CA 1
ATOM 5769 C C . ILE G 3 74 ? 15.703 -10.241 19.274 1.00 11.22 74 ILE H C 1
ATOM 5770 O O . ILE G 3 74 ? 16.706 -10.212 18.499 1.00 11.34 74 ILE H O 1
ATOM 5775 N N . ALA G 3 75 ? 15.508 -11.218 20.180 1.00 11.51 75 ALA H N 1
ATOM 5776 C CA . ALA G 3 75 ? 16.575 -12.199 20.430 1.00 11.74 75 ALA H CA 1
ATOM 5777 C C . ALA G 3 75 ? 16.756 -13.153 19.252 1.00 12.28 75 ALA H C 1
ATOM 5778 O O . ALA G 3 75 ? 17.877 -13.636 18.949 1.00 12.53 75 ALA H O 1
ATOM 5780 N N . TYR G 3 76 ? 15.657 -13.521 18.636 1.00 12.35 76 TYR H N 1
ATOM 5781 C CA . TYR G 3 76 ? 15.632 -14.428 17.472 1.00 11.80 76 TYR H CA 1
ATO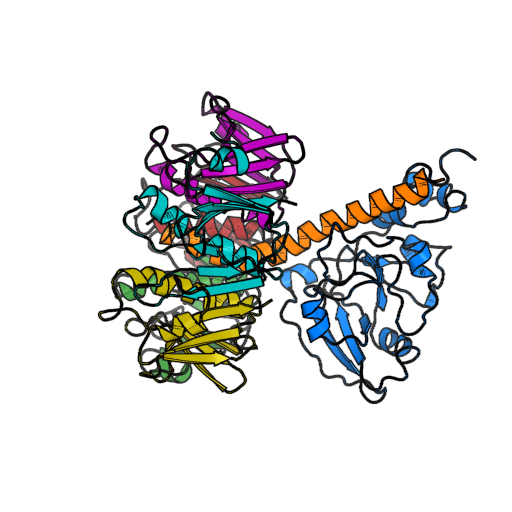M 5782 C C . TYR G 3 76 ? 16.498 -13.823 16.350 1.00 11.94 76 TYR H C 1
ATOM 5783 O O . TYR G 3 76 ? 17.541 -14.354 15.944 1.00 11.53 76 TYR H O 1
ATOM 5792 N N . LEU G 3 77 ? 16.058 -12.650 15.955 1.00 12.17 77 LEU H N 1
ATOM 5793 C CA . LEU G 3 77 ? 16.532 -11.820 14.881 1.00 12.37 77 LEU H CA 1
ATOM 5794 C C . LEU G 3 77 ? 17.998 -11.394 14.922 1.00 12.85 77 LEU H C 1
ATOM 5795 O O . LEU G 3 77 ? 18.671 -11.198 13.866 1.00 12.95 77 LEU H O 1
ATOM 5800 N N . THR G 3 78 ? 18.339 -10.891 16.070 1.00 13.09 78 THR H N 1
ATOM 5801 C CA . THR G 3 78 ? 19.606 -10.269 16.439 1.00 13.12 78 THR H CA 1
ATOM 5802 C C . THR G 3 78 ? 20.689 -11.320 16.698 1.00 13.24 78 THR H C 1
ATOM 5803 O O . THR G 3 78 ? 21.845 -10.941 16.994 1.00 13.20 78 THR H O 1
ATOM 5807 N N . GLU G 3 79 ? 20.284 -12.565 16.654 1.00 13.03 79 GLU H N 1
ATOM 5808 C CA . GLU G 3 79 ? 20.915 -13.796 16.879 1.00 13.32 79 GLU H CA 1
ATOM 5809 C C . GLU G 3 79 ? 21.160 -14.260 18.304 1.00 13.74 79 GLU H C 1
ATOM 5810 O O . GLU G 3 79 ? 21.990 -15.152 18.597 1.00 13.71 79 GLU H O 1
ATOM 5816 N N . ALA G 3 80 ? 20.239 -13.832 19.143 1.00 13.87 80 ALA H N 1
ATOM 5817 C CA . ALA G 3 80 ? 19.996 -14.207 20.499 1.00 14.55 80 ALA H CA 1
ATOM 5818 C C . ALA G 3 80 ? 21.248 -14.419 21.343 1.00 14.80 80 ALA H C 1
ATOM 5819 O O . ALA G 3 80 ? 22.231 -13.688 21.257 1.00 15.29 80 ALA H O 1
ATOM 5821 N N . LYS G 3 81 ? 21.161 -15.495 22.059 1.00 14.82 81 LYS H N 1
ATOM 5822 C CA . LYS G 3 81 ? 22.077 -16.068 23.006 1.00 15.07 81 LYS H CA 1
ATOM 5823 C C . LYS G 3 81 ? 21.411 -15.868 24.393 1.00 15.32 81 LYS H C 1
ATOM 5824 O O . LYS G 3 81 ? 21.416 -14.725 24.878 1.00 15.51 81 LYS H O 1
ATOM 5830 N N . VAL G 3 82 ? 20.542 -16.813 24.668 1.00 15.34 82 VAL H N 1
ATOM 5831 C CA . VAL G 3 82 ? 19.827 -16.894 25.940 1.00 15.46 82 VAL H CA 1
ATOM 5832 C C . VAL G 3 82 ? 20.571 -17.993 26.734 1.00 15.34 82 VAL H C 1
ATOM 5833 O O . VAL G 3 82 ? 21.014 -18.973 26.152 1.00 15.27 82 VAL H O 1
ATOM 5837 N N . GLU G 3 83 ? 20.706 -17.724 28.000 1.00 15.28 83 GLU H N 1
ATOM 5838 C CA . GLU G 3 83 ? 21.445 -18.577 28.957 1.00 15.05 83 GLU H CA 1
ATOM 5839 C C . GLU G 3 83 ? 20.509 -19.630 29.520 1.00 14.72 83 GLU H C 1
ATOM 5840 O O . GLU G 3 83 ? 20.623 -20.862 29.447 1.00 14.83 83 GLU H O 1
ATOM 5846 N N . LYS G 3 84 ? 19.487 -19.093 30.188 1.00 14.40 84 LYS H N 1
ATOM 5847 C CA . LYS G 3 84 ? 18.434 -19.914 30.760 1.00 13.71 84 LYS H CA 1
ATOM 5848 C C . LYS G 3 84 ? 17.110 -19.143 30.680 1.00 13.46 84 LYS H C 1
ATOM 5849 O O . LYS G 3 84 ? 17.076 -17.941 30.392 1.00 12.79 84 LYS H O 1
ATOM 5855 N N . LEU G 3 85 ? 16.117 -20.005 30.757 1.00 13.53 85 LEU H N 1
ATOM 5856 C CA . LEU G 3 85 ? 14.722 -19.651 30.898 1.00 13.76 85 LEU H CA 1
ATOM 5857 C C . LEU G 3 85 ? 14.344 -20.261 32.304 1.00 14.26 85 LEU H C 1
ATOM 5858 O O . LEU G 3 85 ? 15.057 -21.110 32.816 1.00 14.02 85 LEU H O 1
ATOM 5863 N N . CYS G 3 86 ? 13.283 -19.663 32.752 1.00 15.04 86 CYS H N 1
ATOM 5864 C CA . CYS G 3 86 ? 12.532 -20.037 33.957 1.00 15.46 86 CYS H CA 1
ATOM 5865 C C . CYS G 3 86 ? 11.090 -20.339 33.494 1.00 15.54 86 CYS H C 1
ATOM 5866 O O . CYS G 3 86 ? 10.340 -19.476 33.016 1.00 15.27 86 CYS H O 1
ATOM 5869 N N . THR G 3 87 ? 10.863 -21.637 33.389 1.00 15.79 87 THR H N 1
ATOM 5870 C CA . THR G 3 87 ? 9.603 -22.183 32.916 1.00 16.04 87 THR H CA 1
ATOM 5871 C C . THR G 3 87 ? 8.766 -22.807 34.062 1.00 15.87 87 THR H C 1
ATOM 5872 O O . THR G 3 87 ? 9.276 -23.444 34.975 1.00 15.41 87 THR H O 1
ATOM 5876 N N . TRP G 3 88 ? 7.482 -22.697 33.813 1.00 15.96 88 TRP H N 1
ATOM 5877 C CA . TRP G 3 88 ? 6.382 -23.321 34.531 1.00 16.10 88 TRP H CA 1
ATOM 5878 C C . TRP G 3 88 ? 6.084 -24.668 33.809 1.00 16.54 88 TRP H C 1
ATOM 5879 O O . TRP G 3 88 ? 5.910 -24.669 32.574 1.00 16.46 88 TRP H O 1
ATOM 5890 N N . ASN G 3 89 ? 6.180 -25.715 34.589 1.00 16.73 89 ASN H N 1
ATOM 5891 C CA . ASN G 3 89 ? 6.035 -27.100 34.244 1.00 17.17 89 ASN H CA 1
ATOM 5892 C C . ASN G 3 89 ? 4.608 -27.628 34.342 1.00 17.48 89 ASN H C 1
ATOM 5893 O O . ASN G 3 89 ? 4.356 -28.838 34.178 1.00 17.30 89 ASN H O 1
ATOM 5898 N N . ASN G 3 90 ? 3.728 -26.729 34.714 1.00 18.10 90 ASN H N 1
ATOM 5899 C CA . ASN G 3 90 ? 2.293 -27.084 34.769 1.00 18.49 90 ASN H CA 1
ATOM 5900 C C . ASN G 3 90 ? 1.840 -27.297 33.313 1.00 18.29 90 ASN H C 1
ATOM 5901 O O . ASN G 3 90 ? 0.837 -27.977 33.088 1.00 18.31 90 ASN H O 1
ATOM 5906 N N . LYS G 3 91 ? 2.560 -26.640 32.401 1.00 18.09 91 LYS H N 1
ATOM 5907 C CA . LYS G 3 91 ? 2.224 -26.673 30.997 1.00 17.81 91 LYS H CA 1
ATOM 5908 C C . LYS G 3 91 ? 3.328 -27.192 30.093 1.00 17.67 91 LYS H C 1
ATOM 5909 O O . LYS G 3 91 ? 4.515 -27.112 30.355 1.00 17.76 91 LYS H O 1
ATOM 5915 N N . THR G 3 92 ? 2.762 -27.621 28.987 1.00 17.50 92 THR H N 1
ATOM 5916 C CA . THR G 3 92 ? 3.372 -28.216 27.801 1.00 16.89 92 THR H CA 1
ATOM 5917 C C . THR G 3 92 ? 2.691 -27.576 26.578 1.00 16.18 92 THR H C 1
ATOM 5918 O O . THR G 3 92 ? 1.547 -27.867 26.203 1.00 16.41 92 THR H O 1
ATOM 5922 N N . PRO G 3 93 ? 3.422 -26.684 25.929 1.00 15.24 93 PRO H N 1
ATOM 5923 C CA . PRO G 3 93 ? 4.818 -26.383 26.256 1.00 14.51 93 PRO H CA 1
ATOM 5924 C C . PRO G 3 93 ? 4.917 -25.548 27.525 1.00 13.88 93 PRO H C 1
ATOM 5925 O O . PRO G 3 93 ? 4.208 -24.554 27.716 1.00 13.72 93 PRO H O 1
ATOM 5929 N N . HIS G 3 94 ? 5.889 -25.919 28.340 1.00 13.34 94 HIS H N 1
ATOM 5930 C CA . HIS G 3 94 ? 6.261 -25.111 29.522 1.00 13.01 94 HIS H CA 1
ATOM 5931 C C . HIS G 3 94 ? 6.164 -23.635 29.078 1.00 12.99 94 HIS H C 1
ATOM 5932 O O . HIS G 3 94 ? 6.502 -23.272 27.941 1.00 13.11 94 HIS H O 1
ATOM 5939 N N . ALA G 3 95 ? 5.685 -22.808 29.982 1.00 12.98 95 ALA H N 1
ATOM 5940 C CA . ALA G 3 95 ? 5.605 -21.367 29.763 1.00 12.89 95 ALA H CA 1
ATOM 5941 C C . ALA G 3 95 ? 6.856 -20.697 30.327 1.00 13.07 95 ALA H C 1
ATOM 5942 O O . ALA G 3 95 ? 7.479 -21.179 31.297 1.00 13.14 95 ALA H O 1
ATOM 5944 N N . ILE G 3 96 ? 7.250 -19.620 29.674 1.00 13.09 96 ILE H N 1
ATOM 5945 C CA . ILE G 3 96 ? 8.394 -18.804 30.070 1.00 13.26 96 ILE H CA 1
ATOM 5946 C C . ILE G 3 96 ? 7.922 -17.811 31.141 1.00 13.33 96 ILE H C 1
ATOM 5947 O O . ILE G 3 96 ? 6.821 -17.242 31.034 1.00 13.44 96 ILE H O 1
ATOM 5952 N N . ALA G 3 97 ? 8.762 -17.640 32.149 1.00 13.27 97 ALA H N 1
ATOM 5953 C CA . ALA G 3 97 ? 8.432 -16.722 33.236 1.00 13.24 97 ALA H CA 1
ATOM 5954 C C . ALA G 3 97 ? 9.536 -15.701 33.472 1.00 13.24 97 ALA H C 1
ATOM 5955 O O . ALA G 3 97 ? 9.284 -14.773 34.269 1.00 13.71 97 ALA H O 1
ATOM 5957 N N . ALA G 3 98 ? 10.681 -15.926 32.888 1.00 12.91 98 ALA H N 1
ATOM 5958 C CA . ALA G 3 98 ? 11.872 -15.072 32.992 1.00 12.57 98 ALA H CA 1
ATOM 5959 C C . ALA G 3 98 ? 12.980 -15.616 32.079 1.00 12.14 98 ALA H C 1
ATOM 5960 O O . ALA G 3 98 ? 13.053 -16.826 31.810 1.00 11.89 98 ALA H O 1
ATOM 5962 N N . ILE G 3 99 ? 13.976 -14.783 31.870 1.00 12.01 99 ILE H N 1
ATOM 5963 C CA . ILE G 3 99 ? 15.097 -15.102 30.957 1.00 11.83 99 ILE H CA 1
ATOM 5964 C C . ILE G 3 99 ? 16.356 -14.305 31.338 1.00 11.48 99 ILE H C 1
ATOM 5965 O O . ILE G 3 99 ? 16.304 -13.196 31.854 1.00 11.33 99 ILE H O 1
ATOM 5970 N N . SER G 3 100 ? 17.463 -14.926 31.071 1.00 11.50 100 SER H N 1
ATOM 5971 C CA . SER G 3 100 ? 18.820 -14.430 31.170 1.00 11.75 100 SER H CA 1
ATOM 5972 C C . SER G 3 100 ? 19.383 -14.363 29.721 1.00 12.39 100 SER H C 1
ATOM 5973 O O . SER G 3 100 ? 18.968 -15.144 28.842 1.00 12.29 100 SER H O 1
ATOM 5976 N N . MET G 3 101 ? 20.321 -13.460 29.547 1.00 12.86 101 MET H N 1
ATOM 5977 C CA . MET G 3 101 ? 21.030 -13.209 28.274 1.00 13.23 101 MET H CA 1
ATOM 5978 C C . MET G 3 101 ? 22.504 -12.990 28.584 1.00 13.91 101 MET H C 1
ATOM 5979 O O . MET G 3 101 ? 22.907 -11.942 29.137 1.00 14.28 101 MET H O 1
ATOM 5984 N N . ALA G 3 102 ? 23.372 -13.910 28.164 1.00 14.68 102 ALA H N 1
ATOM 5985 C CA . ALA G 3 102 ? 24.813 -13.799 28.469 1.00 15.23 102 ALA H CA 1
ATOM 5986 C C . ALA G 3 102 ? 25.761 -13.736 27.283 1.00 15.49 102 ALA H C 1
ATOM 5987 O O . ALA G 3 102 ? 26.088 -14.701 26.595 1.00 15.15 102 ALA H O 1
ATOM 5989 N N . ASN G 3 103 ? 26.318 -12.559 27.101 1.00 16.17 103 ASN H N 1
ATOM 5990 C CA . ASN G 3 103 ? 27.290 -12.127 26.094 1.00 16.65 103 ASN H CA 1
ATOM 5991 C C . ASN G 3 103 ? 28.020 -10.921 26.799 1.00 16.48 103 ASN H C 1
ATOM 5992 O O . ASN G 3 103 ? 27.894 -9.807 26.306 1.00 16.20 103 ASN H O 1
#

Secondary structure (DSSP, 8-state):
-----EEEE-S-HHHHHHHTEE--TT--STT-SSS-----HHHHHT---SSSSS--TTEEEEESSSHHHHHTTSSSSBTBS-EEEEEE---TTEEEHHHHHGGG-S-GGG-EEEEES-EETTTEEEEEEE-SSSEEEEEEE-TT--HHHHTT-----GGGSSSS----TT-GGGGSTTGGGTPPTTSS-S--/-HHHHHHHHHHHHHHHHHHHHHHHHHHHHHHHHHHHHHTTHHHH-/--SSHHHHHHTSSSEEEEE--S---EEEE--STT---EEEE-TT---EEE--S-TT--HHHHHHHHHHHHHHHHHHTTT--EEEEEEETTSSS--EEEEEEB-/---SHHHHHTTSSS----B--S-EEEEEEE-STT---EEEEESSS-EEEE---SSS--HHHHHHHHHHHHHHHHHHTTT--B-B--EETTSSSEEE---EEE-/--SSHHHHTTSSSSEEEEEEEEE-SEEEEE-BTTB--EEEE-TTS-EEEEPPS-SSS-HHHHTHHHHHHHHHHHHHHS--EEEEEEEESSSSSEEEEEEE---/---SHHHHHTTSSSEEEEEEEE---EEEEE-SSS---EEE--SSS--EEEPPS-TT--SHHHHHHHTTHHHHHHHHHS---EEEEEEETTSSSEEEEEEEEE-/--SSHHHHHTTSSSEEEEEEEE--SEEEEE--TT---EEEE-TTS-EEEEPPP-SSS-GGGHHHHHHTHHHHHHHHHTT--EEEEEEESSSSS-EEEEEEEE-

GO terms:
  GO:0042531 positive regulation of tyrosine phosphorylation of STAT protein (P, IDA)
  GO:0005515 protein binding (F, IPI)
  GO:0008289 lipid binding (F, IDA)
  GO:0008289 lipid binding (F, EXP)
  GO:0141104 symbiont-mediated activation of host G protein-coupled receptor signal transduction (P, EXP)
  GO:0005534 galactose binding (F, IMP)
  GO:0042597 periplasmic space (C, IMP)
  GO:1902494 catalytic complex (C, IMP)

Organism: Vibrio cholerae serotype O1 (strain ATCC 39315 / El Tor Inaba N16961) (NCBI:txid243277)

Radius of gyration: 26.78 Å; Cα contacts (8 Å, |Δi|>4): 1730; chains: 7; bounding box: 78×65×60 Å

B-factor: mean 20.37, std 9.14, range [1.19, 56.64]

CATH classification: 3.90.210.10

Nearest PDB structures (foldseek):
  1xtc-assembly1_A  TM=1.005E+00  e=1.789E-44  Vibrio cholerae 569B
  8oxs-assembly2_B  TM=9.928E-01  e=4.803E-38  Vibrio cholerae O1
  8qre-assembly2_B  TM=9.844E-01  e=2.033E-37  Vibrio cholerae O1
  8oxs-assembly1_A  TM=9.882E-01  e=4.052E-37  Vibrio cholerae O1
  8qre-assembly1_A  TM=9.816E-01  e=5.208E-37  Vibrio cholerae O1

InterPro domains:
  IPR001144 Heat-labile enterotoxin, A chain [PF01375] (3-258)
  IPR001144 Heat-labile enterotoxin, A chain [PR00771] (24-44)
  IPR001144 Heat-labile enterotoxin, A chain [PR00771] (46-72)
  IPR001144 Heat-labile enterotoxin, A chain [PR00771] (75-95)
  IPR001144 Heat-labile enterotoxin, A chain [PR00771] (111-129)
  IPR001144 Heat-labile enterotoxin, A chain [PR00771] (133-153)
  IPR001144 Heat-labile enterotoxin, A chain [PR00771] (174-196)
  IPR001144 Heat-labile enterotoxin, A chain [PR00771] (197-217)
  IPR001144 Heat-labile enterotoxin, A chain [PR00771] (217-232)

Sequence (752 aa):
NDDKLYRADSRPPDEIKQSGGLMPRGQSEYFDRGTQMNINLYDHARGTQTGFVRHDDGYVSTSISLRSAHLVGQTILSGHSTYYLYVLATAPNMFNVNDVLGAYSPHPDEQEVSALGGIPYSQIYGWYRVHFGVLDEQLHRNRGYRDRYYSNLDIAPAADGYGLAGFPPEHRAWREEPWIHHAPPGCGNAPRSNTCDEKTQSLGVKFLDEYQSKVKRQIFSGYQSDIDTHNRIKDELTPQNITDLCAEYHNTQIYTLNDKIFSYTESLAGKREMAIITFKNGAIFQVEVPSSQHIDSQKKAIERMKDTLRIAYLTEAKVEKLCTWNNKTPHAIAAISMANTPQNITDLCAEYHNTQIYTLNDKIFSYTESLAGKREMAIITFKNGAIFQVEVPSSQHIDSQKKAIERMKDTLRIAYLTEAKVEKLCTWNNKTPHAIAAISMANTPQNITDLCAEYHNTQIYTLNDKIFSYTESLAGKREMAIITFKNGAIFQVEVPSSQHIDSQKKAIERMKDTLRIAYLTEAKVEKLCTWNNKTPHAIAAISMANTPQNITDLCAEYHNTQIYTLNDKIFSYTESLAGKREMAIITFKNGAIFQVEVPSSQHIDSQKKAIERMKDTLRIAYLTEAKVEKLCTWNNKTPHAIAAISMANTPQNITDLCAEYHNTQIYTLNDKIFSYTESLAGKREMAIITFKNGAIFQVEVPSSQHIDSQKKAIERMKDTLRIAYLTEAKVEKLCTWNNKTPHAIAAISMAN

Foldseek 3Di:
DQFKWKAWFAPDLVQQVVQQHFAAPQRRHLPCPPRDFAAALLVQQDDDADQGDGRHRQKHKTHRDPVLNLVVRCVHNVVDQKIKMWIFQAAAQWAFSCLQCVVSGPDVVSTIIIGGSGDGLLRGQWIWIGGRSDTDPDTGGGDSHDDVVRVVHHYHDSLVRLQRNDDPQCDDSCVDPPNVVNHDPSRNHPDD/DCCVVVVVCVVVVVVVVVVVVVVCCVVVVVVCVCVVVCVPPVVVD/DCPDDVSVLVVDPLKDKDFQQFFFDDWDADPPVVDGWIWTADPVGQIEILDPCDPVDDPVVSVVSVVVSVCNVVSRVPRQGWGMFIFRPNDVVTYTDDTDGDD/DQDAPVSVLVVDPLKDKFFQLFWWDDWDADDPVVDRWIWTADPVGQIEILDDDDPPDDVVCVVVSVVVNVCNVCCHVVTFRQGMFMFNNVDVVTHTDDTHTDD/DDPDPVVVLVVDPQKDKDFQQFAWPDKDADDPPLRGWIWTADPVGAIEIAHDCDDVDDPVCPVVSVVVSVVCVVSRVVGFTWGMFIFRVVDPPTYGPDTDGDD/DQPDPVSVLVVDDQKDKDFDQAFWDDWDADPDPPDGKIWTAGPVGQIEILDDDDVVDDPVVPVVSVVVSVVNVCCHVVRFTWGMFIFRPVDVVTYTDDTDGDD/DDPDPQVVLVVDDQKDKFFDQAAWPDKDADPPPVFGKIKTADPVGAIEILDDDDDPPPPVCVVVSVVVSVVNVCLNVVRHGWGMFIFGNVDVVTYTDDTHGDD